Protein AF-0000000082465509 (afdb_homodimer)

Organism: NCBI:txid158383

pLDDT: mean 81.92, std 24.27, range [14.27, 98.31]

Nearest PDB structures (foldseek):
  4d1q-assembly1_H-2  TM=6.113E-01  e=2.100E-15  Musca domestica
  4d1q-assembly1_B  TM=6.012E-01  e=1.742E-14  Musca domestica
  2bw3-assembly1_A  TM=5.617E-01  e=2.479E-14  Musca domestica
  4ep5-assembly1_A-2  TM=5.198E-01  e=9.410E-02  Thermus thermophilus HB8
  3m3w-assembly1_A  TM=1.497E-01  e=7.809E-01  Mus musculus

Solvent-accessible surface area (backbone atoms only — not comparable to full-atom values): 67244 Å² total; per-residue (Å²): 140,94,81,84,84,82,82,80,94,82,77,90,88,83,81,84,88,91,80,90,71,89,74,85,79,84,84,73,78,76,77,72,74,78,77,80,70,78,73,67,79,73,68,75,68,67,78,66,78,58,66,51,54,52,56,48,49,37,50,49,52,28,32,32,74,64,48,47,50,53,64,64,70,61,37,64,45,54,48,48,46,50,36,57,61,29,73,81,66,62,76,73,51,45,67,54,50,47,52,52,45,49,42,26,34,54,34,38,49,50,51,52,44,53,54,52,68,69,57,82,56,36,32,14,35,24,32,39,75,53,60,30,76,80,71,44,44,33,39,38,38,32,38,26,29,34,49,99,84,46,43,83,43,71,47,77,74,49,52,42,74,41,55,78,91,53,41,24,66,43,46,32,52,55,49,51,51,53,35,57,73,49,67,38,72,77,34,43,40,33,36,12,29,69,69,44,71,40,50,50,48,13,48,53,52,48,42,54,58,44,52,72,67,71,46,67,77,61,48,72,42,64,16,49,53,59,50,50,50,54,26,49,51,46,48,41,60,84,49,42,68,60,45,46,39,44,39,54,53,50,52,53,33,56,69,31,70,66,54,39,51,50,45,48,52,41,17,54,74,69,66,34,57,86,77,71,82,74,65,66,73,42,89,37,55,50,14,52,52,43,33,34,48,45,53,59,52,28,42,65,38,52,53,49,50,40,62,72,38,43,89,82,35,65,65,83,58,61,74,49,73,68,54,49,50,49,35,48,53,48,46,63,68,42,44,65,56,51,54,50,51,50,49,58,49,68,44,88,77,63,38,44,31,59,50,51,41,52,52,46,53,52,47,49,52,33,51,51,47,44,68,39,84,86,52,57,69,69,58,26,55,22,25,49,54,22,42,54,50,46,48,53,53,52,60,72,54,56,47,55,66,51,43,52,34,15,43,60,33,52,51,31,28,75,59,50,45,52,75,90,58,63,43,69,69,42,53,52,49,42,50,49,48,44,55,73,72,44,48,77,69,86,72,80,83,47,84,66,84,78,78,81,76,79,76,80,73,82,65,86,70,52,70,66,38,54,56,45,68,74,48,58,77,88,80,74,60,92,47,89,50,63,63,41,39,58,63,26,46,80,60,46,60,69,87,58,57,61,48,60,51,47,60,70,42,27,63,56,29,55,48,55,39,55,52,38,39,37,41,59,26,38,56,31,40,28,60,61,46,45,44,68,36,30,61,63,22,55,53,51,50,45,40,59,27,62,34,50,80,90,41,40,41,48,36,52,44,48,34,51,41,48,75,67,67,46,73,53,24,54,65,90,42,72,62,57,65,70,60,54,53,50,53,41,55,49,55,52,47,54,56,51,51,56,58,54,55,56,68,75,97,137,90,72,94,74,87,94,86,91,93,81,89,90,84,92,80,88,89,79,92,76,92,82,90,85,81,82,75,80,78,81,75,76,79,79,80,73,79,73,69,78,74,70,76,69,69,75,68,85,56,65,53,55,49,56,49,50,38,49,50,53,28,30,30,73,64,48,47,49,55,64,64,71,60,36,65,44,54,47,48,47,51,35,58,62,29,73,82,65,63,77,74,52,45,67,54,50,48,53,52,46,50,43,26,35,53,34,40,49,51,50,52,44,53,55,53,67,66,55,83,58,36,31,16,36,24,33,41,74,52,60,30,76,81,72,45,44,34,39,37,37,33,39,26,28,33,49,97,83,46,42,82,45,70,46,76,73,48,51,42,75,42,56,79,91,53,42,24,67,42,46,32,53,55,50,49,52,54,35,57,73,50,67,39,74,75,34,41,41,32,36,12,30,67,70,44,71,41,51,52,48,14,49,52,54,48,43,54,57,45,54,72,67,71,44,66,75,61,48,72,42,63,15,49,54,58,51,51,51,54,25,49,52,47,48,39,60,86,49,42,70,62,45,46,38,44,38,54,52,50,52,53,32,58,69,31,69,68,54,40,51,50,44,48,52,40,17,54,73,69,66,34,58,88,77,71,82,74,65,67,74,43,88,35,56,50,15,53,51,42,32,32,48,45,54,58,51,29,42,64,38,52,54,50,50,40,62,72,38,43,89,82,33,66,64,82,55,62,74,49,73,68,53,51,49,48,35,46,52,48,45,62,68,43,44,63,54,51,55,51,50,51,49,57,49,68,44,88,78,63,38,46,29,59,50,51,40,52,53,46,51,52,48,50,53,31,50,51,50,43,69,40,83,85,52,56,69,70,58,27,53,23,24,49,54,22,42,53,51,47,48,53,52,52,60,71,56,56,47,56,66,52,43,53,35,15,42,61,34,52,51,31,29,77,59,49,46,53,73,90,59,62,44,68,68,42,53,52,50,40,49,50,48,44,55,73,72,45,47,80,69,86,73,82,83,50,84,69,85,80,78,82,76,82,75,79,73,82,66,87,70,52,70,65,38,55,56,44,68,75,46,59,75,89,80,74,59,91,47,91,50,61,64,42,40,56,63,28,47,80,61,46,62,66,87,57,55,62,49,62,51,47,61,70,43,26,66,57,28,56,50,55,39,56,52,37,40,37,40,59,26,38,56,32,40,28,58,60,45,44,46,68,36,29,60,62,21,55,55,50,50,44,39,57,26,61,33,50,80,90,40,41,42,49,36,52,44,48,34,53,40,44,75,66,67,46,72,52,24,55,66,91,42,72,63,57,64,69,58,55,54,51,52,42,55,50,56,50,48,54,57,50,50,58,57,54,56,58,68,75,98

Secondary structure (DSSP, 8-state):
------------------------------------------------SHHHHHHHHHHHHHHHHHT--GGGGG-HHHHHHHHHH-TT-----HHHHHHHHHHHHHHHHHHHHHHHHT--S-EEEEEEEEE-TT--EEEEEEEEEE-TT--EEEEEEEEEEPPTT-SHHHHHHHHHHHHHHTT-TTTEEEEEE-S-HHHHHHHHHHHHHHHHTT-S--EEEE-HHHHHHHHHHHHHGGGHHHHHHHHHHHHHHHH-HHHHHHHHHHHHHTT-----SSPP--SSHHHHHHHHHHHHHSHHHHHHHHHHTTTTS-GGG---HHHHHHHHHHHHHHHHHHHHHHHHHH-SS--HHHHHHHHHHHHHHHHHHHH-SSS-HHHHHHHHHHHHHHHHHHHHH-SHHHHHHHHTSTTTTTTTS-TTT--HHHHHHHHHHHHHHH--S-----------------S---HHHHHHHHH--------SSHHHHHHHSPPPPTTS-HHHHHHHHTTTSHHHHHHHHHHTT--S-SS-HHHHHSHHHHHHHHHHHTS-HHHHHHHHHHHHHHHTTPPPEETTEE--HHHHHHHHHHHHHHHHHHHHHHHH-/------------------------------------------------S-HHHHHHHHHHHHHHHHT--GGGGG-HHHHHHHHHH-TT-----HHHHHHHHHHHHHHHHHHHHHHHHT--S-EEEEEEEEE-TT--EEEEEEEEEE-TT--EEEEEEEEEE--TT-SHHHHHHHHHHHHHHTT-TTTEEEEEE-S-HHHHHHHHHHHHHHHHTT-S--EEEE-HHHHHHHHHHHHHGGGHHHHHHHHHHHHHHHH-HHHHHHHHHHHHHTT-----SSPP--SSHHHHHHHHHHHHHSHHHHHHHHHHTTTTS-GGG---HHHHHHHHHHHHHHHHHHHHHHHHHH-SS--HHHHHHHHHHHHHHHHHHHH-SSS-HHHHHHHHHHHHHHHHHHHHH-SHHHHHHHHTSTTTTTTTS-TTT--HHHHHHHHHHHHHHT--S-----------------S---HHHHHHHHH--------SSHHHHHHHSPPPPTTS-HHHHHHHHTTTSHHHHHHHHHHTT--S-SS-HHHHHSHHHHHHHHHHHTS-HHHHHHHHHHHHHHHTTPPPEETTEE--HHHHHHHHHHHHHHHHHHHHHHHH-

Radius of gyration: 39.15 Å; Cα contacts (8 Å, |Δi|>4): 1543; chains: 2; bounding box: 108×121×134 Å

Sequence (1202 aa):
MPLFVKGNLGRHLSNRHPGYDKNGDFATTPVVQPVTVAKKPQALVKMPHVELDHFNWLLIRWLTLASLPTSTLEEQWLRNSFKFLNQSVQIWSGEKFRAVLCEVYKSMKEDVRLIMEQVSSKVSITLDFWTSYEQILYMSVTCQWIDANWSFQKVLLDICHIPSPSEGTEIHYVLSKVIRLYNIDTRIISCTHDNSSNALHACHKLKGNLDSQKVAPFCYIPCAARALNTIIDDGLKTTKSVILKIREFVMAMNLSSEISEDFIEFTSAYEEGNWKFPLDASTRWSGNYQMLNVAHKASKSMETIIRKYEEQIDSGLLLNSAEKNVVHIMHKYLEPFYKTINNMCTNGVLTVGLVIFFMDHISEMILTCKNSRQNSDWLKSAAEDMATKAQNYCDQVCNVFTYMTAILDPRIKVELMPENLNLESYLEEARNHFMNNYSTSYFASITSTYTAQEMDDGGSASFAEEIARKKRRASMNSATDELTQYLSEPPAPIHTDVLEWWKVNSTRYPRLSLMARDFLSVQSTAASPEDIFCSKGEEIDRQRFSIPFENTQTLLCIKSWMLGGIKVKHKLTEIDYERLMELAASSATDSSSRSSEKKQKMPLFVKGNLGRHLSNRHPGYDKNGDFATTPVVQPVTVAKKPQALVKMPHVELDHFNWLLIRWLTLASLPTSTLEEQWLRNSFKFLNQSVQIWSGEKFRAVLCEVYKSMKEDVRLIMEQVSSKVSITLDFWTSYEQILYMSVTCQWIDANWSFQKVLLDICHIPSPSEGTEIHYVLSKVIRLYNIDTRIISCTHDNSSNALHACHKLKGNLDSQKVAPFCYIPCAARALNTIIDDGLKTTKSVILKIREFVMAMNLSSEISEDFIEFTSAYEEGNWKFPLDASTRWSGNYQMLNVAHKASKSMETIIRKYEEQIDSGLLLNSAEKNVVHIMHKYLEPFYKTINNMCTNGVLTVGLVIFFMDHISEMILTCKNSRQNSDWLKSAAEDMATKAQNYCDQVCNVFTYMTAILDPRIKVELMPENLNLESYLEEARNHFMNNYSTSYFASITSTYTAQEMDDGGSASFAEEIARKKRRASMNSATDELTQYLSEPPAPIHTDVLEWWKVNSTRYPRLSLMARDFLSVQSTAASPEDIFCSKGEEIDRQRFSIPFENTQTLLCIKSWMLGGIKVKHKLTEIDYERLMELAASSATDSSSRSSEKKQK

Structure (mmCIF, N/CA/C/O backbone):
data_AF-0000000082465509-model_v1
#
loop_
_entity.id
_entity.type
_entity.pdbx_description
1 polymer 'Zinc finger BED domain-containing DAYSLEEPER isoform X1'
#
loop_
_atom_site.group_PDB
_atom_site.id
_atom_site.type_symbol
_atom_site.label_atom_id
_atom_site.label_alt_id
_atom_site.label_comp_id
_atom_site.label_asym_id
_atom_site.label_entity_id
_atom_site.label_seq_id
_atom_site.pdbx_PDB_ins_code
_atom_site.Cartn_x
_atom_site.Cartn_y
_atom_site.Cartn_z
_atom_site.occupancy
_atom_site.B_iso_or_equiv
_atom_site.auth_seq_id
_atom_site.auth_comp_id
_atom_site.auth_asym_id
_atom_site.auth_atom_id
_atom_site.pdbx_PDB_model_num
ATOM 1 N N . MET A 1 1 ? 25.25 63.531 12.164 1 15.94 1 MET A N 1
ATOM 2 C CA . MET A 1 1 ? 25.484 64.125 13.477 1 15.94 1 MET A CA 1
ATOM 3 C C . MET A 1 1 ? 25.719 63.031 14.523 1 15.94 1 MET A C 1
ATOM 5 O O . MET A 1 1 ? 25.328 61.875 14.32 1 15.94 1 MET A O 1
ATOM 9 N N . PRO A 1 2 ? 26.094 63.438 15.914 1 16.8 2 PRO A N 1
ATOM 10 C CA . PRO A 1 2 ? 26.719 63.125 17.203 1 16.8 2 PRO A CA 1
ATOM 11 C C . PRO A 1 2 ? 25.969 62 17.953 1 16.8 2 PRO A C 1
ATOM 13 O O . PRO A 1 2 ? 24.828 61.719 17.625 1 16.8 2 PRO A O 1
ATOM 16 N N . LEU A 1 3 ? 26.469 61.688 19.266 1 16.86 3 LEU A N 1
ATOM 17 C CA . LEU A 1 3 ? 27.094 60.969 20.375 1 16.86 3 LEU A CA 1
ATOM 18 C C . LEU A 1 3 ? 26.078 60.688 21.484 1 16.86 3 LEU A C 1
ATOM 20 O O . LEU A 1 3 ? 26.234 59.719 22.25 1 16.86 3 LEU A O 1
ATOM 24 N N . PHE A 1 4 ? 25.25 61.688 21.828 1 15.19 4 PHE A N 1
ATOM 25 C CA . PHE A 1 4 ? 25.172 62.031 23.25 1 15.19 4 PHE A CA 1
ATOM 26 C C . PHE A 1 4 ? 24.547 60.906 24.047 1 15.19 4 PHE A C 1
ATOM 28 O O . PHE A 1 4 ? 23.906 60.031 23.484 1 15.19 4 PHE A O 1
ATOM 35 N N . VAL A 1 5 ? 23.781 61.188 25.078 1 15.2 5 VAL A N 1
ATOM 36 C CA . VAL A 1 5 ? 23.781 61.281 26.531 1 15.2 5 VAL A CA 1
ATOM 37 C C . VAL A 1 5 ? 22.922 60.156 27.109 1 15.2 5 VAL A C 1
ATOM 39 O O . VAL A 1 5 ? 21.781 59.938 26.688 1 15.2 5 VAL A O 1
ATOM 42 N N . LYS A 1 6 ? 23.578 59.281 27.938 1 17.23 6 LYS A N 1
ATOM 43 C CA . LYS A 1 6 ? 23.688 58.188 28.906 1 17.23 6 LYS A CA 1
ATOM 44 C C . LYS A 1 6 ? 22.781 58.438 30.125 1 17.23 6 LYS A C 1
ATOM 46 O O . LYS A 1 6 ? 22.891 57.75 31.141 1 17.23 6 LYS A O 1
ATOM 51 N N . GLY A 1 7 ? 21.719 59.062 30.047 1 14.61 7 GLY A N 1
ATOM 52 C CA . GLY A 1 7 ? 21.312 59.812 31.203 1 14.61 7 GLY A CA 1
ATOM 53 C C . GLY A 1 7 ? 21.219 59 32.469 1 14.61 7 GLY A C 1
ATOM 54 O O . GLY A 1 7 ? 21.156 57.75 32.406 1 14.61 7 GLY A O 1
ATOM 55 N N . ASN A 1 8 ? 20.844 59.594 33.719 1 14.34 8 ASN A N 1
ATOM 56 C CA . ASN A 1 8 ? 21.156 60.031 35.062 1 14.34 8 ASN A CA 1
ATOM 57 C C . ASN A 1 8 ? 20.547 59.156 36.125 1 14.34 8 ASN A C 1
ATOM 59 O O . ASN A 1 8 ? 21.219 58.719 37.062 1 14.34 8 ASN A O 1
ATOM 63 N N . LEU A 1 9 ? 19.266 59.312 36.469 1 15.05 9 LEU A N 1
ATOM 64 C CA . LEU A 1 9 ? 19.031 59.875 37.812 1 15.05 9 LEU A CA 1
ATOM 65 C C . LEU A 1 9 ? 19.188 58.812 38.875 1 15.05 9 LEU A C 1
ATOM 67 O O . LEU A 1 9 ? 18.906 57.625 38.656 1 15.05 9 LEU A O 1
ATOM 71 N N . GLY A 1 10 ? 19.422 59.188 40.188 1 14.87 10 GLY A N 1
ATOM 72 C CA . GLY A 1 10 ? 20.047 59.219 41.5 1 14.87 10 GLY A CA 1
ATOM 73 C C . GLY A 1 10 ? 19.406 58.25 42.5 1 14.87 10 GLY A C 1
ATOM 74 O O . GLY A 1 10 ? 20.109 57.438 43.125 1 14.87 10 GLY A O 1
ATOM 75 N N . ARG A 1 11 ? 18.406 58.688 43.312 1 14.66 11 ARG A N 1
ATOM 76 C CA . ARG A 1 11 ? 18.625 59.031 44.719 1 14.66 11 ARG A CA 1
ATOM 77 C C . ARG A 1 11 ? 18.328 57.844 45.625 1 14.66 11 ARG A C 1
ATOM 79 O O . ARG A 1 11 ? 19.109 57.531 46.5 1 14.66 11 ARG A O 1
ATOM 86 N N . HIS A 1 12 ? 17.031 57.594 45.969 1 15.01 12 HIS A N 1
ATOM 87 C CA . HIS A 1 12 ? 16.625 57.812 47.344 1 15.01 12 HIS A CA 1
ATOM 88 C C . HIS A 1 12 ? 17.031 56.656 48.25 1 15.01 12 HIS A C 1
ATOM 90 O O . HIS A 1 12 ? 17.016 55.5 47.812 1 15.01 12 HIS A O 1
ATOM 96 N N . LEU A 1 13 ? 17.281 56.812 49.625 1 14.66 13 LEU A N 1
ATOM 97 C CA . LEU A 1 13 ? 18.141 56.688 50.812 1 14.66 13 LEU A CA 1
ATOM 98 C C . LEU A 1 13 ? 17.797 55.438 51.594 1 14.66 13 LEU A C 1
ATOM 100 O O . LEU A 1 13 ? 16.781 54.781 51.312 1 14.66 13 LEU A O 1
ATOM 104 N N . SER A 1 14 ? 17.703 55.562 52.938 1 14.7 14 SER A N 1
ATOM 105 C CA . SER A 1 14 ? 18.516 55.188 54.094 1 14.7 14 SER A CA 1
ATOM 106 C C . SER A 1 14 ? 17.938 53.969 54.844 1 14.7 14 SER A C 1
ATOM 108 O O . SER A 1 14 ? 18.641 53 55.094 1 14.7 14 SER A O 1
ATOM 110 N N . ASN A 1 15 ? 17.031 54.219 55.875 1 14.85 15 ASN A N 1
ATOM 111 C CA . ASN A 1 15 ? 17.375 54.125 57.312 1 14.85 15 ASN A CA 1
ATOM 112 C C . ASN A 1 15 ? 17.047 52.75 57.875 1 14.85 15 ASN A C 1
ATOM 114 O O . ASN A 1 15 ? 17.875 52.094 58.531 1 14.85 15 ASN A O 1
ATOM 118 N N . ARG A 1 16 ? 15.75 52.5 58.531 1 15.24 16 ARG A N 1
ATOM 119 C CA . ARG A 1 16 ? 15.656 52.469 60 1 15.24 16 ARG A CA 1
ATOM 120 C C . ARG A 1 16 ? 15.93 51.062 60.531 1 15.24 16 ARG A C 1
ATOM 122 O O . ARG A 1 16 ? 16.094 50.125 59.75 1 15.24 16 ARG A O 1
ATOM 129 N N . HIS A 1 17 ? 14.891 50.406 61.219 1 15.38 17 HIS A N 1
ATOM 130 C CA . HIS A 1 17 ? 14.844 50.219 62.688 1 15.38 17 HIS A CA 1
ATOM 131 C C . HIS A 1 17 ? 15.367 48.812 63.062 1 15.38 17 HIS A C 1
ATOM 133 O O . HIS A 1 17 ? 15.367 47.906 62.219 1 15.38 17 HIS A O 1
ATOM 139 N N . PRO A 1 18 ? 15.273 48.469 64.438 1 15.6 18 PRO A N 1
ATOM 140 C CA . PRO A 1 18 ? 16.094 48 65.562 1 15.6 18 PRO A CA 1
ATOM 141 C C . PRO A 1 18 ? 16.141 46.469 65.688 1 15.6 18 PRO A C 1
ATOM 143 O O . PRO A 1 18 ? 15.43 45.781 64.938 1 15.6 18 PRO A O 1
ATOM 146 N N . GLY A 1 19 ? 15.891 45.969 67.062 1 14.98 19 GLY A N 1
ATOM 147 C CA . GLY A 1 19 ? 16.719 45.344 68.062 1 14.98 19 GLY A CA 1
ATOM 148 C C . GLY A 1 19 ? 16.547 43.844 68.125 1 14.98 19 GLY A C 1
ATOM 149 O O . GLY A 1 19 ? 17.547 43.125 68.25 1 14.98 19 GLY A O 1
ATOM 150 N N . TYR A 1 20 ? 15.258 43.219 68.375 1 15.88 20 TYR A N 1
ATOM 151 C CA . TYR A 1 20 ? 15.18 42.5 69.688 1 15.88 20 TYR A CA 1
ATOM 152 C C . TYR A 1 20 ? 15.875 41.156 69.562 1 15.88 20 TYR A C 1
ATOM 154 O O . TYR A 1 20 ? 15.891 40.531 68.5 1 15.88 20 TYR A O 1
ATOM 162 N N . ASP A 1 21 ? 16.547 40.625 70.688 1 15.66 21 ASP A N 1
ATOM 163 C CA . ASP A 1 21 ? 17.609 39.844 71.25 1 15.66 21 ASP A CA 1
ATOM 164 C C . ASP A 1 21 ? 17.203 38.344 71.312 1 15.66 21 ASP A C 1
ATOM 166 O O . ASP A 1 21 ? 17.953 37.531 71.812 1 15.66 21 ASP A O 1
ATOM 170 N N . LYS A 1 22 ? 16.016 37.875 71.062 1 16.73 22 LYS A N 1
ATOM 171 C CA . LYS A 1 22 ? 15.727 36.875 72.125 1 16.73 22 LYS A CA 1
ATOM 172 C C . LYS A 1 22 ? 16.75 35.75 72.062 1 16.73 22 LYS A C 1
ATOM 174 O O . LYS A 1 22 ? 17.203 35.312 71 1 16.73 22 LYS A O 1
ATOM 179 N N . ASN A 1 23 ? 17.156 35.219 73.312 1 15.63 23 ASN A N 1
ATOM 180 C CA . ASN A 1 23 ? 18.156 34.531 74.062 1 15.63 23 ASN A CA 1
ATOM 181 C C . ASN A 1 23 ? 18.219 33.031 73.688 1 15.63 23 ASN A C 1
ATOM 183 O O . ASN A 1 23 ? 19.297 32.438 73.75 1 15.63 23 ASN A O 1
ATOM 187 N N . GLY A 1 24 ? 17.109 32.281 73.75 1 16.67 24 GLY A N 1
ATOM 188 C CA . GLY A 1 24 ? 17.219 31.203 74.688 1 16.67 24 GLY A CA 1
ATOM 189 C C . GLY A 1 24 ? 18.281 30.172 74.312 1 16.67 24 GLY A C 1
ATOM 190 O O . GLY A 1 24 ? 18.734 30.141 73.188 1 16.67 24 GLY A O 1
ATOM 191 N N . ASP A 1 25 ? 18.359 29.109 75.125 1 16.62 25 ASP A N 1
ATOM 192 C CA . ASP A 1 25 ? 19.312 28.312 75.875 1 16.62 25 ASP A CA 1
ATOM 193 C C . ASP A 1 25 ? 19.891 27.188 75.062 1 16.62 25 ASP A C 1
ATOM 195 O O . ASP A 1 25 ? 21.109 27.047 74.938 1 16.62 25 ASP A O 1
ATOM 199 N N . PHE A 1 26 ? 19.25 25.969 75.25 1 16.61 26 PHE A N 1
ATOM 200 C CA . PHE A 1 26 ? 19.938 24.922 76 1 16.61 26 PHE A CA 1
ATOM 201 C C . PHE A 1 26 ? 20.891 24.141 75.062 1 16.61 26 PHE A C 1
ATOM 203 O O . PHE A 1 26 ? 22.094 24.047 75.375 1 16.61 26 PHE A O 1
ATOM 210 N N . ALA A 1 27 ? 20.578 22.719 75 1 18.81 27 ALA A N 1
ATOM 211 C CA . ALA A 1 27 ? 21.344 21.594 75.5 1 18.81 27 ALA A CA 1
ATOM 212 C C . ALA A 1 27 ? 22.328 21.047 74.5 1 18.81 27 ALA A C 1
ATOM 214 O O . ALA A 1 27 ? 22.125 21.203 73.25 1 18.81 27 ALA A O 1
ATOM 215 N N . THR A 1 28 ? 23.375 20.547 75 1 18.61 28 THR A N 1
ATOM 216 C CA . THR A 1 28 ? 24.766 20.172 74.75 1 18.61 28 THR A CA 1
ATOM 217 C C . THR A 1 28 ? 24.844 18.969 73.812 1 18.61 28 THR A C 1
ATOM 219 O O . THR A 1 28 ? 25.938 18.578 73.375 1 18.61 28 THR A O 1
ATOM 222 N N . THR A 1 29 ? 23.719 18.281 73.438 1 21.95 29 THR A N 1
ATOM 223 C CA . THR A 1 29 ? 24.078 16.875 73.5 1 21.95 29 THR A CA 1
ATOM 224 C C . THR A 1 29 ? 25.234 16.531 72.562 1 21.95 29 THR A C 1
ATOM 226 O O . THR A 1 29 ? 25.312 17.078 71.5 1 21.95 29 THR A O 1
ATOM 229 N N . PRO A 1 30 ? 26.156 15.727 73.125 1 20.7 30 PRO A N 1
ATOM 230 C CA . PRO A 1 30 ? 27.531 15.398 72.688 1 20.7 30 PRO A CA 1
ATOM 231 C C . PRO A 1 30 ? 27.594 14.727 71.312 1 20.7 30 PRO A C 1
ATOM 233 O O . PRO A 1 30 ? 26.797 13.844 71.062 1 20.7 30 PRO A O 1
ATOM 236 N N . VAL A 1 31 ? 28 15.383 70.375 1 21.73 31 VAL A N 1
ATOM 237 C CA . VAL A 1 31 ? 28.094 14.922 69 1 21.73 31 VAL A CA 1
ATOM 238 C C . VAL A 1 31 ? 29.078 13.758 68.938 1 21.73 31 VAL A C 1
ATOM 240 O O . VAL A 1 31 ? 30.266 13.914 69.188 1 21.73 31 VAL A O 1
ATOM 243 N N . VAL A 1 32 ? 28.656 12.586 69.438 1 23.62 32 VAL A N 1
ATOM 244 C CA . VAL A 1 32 ? 29.531 11.422 69.375 1 23.62 32 VAL A CA 1
ATOM 245 C C . VAL A 1 32 ? 30.219 11.32 68 1 23.62 32 VAL A C 1
ATOM 247 O O . VAL A 1 32 ? 29.609 11.641 67 1 23.62 32 VAL A O 1
ATOM 250 N N . GLN A 1 33 ? 31.516 11.312 68.062 1 22.2 33 GLN A N 1
ATOM 251 C CA . GLN A 1 33 ? 32.5 11.344 67 1 22.2 33 GLN A CA 1
ATOM 252 C C . GLN A 1 33 ? 32.344 10.156 66.062 1 22.2 33 GLN A C 1
ATOM 254 O O . GLN A 1 33 ? 32.469 9 66.5 1 22.2 33 GLN A O 1
ATOM 259 N N . PRO A 1 34 ? 31.219 10.148 65.312 1 24.69 34 PRO A N 1
ATOM 260 C CA . PRO A 1 34 ? 31.062 8.852 64.625 1 24.69 34 PRO A CA 1
ATOM 261 C C . PRO A 1 34 ? 32.344 8.383 63.969 1 24.69 34 PRO A C 1
ATOM 263 O O . PRO A 1 34 ? 33.156 9.203 63.469 1 24.69 34 PRO A O 1
ATOM 266 N N . VAL A 1 35 ? 32.906 7.242 64.438 1 25.75 35 VAL A N 1
ATOM 267 C CA . VAL A 1 35 ? 34.062 6.422 64.062 1 25.75 35 VAL A CA 1
ATOM 268 C C . VAL A 1 35 ? 34.094 6.242 62.531 1 25.75 35 VAL A C 1
ATOM 270 O O . VAL A 1 35 ? 33.062 5.98 61.906 1 25.75 35 VAL A O 1
ATOM 273 N N . THR A 1 36 ? 35.188 6.691 61.906 1 24.56 36 THR A N 1
ATOM 274 C CA . THR A 1 36 ? 35.562 6.73 60.5 1 24.56 36 THR A CA 1
ATOM 275 C C . THR A 1 36 ? 35.688 5.316 59.938 1 24.56 36 THR A C 1
ATOM 277 O O . THR A 1 36 ? 36.656 4.598 60.25 1 24.56 36 THR A O 1
ATOM 280 N N . VAL A 1 37 ? 34.719 4.465 60.156 1 26.08 37 VAL A N 1
ATOM 281 C CA . VAL A 1 37 ? 34.969 3.117 59.656 1 26.08 37 VAL A CA 1
ATOM 282 C C . VAL A 1 37 ? 35.469 3.182 58.219 1 26.08 37 VAL A C 1
ATOM 284 O O . VAL A 1 37 ? 34.906 3.898 57.375 1 26.08 37 VAL A O 1
ATOM 287 N N . ALA A 1 38 ? 36.719 2.65 57.969 1 26.19 38 ALA A N 1
ATOM 288 C CA . ALA A 1 38 ? 37.469 2.561 56.75 1 26.19 38 ALA A CA 1
ATOM 289 C C . ALA A 1 38 ? 36.656 1.884 55.656 1 26.19 38 ALA A C 1
ATOM 291 O O . ALA A 1 38 ? 36.312 0.706 55.75 1 26.19 38 ALA A O 1
ATOM 292 N N . LYS A 1 39 ? 35.719 2.51 55.125 1 25.69 39 LYS A N 1
ATOM 293 C CA . LYS A 1 39 ? 34.906 1.814 54.125 1 25.69 39 LYS A CA 1
ATOM 294 C C . LYS A 1 39 ? 35.75 1.139 53.062 1 25.69 39 LYS A C 1
ATOM 296 O O . LYS A 1 39 ? 36.656 1.762 52.5 1 25.69 39 LYS A O 1
ATOM 301 N N . LYS A 1 40 ? 35.969 -0.198 53.188 1 28.84 40 LYS A N 1
ATOM 302 C CA . LYS A 1 40 ? 36.656 -1.093 52.25 1 28.84 40 LYS A CA 1
ATOM 303 C C . LYS A 1 40 ? 36.438 -0.644 50.812 1 28.84 40 LYS A C 1
ATOM 305 O O . LYS A 1 40 ? 35.344 -0.167 50.469 1 28.84 40 LYS A O 1
ATOM 310 N N . PRO A 1 41 ? 37.562 -0.481 50.125 1 26.52 41 PRO A N 1
ATOM 311 C CA . PRO A 1 41 ? 37.469 0.048 48.75 1 26.52 41 PRO A CA 1
ATOM 312 C C . PRO A 1 41 ? 36.375 -0.669 47.938 1 26.52 41 PRO A C 1
ATOM 314 O O . PRO A 1 41 ? 36.25 -1.893 48.031 1 26.52 41 PRO A O 1
ATOM 317 N N . GLN A 1 42 ? 35.188 -0.144 47.938 1 25.91 42 GLN A N 1
ATOM 318 C CA . GLN A 1 42 ? 34.156 -0.766 47.125 1 25.91 42 GLN A CA 1
ATOM 319 C C . GLN A 1 42 ? 34.75 -1.328 45.844 1 25.91 42 GLN A C 1
ATOM 321 O O . GLN A 1 42 ? 35.562 -0.669 45.188 1 25.91 42 GLN A O 1
ATOM 326 N N . ALA A 1 43 ? 34.844 -2.734 45.812 1 29.34 43 ALA A N 1
ATOM 327 C CA . ALA A 1 43 ? 35.125 -3.514 44.594 1 29.34 43 ALA A CA 1
ATOM 328 C C . ALA A 1 43 ? 34.75 -2.75 43.344 1 29.34 43 ALA A C 1
ATOM 330 O O . ALA A 1 43 ? 33.719 -2.037 43.312 1 29.34 43 ALA A O 1
ATOM 331 N N . LEU A 1 44 ? 35.75 -2.455 42.625 1 27.67 44 LEU A N 1
ATOM 332 C CA . LEU A 1 44 ? 35.562 -1.869 41.281 1 27.67 44 LEU A CA 1
ATOM 333 C C . LEU A 1 44 ? 34.281 -2.406 40.656 1 27.67 44 LEU A C 1
ATOM 335 O O . LEU A 1 44 ? 34.125 -3.615 40.469 1 27.67 44 LEU A O 1
ATOM 339 N N . VAL A 1 45 ? 33.125 -1.969 41.094 1 30.67 45 VAL A N 1
ATOM 340 C CA . VAL A 1 45 ? 31.906 -2.338 40.375 1 30.67 45 VAL A CA 1
ATOM 341 C C . VAL A 1 45 ? 32.219 -2.582 38.906 1 30.67 45 VAL A C 1
ATOM 343 O O . VAL A 1 45 ? 32.719 -1.687 38.219 1 30.67 45 VAL A O 1
ATOM 346 N N . LYS A 1 46 ? 32.781 -3.838 38.656 1 32.19 46 LYS A N 1
ATOM 347 C CA . LYS A 1 46 ? 32.75 -4.23 37.25 1 32.19 46 LYS A CA 1
ATOM 348 C C . LYS A 1 46 ? 31.656 -3.5 36.5 1 32.19 46 LYS A C 1
ATOM 350 O O . LYS A 1 46 ? 30.484 -3.553 36.875 1 32.19 46 LYS A O 1
ATOM 355 N N . MET A 1 47 ? 31.953 -2.35 36.219 1 32.59 47 MET A N 1
ATOM 356 C CA . MET A 1 47 ? 31.016 -1.631 35.344 1 32.59 47 MET A CA 1
ATOM 357 C C . MET A 1 47 ? 30.312 -2.586 34.406 1 32.59 47 MET A C 1
ATOM 359 O O . MET A 1 47 ? 30.938 -3.119 33.469 1 32.59 47 MET A O 1
ATOM 363 N N . PRO A 1 48 ? 29.578 -3.602 34.969 1 34 48 PRO A N 1
ATOM 364 C CA . PRO A 1 48 ? 29.047 -4.758 34.25 1 34 48 PRO A CA 1
ATOM 365 C C . PRO A 1 48 ? 28.75 -4.445 32.781 1 34 48 PRO A C 1
ATOM 367 O O . PRO A 1 48 ? 28.797 -3.285 32.375 1 34 48 PRO A O 1
ATOM 370 N N . HIS A 1 49 ? 27.688 -5.141 32.094 1 39.59 49 HIS A N 1
ATOM 371 C CA . HIS A 1 49 ? 26.859 -5.613 31 1 39.59 49 HIS A CA 1
ATOM 372 C C . HIS A 1 49 ? 26.141 -4.453 30.312 1 39.59 49 HIS A C 1
ATOM 374 O O . HIS A 1 49 ? 25.109 -4.645 29.672 1 39.59 49 HIS A O 1
ATOM 380 N N . VAL A 1 50 ? 26.359 -3.301 30.516 1 42.75 50 VAL A N 1
ATOM 381 C CA . VAL A 1 50 ? 25.766 -2.062 30.016 1 42.75 50 VAL A CA 1
ATOM 382 C C . VAL A 1 50 ? 26 -1.95 28.516 1 42.75 50 VAL A C 1
ATOM 384 O O . VAL A 1 50 ? 25.297 -1.204 27.828 1 42.75 50 VAL A O 1
ATOM 387 N N . GLU A 1 51 ? 27.062 -2.484 28.109 1 51.38 51 GLU A N 1
ATOM 388 C CA . GLU A 1 51 ? 27.516 -2.289 26.734 1 51.38 51 GLU A CA 1
ATOM 389 C C . GLU A 1 51 ? 26.516 -2.848 25.734 1 51.38 51 GLU A C 1
ATOM 391 O O . GLU A 1 51 ? 26.266 -2.24 24.688 1 51.38 51 GLU A O 1
ATOM 396 N N . LEU A 1 52 ? 25.984 -4.066 26.094 1 52.88 52 LEU A N 1
ATOM 397 C CA . LEU A 1 52 ? 25.109 -4.793 25.172 1 52.88 52 LEU A CA 1
ATOM 398 C C . LEU A 1 52 ? 23.781 -4.074 25.016 1 52.88 52 LEU A C 1
ATOM 400 O O . LEU A 1 52 ? 23.188 -4.082 23.922 1 52.88 52 LEU A O 1
ATOM 404 N N . ASP A 1 53 ? 23.531 -3.217 26.062 1 78.5 53 ASP A N 1
ATOM 405 C CA . ASP A 1 53 ? 22.234 -2.551 25.984 1 78.5 53 ASP A CA 1
ATOM 406 C C . ASP A 1 53 ? 22.312 -1.305 25.109 1 78.5 53 ASP A C 1
ATOM 408 O O . ASP A 1 53 ? 21.344 -0.971 24.422 1 78.5 53 ASP A O 1
ATOM 412 N N . HIS A 1 54 ? 23.688 -0.938 24.953 1 84.69 54 HIS A N 1
ATOM 413 C CA . HIS A 1 54 ? 23.859 0.249 24.125 1 84.69 54 HIS A CA 1
ATOM 414 C C . HIS A 1 54 ? 23.578 -0.064 22.656 1 84.69 54 HIS A C 1
ATOM 416 O O . HIS A 1 54 ? 22.938 0.728 21.969 1 84.69 54 HIS A O 1
ATOM 422 N N . PHE A 1 55 ? 24.016 -1.302 22.297 1 92.31 55 PHE A N 1
ATOM 423 C CA . PHE A 1 55 ? 23.828 -1.733 20.922 1 92.31 55 PHE A CA 1
ATOM 424 C C . PHE A 1 55 ? 22.359 -1.797 20.562 1 92.31 55 PHE A C 1
ATOM 426 O O . PHE A 1 55 ? 21.938 -1.324 19.5 1 92.31 55 PHE A O 1
ATOM 433 N N . ASN A 1 56 ? 21.594 -2.271 21.453 1 94.31 56 ASN A N 1
ATOM 434 C CA . ASN A 1 56 ? 20.156 -2.424 21.219 1 94.31 56 ASN A CA 1
ATOM 435 C C . ASN A 1 56 ? 19.453 -1.07 21.141 1 94.31 56 ASN A C 1
ATOM 437 O O . ASN A 1 56 ? 18.469 -0.921 20.422 1 94.31 56 ASN A O 1
ATOM 441 N N . TRP A 1 57 ? 19.984 -0.101 21.812 1 93.75 57 TRP A N 1
ATOM 442 C CA . TRP A 1 57 ? 19.422 1.244 21.734 1 93.75 57 TRP A CA 1
ATOM 443 C C . TRP A 1 57 ? 19.688 1.856 20.359 1 93.75 57 TRP A C 1
ATOM 445 O O . TRP A 1 57 ? 18.875 2.615 19.844 1 93.75 57 TRP A O 1
ATOM 455 N N . LEU A 1 58 ? 20.875 1.545 19.781 1 94.31 58 LEU A N 1
ATOM 456 C CA . LEU A 1 58 ? 21.156 2.008 18.438 1 94.31 58 LEU A CA 1
ATOM 457 C C . LEU A 1 58 ? 20.172 1.4 17.438 1 94.31 58 LEU A C 1
ATOM 459 O O . LEU A 1 58 ? 19.719 2.076 16.5 1 94.31 58 LEU A O 1
ATOM 463 N N . LEU A 1 59 ? 19.844 0.148 17.672 1 95.31 59 LEU A N 1
ATOM 464 C CA . LEU A 1 59 ? 18.875 -0.528 16.812 1 95.31 59 LEU A CA 1
ATOM 465 C C . LEU A 1 59 ? 17.5 0.109 16.938 1 95.31 59 LEU A C 1
ATOM 467 O O . LEU A 1 59 ? 16.781 0.234 15.945 1 95.31 59 LEU A O 1
ATOM 471 N N . ILE A 1 60 ? 17.094 0.545 18.141 1 95.31 60 ILE A N 1
ATOM 472 C CA . ILE A 1 60 ? 15.82 1.208 18.359 1 95.31 60 ILE A CA 1
ATOM 473 C C . ILE A 1 60 ? 15.766 2.508 17.562 1 95.31 60 ILE A C 1
ATOM 475 O O . ILE A 1 60 ? 14.742 2.82 16.938 1 95.31 60 ILE A O 1
ATOM 479 N N . ARG A 1 61 ? 16.844 3.229 17.609 1 95 61 ARG A N 1
ATOM 480 C CA . ARG A 1 61 ? 16.906 4.48 16.859 1 95 61 ARG A CA 1
ATOM 481 C C . ARG A 1 61 ? 16.75 4.23 15.367 1 95 61 ARG A C 1
ATOM 483 O O . ARG A 1 61 ? 16.047 4.965 14.672 1 95 61 ARG A O 1
ATOM 490 N N . TRP A 1 62 ? 17.422 3.197 14.891 1 95.56 62 TRP A N 1
ATOM 491 C CA . TRP A 1 62 ? 17.328 2.84 13.484 1 95.56 62 TRP A CA 1
ATOM 492 C C . TRP A 1 62 ? 15.898 2.471 13.109 1 95.56 62 TRP A C 1
ATOM 494 O O . TRP A 1 62 ? 15.336 3 12.148 1 95.56 62 TRP A O 1
ATOM 504 N N . LEU A 1 63 ? 15.266 1.582 13.844 1 95.5 63 LEU A N 1
ATOM 505 C CA . LEU A 1 63 ? 13.914 1.119 13.562 1 95.5 63 LEU A CA 1
ATOM 506 C C . LEU A 1 63 ? 12.93 2.285 13.555 1 95.5 63 LEU A C 1
ATOM 508 O O . LEU A 1 63 ? 12.055 2.359 12.688 1 95.5 63 LEU A O 1
ATOM 512 N N . THR A 1 64 ? 13.07 3.164 14.469 1 95.31 64 THR A N 1
ATOM 513 C CA . THR A 1 64 ? 12.148 4.285 14.625 1 95.31 64 THR A CA 1
ATOM 514 C C . THR A 1 64 ? 12.289 5.262 13.453 1 95.31 64 THR A C 1
ATOM 516 O O . THR A 1 64 ? 11.297 5.641 12.836 1 95.31 64 THR A O 1
ATOM 519 N N . LEU A 1 65 ? 13.5 5.633 13.117 1 94.62 65 LEU A N 1
ATOM 520 C CA . LEU A 1 65 ? 13.719 6.625 12.07 1 94.62 65 LEU A CA 1
ATOM 521 C C . LEU A 1 65 ? 13.375 6.051 10.703 1 94.62 65 LEU A C 1
ATOM 523 O O . LEU A 1 65 ? 12.922 6.781 9.82 1 94.62 65 LEU A O 1
ATOM 527 N N . ALA A 1 66 ? 13.586 4.758 10.562 1 93.94 66 ALA A N 1
ATOM 528 C CA . ALA A 1 66 ? 13.297 4.105 9.281 1 93.94 66 ALA A CA 1
ATOM 529 C C . ALA A 1 66 ? 11.852 3.613 9.234 1 93.94 66 ALA A C 1
ATOM 531 O O . ALA A 1 66 ? 11.391 3.148 8.188 1 93.94 66 ALA A O 1
ATOM 532 N N . SER A 1 67 ? 11.125 3.73 10.297 1 93.81 67 SER A N 1
ATOM 533 C CA . SER A 1 67 ? 9.742 3.273 10.398 1 93.81 67 SER A CA 1
ATOM 534 C C . SER A 1 67 ? 9.625 1.793 10.055 1 93.81 67 SER A C 1
ATOM 536 O O . SER A 1 67 ? 8.805 1.41 9.219 1 93.81 67 SER A O 1
ATOM 538 N N . LEU A 1 68 ? 10.453 0.994 10.688 1 94.12 68 LEU A N 1
ATOM 539 C CA . LEU A 1 68 ? 10.43 -0.452 10.508 1 94.12 68 LEU A CA 1
ATOM 540 C C . LEU A 1 68 ? 9.875 -1.151 11.742 1 94.12 68 LEU A C 1
ATOM 542 O O . LEU A 1 68 ? 10.148 -0.739 12.867 1 94.12 68 LEU A O 1
ATOM 546 N N . PRO A 1 69 ? 9.109 -2.176 11.477 1 92.75 69 PRO A N 1
ATOM 547 C CA . PRO A 1 69 ? 8.562 -2.906 12.625 1 92.75 69 PRO A CA 1
ATOM 548 C C . PRO A 1 69 ? 9.641 -3.646 13.414 1 92.75 69 PRO A C 1
ATOM 550 O O . PRO A 1 69 ? 10.734 -3.9 12.898 1 92.75 69 PRO A O 1
ATOM 553 N N . THR A 1 70 ? 9.367 -4.023 14.648 1 93.5 70 THR A N 1
ATOM 554 C CA . THR A 1 70 ? 10.32 -4.699 15.531 1 93.5 70 THR A CA 1
ATOM 555 C C . THR A 1 70 ? 10.648 -6.094 15 1 93.5 70 THR A C 1
ATOM 557 O O . THR A 1 70 ? 11.703 -6.645 15.297 1 93.5 70 THR A O 1
ATOM 560 N N . SER A 1 71 ? 9.781 -6.641 14.18 1 90.75 71 SER A N 1
ATOM 561 C CA . SER A 1 71 ? 10 -7.965 13.602 1 90.75 71 SER A CA 1
ATOM 562 C C . SER A 1 71 ? 11.18 -7.961 12.641 1 90.75 71 SER A C 1
ATOM 564 O O . SER A 1 71 ? 11.727 -9.016 12.312 1 90.75 71 SER A O 1
ATOM 566 N N . THR A 1 72 ? 11.555 -6.805 12.172 1 92.5 72 THR A N 1
ATOM 567 C CA . THR A 1 72 ? 12.719 -6.672 11.297 1 92.5 72 THR A CA 1
ATOM 568 C C . THR A 1 72 ? 13.969 -7.23 11.969 1 92.5 72 THR A C 1
ATOM 570 O O . THR A 1 72 ? 14.82 -7.824 11.312 1 92.5 72 THR A O 1
ATOM 573 N N . LEU A 1 73 ? 14.086 -7.074 13.305 1 93.62 73 LEU A N 1
ATOM 574 C CA . LEU A 1 73 ? 15.281 -7.469 14.039 1 93.62 73 LEU A CA 1
ATOM 575 C C . LEU A 1 73 ? 15.281 -8.969 14.32 1 93.62 73 LEU A C 1
ATOM 577 O O . LEU A 1 73 ? 16.266 -9.508 14.82 1 93.62 73 LEU A O 1
ATOM 581 N N . GLU A 1 74 ? 14.242 -9.609 13.914 1 92.81 74 GLU A N 1
ATOM 582 C CA . GLU A 1 74 ? 14.172 -11.062 14.078 1 92.81 74 GLU A CA 1
ATOM 583 C C . GLU A 1 74 ? 14.586 -11.781 12.805 1 92.81 74 GLU A C 1
ATOM 585 O O . GLU A 1 74 ? 14.68 -13.016 12.781 1 92.81 74 GLU A O 1
ATOM 590 N N . GLU A 1 75 ? 14.836 -11.07 11.781 1 92.81 75 GLU A N 1
ATOM 591 C CA . GLU A 1 75 ? 15.258 -11.68 10.523 1 92.81 75 GLU A CA 1
ATOM 592 C C . GLU A 1 75 ? 16.594 -12.391 10.672 1 92.81 75 GLU A C 1
ATOM 594 O O . GLU A 1 75 ? 17.578 -11.781 11.102 1 92.81 75 GLU A O 1
ATOM 599 N N . GLN A 1 76 ? 16.656 -13.586 10.242 1 92.62 76 GLN A N 1
ATOM 600 C CA . GLN A 1 76 ? 17.781 -14.477 10.492 1 92.62 76 GLN A CA 1
ATOM 601 C C . GLN A 1 76 ? 19.078 -13.93 9.898 1 92.62 76 GLN A C 1
ATOM 603 O O . GLN A 1 76 ? 20.109 -13.883 10.57 1 92.62 76 GLN A O 1
ATOM 608 N N . TRP A 1 77 ? 19.016 -13.469 8.719 1 93 77 TRP A N 1
ATOM 609 C CA . TRP A 1 77 ? 20.25 -13.109 8.023 1 93 77 TRP A CA 1
ATOM 610 C C . TRP A 1 77 ? 20.734 -11.727 8.453 1 93 77 TRP A C 1
ATOM 612 O O . TRP A 1 77 ? 21.906 -11.398 8.305 1 93 77 TRP A O 1
ATOM 622 N N . LEU A 1 78 ? 19.812 -10.875 8.945 1 94.44 78 LEU A N 1
ATOM 623 C CA . LEU A 1 78 ? 20.266 -9.656 9.609 1 94.44 78 LEU A CA 1
ATOM 624 C C . LEU A 1 78 ? 21.016 -9.984 10.891 1 94.44 78 LEU A C 1
ATOM 626 O O . LEU A 1 78 ? 22.109 -9.445 11.141 1 94.44 78 LEU A O 1
ATOM 630 N N . ARG A 1 79 ? 20.484 -10.844 11.664 1 93.69 79 ARG A N 1
ATOM 631 C CA . ARG A 1 79 ? 21.125 -11.281 12.898 1 93.69 79 ARG A CA 1
ATOM 632 C C . ARG A 1 79 ? 22.469 -11.945 12.609 1 93.69 79 ARG A C 1
ATOM 634 O O . ARG A 1 79 ? 23.453 -11.727 13.328 1 93.69 79 ARG A O 1
ATOM 641 N N . ASN A 1 80 ? 22.5 -12.766 11.539 1 92.25 80 ASN A N 1
ATOM 642 C CA . ASN A 1 80 ? 23.75 -13.398 11.125 1 92.25 80 ASN A CA 1
ATOM 643 C C . ASN A 1 80 ? 24.812 -12.359 10.773 1 92.25 80 ASN A C 1
ATOM 645 O O . ASN A 1 80 ? 26 -12.555 11.039 1 92.25 80 ASN A O 1
ATOM 649 N N . SER A 1 81 ? 24.406 -11.273 10.188 1 92.75 81 SER A N 1
ATOM 650 C CA . SER A 1 81 ? 25.344 -10.219 9.812 1 92.75 81 SER A CA 1
ATOM 651 C C . SER A 1 81 ? 25.938 -9.547 11.047 1 92.75 81 SER A C 1
ATOM 653 O O . SER A 1 81 ? 27.125 -9.242 11.07 1 92.75 81 SER A O 1
ATOM 655 N N . PHE A 1 82 ? 25.125 -9.383 12.078 1 92.38 82 PHE A N 1
ATOM 656 C CA . PHE A 1 82 ? 25.641 -8.82 13.32 1 92.38 82 PHE A CA 1
ATOM 657 C C . PHE A 1 82 ? 26.609 -9.789 13.992 1 92.38 82 PHE A C 1
ATOM 659 O O . PHE A 1 82 ? 27.656 -9.383 14.469 1 92.38 82 PHE A O 1
ATOM 666 N N . LYS A 1 83 ? 26.25 -11.023 14 1 89.44 83 LYS A N 1
ATOM 667 C CA . LYS A 1 83 ? 27.078 -12.047 14.633 1 89.44 83 LYS A CA 1
ATOM 668 C C . LYS A 1 83 ? 28.391 -12.234 13.883 1 89.44 83 LYS A C 1
ATOM 670 O O . LYS A 1 83 ? 29.422 -12.547 14.492 1 89.44 83 LYS A O 1
ATOM 675 N N . PHE A 1 84 ? 28.328 -12.047 12.617 1 89.5 84 PHE A N 1
ATOM 676 C CA . PHE A 1 84 ? 29.531 -12.133 11.797 1 89.5 84 PHE A CA 1
ATOM 677 C C . PHE A 1 84 ? 30.547 -11.07 12.219 1 89.5 84 PHE A C 1
ATOM 679 O O . PHE A 1 84 ? 31.75 -11.336 12.242 1 89.5 84 PHE A O 1
ATOM 686 N N . LEU A 1 85 ? 30.062 -9.906 12.562 1 87.75 85 LEU A N 1
ATOM 687 C CA . LEU A 1 85 ? 30.938 -8.812 12.969 1 87.75 85 LEU A CA 1
ATOM 688 C C . LEU A 1 85 ? 31.406 -9 14.406 1 87.75 85 LEU A C 1
ATOM 690 O O . LEU A 1 85 ? 32.562 -8.727 14.719 1 87.75 85 LEU A O 1
ATOM 694 N N . ASN A 1 86 ? 30.469 -9.375 15.266 1 87.69 86 ASN A N 1
ATOM 695 C CA . ASN A 1 86 ? 30.75 -9.617 16.672 1 87.69 86 ASN A CA 1
ATOM 696 C C . ASN A 1 86 ? 29.969 -10.805 17.219 1 87.69 86 ASN A C 1
ATOM 698 O O . ASN A 1 86 ? 28.781 -10.664 17.562 1 87.69 86 ASN A O 1
ATOM 702 N N . GLN A 1 87 ? 30.578 -11.859 17.438 1 85 87 GLN A N 1
ATOM 703 C CA . GLN A 1 87 ? 29.938 -13.125 17.797 1 85 87 GLN A CA 1
ATOM 704 C C . GLN A 1 87 ? 29.281 -13.031 19.172 1 85 87 GLN A C 1
ATOM 706 O O . GLN A 1 87 ? 28.344 -13.773 19.453 1 85 87 GLN A O 1
ATOM 711 N N . SER A 1 88 ? 29.719 -12.148 19.953 1 84.62 88 SER A N 1
ATOM 712 C CA . SER A 1 88 ? 29.203 -12.062 21.328 1 84.62 88 SER A CA 1
ATOM 713 C C . SER A 1 88 ? 28.047 -11.078 21.422 1 84.62 88 SER A C 1
ATOM 715 O O . SER A 1 88 ? 27.562 -10.789 22.516 1 84.62 88 SER A O 1
ATOM 717 N N . VAL A 1 89 ? 27.688 -10.664 20.281 1 88.94 89 VAL A N 1
ATOM 718 C CA . VAL A 1 89 ? 26.641 -9.641 20.297 1 88.94 89 VAL A CA 1
ATOM 719 C C . VAL A 1 89 ? 25.328 -10.25 20.781 1 88.94 89 VAL A C 1
ATOM 721 O O . VAL A 1 89 ? 25 -11.391 20.438 1 88.94 89 VAL A O 1
ATOM 724 N N . GLN A 1 90 ? 24.688 -9.531 21.703 1 90.19 90 GLN A N 1
ATOM 725 C CA . GLN A 1 90 ? 23.375 -9.945 22.188 1 90.19 90 GLN A CA 1
ATOM 726 C C . GLN A 1 90 ? 22.281 -9.039 21.656 1 90.19 90 GLN A C 1
ATOM 728 O O . GLN A 1 90 ? 22.25 -7.844 21.953 1 90.19 90 GLN A O 1
ATOM 733 N N . ILE A 1 91 ? 21.391 -9.602 20.938 1 93.69 91 ILE A N 1
ATOM 734 C CA . ILE A 1 91 ? 20.266 -8.875 20.375 1 93.69 91 ILE A CA 1
ATOM 735 C C . ILE A 1 91 ? 18.984 -9.266 21.094 1 93.69 91 ILE A C 1
ATOM 737 O O . ILE A 1 91 ? 18.703 -10.453 21.266 1 93.69 91 ILE A O 1
ATOM 741 N N . TRP A 1 92 ? 18.219 -8.242 21.531 1 93.44 92 TRP A N 1
ATOM 742 C CA . TRP A 1 92 ? 16.953 -8.477 22.219 1 93.44 92 TRP A CA 1
ATOM 743 C C . TRP A 1 92 ? 15.984 -9.242 21.312 1 93.44 92 TRP A C 1
ATOM 745 O O . TRP A 1 92 ? 16.141 -9.25 20.094 1 93.44 92 TRP A O 1
ATOM 755 N N . SER A 1 93 ? 15.039 -9.883 21.938 1 90.5 93 SER A N 1
ATOM 756 C CA . SER A 1 93 ? 13.953 -10.516 21.188 1 90.5 93 SER A CA 1
ATOM 757 C C . SER A 1 93 ? 12.984 -9.477 20.641 1 90.5 93 SER A C 1
ATOM 759 O O . SER A 1 93 ? 12.961 -8.328 21.109 1 90.5 93 SER A O 1
ATOM 761 N N . GLY A 1 94 ? 12.211 -9.859 19.688 1 88.31 94 GLY A N 1
ATOM 762 C CA . GLY A 1 94 ? 11.195 -8.969 19.141 1 88.31 94 GLY A CA 1
ATOM 763 C C . GLY A 1 94 ? 10.227 -8.461 20.188 1 88.31 94 GLY A C 1
ATOM 764 O O . GLY A 1 94 ? 9.836 -7.297 20.172 1 88.31 94 GLY A O 1
ATOM 765 N N . GLU A 1 95 ? 9.852 -9.258 21.094 1 87.12 95 GLU A N 1
ATOM 766 C CA . GLU A 1 95 ? 8.93 -8.914 22.172 1 87.12 95 GLU A CA 1
ATOM 767 C C . GLU A 1 95 ? 9.539 -7.875 23.094 1 87.12 95 GLU A C 1
ATOM 769 O O . GLU A 1 95 ? 8.859 -6.953 23.547 1 87.12 95 GLU A O 1
ATOM 774 N N . LYS A 1 96 ? 10.781 -8.109 23.406 1 91.94 96 LYS A N 1
ATOM 775 C CA . LYS A 1 96 ? 11.461 -7.152 24.281 1 91.94 96 LYS A CA 1
ATOM 776 C C . LYS A 1 96 ? 11.594 -5.789 23.594 1 91.94 96 LYS A C 1
ATOM 778 O O . LYS A 1 96 ? 11.398 -4.754 24.234 1 91.94 96 LYS A O 1
ATOM 783 N N . PHE A 1 97 ? 11.977 -5.812 22.359 1 94 97 PHE A N 1
ATOM 784 C CA . PHE A 1 97 ? 12.039 -4.555 21.609 1 94 97 PHE A CA 1
ATOM 785 C C . PHE A 1 97 ? 10.703 -3.832 21.656 1 94 97 PHE A C 1
ATOM 787 O O . PHE A 1 97 ? 10.656 -2.615 21.859 1 94 97 PHE A O 1
ATOM 794 N N . ARG A 1 98 ? 9.633 -4.547 21.484 1 92.5 98 ARG A N 1
ATOM 795 C CA . ARG A 1 98 ? 8.297 -3.969 21.516 1 92.5 98 ARG A CA 1
ATOM 796 C C . ARG A 1 98 ? 7.973 -3.391 22.891 1 92.5 98 ARG A C 1
ATOM 798 O O . ARG A 1 98 ? 7.414 -2.297 22.984 1 92.5 98 ARG A O 1
ATOM 805 N N . ALA A 1 99 ? 8.32 -4.117 23.859 1 92.62 99 ALA A N 1
ATOM 806 C CA . ALA A 1 99 ? 8.078 -3.664 25.234 1 92.62 99 ALA A CA 1
ATOM 807 C C . ALA A 1 99 ? 8.836 -2.375 25.531 1 92.62 99 ALA A C 1
ATOM 809 O O . ALA A 1 99 ? 8.297 -1.452 26.141 1 92.62 99 ALA A O 1
ATOM 810 N N . VAL A 1 100 ? 10.086 -2.35 25.156 1 94.5 100 VAL A N 1
ATOM 811 C CA . VAL A 1 100 ? 10.914 -1.172 25.391 1 94.5 100 VAL A CA 1
ATOM 812 C C . VAL A 1 100 ? 10.352 0.015 24.609 1 94.5 100 VAL A C 1
ATOM 814 O O . VAL A 1 100 ? 10.297 1.134 25.125 1 94.5 100 VAL A O 1
ATOM 817 N N . LEU A 1 101 ? 9.945 -0.203 23.391 1 95.06 101 LEU A N 1
ATOM 818 C CA . LEU A 1 101 ? 9.367 0.856 22.578 1 95.06 101 LEU A CA 1
ATOM 819 C C . LEU A 1 101 ? 8.094 1.406 23.219 1 95.06 101 LEU A C 1
ATOM 821 O O . LEU A 1 101 ? 7.848 2.613 23.172 1 95.06 101 LEU A O 1
ATOM 825 N N . CYS A 1 102 ? 7.324 0.536 23.734 1 94.88 102 CYS A N 1
ATOM 826 C CA . CYS A 1 102 ? 6.098 0.951 24.406 1 94.88 102 CYS A CA 1
ATOM 827 C C . CYS A 1 102 ? 6.406 1.825 25.625 1 94.88 102 CYS A C 1
ATOM 829 O O . CYS A 1 102 ? 5.711 2.812 25.875 1 94.88 102 CYS A O 1
ATOM 831 N N . GLU A 1 103 ? 7.43 1.447 26.328 1 95.69 103 GLU A N 1
ATOM 832 C CA . GLU A 1 103 ? 7.828 2.238 27.5 1 95.69 103 GLU A CA 1
ATOM 833 C C . GLU A 1 103 ? 8.352 3.609 27.078 1 95.69 103 GLU A C 1
ATOM 835 O O . GLU A 1 103 ? 8.078 4.613 27.734 1 95.69 103 GLU A O 1
ATOM 840 N N . VAL A 1 104 ? 9.156 3.611 26.047 1 96.62 104 VAL A N 1
ATOM 841 C CA . VAL A 1 104 ? 9.656 4.871 25.5 1 96.62 104 VAL A CA 1
ATOM 842 C C . VAL A 1 104 ? 8.492 5.75 25.078 1 96.62 104 VAL A C 1
ATOM 844 O O . VAL A 1 104 ? 8.477 6.953 25.344 1 96.62 104 VAL A O 1
ATOM 847 N N . TYR A 1 105 ? 7.531 5.172 24.422 1 97.25 105 TYR A N 1
ATOM 848 C CA . TYR A 1 105 ? 6.324 5.863 23.984 1 97.25 105 TYR A CA 1
ATOM 849 C C . TYR A 1 105 ? 5.598 6.5 25.156 1 97.25 105 TYR A C 1
ATOM 851 O O . TYR A 1 105 ? 5.223 7.676 25.109 1 97.25 105 TYR A O 1
ATOM 859 N N . LYS A 1 106 ? 5.391 5.762 26.203 1 96.81 106 LYS A N 1
ATOM 860 C CA . LYS A 1 106 ? 4.695 6.266 27.391 1 96.81 106 LYS A CA 1
ATOM 861 C C . LYS A 1 106 ? 5.457 7.426 28.016 1 96.81 106 LYS A C 1
ATOM 863 O O . LYS A 1 106 ? 4.855 8.43 28.406 1 96.81 106 LYS A O 1
ATOM 868 N N . SER A 1 107 ? 6.73 7.277 28.094 1 96.88 107 SER A N 1
ATOM 869 C CA . SER A 1 107 ? 7.566 8.305 28.703 1 96.88 107 SER A CA 1
ATOM 870 C C . SER A 1 107 ? 7.535 9.594 27.891 1 96.88 107 SER A C 1
ATOM 872 O O . SER A 1 107 ? 7.387 10.688 28.438 1 96.88 107 SER A O 1
ATOM 874 N N . MET A 1 108 ? 7.688 9.469 26.625 1 97.44 108 MET A N 1
ATOM 875 C CA . MET A 1 108 ? 7.695 10.641 25.766 1 97.44 108 MET A CA 1
ATOM 876 C C . MET A 1 108 ? 6.309 11.273 25.688 1 97.44 108 MET A C 1
ATOM 878 O O . MET A 1 108 ? 6.184 12.492 25.578 1 97.44 108 MET A O 1
ATOM 882 N N . LYS A 1 109 ? 5.301 10.445 25.703 1 97.44 109 LYS A N 1
ATOM 883 C CA . LYS A 1 109 ? 3.928 10.945 25.719 1 97.44 109 LYS A CA 1
ATOM 884 C C . LYS A 1 109 ? 3.682 11.844 26.922 1 97.44 109 LYS A C 1
ATOM 886 O O . LYS A 1 109 ? 3.004 12.867 26.812 1 97.44 109 LYS A O 1
ATOM 891 N N . GLU A 1 110 ? 4.215 11.477 28.031 1 96.31 110 GLU A N 1
ATOM 892 C CA . GLU A 1 110 ? 4.109 12.297 29.234 1 96.31 110 GLU A CA 1
ATOM 893 C C . GLU A 1 110 ? 4.816 13.633 29.047 1 96.31 110 GLU A C 1
ATOM 895 O O . GLU A 1 110 ? 4.34 14.664 29.531 1 96.31 110 GLU A O 1
ATOM 900 N N . ASP A 1 111 ? 5.922 13.609 28.391 1 96.06 111 ASP A N 1
ATOM 901 C CA . ASP A 1 111 ? 6.625 14.852 28.094 1 96.06 111 ASP A CA 1
ATOM 902 C C . ASP A 1 111 ? 5.785 15.758 27.203 1 96.06 111 ASP A C 1
ATOM 904 O O . ASP A 1 111 ? 5.746 16.969 27.406 1 96.06 111 ASP A O 1
ATOM 908 N N . VAL A 1 112 ? 5.148 15.172 26.219 1 97.44 112 VAL A N 1
ATOM 909 C CA . VAL A 1 112 ? 4.297 15.938 25.312 1 97.44 112 VAL A CA 1
ATOM 910 C C . VAL A 1 112 ? 3.125 16.531 26.094 1 97.44 112 VAL A C 1
ATOM 912 O O . VAL A 1 112 ? 2.746 17.688 25.875 1 97.44 112 VAL A O 1
ATOM 915 N N . ARG A 1 113 ? 2.586 15.789 26.984 1 96.88 113 ARG A N 1
ATOM 916 C CA . ARG A 1 113 ? 1.493 16.281 27.828 1 96.88 113 ARG 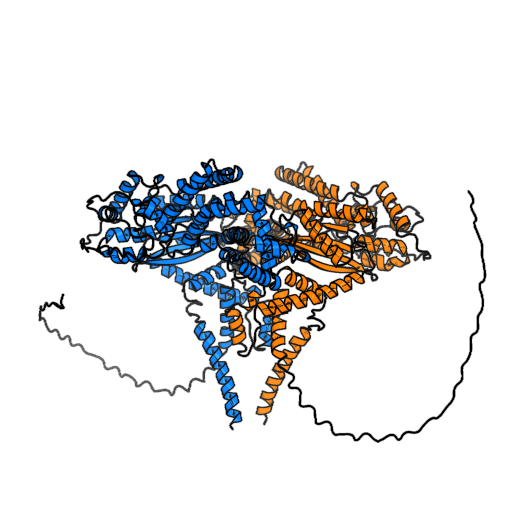A CA 1
ATOM 917 C C . ARG A 1 113 ? 1.933 17.484 28.656 1 96.88 113 ARG A C 1
ATOM 919 O O . ARG A 1 113 ? 1.201 18.469 28.75 1 96.88 113 ARG A O 1
ATOM 926 N N . LEU A 1 114 ? 3.107 17.391 29.172 1 94.94 114 LEU A N 1
ATOM 927 C CA . LEU A 1 114 ? 3.643 18.484 29.984 1 94.94 114 LEU A CA 1
ATOM 928 C C . LEU A 1 114 ? 3.885 19.719 29.141 1 94.94 114 LEU A C 1
ATOM 930 O O . LEU A 1 114 ? 3.631 20.844 29.594 1 94.94 114 LEU A O 1
ATOM 934 N N . ILE A 1 115 ? 4.344 19.531 28 1 95.75 115 ILE A N 1
ATOM 935 C CA . ILE A 1 115 ? 4.559 20.641 27.078 1 95.75 115 ILE A CA 1
ATOM 936 C C . ILE A 1 115 ? 3.234 21.344 26.797 1 95.75 115 ILE A C 1
ATOM 938 O O . ILE A 1 115 ? 3.154 22.562 26.828 1 95.75 115 ILE A O 1
ATOM 942 N N . MET A 1 116 ? 2.188 20.594 26.531 1 96.06 116 MET A N 1
ATOM 943 C CA . MET A 1 116 ? 0.882 21.156 26.188 1 96.06 116 MET A CA 1
ATOM 944 C C . MET A 1 116 ? 0.277 21.891 27.375 1 96.06 116 MET A C 1
ATOM 946 O O . MET A 1 116 ? -0.425 22.891 27.203 1 96.06 116 MET A O 1
ATOM 950 N N . GLU A 1 117 ? 0.573 21.5 28.547 1 93.88 117 GLU A N 1
ATOM 951 C CA . GLU A 1 117 ? 0.057 22.141 29.766 1 93.88 117 GLU A CA 1
ATOM 952 C C . GLU A 1 117 ? 0.678 23.531 29.953 1 93.88 117 GLU A C 1
ATOM 954 O O . GLU A 1 117 ? 0.073 24.406 30.578 1 93.88 117 GLU A O 1
ATOM 959 N N . GLN A 1 118 ? 1.789 23.703 29.391 1 92.44 118 GLN A N 1
ATOM 960 C CA . GLN A 1 118 ? 2.51 24.953 29.594 1 92.44 118 GLN A CA 1
ATOM 961 C C . GLN A 1 118 ? 2.141 25.969 28.516 1 92.44 118 GLN A C 1
ATOM 963 O O . GLN A 1 118 ? 2.492 27.141 28.625 1 92.44 118 GLN A O 1
ATOM 968 N N . VAL A 1 119 ? 1.372 25.562 27.562 1 94 119 VAL A N 1
ATOM 969 C CA . VAL A 1 119 ? 0.984 26.469 26.484 1 94 119 VAL A CA 1
ATOM 970 C C . VAL A 1 119 ? -0.071 27.453 27 1 94 119 VAL A C 1
ATOM 972 O O . VAL A 1 119 ? -1.095 27.047 27.547 1 94 119 VAL A O 1
ATOM 975 N N . SER A 1 120 ? 0.163 28.719 26.797 1 88.62 120 SER A N 1
ATOM 976 C CA . SER A 1 120 ? -0.737 29.734 27.328 1 88.62 120 SER A CA 1
ATOM 977 C C . SER A 1 120 ? -1.589 30.344 26.234 1 88.62 120 SER A C 1
ATOM 979 O O . SER A 1 120 ? -2.604 31 26.5 1 88.62 120 SER A O 1
ATOM 981 N N . SER A 1 121 ? -1.216 30.234 25.047 1 92.06 121 SER A N 1
ATOM 982 C CA . SER A 1 121 ? -1.97 30.781 23.938 1 92.06 121 SER A CA 1
ATOM 983 C C . SER A 1 121 ? -3.018 29.797 23.438 1 92.06 121 SER A C 1
ATOM 985 O O . SER A 1 121 ? -3.105 28.672 23.922 1 92.06 121 SER A O 1
ATOM 987 N N . LYS A 1 122 ? -3.857 30.234 22.531 1 94.69 122 LYS A N 1
ATOM 988 C CA . LYS A 1 122 ? -4.754 29.328 21.828 1 94.69 122 LYS A CA 1
ATOM 989 C C . LYS A 1 122 ? -3.982 28.406 20.875 1 94.69 122 LYS A C 1
ATOM 991 O O . LYS A 1 122 ? -2.861 28.734 20.484 1 94.69 122 LYS A O 1
ATOM 996 N N . VAL A 1 123 ? -4.594 27.234 20.625 1 96.31 123 VAL A N 1
ATOM 997 C CA . VAL A 1 123 ? -3.906 26.25 19.797 1 96.31 123 VAL A CA 1
ATOM 998 C C . VAL A 1 123 ? -4.801 25.844 18.625 1 96.31 123 VAL A C 1
ATOM 1000 O O . VAL A 1 123 ? -6.023 25.969 18.703 1 96.31 123 VAL A O 1
ATOM 1003 N N . SER A 1 124 ? -4.18 25.484 17.562 1 97.19 124 SER A N 1
ATOM 1004 C CA . SER A 1 124 ? -4.855 24.922 16.406 1 97.19 124 SER A CA 1
ATOM 1005 C C . SER A 1 124 ? -4.449 23.469 16.172 1 97.19 124 SER A C 1
ATOM 1007 O O . SER A 1 124 ? -3.311 23.094 16.453 1 97.19 124 SER A O 1
ATOM 1009 N N . ILE A 1 125 ? -5.383 22.641 15.672 1 97.81 125 ILE A N 1
ATOM 1010 C CA . ILE A 1 125 ? -5.055 21.25 15.414 1 97.81 125 ILE A CA 1
ATOM 1011 C C . ILE A 1 125 ? -5.27 20.922 13.938 1 97.81 125 ILE A C 1
ATOM 1013 O O . ILE A 1 125 ? -6.113 21.531 13.281 1 97.81 125 ILE A O 1
ATOM 1017 N N . THR A 1 126 ? -4.484 20.047 13.414 1 98.06 126 THR A N 1
ATOM 1018 C CA . THR A 1 126 ? -4.617 19.547 12.047 1 98.06 126 THR A CA 1
ATOM 1019 C C . THR A 1 126 ? -4.82 18.031 12.039 1 98.06 126 THR A C 1
ATOM 1021 O O . THR A 1 126 ? -4.227 17.312 12.852 1 98.06 126 THR A O 1
ATOM 1024 N N . LEU A 1 127 ? -5.656 17.594 11.133 1 98.25 127 LEU A N 1
ATOM 1025 C CA . LEU A 1 127 ? -5.977 16.172 11.008 1 98.25 127 LEU A CA 1
ATOM 1026 C C . LEU A 1 127 ? -5.496 15.625 9.672 1 98.25 127 LEU A C 1
ATOM 1028 O O . LEU A 1 127 ? -5.793 16.203 8.617 1 98.25 127 LEU A O 1
ATOM 1032 N N . ASP A 1 128 ? -4.746 14.578 9.711 1 96.56 128 ASP A N 1
ATOM 1033 C CA . ASP A 1 128 ? -4.297 13.852 8.523 1 96.56 128 ASP A CA 1
ATOM 1034 C C . ASP A 1 128 ? -4.672 12.375 8.609 1 96.56 128 ASP A C 1
ATOM 1036 O O . ASP A 1 128 ? -4.605 11.773 9.688 1 96.56 128 ASP A O 1
ATOM 1040 N N . PHE A 1 129 ? -5.078 11.805 7.457 1 96.69 129 PHE A N 1
ATOM 1041 C CA . PHE A 1 129 ? -5.59 10.438 7.461 1 96.69 129 PHE A CA 1
ATOM 1042 C C . PHE A 1 129 ? -4.844 9.578 6.453 1 96.69 129 PHE A C 1
ATOM 1044 O O . PHE A 1 129 ? -4.449 10.055 5.387 1 96.69 129 PHE A O 1
ATOM 1051 N N . TRP A 1 130 ? -4.633 8.352 6.766 1 94.75 130 TRP A N 1
ATOM 1052 C CA . TRP A 1 130 ? -4.098 7.367 5.824 1 94.75 130 TRP A CA 1
ATOM 1053 C C . TRP A 1 130 ? -4.551 5.961 6.191 1 94.75 130 TRP A C 1
ATOM 1055 O O . TRP A 1 130 ? -4.973 5.711 7.324 1 94.75 130 TRP A O 1
ATOM 1065 N N . THR A 1 131 ? -4.5 5.039 5.258 1 94.25 131 THR A N 1
ATOM 1066 C CA . THR A 1 131 ? -4.902 3.65 5.457 1 94.25 131 THR A CA 1
ATOM 1067 C C . THR A 1 131 ? -3.707 2.713 5.316 1 94.25 131 THR A C 1
ATOM 1069 O O . THR A 1 131 ? -2.932 2.826 4.363 1 94.25 131 THR A O 1
ATOM 1072 N N . SER A 1 132 ? -3.531 1.814 6.234 1 94 132 SER A N 1
ATOM 1073 C CA . SER A 1 132 ? -2.416 0.873 6.219 1 94 132 SER A CA 1
ATOM 1074 C C . SER A 1 132 ? -2.711 -0.318 5.312 1 94 132 SER A C 1
ATOM 1076 O O . SER A 1 132 ? -3.812 -0.438 4.777 1 94 132 SER A O 1
ATOM 1078 N N . TYR A 1 133 ? -1.666 -1.245 5.152 1 91.38 133 TYR A N 1
ATOM 1079 C CA . TYR A 1 133 ? -1.82 -2.43 4.316 1 91.38 133 TYR A CA 1
ATOM 1080 C C . TYR A 1 133 ? -2.838 -3.393 4.918 1 91.38 133 TYR A C 1
ATOM 1082 O O . TYR A 1 133 ? -3.412 -4.223 4.207 1 91.38 133 TYR A O 1
ATOM 1090 N N . GLU A 1 134 ? -3.086 -3.256 6.207 1 90.88 134 GLU A N 1
ATOM 1091 C CA . GLU A 1 134 ? -4.062 -4.09 6.906 1 90.88 134 GLU A CA 1
ATOM 1092 C C . GLU A 1 134 ? -5.465 -3.5 6.801 1 90.88 134 GLU A C 1
ATOM 1094 O O . GLU A 1 134 ? -6.383 -3.945 7.492 1 90.88 134 GLU A O 1
ATOM 1099 N N . GLN A 1 135 ? -5.625 -2.412 6.059 1 90.44 135 GLN A N 1
ATOM 1100 C CA . GLN A 1 135 ? -6.902 -1.741 5.824 1 90.44 135 GLN A CA 1
ATOM 1101 C C . GLN A 1 135 ? -7.422 -1.092 7.105 1 90.44 135 GLN A C 1
ATOM 1103 O O . GLN A 1 135 ? -8.609 -1.208 7.426 1 90.44 135 GLN A O 1
ATOM 1108 N N . ILE A 1 136 ? -6.516 -0.559 7.824 1 94 136 ILE A N 1
ATOM 1109 C CA . ILE A 1 136 ? -6.852 0.199 9.023 1 94 136 ILE A CA 1
ATOM 1110 C C . ILE A 1 136 ? -6.699 1.693 8.75 1 94 136 ILE A C 1
ATOM 1112 O O . ILE A 1 136 ? -5.668 2.137 8.242 1 94 136 ILE A O 1
ATOM 1116 N N . LEU A 1 137 ? -7.754 2.443 9.055 1 95.81 137 LEU A N 1
ATOM 1117 C CA . LEU A 1 137 ? -7.699 3.895 8.898 1 95.81 137 LEU A CA 1
ATOM 1118 C C . LEU A 1 137 ? -7.055 4.547 10.117 1 95.81 137 LEU A C 1
ATOM 1120 O O . LEU A 1 137 ? -7.465 4.289 11.258 1 95.81 137 LEU A O 1
ATOM 1124 N N . TYR A 1 138 ? -6.055 5.379 9.883 1 97.38 138 TYR A N 1
ATOM 1125 C CA . TYR A 1 138 ? -5.371 6.098 10.953 1 97.38 138 TYR A CA 1
ATOM 1126 C C . TYR A 1 138 ? -5.598 7.602 10.828 1 97.38 138 TYR A C 1
ATOM 1128 O O . TYR A 1 138 ? -5.785 8.117 9.727 1 97.38 138 TYR A O 1
ATOM 1136 N N . MET A 1 139 ? -5.566 8.25 11.953 1 97.88 139 MET A N 1
ATOM 1137 C CA . MET A 1 139 ? -5.652 9.703 12.062 1 97.88 139 MET A CA 1
ATOM 1138 C C . MET A 1 139 ? -4.457 10.266 12.82 1 97.88 139 MET A C 1
ATOM 1140 O O . MET A 1 139 ? -4.141 9.797 13.922 1 97.88 139 MET A O 1
ATOM 1144 N N . SER A 1 140 ? -3.771 11.188 12.234 1 97.75 140 SER A N 1
ATOM 1145 C CA . SER A 1 140 ? -2.727 11.945 12.906 1 97.75 140 SER A CA 1
ATOM 1146 C C . SER A 1 140 ? -3.258 13.289 13.406 1 97.75 140 SER A C 1
ATOM 1148 O O . SER A 1 140 ? -3.84 14.055 12.641 1 97.75 140 SER A O 1
ATOM 1150 N N . VAL A 1 141 ? -3.098 13.547 14.625 1 98.31 141 VAL A N 1
ATOM 1151 C CA . VAL A 1 141 ? -3.512 14.812 15.219 1 98.31 141 VAL A CA 1
ATOM 1152 C C . VAL A 1 141 ? -2.281 15.625 15.617 1 98.31 141 VAL A C 1
ATOM 1154 O O . VAL A 1 141 ? -1.523 15.219 16.5 1 98.31 141 VAL A O 1
ATOM 1157 N N . THR A 1 142 ? -2.119 16.75 14.992 1 98.19 142 THR A N 1
ATOM 1158 C CA . THR A 1 142 ? -0.98 17.609 15.273 1 98.19 142 THR A CA 1
ATOM 1159 C C . THR A 1 142 ? -1.447 18.953 15.82 1 98.19 142 THR A C 1
ATOM 1161 O O . THR A 1 142 ? -2.438 19.516 15.352 1 98.19 142 THR A O 1
ATOM 1164 N N . CYS A 1 143 ? -0.787 19.422 16.812 1 98 143 CYS A N 1
ATOM 1165 C CA . CYS A 1 143 ? -1.115 20.688 17.438 1 98 143 CYS A CA 1
ATOM 1166 C C . CYS A 1 143 ? -0.083 21.75 17.094 1 98 143 CYS A C 1
ATOM 1168 O O . CYS A 1 143 ? 1.116 21.469 17.047 1 98 143 CYS A O 1
ATOM 1170 N N . GLN A 1 144 ? -0.529 22.953 16.781 1 96.88 144 GLN A N 1
ATOM 1171 C CA . GLN A 1 144 ? 0.325 24.078 16.438 1 96.88 144 GLN A CA 1
ATOM 1172 C C . GLN A 1 144 ? -0.052 25.328 17.234 1 96.88 144 GLN A C 1
ATOM 1174 O O . GLN A 1 144 ? -1.233 25.578 17.484 1 96.88 144 GLN A O 1
ATOM 1179 N N . TRP A 1 145 ? 0.939 26.125 17.656 1 96.75 145 TRP A N 1
ATOM 1180 C CA . TRP A 1 145 ? 0.712 27.391 18.344 1 96.75 145 TRP A CA 1
ATOM 1181 C C . TRP A 1 145 ? 1.912 28.312 18.188 1 96.75 145 TRP A C 1
ATOM 1183 O O . TRP A 1 145 ? 2.938 27.922 17.625 1 96.75 145 TRP A O 1
ATOM 1193 N N . ILE A 1 146 ? 1.663 29.531 18.469 1 96.56 146 ILE A N 1
ATOM 1194 C CA . ILE A 1 146 ? 2.729 30.531 18.5 1 96.56 146 ILE A CA 1
ATOM 1195 C C . ILE A 1 146 ? 3.055 30.891 19.953 1 96.56 146 ILE A C 1
ATOM 1197 O O . ILE A 1 146 ? 2.18 31.328 20.703 1 96.56 146 ILE A O 1
ATOM 1201 N N . ASP A 1 147 ? 4.242 30.703 20.375 1 94.94 147 ASP A N 1
ATOM 1202 C CA . ASP A 1 147 ? 4.605 30.906 21.766 1 94.94 147 ASP A CA 1
ATOM 1203 C C . ASP A 1 147 ? 4.844 32.375 22.062 1 94.94 147 ASP A C 1
ATOM 1205 O O . ASP A 1 147 ? 4.648 33.25 21.188 1 94.94 147 ASP A O 1
ATOM 1209 N N . ALA A 1 148 ? 5.234 32.75 23.328 1 91.94 148 ALA A N 1
ATOM 1210 C CA . ALA A 1 148 ? 5.383 34.125 23.781 1 91.94 148 ALA A CA 1
ATOM 1211 C C . ALA A 1 148 ? 6.535 34.812 23.062 1 91.94 148 ALA A C 1
ATOM 1213 O O . ALA A 1 148 ? 6.555 36.062 22.953 1 91.94 148 ALA A O 1
ATOM 1214 N N . ASN A 1 149 ? 7.449 34.031 22.531 1 92.75 149 ASN A N 1
ATOM 1215 C CA . ASN A 1 149 ? 8.586 34.562 21.797 1 92.75 149 ASN A CA 1
ATOM 1216 C C . ASN A 1 149 ? 8.297 34.656 20.297 1 92.75 149 ASN A C 1
ATOM 1218 O O . ASN A 1 149 ? 9.211 34.906 19.5 1 92.75 149 ASN A O 1
ATOM 1222 N N . TRP A 1 150 ? 7.035 34.406 19.891 1 95 150 TRP A N 1
ATOM 1223 C CA . TRP A 1 150 ? 6.551 34.469 18.531 1 95 150 TRP A CA 1
ATOM 1224 C C . TRP A 1 150 ? 7.23 33.438 17.641 1 95 150 TRP A C 1
ATOM 1226 O O . TRP A 1 150 ? 7.559 33.719 16.484 1 95 150 TRP A O 1
ATOM 1236 N N . SER A 1 151 ? 7.52 32.312 18.297 1 94.06 151 SER A N 1
ATOM 1237 C CA . SER A 1 151 ? 8.016 31.172 17.547 1 94.06 151 SER A CA 1
ATOM 1238 C C . SER A 1 151 ? 6.898 30.172 17.266 1 94.06 151 SER A C 1
ATOM 1240 O O . SER A 1 151 ? 6.098 29.859 18.156 1 94.06 151 SER A O 1
ATOM 1242 N N . PHE A 1 152 ? 6.934 29.781 16.031 1 95.25 152 PHE A N 1
ATOM 1243 C CA . PHE A 1 152 ? 5.945 28.781 15.641 1 95.25 152 PHE A CA 1
ATOM 1244 C C . PHE A 1 152 ? 6.305 27.406 16.203 1 95.25 152 PHE A C 1
ATOM 1246 O O . PHE A 1 152 ? 7.43 26.938 16.031 1 95.25 152 PHE A O 1
ATOM 1253 N N . GLN A 1 153 ? 5.371 26.812 16.938 1 95.12 153 GLN A N 1
ATOM 1254 C CA . GLN A 1 153 ? 5.57 25.5 17.531 1 95.12 153 GLN A CA 1
ATOM 1255 C C . GLN A 1 153 ? 4.59 24.484 16.953 1 95.12 153 GLN A C 1
ATOM 1257 O O . GLN A 1 153 ? 3.469 24.828 16.578 1 95.12 153 GLN A O 1
ATOM 1262 N N . LYS A 1 154 ? 5.094 23.297 16.797 1 95.81 154 LYS A N 1
ATOM 1263 C CA . LYS A 1 154 ? 4.277 22.188 16.297 1 95.81 154 LYS A CA 1
ATOM 1264 C C . LYS A 1 154 ? 4.625 20.891 17 1 95.81 154 LYS A C 1
ATOM 1266 O O . LYS A 1 154 ? 5.797 20.609 17.266 1 95.81 154 LYS A O 1
ATOM 1271 N N . VAL A 1 155 ? 3.596 20.125 17.453 1 97.44 155 VAL A N 1
ATOM 1272 C CA . VAL A 1 155 ? 3.842 18.844 18.109 1 97.44 155 VAL A CA 1
ATOM 1273 C C . VAL A 1 155 ? 2.744 17.844 17.719 1 97.44 155 VAL A C 1
ATOM 1275 O O . VAL A 1 155 ? 1.564 18.203 17.672 1 97.44 155 VAL A O 1
ATOM 1278 N N . LEU A 1 156 ? 3.162 16.656 17.344 1 98.25 156 LEU A N 1
ATOM 1279 C CA . LEU A 1 156 ? 2.203 15.578 17.141 1 98.25 156 LEU A CA 1
ATOM 1280 C C . LEU A 1 156 ? 1.618 15.117 18.469 1 98.25 156 LEU A C 1
ATOM 1282 O O . LEU A 1 156 ? 2.359 14.766 19.391 1 98.25 156 LEU A O 1
ATOM 1286 N N . LEU A 1 157 ? 0.317 15.172 18.531 1 98.25 157 LEU A N 1
ATOM 1287 C CA . LEU A 1 157 ? -0.315 14.727 19.781 1 98.25 157 LEU A CA 1
ATOM 1288 C C . LEU A 1 157 ? -0.462 13.211 19.797 1 98.25 157 LEU A C 1
ATOM 1290 O O . LEU A 1 157 ? -0.105 12.562 20.781 1 98.25 157 LEU A O 1
ATOM 1294 N N . ASP A 1 158 ? -0.956 12.656 18.688 1 98 158 ASP A N 1
ATOM 1295 C CA . ASP A 1 158 ? -1.183 11.219 18.688 1 98 158 ASP A CA 1
ATOM 1296 C C . ASP A 1 158 ? -1.427 10.703 17.266 1 98 158 ASP A C 1
ATOM 1298 O O . ASP A 1 158 ? -1.748 11.484 16.375 1 98 158 ASP A O 1
ATOM 1302 N N . ILE A 1 159 ? -1.141 9.445 17.078 1 98 159 ILE A N 1
ATOM 1303 C CA . ILE A 1 159 ? -1.594 8.656 15.93 1 98 159 ILE A CA 1
ATOM 1304 C C . ILE A 1 159 ? -2.59 7.598 16.406 1 98 159 ILE A C 1
ATOM 1306 O O . ILE A 1 159 ? -2.24 6.711 17.188 1 98 159 ILE A O 1
ATOM 1310 N N . CYS A 1 160 ? -3.803 7.719 15.836 1 96.44 160 CYS A N 1
ATOM 1311 C CA . CYS A 1 160 ? -4.867 6.844 16.328 1 96.44 160 CYS A CA 1
ATOM 1312 C C . CYS A 1 160 ? -5.477 6.039 15.18 1 96.44 160 CYS A C 1
ATOM 1314 O O . CYS A 1 160 ? -5.645 6.551 14.07 1 96.44 160 CYS A O 1
ATOM 1316 N N . HIS A 1 161 ? -5.711 4.832 15.492 1 95.31 161 HIS A N 1
ATOM 1317 C CA . HIS A 1 161 ? -6.543 4.113 14.539 1 95.31 161 HIS A CA 1
ATOM 1318 C C . HIS A 1 161 ? -8.016 4.438 14.734 1 95.31 161 HIS A C 1
ATOM 1320 O O . HIS A 1 161 ? -8.469 4.629 15.867 1 95.31 161 HIS A O 1
ATOM 1326 N N . ILE A 1 162 ? -8.789 4.566 13.727 1 95.25 162 ILE A N 1
ATOM 1327 C CA . ILE A 1 162 ? -10.219 4.836 13.781 1 95.25 162 ILE A CA 1
ATOM 1328 C C . ILE A 1 162 ? -10.992 3.525 13.68 1 95.25 162 ILE A C 1
ATOM 1330 O O . ILE A 1 162 ? -10.914 2.822 12.672 1 95.25 162 ILE A O 1
ATOM 1334 N N . PRO A 1 163 ? -11.688 3.215 14.711 1 90.81 163 PRO A N 1
ATOM 1335 C CA . PRO A 1 163 ? -12.43 1.948 14.695 1 90.81 163 PRO A CA 1
ATOM 1336 C C . PRO A 1 163 ? -13.469 1.891 13.578 1 90.81 163 PRO A C 1
ATOM 1338 O O . PRO A 1 163 ? -13.938 2.932 13.109 1 90.81 163 PRO A O 1
ATOM 1341 N N . SER A 1 164 ? -13.844 0.74 13.195 1 86.06 164 SER A N 1
ATOM 1342 C CA . SER A 1 164 ? -14.891 0.543 12.195 1 86.06 164 SER A CA 1
ATOM 1343 C C . SER A 1 164 ? -16.25 0.937 12.734 1 86.06 164 SER A C 1
ATOM 1345 O O . SER A 1 164 ? -16.547 0.708 13.914 1 86.06 164 SER A O 1
ATOM 1347 N N . PRO A 1 165 ? -17.094 1.551 11.773 1 87.12 165 PRO A N 1
ATOM 1348 C CA . PRO A 1 165 ? -17 1.688 10.312 1 87.12 165 PRO A CA 1
ATOM 1349 C C . PRO A 1 165 ? -16.156 2.895 9.891 1 87.12 165 PRO A C 1
ATOM 1351 O O . PRO A 1 165 ? -16.109 3.225 8.703 1 87.12 165 PRO A O 1
ATOM 1354 N N . SER A 1 166 ? -15.453 3.525 10.781 1 91.06 166 SER A N 1
ATOM 1355 C CA . SER A 1 166 ? -14.508 4.602 10.531 1 91.06 166 SER A CA 1
ATOM 1356 C C . SER A 1 166 ? -15.18 5.777 9.828 1 91.06 166 SER A C 1
ATOM 1358 O O . SER A 1 166 ? -14.672 6.277 8.82 1 91.06 166 SER A O 1
ATOM 1360 N N . GLU A 1 167 ? -16.297 6.137 10.297 1 93.12 167 GLU A N 1
ATOM 1361 C CA . GLU A 1 167 ? -17.062 7.27 9.773 1 93.12 167 GLU A CA 1
ATOM 1362 C C . GLU A 1 167 ? -16.891 8.5 10.664 1 93.12 167 GLU A C 1
ATOM 1364 O O . GLU A 1 167 ? -16 8.547 11.508 1 93.12 167 GLU A O 1
ATOM 1369 N N . GLY A 1 168 ? -17.719 9.516 10.477 1 95.06 168 GLY A N 1
ATOM 1370 C CA . GLY A 1 168 ? -17.594 10.781 11.18 1 95.06 168 GLY A CA 1
ATOM 1371 C C . GLY A 1 168 ? -17.766 10.648 12.68 1 95.06 168 GLY A C 1
ATOM 1372 O O . GLY A 1 168 ? -17.094 11.32 13.453 1 95.06 168 GLY A O 1
ATOM 1373 N N . THR A 1 169 ? -18.594 9.75 13.07 1 93.94 169 THR A N 1
ATOM 1374 C CA . THR A 1 169 ? -18.875 9.57 14.484 1 93.94 169 THR A CA 1
ATOM 1375 C C . THR A 1 169 ? -17.672 8.992 15.211 1 93.94 169 THR A C 1
ATOM 1377 O O . THR A 1 169 ? -17.328 9.43 16.312 1 93.94 169 THR A O 1
ATOM 1380 N N . GLU A 1 170 ? -17.094 7.984 14.609 1 93.44 170 GLU A N 1
ATOM 1381 C CA . GLU A 1 170 ? -15.922 7.359 15.234 1 93.44 170 GLU A CA 1
ATOM 1382 C C . GLU A 1 170 ? -14.727 8.305 15.25 1 93.44 170 GLU A C 1
ATOM 1384 O O . GLU A 1 170 ? -13.961 8.336 16.219 1 93.44 170 GLU A O 1
ATOM 1389 N N . ILE A 1 171 ? -14.57 9.078 14.172 1 97.19 171 ILE A N 1
ATOM 1390 C CA . ILE A 1 171 ? -13.5 10.07 14.125 1 97.19 171 ILE A CA 1
ATOM 1391 C C . ILE A 1 171 ? -13.68 11.086 15.25 1 97.19 171 ILE A C 1
ATOM 1393 O O . ILE A 1 171 ? -12.727 11.414 15.953 1 97.19 171 ILE A O 1
ATOM 1397 N N . HIS A 1 172 ? -14.938 11.578 15.383 1 97.25 172 HIS A N 1
ATOM 1398 C CA . HIS A 1 172 ? -15.25 12.531 16.438 1 97.25 172 HIS A CA 1
ATOM 1399 C C . HIS A 1 172 ? -14.93 11.945 17.812 1 97.25 172 HIS A C 1
ATOM 1401 O O . HIS A 1 172 ? -14.367 12.633 18.672 1 97.25 172 HIS A O 1
ATOM 1407 N N . TYR A 1 173 ? -15.273 10.703 18.016 1 94.06 173 TYR A N 1
ATOM 1408 C CA . TYR A 1 173 ? -15.055 10.039 19.297 1 94.06 173 TYR A CA 1
ATOM 1409 C C . TYR A 1 173 ? -13.57 9.977 19.625 1 94.06 173 TYR A C 1
ATOM 1411 O O . TYR A 1 173 ? -13.156 10.352 20.734 1 94.06 173 TYR A O 1
ATOM 1419 N N . VAL A 1 174 ? -12.797 9.516 18.688 1 95.69 174 VAL A N 1
ATOM 1420 C CA . VAL A 1 174 ? -11.359 9.367 18.891 1 95.69 174 VAL A CA 1
ATOM 1421 C C . VAL A 1 174 ? -10.711 10.742 19.062 1 95.69 174 VAL A C 1
ATOM 1423 O O . VAL A 1 174 ? -9.844 10.922 19.922 1 95.69 174 VAL A O 1
ATOM 1426 N N . LEU A 1 175 ? -11.125 11.703 18.266 1 97.5 175 LEU A N 1
ATOM 1427 C CA . LEU A 1 175 ? -10.602 13.055 18.344 1 97.5 175 LEU A CA 1
ATOM 1428 C C . LEU A 1 175 ? -10.891 13.68 19.703 1 97.5 175 LEU A C 1
ATOM 1430 O O . LEU A 1 175 ? -10.023 14.32 20.297 1 97.5 175 LEU A O 1
ATOM 1434 N N . SER A 1 176 ? -12.086 13.523 20.219 1 95.62 176 SER A N 1
ATOM 1435 C CA . SER A 1 176 ? -12.477 14.062 21.531 1 95.62 176 SER A CA 1
ATOM 1436 C C . SER A 1 176 ? -11.633 13.461 22.641 1 95.62 176 SER A C 1
ATOM 1438 O O . SER A 1 176 ? -11.281 14.148 23.609 1 95.62 176 SER A O 1
ATOM 1440 N N . LYS A 1 177 ? -11.359 12.203 22.484 1 94.06 177 LYS A N 1
ATOM 1441 C CA . LYS A 1 177 ? -10.516 11.539 23.484 1 94.06 177 LYS A CA 1
ATOM 1442 C C . LYS A 1 177 ? -9.117 12.156 23.516 1 94.06 177 LYS A C 1
ATOM 1444 O O . LYS A 1 177 ? -8.547 12.344 24.594 1 94.06 177 LYS A O 1
ATOM 1449 N N . VAL A 1 178 ? -8.555 12.438 22.328 1 97.06 178 VAL A N 1
ATOM 1450 C CA . VAL A 1 178 ? -7.227 13.039 22.25 1 97.06 178 VAL A CA 1
ATOM 1451 C C . VAL A 1 178 ? -7.254 14.438 22.859 1 97.06 178 VAL A C 1
ATOM 1453 O O . VAL A 1 178 ? -6.355 14.805 23.625 1 97.06 178 VAL A O 1
ATOM 1456 N N . ILE A 1 179 ? -8.289 15.219 22.578 1 96.25 179 ILE A N 1
ATOM 1457 C CA . ILE A 1 179 ? -8.43 16.594 23.062 1 96.25 179 ILE A CA 1
ATOM 1458 C C . ILE A 1 179 ? -8.531 16.594 24.578 1 96.25 179 ILE A C 1
ATOM 1460 O O . ILE A 1 179 ? -7.895 17.422 25.25 1 96.25 179 ILE A O 1
ATOM 1464 N N . ARG A 1 180 ? -9.242 15.656 25.125 1 94 180 ARG A N 1
ATOM 1465 C CA . ARG A 1 180 ? -9.406 15.547 26.562 1 94 180 ARG A CA 1
ATOM 1466 C C . ARG A 1 180 ? -8.102 15.109 27.234 1 94 180 ARG A C 1
ATOM 1468 O O . ARG A 1 180 ? -7.742 15.609 28.297 1 94 180 ARG A O 1
ATOM 1475 N N . LEU A 1 181 ? -7.488 14.195 26.625 1 94.81 181 LEU A N 1
ATOM 1476 C CA . LEU A 1 181 ? -6.246 13.656 27.172 1 94.81 181 LEU A CA 1
ATOM 1477 C C . LEU A 1 181 ? -5.211 14.766 27.359 1 94.81 181 LEU A C 1
ATOM 1479 O O . LEU A 1 181 ? -4.469 14.766 28.344 1 94.81 181 LEU A O 1
ATOM 1483 N N . TYR A 1 182 ? -5.141 15.641 26.422 1 96.19 182 TYR A N 1
ATOM 1484 C CA . TYR A 1 182 ? -4.125 16.688 26.453 1 96.19 182 TYR A CA 1
ATOM 1485 C C . TYR A 1 182 ? -4.699 17.984 27.016 1 96.19 182 TYR A C 1
ATOM 1487 O O . TYR A 1 182 ? -4.023 19.016 27.031 1 96.19 182 TYR A O 1
ATOM 1495 N N . ASN A 1 183 ? -5.938 18.031 27.422 1 92.38 183 ASN A N 1
ATOM 1496 C CA . ASN A 1 183 ? -6.621 19.125 28.094 1 92.38 183 ASN A CA 1
ATOM 1497 C C . ASN A 1 183 ? -6.551 20.406 27.266 1 92.38 183 ASN A C 1
ATOM 1499 O O . ASN A 1 183 ? -6.129 21.453 27.781 1 92.38 183 ASN A O 1
ATOM 1503 N N . ILE A 1 184 ? -6.945 20.297 26.016 1 93 184 ILE A N 1
ATOM 1504 C CA . ILE A 1 184 ? -6.863 21.5 25.188 1 93 184 ILE A CA 1
ATOM 1505 C C . ILE A 1 184 ? -8.258 21.906 24.734 1 93 184 ILE A C 1
ATOM 1507 O O . ILE A 1 184 ? -8.414 22.719 23.812 1 93 184 ILE A O 1
ATOM 1511 N N . ASP A 1 185 ? -9.266 21.422 25.297 1 89.38 185 ASP A N 1
ATOM 1512 C CA . ASP A 1 185 ? -10.656 21.672 24.922 1 89.38 185 ASP A CA 1
ATOM 1513 C C . ASP A 1 185 ? -11 23.156 25.031 1 89.38 185 ASP A C 1
ATOM 1515 O O . ASP A 1 185 ? -11.758 23.672 24.203 1 89.38 185 ASP A O 1
ATOM 1519 N N . THR A 1 186 ? -10.398 23.797 25.953 1 88.69 186 THR A N 1
ATOM 1520 C CA . THR A 1 186 ? -10.742 25.188 26.172 1 88.69 186 THR A CA 1
ATOM 1521 C C . THR A 1 186 ? -9.82 26.109 25.391 1 88.69 186 THR A C 1
ATOM 1523 O O . THR A 1 186 ? -10.055 27.312 25.312 1 88.69 186 THR A O 1
ATOM 1526 N N . ARG A 1 187 ? -8.852 25.625 24.812 1 92.25 187 ARG A N 1
ATOM 1527 C CA . ARG A 1 187 ? -7.852 26.469 24.188 1 92.25 187 ARG A CA 1
ATOM 1528 C C 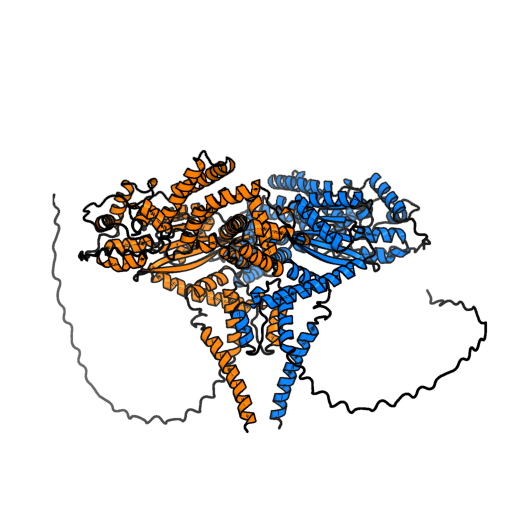. ARG A 1 187 ? -7.848 26.266 22.672 1 92.25 187 ARG A C 1
ATOM 1530 O O . ARG A 1 187 ? -7.234 27.047 21.938 1 92.25 187 ARG A O 1
ATOM 1537 N N . ILE A 1 188 ? -8.523 25.359 22.188 1 94.69 188 ILE A N 1
ATOM 1538 C CA . ILE A 1 188 ? -8.523 25.062 20.766 1 94.69 188 ILE A CA 1
ATOM 1539 C C . ILE A 1 188 ? -9.32 26.125 20.016 1 94.69 188 ILE A C 1
ATOM 1541 O O . ILE A 1 188 ? -10.469 26.406 20.359 1 94.69 188 ILE A O 1
ATOM 1545 N N . ILE A 1 189 ? -8.719 26.688 18.984 1 94.88 189 ILE A N 1
ATOM 1546 C CA . ILE A 1 189 ? -9.375 27.766 18.25 1 94.88 189 ILE A CA 1
ATOM 1547 C C . ILE A 1 189 ? -9.828 27.25 16.891 1 94.88 189 ILE A C 1
ATOM 1549 O O . ILE A 1 189 ? -10.773 27.766 16.297 1 94.88 189 ILE A O 1
ATOM 1553 N N . SER A 1 190 ? -9.062 26.234 16.406 1 96.38 190 SER A N 1
ATOM 1554 C CA . SER A 1 190 ? -9.414 25.797 15.062 1 96.38 190 SER A CA 1
ATOM 1555 C C . SER A 1 190 ? -8.945 24.375 14.812 1 96.38 190 SER A C 1
ATOM 1557 O O . SER A 1 190 ? -8.078 23.859 15.523 1 96.38 190 SER A O 1
ATOM 1559 N N . CYS A 1 191 ? -9.586 23.719 13.82 1 97.62 191 CYS A N 1
ATOM 1560 C CA . CYS A 1 191 ? -9.203 22.406 13.312 1 97.62 191 CYS A CA 1
ATOM 1561 C C . CYS A 1 191 ? -9.172 22.406 11.789 1 97.62 191 CYS A C 1
ATOM 1563 O O . CYS A 1 191 ? -10.156 22.766 11.141 1 97.62 191 CYS A O 1
ATOM 1565 N N . THR A 1 192 ? -8.031 22.078 11.266 1 97.88 192 THR A N 1
ATOM 1566 C CA . THR A 1 192 ? -7.93 21.922 9.82 1 97.88 192 THR A CA 1
ATOM 1567 C C . THR A 1 192 ? -8.016 20.453 9.43 1 97.88 192 THR A C 1
ATOM 1569 O O . THR A 1 192 ? -7.172 19.656 9.836 1 97.88 192 THR A O 1
ATOM 1572 N N . HIS A 1 193 ? -9 20.078 8.656 1 97.06 193 HIS A N 1
ATOM 1573 C CA . HIS A 1 193 ? -9.227 18.688 8.289 1 97.06 193 HIS A CA 1
ATOM 1574 C C . HIS A 1 193 ? -8.75 18.406 6.871 1 97.06 193 HIS A C 1
ATOM 1576 O O . HIS A 1 193 ? -8.336 19.312 6.16 1 97.06 193 HIS A O 1
ATOM 1582 N N . ASP A 1 194 ? -8.797 17.188 6.367 1 94.88 194 ASP A N 1
ATOM 1583 C CA . ASP A 1 194 ? -8.211 16.766 5.098 1 94.88 194 ASP A CA 1
ATOM 1584 C C . ASP A 1 194 ? -9.227 16.859 3.965 1 94.88 194 ASP A C 1
ATOM 1586 O O . ASP A 1 194 ? -9.047 16.234 2.912 1 94.88 194 ASP A O 1
ATOM 1590 N N . ASN A 1 195 ? -10.359 17.484 4.129 1 95 195 ASN A N 1
ATOM 1591 C CA . ASN A 1 195 ? -11.406 17.734 3.143 1 95 195 ASN A CA 1
ATOM 1592 C C . ASN A 1 195 ? -12.273 16.5 2.902 1 95 195 ASN A C 1
ATOM 1594 O O . ASN A 1 195 ? -13.102 16.484 1.989 1 95 195 ASN A O 1
ATOM 1598 N N . SER A 1 196 ? -12.117 15.383 3.648 1 94.94 196 SER A N 1
ATOM 1599 C CA . SER A 1 196 ? -13 14.234 3.521 1 94.94 196 SER A CA 1
ATOM 1600 C C . SER A 1 196 ? -14.359 14.5 4.168 1 94.94 196 SER A C 1
ATOM 1602 O O . SER A 1 196 ? -14.445 15.25 5.145 1 94.94 196 SER A O 1
ATOM 1604 N N . SER A 1 197 ? -15.375 13.875 3.652 1 95.06 197 SER A N 1
ATOM 1605 C CA . SER A 1 197 ? -16.719 14.062 4.18 1 95.06 197 SER A CA 1
ATOM 1606 C C . SER A 1 197 ? -16.812 13.602 5.629 1 95.06 197 SER A C 1
ATOM 1608 O O . SER A 1 197 ? -17.469 14.25 6.453 1 95.06 197 SER A O 1
ATOM 1610 N N . ASN A 1 198 ? -16.156 12.523 5.965 1 95.81 198 ASN A N 1
ATOM 1611 C CA . ASN A 1 198 ? -16.188 11.992 7.328 1 95.81 198 ASN A CA 1
ATOM 1612 C C . ASN A 1 198 ? -15.477 12.93 8.305 1 95.81 198 ASN A C 1
ATOM 1614 O O . ASN A 1 198 ? -15.938 13.125 9.43 1 95.81 198 ASN A O 1
ATOM 1618 N N . ALA A 1 199 ? -14.367 13.492 7.883 1 96.19 199 ALA A N 1
ATOM 1619 C CA . ALA A 1 199 ? -13.648 14.438 8.734 1 96.19 199 ALA A CA 1
ATOM 1620 C C . ALA A 1 199 ? -14.461 15.711 8.953 1 96.19 199 ALA A C 1
ATOM 1622 O O . ALA A 1 199 ? -14.469 16.266 10.047 1 96.19 199 ALA A O 1
ATOM 1623 N N . LEU A 1 200 ? -15.125 16.156 7.898 1 95.38 200 LEU A N 1
ATOM 1624 C CA . LEU A 1 200 ? -15.992 17.328 7.996 1 95.38 200 LEU A CA 1
ATOM 1625 C C . LEU A 1 200 ? -17.109 17.094 9 1 95.38 200 LEU A C 1
ATOM 1627 O O . LEU A 1 200 ? -17.406 17.969 9.836 1 95.38 200 LEU A O 1
ATOM 1631 N N . HIS A 1 201 ? -17.719 15.953 8.922 1 96.38 201 HIS A N 1
ATOM 1632 C CA . HIS A 1 201 ? -18.781 15.609 9.844 1 96.38 201 HIS A CA 1
ATOM 1633 C C . HIS A 1 201 ? -18.281 15.562 11.281 1 96.38 201 HIS A C 1
ATOM 1635 O O . HIS A 1 201 ? -18.969 16 12.203 1 96.38 201 HIS A O 1
ATOM 1641 N N . ALA A 1 202 ? -17.125 15.008 11.43 1 97.56 202 ALA A N 1
ATOM 1642 C CA . ALA A 1 202 ? -16.531 14.938 12.766 1 97.56 202 ALA A CA 1
ATOM 1643 C C . ALA A 1 202 ? -16.266 16.344 13.32 1 97.56 202 ALA A C 1
ATOM 1645 O O . ALA A 1 202 ? -16.516 16.594 14.5 1 97.56 202 ALA A O 1
ATOM 1646 N N . CYS A 1 203 ? -15.758 17.234 12.523 1 96.56 203 CYS A N 1
ATOM 1647 C CA . CYS A 1 203 ? -15.469 18.594 12.945 1 96.56 203 CYS A CA 1
ATOM 1648 C C . CYS A 1 203 ? -16.75 19.344 13.281 1 96.56 203 CYS A C 1
ATOM 1650 O O . CYS A 1 203 ? -16.781 20.156 14.203 1 96.56 203 CYS A O 1
ATOM 1652 N N . HIS A 1 204 ? -17.766 19.094 12.523 1 95.12 204 HIS A N 1
ATOM 1653 C CA . HIS A 1 204 ? -19.062 19.703 12.797 1 95.12 204 HIS A CA 1
ATOM 1654 C C . HIS A 1 204 ? -19.578 19.297 14.172 1 95.12 204 HIS A C 1
ATOM 1656 O O . HIS A 1 204 ? -20.062 20.141 14.93 1 95.12 204 HIS A O 1
ATOM 1662 N N . LYS A 1 205 ? -19.484 18.047 14.438 1 95.62 205 LYS A N 1
ATOM 1663 C CA . LYS A 1 205 ? -19.906 17.547 15.75 1 95.62 205 LYS A CA 1
ATOM 1664 C C . LYS A 1 205 ? -19.031 18.125 16.859 1 95.62 205 LYS A C 1
ATOM 1666 O O . LYS A 1 205 ? -19.547 18.453 17.938 1 95.62 205 LYS A O 1
ATOM 1671 N N . LEU A 1 206 ? -17.781 18.172 16.594 1 95.25 206 LEU A N 1
ATOM 1672 C CA . LEU A 1 206 ? -16.859 18.75 17.562 1 95.25 206 LEU A CA 1
ATOM 1673 C C . LEU A 1 206 ? -17.219 20.203 17.859 1 95.25 206 LEU A C 1
ATOM 1675 O O . LEU A 1 206 ? -17.203 20.625 19.016 1 95.25 206 LEU A O 1
ATOM 1679 N N . LYS A 1 207 ? -17.516 20.984 16.828 1 94.06 207 LYS A N 1
ATOM 1680 C CA . LYS A 1 207 ? -17.922 22.375 16.984 1 94.06 207 LYS A CA 1
ATOM 1681 C C . LYS A 1 207 ? -19.156 22.484 17.875 1 94.06 207 LYS A C 1
ATOM 1683 O O . LYS A 1 207 ? -19.234 23.328 18.75 1 94.06 207 LYS A O 1
ATOM 1688 N N . GLY A 1 208 ? -20.125 21.625 17.594 1 92 208 GLY A N 1
ATOM 1689 C CA . GLY A 1 208 ? -21.328 21.609 18.422 1 92 208 GLY A CA 1
ATOM 1690 C C . GLY A 1 208 ? -21.047 21.359 19.891 1 92 208 GLY A C 1
ATOM 1691 O O . GLY A 1 208 ? -21.609 22.016 20.766 1 92 208 GLY A O 1
ATOM 1692 N N . ASN A 1 209 ? -20.172 20.469 20.156 1 90.75 209 ASN A N 1
ATOM 1693 C CA . ASN A 1 209 ? -19.812 20.109 21.516 1 90.75 209 ASN A CA 1
ATOM 1694 C C . ASN A 1 209 ? -19.078 21.25 22.219 1 90.75 209 ASN A C 1
ATOM 1696 O O . ASN A 1 209 ? -19.312 21.516 23.406 1 90.75 209 ASN A O 1
ATOM 1700 N N . LEU A 1 210 ? -18.188 21.859 21.5 1 89.94 210 LEU A N 1
ATOM 1701 C CA . LEU A 1 210 ? -17.375 22.922 22.094 1 89.94 210 LEU A CA 1
ATOM 1702 C C . LEU A 1 210 ? -18.219 24.188 22.297 1 89.94 210 LEU A C 1
ATOM 1704 O O . LEU A 1 210 ? -18.047 24.891 23.281 1 89.94 210 LEU A O 1
ATOM 1708 N N . ASP A 1 211 ? -19.109 24.484 21.375 1 86.5 211 ASP A N 1
ATOM 1709 C CA . ASP A 1 211 ? -20 25.641 21.484 1 86.5 211 ASP A CA 1
ATOM 1710 C C . ASP A 1 211 ? -20.922 25.5 22.688 1 86.5 211 ASP A C 1
ATOM 1712 O O . ASP A 1 211 ? -21.266 26.484 23.344 1 86.5 211 ASP A O 1
ATOM 1716 N N . SER A 1 212 ? -21.359 24.344 22.906 1 85.25 212 SER A N 1
ATOM 1717 C CA . SER A 1 212 ? -22.281 24.094 24.016 1 85.25 212 SER A CA 1
ATOM 1718 C C . SER A 1 212 ? -21.609 24.344 25.359 1 85.25 212 SER A C 1
ATOM 1720 O O . SER A 1 212 ? -22.266 24.688 26.344 1 85.25 212 SER A O 1
ATOM 1722 N N . GLN A 1 213 ? -20.406 24.219 25.391 1 80.38 213 GLN A N 1
ATOM 1723 C CA . GLN A 1 213 ? -19.672 24.438 26.641 1 80.38 213 GLN A CA 1
ATOM 1724 C C . GLN A 1 213 ? -19.312 25.906 26.828 1 80.38 213 GLN A C 1
ATOM 1726 O O . GLN A 1 213 ? -18.781 26.297 27.875 1 80.38 213 GLN A O 1
ATOM 1731 N N . LYS A 1 214 ? -19.906 26.859 25.984 1 64.12 214 LYS A N 1
ATOM 1732 C CA . LYS A 1 214 ? -19.719 28.297 26.031 1 64.12 214 LYS A CA 1
ATOM 1733 C C . LYS A 1 214 ? -18.25 28.672 26.047 1 64.12 214 LYS A C 1
ATOM 1735 O O . LYS A 1 214 ? -17.844 29.594 26.766 1 64.12 214 LYS A O 1
ATOM 1740 N N . VAL A 1 215 ? -17.562 27.781 25.484 1 61.69 215 VAL A N 1
ATOM 1741 C CA . VAL A 1 215 ? -16.125 28.047 25.391 1 61.69 215 VAL A CA 1
ATOM 1742 C C . VAL A 1 215 ? -15.852 29.016 24.25 1 61.69 215 VAL A C 1
ATOM 1744 O O . VAL A 1 215 ? -16.766 29.406 23.516 1 61.69 215 VAL A O 1
ATOM 1747 N N . ALA A 1 216 ? -14.633 29.516 23.953 1 66.38 216 ALA A N 1
ATOM 1748 C CA . ALA A 1 216 ? -14.086 30.391 22.922 1 66.38 216 ALA A CA 1
ATOM 1749 C C . ALA A 1 216 ? -14.492 29.906 21.531 1 66.38 216 ALA A C 1
ATOM 1751 O O . ALA A 1 216 ? -14.844 28.75 21.344 1 66.38 216 ALA A O 1
ATOM 1752 N N . PRO A 1 217 ? -14.703 30.812 20.625 1 80.44 217 PRO A N 1
ATOM 1753 C CA . PRO A 1 217 ? -15.094 30.469 19.25 1 80.44 217 PRO A CA 1
ATOM 1754 C C . PRO A 1 217 ? -14.18 29.422 18.609 1 80.44 217 PRO A C 1
ATOM 1756 O O . PRO A 1 217 ? -12.969 29.469 18.812 1 80.44 217 PRO A O 1
ATOM 1759 N N . PHE A 1 218 ? -14.805 28.344 18.109 1 90.69 218 PHE A N 1
ATOM 1760 C CA . PHE A 1 218 ? -14.109 27.266 17.406 1 90.69 218 PHE A CA 1
ATOM 1761 C C . PHE A 1 218 ? -14.516 27.203 15.945 1 90.69 218 PHE A C 1
ATOM 1763 O O . PHE A 1 218 ? -15.688 27.406 15.617 1 90.69 218 PHE A O 1
ATOM 1770 N N . CYS A 1 219 ? -13.555 27.062 15.086 1 92.44 219 CYS A N 1
ATOM 1771 C CA . CYS A 1 219 ? -13.844 26.938 13.664 1 92.44 219 CYS A CA 1
ATOM 1772 C C . CYS A 1 219 ? -13.055 25.797 13.039 1 92.44 219 CYS A C 1
ATOM 1774 O O . CYS A 1 219 ? -12.062 25.344 13.602 1 92.44 219 CYS A O 1
ATOM 1776 N N . TYR A 1 220 ? -13.578 25.203 12.016 1 94.94 220 TYR A N 1
ATOM 1777 C CA . TYR A 1 220 ? -12.828 24.219 11.25 1 94.94 220 TYR A CA 1
ATOM 1778 C C . TYR A 1 220 ? -12.68 24.656 9.797 1 94.94 220 TYR A C 1
ATOM 1780 O O . TYR A 1 220 ? -13.578 25.281 9.234 1 94.94 220 TYR A O 1
ATOM 1788 N N . ILE A 1 221 ? -11.492 24.469 9.242 1 95.19 221 ILE A N 1
ATOM 1789 C CA . ILE A 1 221 ? -11.117 24.953 7.922 1 95.19 221 ILE A CA 1
ATOM 1790 C C . ILE A 1 221 ? -10.656 23.797 7.047 1 95.19 221 ILE A C 1
ATOM 1792 O O . ILE A 1 221 ? -10.039 22.844 7.535 1 95.19 221 ILE A O 1
ATOM 1796 N N . PRO A 1 222 ? -10.969 23.828 5.707 1 96.56 222 PRO A N 1
ATOM 1797 C CA . PRO A 1 222 ? -10.477 22.797 4.789 1 96.56 222 PRO A CA 1
ATOM 1798 C C . PRO A 1 222 ? -8.992 22.953 4.469 1 96.56 222 PRO A C 1
ATOM 1800 O O . PRO A 1 222 ? -8.438 24.047 4.617 1 96.56 222 PRO A O 1
ATOM 1803 N N . CYS A 1 223 ? -8.359 21.906 4.094 1 97.5 223 CYS A N 1
ATOM 1804 C CA . CYS A 1 223 ? -6.953 21.922 3.693 1 97.5 223 CYS A CA 1
ATOM 1805 C C . CYS A 1 223 ? -6.793 22.484 2.285 1 97.5 223 CYS A C 1
ATOM 1807 O O . CYS A 1 223 ? -7.219 21.859 1.312 1 97.5 223 CYS A O 1
ATOM 1809 N N . ALA A 1 224 ? -6.145 23.562 2.168 1 96.94 224 ALA A N 1
ATOM 1810 C CA . ALA A 1 224 ? -5.984 24.234 0.882 1 96.94 224 ALA A CA 1
ATOM 1811 C C . ALA A 1 224 ? -5.121 23.422 -0.067 1 96.94 224 ALA A C 1
ATOM 1813 O O . ALA A 1 224 ? -5.391 23.359 -1.27 1 96.94 224 ALA A O 1
ATOM 1814 N N . ALA A 1 225 ? -4.074 22.844 0.475 1 96.38 225 ALA A N 1
ATOM 1815 C CA . ALA A 1 225 ? -3.172 22.062 -0.364 1 96.38 225 ALA A CA 1
ATOM 1816 C C . ALA A 1 225 ? -3.893 20.859 -0.974 1 96.38 225 ALA A C 1
ATOM 1818 O O . ALA A 1 225 ? -3.709 20.562 -2.154 1 96.38 225 ALA A O 1
ATOM 1819 N N . ARG A 1 226 ? -4.652 20.188 -0.207 1 96.56 226 ARG A N 1
ATOM 1820 C CA . ARG A 1 226 ? -5.41 19.062 -0.72 1 96.56 226 ARG A CA 1
ATOM 1821 C C . ARG A 1 226 ? -6.453 19.516 -1.738 1 96.56 226 ARG A C 1
ATOM 1823 O O . ARG A 1 226 ? -6.719 18.812 -2.717 1 96.56 226 ARG A O 1
ATOM 1830 N N . ALA A 1 227 ? -7.098 20.594 -1.477 1 97 227 ALA A N 1
ATOM 1831 C CA . ALA A 1 227 ? -8.039 21.156 -2.439 1 97 227 ALA A CA 1
ATOM 1832 C C . ALA A 1 227 ? -7.352 21.453 -3.77 1 97 227 ALA A C 1
ATOM 1834 O O . ALA A 1 227 ? -7.859 21.078 -4.832 1 97 227 ALA A O 1
ATOM 1835 N N . LEU A 1 228 ? -6.219 22.141 -3.672 1 96.5 228 LEU A N 1
ATOM 1836 C CA . LEU A 1 228 ? -5.477 22.484 -4.879 1 96.5 228 LEU A CA 1
ATOM 1837 C C . LEU A 1 228 ? -5.051 21.219 -5.629 1 96.5 228 LEU A C 1
ATOM 1839 O O . LEU A 1 228 ? -5.102 21.188 -6.859 1 96.5 228 LEU A O 1
ATOM 1843 N N . ASN A 1 229 ? -4.629 20.25 -4.883 1 95.56 229 ASN A N 1
ATOM 1844 C CA . ASN A 1 229 ? -4.238 18.984 -5.492 1 95.56 229 ASN A CA 1
ATOM 1845 C C . ASN A 1 229 ? -5.391 18.359 -6.266 1 95.56 229 ASN A C 1
ATOM 1847 O O . ASN A 1 229 ? -5.199 17.859 -7.375 1 95.56 229 ASN A O 1
ATOM 1851 N N . THR A 1 230 ? -6.547 18.328 -5.742 1 95.62 230 THR A N 1
ATOM 1852 C CA . THR A 1 230 ? -7.727 17.766 -6.387 1 95.62 230 THR A CA 1
ATOM 1853 C C . THR A 1 230 ? -8.109 18.578 -7.617 1 95.62 230 THR A C 1
ATOM 1855 O O . THR A 1 230 ? -8.562 18.031 -8.617 1 95.62 230 THR A O 1
ATOM 1858 N N . ILE A 1 231 ? -7.988 19.906 -7.547 1 96.06 231 ILE A N 1
ATOM 1859 C CA . ILE A 1 231 ? -8.258 20.797 -8.664 1 96.06 231 ILE A CA 1
ATOM 1860 C C . ILE A 1 231 ? -7.34 20.453 -9.836 1 96.06 231 ILE A C 1
ATOM 1862 O O . ILE A 1 231 ? -7.801 20.281 -10.969 1 96.06 231 ILE A O 1
ATOM 1866 N N . ILE A 1 232 ? -6.121 20.281 -9.547 1 94.94 232 ILE A N 1
ATOM 1867 C CA . ILE A 1 232 ? -5.133 19.984 -10.578 1 94.94 232 ILE A CA 1
ATOM 1868 C C . ILE A 1 232 ? -5.391 18.609 -11.172 1 94.94 232 ILE A C 1
ATOM 1870 O O . ILE A 1 232 ? -5.242 18.406 -12.383 1 94.94 232 ILE A O 1
ATOM 1874 N N . ASP A 1 233 ? -5.746 17.656 -10.328 1 93.25 233 ASP A N 1
ATOM 1875 C CA . ASP A 1 233 ? -6.043 16.297 -10.797 1 93.25 233 ASP A CA 1
ATOM 1876 C C . ASP A 1 233 ? -7.145 16.328 -11.852 1 93.25 233 ASP A C 1
ATOM 1878 O O . ASP A 1 233 ? -7.082 15.586 -12.844 1 93.25 233 ASP A O 1
ATOM 1882 N N . ASP A 1 234 ? -8.086 17.094 -11.672 1 92.75 234 ASP A N 1
ATOM 1883 C CA . ASP A 1 234 ? -9.164 17.219 -12.648 1 92.75 234 ASP A CA 1
ATOM 1884 C C . ASP A 1 234 ? -8.648 17.828 -13.953 1 92.75 234 ASP A C 1
ATOM 1886 O O . ASP A 1 234 ? -9.102 17.453 -15.039 1 92.75 234 ASP A O 1
ATOM 1890 N N . GLY A 1 235 ? -7.773 18.75 -13.805 1 92.06 235 GLY A N 1
ATOM 1891 C CA . GLY A 1 235 ? -7.195 19.391 -14.977 1 92.06 235 GLY A CA 1
ATOM 1892 C C . GLY A 1 235 ? -6.344 18.453 -15.805 1 92.06 235 GLY A C 1
ATOM 1893 O O . GLY A 1 235 ? -6.25 18.609 -17.031 1 92.06 235 GLY A O 1
ATOM 1894 N N . LEU A 1 236 ? -5.793 17.469 -15.133 1 92.81 236 LEU A N 1
ATOM 1895 C CA . LEU A 1 236 ? -4.844 16.594 -15.797 1 92.81 236 LEU A CA 1
ATOM 1896 C C . LEU A 1 236 ? -5.551 15.359 -16.359 1 92.81 236 LEU A C 1
ATOM 1898 O O . LEU A 1 236 ? -4.938 14.562 -17.078 1 92.81 236 LEU A O 1
ATOM 1902 N N . LYS A 1 237 ? -6.801 15.18 -16.125 1 90.88 237 LYS A N 1
ATOM 1903 C CA . LYS A 1 237 ? -7.543 13.984 -16.5 1 90.88 237 LYS A CA 1
ATOM 1904 C C . LYS A 1 237 ? -7.457 13.734 -18.016 1 90.88 237 LYS A C 1
ATOM 1906 O O . LYS A 1 237 ? -7.246 12.594 -18.438 1 90.88 237 LYS A O 1
ATOM 1911 N N . THR A 1 238 ? -7.504 14.773 -18.797 1 86.56 238 THR A N 1
ATOM 1912 C CA . THR A 1 238 ? -7.551 14.641 -20.25 1 86.56 238 THR A CA 1
ATOM 1913 C C . THR A 1 238 ? -6.156 14.359 -20.812 1 86.56 238 THR A C 1
ATOM 1915 O O . THR A 1 238 ? -6.023 13.789 -21.906 1 86.56 238 THR A O 1
ATOM 1918 N N . THR A 1 239 ? -5.156 14.727 -20.109 1 91.38 239 THR A N 1
ATOM 1919 C CA . THR A 1 239 ? -3.793 14.578 -20.609 1 91.38 239 THR A CA 1
ATOM 1920 C C . THR A 1 239 ? -3.076 13.43 -19.891 1 91.38 239 THR A C 1
ATOM 1922 O O . THR A 1 239 ? -1.86 13.281 -20.016 1 91.38 239 THR A O 1
ATOM 1925 N N . LYS A 1 240 ? -3.822 12.703 -19.125 1 91.75 240 LYS A N 1
ATOM 1926 C CA . LYS A 1 240 ? -3.238 11.664 -18.281 1 91.75 240 LYS A CA 1
ATOM 1927 C C . LYS A 1 240 ? -2.498 10.625 -19.125 1 91.75 240 LYS A C 1
ATOM 1929 O O . LYS A 1 240 ? -1.42 10.164 -18.75 1 91.75 240 LYS A O 1
ATOM 1934 N N . SER A 1 241 ? -3.047 10.289 -20.281 1 91.31 241 SER A N 1
ATOM 1935 C CA . SER A 1 241 ? -2.443 9.273 -21.141 1 91.31 241 SER A CA 1
ATOM 1936 C C . SER A 1 241 ? -1.077 9.719 -21.656 1 91.31 241 SER A C 1
ATOM 1938 O O . SER A 1 241 ? -0.136 8.922 -21.703 1 91.31 241 SER A O 1
ATOM 1940 N N . VAL A 1 242 ? -0.96 10.953 -22.031 1 93.56 242 VAL A N 1
ATOM 1941 C CA . VAL A 1 242 ? 0.292 11.5 -22.531 1 93.56 242 VAL A CA 1
ATOM 1942 C C . VAL A 1 242 ? 1.328 11.555 -21.406 1 93.56 242 VAL A C 1
ATOM 1944 O O . VAL A 1 242 ? 2.496 11.227 -21.625 1 93.56 242 VAL A O 1
ATOM 1947 N N . ILE A 1 243 ? 0.878 11.945 -20.25 1 94.94 243 ILE A N 1
ATOM 1948 C CA . ILE A 1 243 ? 1.763 12.047 -19.094 1 94.94 243 ILE A CA 1
ATOM 1949 C C . ILE A 1 243 ? 2.314 10.664 -18.734 1 94.94 243 ILE A C 1
ATOM 1951 O O . ILE A 1 243 ? 3.502 10.523 -18.438 1 94.94 243 ILE A O 1
ATOM 1955 N N . LEU A 1 244 ? 1.469 9.695 -18.781 1 93 244 LEU A N 1
ATOM 1956 C CA . LEU A 1 244 ? 1.876 8.328 -18.469 1 93 244 LEU A CA 1
ATOM 1957 C C . LEU A 1 244 ? 2.893 7.812 -19.484 1 93 244 LEU A C 1
ATOM 1959 O O . LEU A 1 244 ? 3.822 7.09 -19.125 1 93 244 LEU A O 1
ATOM 1963 N N . LYS A 1 245 ? 2.719 8.172 -20.734 1 92.75 245 LYS A N 1
ATOM 1964 C CA . LYS A 1 245 ? 3.672 7.809 -21.781 1 92.75 245 LYS A CA 1
ATOM 1965 C C . LYS A 1 245 ? 5.051 8.391 -21.5 1 92.75 245 LYS A C 1
ATOM 1967 O O . LYS A 1 245 ? 6.062 7.703 -21.641 1 92.75 245 LYS A O 1
ATOM 1972 N N . ILE A 1 246 ? 5.066 9.617 -21.141 1 94.62 246 ILE A N 1
ATOM 1973 C CA . ILE A 1 246 ? 6.324 10.297 -20.844 1 94.62 246 ILE A CA 1
ATOM 1974 C C . ILE A 1 246 ? 6.949 9.688 -19.594 1 94.62 246 ILE A C 1
ATOM 1976 O O . ILE A 1 246 ? 8.172 9.57 -19.5 1 94.62 246 ILE A O 1
ATOM 1980 N N . ARG A 1 247 ? 6.09 9.352 -18.641 1 94.81 247 ARG A N 1
ATOM 1981 C CA . ARG A 1 247 ? 6.578 8.742 -17.406 1 94.81 247 ARG A CA 1
ATOM 1982 C C . ARG A 1 247 ? 7.32 7.441 -17.688 1 94.81 247 ARG A C 1
ATOM 1984 O O . ARG A 1 247 ? 8.352 7.168 -17.078 1 94.81 247 ARG A O 1
ATOM 1991 N N . GLU A 1 248 ? 6.797 6.648 -18.609 1 93.5 248 GLU A N 1
ATOM 1992 C CA . GLU A 1 248 ? 7.469 5.414 -19.016 1 93.5 248 GLU A CA 1
ATOM 1993 C C . GLU A 1 248 ? 8.867 5.699 -19.562 1 93.5 248 GLU A C 1
ATOM 1995 O O . GLU A 1 248 ? 9.812 4.957 -19.266 1 93.5 248 GLU A O 1
ATOM 2000 N N . PHE A 1 249 ? 8.984 6.68 -20.359 1 93.88 249 PHE A N 1
ATOM 2001 C CA . PHE A 1 249 ? 10.266 7.105 -20.906 1 93.88 249 PHE A CA 1
ATOM 2002 C C . PHE A 1 249 ? 11.227 7.512 -19.797 1 93.88 249 PHE A C 1
ATOM 2004 O O . PHE A 1 249 ? 12.391 7.105 -19.797 1 93.88 249 PHE A O 1
ATOM 2011 N N . VAL A 1 250 ? 10.695 8.289 -18.859 1 94.44 250 VAL A N 1
ATOM 2012 C CA . VAL A 1 250 ? 11.523 8.781 -17.75 1 94.44 250 VAL A CA 1
ATOM 2013 C C . VAL A 1 250 ? 11.977 7.609 -16.891 1 94.44 250 VAL A C 1
ATOM 2015 O O . VAL A 1 250 ? 13.125 7.574 -16.422 1 94.44 250 VAL A O 1
ATOM 2018 N N . MET A 1 251 ? 11.125 6.699 -16.609 1 92.56 251 MET A N 1
ATOM 2019 C CA . MET A 1 251 ? 11.484 5.52 -15.828 1 92.56 251 MET A CA 1
ATOM 2020 C C . MET A 1 251 ? 12.594 4.73 -16.516 1 92.56 251 MET A C 1
ATOM 2022 O O . MET A 1 251 ? 13.508 4.234 -15.844 1 92.56 251 MET A O 1
ATOM 2026 N N . ALA A 1 252 ? 12.531 4.617 -17.812 1 91.31 252 ALA A N 1
ATOM 2027 C CA . ALA A 1 252 ? 13.57 3.932 -18.578 1 91.31 252 ALA A CA 1
ATOM 2028 C C . ALA A 1 252 ? 14.914 4.648 -18.438 1 91.31 252 ALA A C 1
ATOM 2030 O O . ALA A 1 252 ? 15.953 4.008 -18.297 1 91.31 252 ALA A O 1
ATOM 2031 N N . MET A 1 253 ? 14.891 5.961 -18.5 1 92.94 253 MET A N 1
ATOM 2032 C CA . MET A 1 253 ? 16.109 6.762 -18.344 1 92.94 253 MET A CA 1
ATOM 2033 C C . MET A 1 253 ? 16.703 6.59 -16.953 1 92.94 253 MET A C 1
ATOM 2035 O O . MET A 1 253 ? 17.922 6.492 -16.797 1 92.94 253 MET A O 1
ATOM 2039 N N . ASN A 1 254 ? 15.797 6.586 -15.961 1 91.12 254 ASN A N 1
ATOM 2040 C CA . ASN A 1 254 ? 16.25 6.457 -14.578 1 91.12 254 ASN A CA 1
ATOM 2041 C C . ASN A 1 254 ? 16.891 5.102 -14.328 1 91.12 254 ASN A C 1
ATOM 2043 O O . ASN A 1 254 ? 17.766 4.977 -13.469 1 91.12 254 ASN A O 1
ATOM 2047 N N . LEU A 1 255 ? 16.484 4.121 -15 1 86.81 255 LEU A N 1
ATOM 2048 C CA . LEU A 1 255 ? 16.922 2.748 -14.773 1 86.81 255 LEU A CA 1
ATOM 2049 C C . LEU A 1 255 ? 18.312 2.518 -15.383 1 86.81 255 LEU A C 1
ATOM 2051 O O . LEU A 1 255 ? 19.109 1.759 -14.836 1 86.81 255 LEU A O 1
ATOM 2055 N N . SER A 1 256 ? 18.672 3.168 -16.531 1 87.62 256 SER A N 1
ATOM 2056 C CA . SER A 1 256 ? 19.922 2.943 -17.266 1 87.62 256 SER A CA 1
ATOM 2057 C C . SER A 1 256 ? 20.828 4.168 -17.188 1 87.62 256 SER A C 1
ATOM 2059 O O . SER A 1 256 ? 20.484 5.23 -17.703 1 87.62 256 SER A O 1
ATOM 2061 N N . SER A 1 257 ? 22.031 3.971 -16.656 1 88.06 257 SER A N 1
ATOM 2062 C CA . SER A 1 257 ? 22.984 5.066 -16.594 1 88.06 257 SER A CA 1
ATOM 2063 C C . SER A 1 257 ? 23.469 5.469 -17.984 1 88.06 257 SER A C 1
ATOM 2065 O O . SER A 1 257 ? 23.734 6.645 -18.25 1 88.06 257 SER A O 1
ATOM 2067 N N . GLU A 1 258 ? 23.469 4.492 -18.844 1 90.56 258 GLU A N 1
ATOM 2068 C CA . GLU A 1 258 ? 23.875 4.758 -20.219 1 90.56 258 GLU A CA 1
ATOM 2069 C C . GLU A 1 258 ? 22.891 5.676 -20.922 1 90.56 258 GLU A C 1
ATOM 2071 O O . GLU A 1 258 ? 23.297 6.648 -21.562 1 90.56 258 GLU A O 1
ATOM 2076 N N . ILE A 1 259 ? 21.656 5.375 -20.797 1 93.69 259 ILE A N 1
ATOM 2077 C CA . ILE A 1 259 ? 20.625 6.148 -21.453 1 93.69 259 ILE A CA 1
ATOM 2078 C C . ILE A 1 259 ? 20.562 7.559 -20.875 1 93.69 259 ILE A C 1
ATOM 2080 O O . ILE A 1 259 ? 20.438 8.539 -21.609 1 93.69 259 ILE A O 1
ATOM 2084 N N . SER A 1 260 ? 20.703 7.711 -19.516 1 94.19 260 SER A N 1
ATOM 2085 C CA . SER A 1 260 ? 20.625 9.016 -18.875 1 94.19 260 SER A CA 1
ATOM 2086 C C . SER A 1 260 ? 21.812 9.891 -19.266 1 94.19 260 SER A C 1
ATOM 2088 O O . SER A 1 260 ? 21.656 11.102 -19.469 1 94.19 260 SER A O 1
ATOM 2090 N N . GLU A 1 261 ? 22.984 9.281 -19.406 1 93.94 261 GLU A N 1
ATOM 2091 C CA . GLU A 1 261 ? 24.172 10.039 -19.812 1 93.94 261 GLU A CA 1
ATOM 2092 C C . GLU A 1 261 ? 24.031 10.539 -21.25 1 93.94 261 GLU A C 1
ATOM 2094 O O . GLU A 1 261 ? 24.406 11.68 -21.547 1 93.94 261 GLU A O 1
ATOM 2099 N N . ASP A 1 262 ? 23.531 9.656 -22.109 1 95.62 262 ASP A N 1
ATOM 2100 C CA . ASP A 1 262 ? 23.297 10.07 -23.484 1 95.62 262 ASP A CA 1
ATOM 2101 C C . ASP A 1 262 ? 22.281 11.211 -23.547 1 95.62 262 ASP A C 1
ATOM 2103 O O . ASP A 1 262 ? 22.438 12.141 -24.344 1 95.62 262 ASP A O 1
ATOM 2107 N N . PHE A 1 263 ? 21.25 11.141 -22.828 1 96.5 263 PHE A N 1
ATOM 2108 C CA . PHE A 1 263 ? 20.234 12.188 -22.797 1 96.5 263 PHE A CA 1
ATOM 2109 C C . PHE A 1 263 ? 20.844 13.523 -22.391 1 96.5 263 PHE A C 1
ATOM 2111 O O . PHE A 1 263 ? 20.547 14.555 -22.984 1 96.5 263 PHE A O 1
ATOM 2118 N N . ILE A 1 264 ? 21.688 13.508 -21.328 1 96.12 264 ILE A N 1
ATOM 2119 C CA . ILE A 1 264 ? 22.359 14.719 -20.859 1 96.12 264 ILE A CA 1
ATOM 2120 C C . ILE A 1 264 ? 23.234 15.289 -21.969 1 96.12 264 ILE A C 1
ATOM 2122 O O . ILE A 1 264 ? 23.281 16.5 -22.172 1 96.12 264 ILE A O 1
ATOM 2126 N N . GLU A 1 265 ? 23.906 14.438 -22.688 1 95.56 265 GLU A N 1
ATOM 2127 C CA . GLU A 1 265 ? 24.766 14.867 -23.781 1 95.56 265 GLU A CA 1
ATOM 2128 C C . GLU A 1 265 ? 23.953 15.508 -24.906 1 95.56 265 GLU A C 1
ATOM 2130 O O . GLU A 1 265 ? 24.328 16.562 -25.422 1 95.56 265 GLU A O 1
ATOM 2135 N N . PHE A 1 266 ? 22.859 14.867 -25.25 1 96.88 266 PHE A N 1
ATOM 2136 C CA . PHE A 1 266 ? 22.016 15.383 -26.328 1 96.88 266 PHE A CA 1
ATOM 2137 C C . PHE A 1 266 ? 21.375 16.703 -25.922 1 96.88 266 PHE A C 1
ATOM 2139 O O . PHE A 1 266 ? 21.281 17.625 -26.734 1 96.88 266 PHE A O 1
ATOM 2146 N N . THR A 1 267 ? 20.828 16.75 -24.703 1 96.81 267 THR A N 1
ATOM 2147 C CA . THR A 1 267 ? 20.188 17.984 -24.25 1 96.81 267 THR A CA 1
ATOM 2148 C C . THR A 1 267 ? 21.172 19.141 -24.234 1 96.81 267 THR A C 1
ATOM 2150 O O . THR A 1 267 ? 20.797 20.281 -24.5 1 96.81 267 THR A O 1
ATOM 2153 N N . SER A 1 268 ? 22.406 18.844 -23.828 1 95.44 268 SER A N 1
ATOM 2154 C CA . SER A 1 268 ? 23.438 19.859 -23.891 1 95.44 268 SER A CA 1
ATOM 2155 C C . SER A 1 268 ? 23.719 20.297 -25.328 1 95.44 268 SER A C 1
ATOM 2157 O O . SER A 1 268 ? 23.859 21.484 -25.609 1 95.44 268 SER A O 1
ATOM 2159 N N . ALA A 1 269 ? 23.797 19.359 -26.219 1 95.94 269 ALA A N 1
ATOM 2160 C CA . ALA A 1 269 ? 24.078 19.625 -27.625 1 95.94 269 ALA A CA 1
ATOM 2161 C C . ALA A 1 269 ? 22.953 20.438 -28.266 1 95.94 269 ALA A C 1
ATOM 2163 O O . ALA A 1 269 ? 23.203 21.328 -29.078 1 95.94 269 ALA A O 1
ATOM 2164 N N . TYR A 1 270 ? 21.75 20.094 -27.906 1 96.44 270 TYR A N 1
ATOM 2165 C CA . TYR A 1 270 ? 20.594 20.766 -28.5 1 96.44 270 TYR A CA 1
ATOM 2166 C C . TYR A 1 270 ? 20.203 22 -27.688 1 96.44 270 TYR A C 1
ATOM 2168 O O . TYR A 1 270 ? 19.234 22.688 -28.031 1 96.44 270 TYR A O 1
ATOM 2176 N N . GLU A 1 271 ? 20.844 22.25 -26.562 1 95.88 271 GLU A N 1
ATOM 2177 C CA . GLU A 1 271 ? 20.562 23.375 -25.672 1 95.88 271 GLU A CA 1
ATOM 2178 C C . GLU A 1 271 ? 19.156 23.266 -25.078 1 95.88 271 GLU A C 1
ATOM 2180 O O . GLU A 1 271 ? 18.391 24.234 -25.141 1 95.88 271 GLU A O 1
ATOM 2185 N N . GLU A 1 272 ? 18.859 22.094 -24.656 1 96.62 272 GLU A N 1
ATOM 2186 C CA . GLU A 1 272 ? 17.531 21.812 -24.094 1 96.62 272 GLU A CA 1
ATOM 2187 C C . GLU A 1 272 ? 17.578 21.75 -22.562 1 96.62 272 GLU A C 1
ATOM 2189 O O . GLU A 1 272 ? 16.812 21.031 -21.953 1 96.62 272 GLU A O 1
ATOM 2194 N N . GLY A 1 273 ? 18.484 22.484 -21.969 1 92.06 273 GLY A N 1
ATOM 2195 C CA . GLY A 1 273 ? 18.547 22.609 -20.531 1 92.06 273 GLY A CA 1
ATOM 2196 C C . GLY A 1 273 ? 19.438 21.578 -19.859 1 92.06 273 GLY A C 1
ATOM 2197 O O . GLY A 1 273 ? 20.016 20.734 -20.547 1 92.06 273 GLY A O 1
ATOM 2198 N N . ASN A 1 274 ? 19.594 21.703 -18.531 1 91.94 274 ASN A N 1
ATOM 2199 C CA . ASN A 1 274 ? 20.391 20.797 -17.703 1 91.94 274 ASN A CA 1
ATOM 2200 C C . ASN A 1 274 ? 19.5 19.906 -16.844 1 91.94 274 ASN A C 1
ATOM 2202 O O . ASN A 1 274 ? 18.531 20.375 -16.234 1 91.94 274 ASN A O 1
ATOM 2206 N N . TRP A 1 275 ? 19.797 18.656 -16.906 1 94.44 275 TRP A N 1
ATOM 2207 C CA . TRP A 1 275 ? 18.953 17.688 -16.219 1 94.44 275 TRP A CA 1
ATOM 2208 C C . TRP A 1 275 ? 19.766 16.844 -15.242 1 94.44 275 TRP A C 1
ATOM 2210 O O . TRP A 1 275 ? 20.875 16.406 -15.57 1 94.44 275 TRP A O 1
ATOM 2220 N N . LYS A 1 276 ? 19.328 16.719 -14.039 1 91.44 276 LYS A N 1
ATOM 2221 C CA . LYS A 1 276 ? 19.969 15.898 -13.016 1 91.44 276 LYS A CA 1
ATOM 2222 C C . LYS A 1 276 ? 19.188 14.617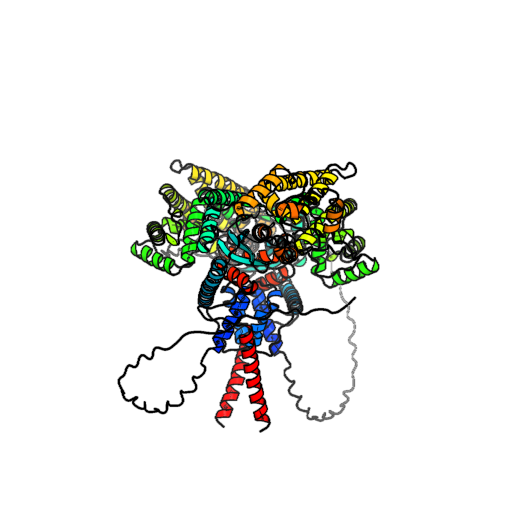 -12.758 1 91.44 276 LYS A C 1
ATOM 2224 O O . LYS A 1 276 ? 17.984 14.672 -12.484 1 91.44 276 LYS A O 1
ATOM 2229 N N . PHE A 1 277 ? 19.875 13.492 -12.812 1 91.5 277 PHE A N 1
ATOM 2230 C CA . PHE A 1 277 ? 19.234 12.203 -12.617 1 91.5 277 PHE A CA 1
ATOM 2231 C C . PHE A 1 277 ? 19.5 11.672 -11.219 1 91.5 277 PHE A C 1
ATOM 2233 O O . PHE A 1 277 ? 20.547 11.945 -10.625 1 91.5 277 PHE A O 1
ATOM 2240 N N . PRO A 1 278 ? 18.531 10.82 -10.562 1 90.69 278 PRO A N 1
ATOM 2241 C CA . PRO A 1 278 ? 17.281 10.383 -11.211 1 90.69 278 PRO A CA 1
ATOM 2242 C C . PRO A 1 278 ? 16.219 11.477 -11.219 1 90.69 278 PRO A C 1
ATOM 2244 O O . PRO A 1 278 ? 16.141 12.281 -10.289 1 90.69 278 PRO A O 1
ATOM 2247 N N . LEU A 1 279 ? 15.43 11.531 -12.297 1 94 279 LEU A N 1
ATOM 2248 C CA . LEU A 1 279 ? 14.32 12.477 -12.398 1 94 279 LEU A CA 1
ATOM 2249 C C . LEU A 1 279 ? 13.117 11.992 -11.602 1 94 279 LEU A C 1
ATOM 2251 O O . LEU A 1 279 ? 12.914 10.789 -11.445 1 94 279 LEU A O 1
ATOM 2255 N N . ASP A 1 280 ? 12.344 12.93 -11.125 1 92.56 280 ASP A N 1
ATOM 2256 C CA . ASP A 1 280 ? 11.125 12.609 -10.383 1 92.56 280 ASP A CA 1
ATOM 2257 C C . ASP A 1 280 ? 10.086 11.961 -11.289 1 92.56 280 ASP A C 1
ATOM 2259 O O . ASP A 1 280 ? 9.578 12.594 -12.219 1 92.56 280 ASP A O 1
ATOM 2263 N N . ALA A 1 281 ? 9.742 10.742 -11.023 1 92.44 281 ALA A N 1
ATOM 2264 C CA . ALA A 1 281 ? 8.75 10.016 -11.812 1 92.44 281 ALA A CA 1
ATOM 2265 C C . ALA A 1 281 ? 7.527 9.656 -10.969 1 92.44 281 ALA A C 1
ATOM 2267 O O . ALA A 1 281 ? 6.84 8.672 -11.25 1 92.44 281 ALA A O 1
ATOM 2268 N N . SER A 1 282 ? 7.266 10.406 -9.891 1 91.31 282 SER A N 1
ATOM 2269 C CA . SER A 1 282 ? 6.141 10.148 -9 1 91.31 282 SER A CA 1
ATOM 2270 C C . SER A 1 282 ? 4.812 10.492 -9.672 1 91.31 282 SER A C 1
ATOM 2272 O O . SER A 1 282 ? 4.785 11.188 -10.688 1 91.31 282 SER A O 1
ATOM 2274 N N . THR A 1 283 ? 3.717 9.961 -9.148 1 89.81 283 THR A N 1
ATOM 2275 C CA . THR A 1 283 ? 2.393 10.234 -9.703 1 89.81 283 THR A CA 1
ATOM 2276 C C . THR A 1 283 ? 1.761 11.438 -9.016 1 89.81 283 THR A C 1
ATOM 2278 O O . THR A 1 283 ? 0.59 11.75 -9.242 1 89.81 283 THR A O 1
ATOM 2281 N N . ARG A 1 284 ? 2.545 12.07 -8.242 1 92.56 284 ARG A N 1
ATOM 2282 C CA . ARG A 1 284 ? 2.086 13.297 -7.594 1 92.56 284 ARG A CA 1
ATOM 2283 C C . ARG A 1 284 ? 2.279 14.5 -8.508 1 92.56 284 ARG A C 1
ATOM 2285 O O . ARG A 1 284 ? 2.783 14.367 -9.625 1 92.56 284 ARG A O 1
ATOM 2292 N N . TRP A 1 285 ? 1.889 15.648 -8.039 1 92.81 285 TRP A N 1
ATOM 2293 C CA . TRP A 1 285 ? 1.956 16.875 -8.836 1 92.81 285 TRP A CA 1
ATOM 2294 C C . TRP A 1 285 ? 3.373 17.109 -9.352 1 92.81 285 TRP A C 1
ATOM 2296 O O . TRP A 1 285 ? 3.572 17.406 -10.531 1 92.81 285 TRP A O 1
ATOM 2306 N N . SER A 1 286 ? 4.355 17.031 -8.5 1 91.94 286 SER A N 1
ATOM 2307 C CA . SER A 1 286 ? 5.734 17.312 -8.883 1 91.94 286 SER A CA 1
ATOM 2308 C C . SER A 1 286 ? 6.188 16.406 -10.023 1 91.94 286 SER A C 1
ATOM 2310 O O . SER A 1 286 ? 6.844 16.859 -10.961 1 91.94 286 SER A O 1
ATOM 2312 N N . GLY A 1 287 ? 5.82 15.148 -9.93 1 93.62 287 GLY A N 1
ATOM 2313 C CA . GLY A 1 287 ? 6.16 14.211 -10.992 1 93.62 287 GLY A CA 1
ATOM 2314 C C . GLY A 1 287 ? 5.422 14.492 -12.289 1 93.62 287 GLY A C 1
ATOM 2315 O O . GLY A 1 287 ? 6.02 14.445 -13.367 1 93.62 287 GLY A O 1
ATOM 2316 N N . ASN A 1 288 ? 4.148 14.75 -12.211 1 93.44 288 ASN A N 1
ATOM 2317 C CA . ASN A 1 288 ? 3.35 15.055 -13.398 1 93.44 288 ASN A CA 1
ATOM 2318 C C . ASN A 1 288 ? 3.867 16.297 -14.117 1 93.44 288 ASN A C 1
ATOM 2320 O O . ASN A 1 288 ? 3.955 16.312 -15.352 1 93.44 288 ASN A O 1
ATOM 2324 N N . TYR A 1 289 ? 4.164 17.312 -13.336 1 94.5 289 TYR A N 1
ATOM 2325 C CA . TYR A 1 289 ? 4.695 18.516 -13.945 1 94.5 289 TYR A CA 1
ATOM 2326 C C . TYR A 1 289 ? 6.062 18.266 -14.562 1 94.5 289 TYR A C 1
ATOM 2328 O O . TYR A 1 289 ? 6.387 18.828 -15.617 1 94.5 289 TYR A O 1
ATOM 2336 N N . GLN A 1 290 ? 6.863 17.469 -13.891 1 94.38 290 GLN A N 1
ATOM 2337 C CA . GLN A 1 290 ? 8.18 17.109 -14.406 1 94.38 290 GLN A CA 1
ATOM 2338 C C . GLN A 1 290 ? 8.062 16.406 -15.758 1 94.38 290 GLN A C 1
ATOM 2340 O O . GLN A 1 290 ? 8.891 16.625 -16.641 1 94.38 290 GLN A O 1
ATOM 2345 N N . MET A 1 291 ? 7.094 15.508 -15.914 1 95.38 291 MET A N 1
ATOM 2346 C CA . MET A 1 291 ? 6.875 14.844 -17.203 1 95.38 291 MET A CA 1
ATOM 2347 C C . MET A 1 291 ? 6.617 15.867 -18.297 1 95.38 291 MET A C 1
ATOM 2349 O O . MET A 1 291 ? 7.242 15.805 -19.359 1 95.38 291 MET A O 1
ATOM 2353 N N . LEU A 1 292 ? 5.734 16.812 -18.016 1 95.06 292 LEU A N 1
ATOM 2354 C CA . LEU A 1 292 ? 5.418 17.859 -19 1 95.06 292 LEU A CA 1
ATOM 2355 C C . LEU A 1 292 ? 6.645 18.703 -19.297 1 95.06 292 LEU A C 1
ATOM 2357 O O . LEU A 1 292 ? 6.887 19.078 -20.438 1 95.06 292 LEU A O 1
ATOM 2361 N N . ASN A 1 293 ? 7.395 18.984 -18.297 1 95.25 293 ASN A N 1
ATOM 2362 C CA . ASN A 1 293 ? 8.594 19.797 -18.422 1 95.25 293 ASN A CA 1
ATOM 2363 C C . ASN A 1 293 ? 9.633 19.141 -19.328 1 95.25 293 ASN A C 1
ATOM 2365 O O . ASN A 1 293 ? 10.234 19.797 -20.188 1 95.25 293 ASN A O 1
ATOM 2369 N N . VAL A 1 294 ? 9.836 17.891 -19.172 1 95.75 294 VAL A N 1
ATOM 2370 C CA . VAL A 1 294 ? 10.797 17.125 -19.953 1 95.75 294 VAL A CA 1
ATOM 2371 C C . VAL A 1 294 ? 10.375 17.141 -21.422 1 95.75 294 VAL A C 1
ATOM 2373 O O . VAL A 1 294 ? 11.18 17.438 -22.312 1 95.75 294 VAL A O 1
ATOM 2376 N N . ALA A 1 295 ? 9.141 16.812 -21.688 1 95.94 295 ALA A N 1
ATOM 2377 C CA . ALA A 1 295 ? 8.641 16.719 -23.062 1 95.94 295 ALA A CA 1
ATOM 2378 C C . ALA A 1 295 ? 8.633 18.094 -23.734 1 95.94 295 ALA A C 1
ATOM 2380 O O . ALA A 1 295 ? 8.852 18.203 -24.938 1 95.94 295 ALA A O 1
ATOM 2381 N N . HIS A 1 296 ? 8.383 19.125 -22.953 1 96 296 HIS A N 1
ATOM 2382 C CA . HIS A 1 296 ? 8.312 20.469 -23.5 1 96 296 HIS A CA 1
ATOM 2383 C C . HIS A 1 296 ? 9.703 21.031 -23.781 1 96 296 HIS A C 1
ATOM 2385 O O . HIS A 1 296 ? 9.945 21.594 -24.859 1 96 296 HIS A O 1
ATOM 2391 N N . LYS A 1 297 ? 10.648 20.844 -22.922 1 96 297 LYS A N 1
ATOM 2392 C CA . LYS A 1 297 ? 11.953 21.484 -23.016 1 96 297 LYS A CA 1
ATOM 2393 C C . LYS A 1 297 ? 12.938 20.594 -23.781 1 96 297 LYS A C 1
ATOM 2395 O O . LYS A 1 297 ? 13.852 21.109 -24.438 1 96 297 LYS A O 1
ATOM 2400 N N . ALA A 1 298 ? 12.742 19.328 -23.641 1 96.75 298 ALA A N 1
ATOM 2401 C CA . ALA A 1 298 ? 13.703 18.406 -24.25 1 96.75 298 ALA A CA 1
ATOM 2402 C C . ALA A 1 298 ? 13.031 17.5 -25.266 1 96.75 298 ALA A C 1
ATOM 2404 O O . ALA A 1 298 ? 13.258 16.297 -25.281 1 96.75 298 ALA A O 1
ATOM 2405 N N . SER A 1 299 ? 12.242 18.062 -26.109 1 95.25 299 SER A N 1
ATOM 2406 C CA . SER A 1 299 ? 11.453 17.297 -27.062 1 95.25 299 SER A CA 1
ATOM 2407 C C . SER A 1 299 ? 12.344 16.594 -28.078 1 95.25 299 SER A C 1
ATOM 2409 O O . SER A 1 299 ? 12.133 15.414 -28.391 1 95.25 299 SER A O 1
ATOM 2411 N N . LYS A 1 300 ? 13.328 17.219 -28.609 1 95.81 300 LYS A N 1
ATOM 2412 C CA . LYS A 1 300 ? 14.211 16.641 -29.609 1 95.81 300 LYS A CA 1
ATOM 2413 C C . LYS A 1 300 ? 15.062 15.516 -29.016 1 95.81 300 LYS A C 1
ATOM 2415 O O . LYS A 1 300 ? 15.242 14.461 -29.641 1 95.81 300 LYS A O 1
ATOM 2420 N N . SER A 1 301 ? 15.617 15.836 -27.891 1 97 301 SER A N 1
ATOM 2421 C CA . SER A 1 301 ? 16.438 14.836 -27.219 1 97 301 SER A CA 1
ATOM 2422 C C . SER A 1 301 ? 15.625 13.578 -26.906 1 97 301 SER A C 1
ATOM 2424 O O . SER A 1 301 ? 16.125 12.461 -27.031 1 97 301 SER A O 1
ATOM 2426 N N . MET A 1 302 ? 14.406 13.781 -26.453 1 96.38 302 MET A N 1
ATOM 2427 C CA . MET A 1 302 ? 13.523 12.656 -26.156 1 96.38 302 MET A CA 1
ATOM 2428 C C . MET A 1 302 ? 13.32 11.781 -27.391 1 96.38 302 MET A C 1
ATOM 2430 O O . MET A 1 302 ? 13.438 10.555 -27.312 1 96.38 302 MET A O 1
ATOM 2434 N N . GLU A 1 303 ? 13.078 12.391 -28.484 1 95.25 303 GLU A N 1
ATOM 2435 C CA . GLU A 1 303 ? 12.867 11.664 -29.734 1 95.25 303 GLU A CA 1
ATOM 2436 C C . GLU A 1 303 ? 14.133 10.93 -30.156 1 95.25 303 GLU A C 1
ATOM 2438 O O . GLU A 1 303 ? 14.07 9.773 -30.578 1 95.25 303 GLU A O 1
ATOM 2443 N N . THR A 1 304 ? 15.234 11.555 -30.047 1 95.88 304 THR A N 1
ATOM 2444 C CA . THR A 1 304 ? 16.516 10.977 -30.438 1 95.88 304 THR A CA 1
ATOM 2445 C C . THR A 1 304 ? 16.844 9.75 -29.594 1 95.88 304 THR A C 1
ATOM 2447 O O . THR A 1 304 ? 17.297 8.734 -30.125 1 95.88 304 THR A O 1
ATOM 2450 N N . ILE A 1 305 ? 16.641 9.867 -28.297 1 96.19 305 ILE A N 1
ATOM 2451 C CA . ILE A 1 305 ? 16.938 8.773 -27.375 1 96.19 305 ILE A CA 1
ATOM 2452 C C . ILE A 1 305 ? 16.047 7.582 -27.672 1 96.19 305 ILE A C 1
ATOM 2454 O O . ILE A 1 305 ? 16.5 6.438 -27.672 1 96.19 305 ILE A O 1
ATOM 2458 N N . ILE A 1 306 ? 14.75 7.809 -27.891 1 94.75 306 ILE A N 1
ATOM 2459 C CA . ILE A 1 306 ? 13.805 6.73 -28.156 1 94.75 306 ILE A CA 1
ATOM 2460 C C . ILE A 1 306 ? 14.203 6 -29.438 1 94.75 306 ILE A C 1
ATOM 2462 O O . ILE A 1 306 ? 14.133 4.773 -29.5 1 94.75 306 ILE A O 1
ATOM 2466 N N . ARG A 1 307 ? 14.664 6.723 -30.422 1 94 307 ARG A N 1
ATOM 2467 C CA . ARG A 1 307 ? 15.078 6.129 -31.688 1 94 307 ARG A CA 1
ATOM 2468 C C . ARG A 1 307 ? 16.391 5.379 -31.531 1 94 307 ARG A C 1
ATOM 2470 O O . ARG A 1 307 ? 16.578 4.309 -32.094 1 94 307 ARG A O 1
ATOM 2477 N N . LYS A 1 308 ? 17.266 5.961 -30.812 1 94.25 308 LYS A N 1
ATOM 2478 C CA . LYS A 1 308 ? 18.594 5.355 -30.609 1 94.25 308 LYS A CA 1
ATOM 2479 C C . LYS A 1 308 ? 18.469 4.031 -29.859 1 94.25 308 LYS A C 1
ATOM 2481 O O . LYS A 1 308 ? 19.203 3.084 -30.156 1 94.25 308 LYS A O 1
ATOM 2486 N N . TYR A 1 309 ? 17.656 4.035 -28.859 1 93.25 309 TYR A N 1
ATOM 2487 C CA . TYR A 1 309 ? 17.531 2.857 -28.016 1 93.25 309 TYR A CA 1
ATOM 2488 C C . TYR A 1 309 ? 16.219 2.131 -28.281 1 93.25 309 TYR A C 1
ATOM 2490 O O . TYR A 1 309 ? 15.523 1.721 -27.359 1 93.25 309 TYR A O 1
ATOM 2498 N N . GLU A 1 310 ? 15.82 1.921 -29.422 1 87.62 310 GLU A N 1
ATOM 2499 C CA . GLU A 1 310 ? 14.547 1.35 -29.844 1 87.62 310 GLU A CA 1
ATOM 2500 C C . GLU A 1 310 ? 14.383 -0.075 -29.328 1 87.62 310 GLU A C 1
ATOM 2502 O O . GLU A 1 310 ? 13.258 -0.537 -29.125 1 87.62 310 GLU A O 1
ATOM 2507 N N . GLU A 1 311 ? 15.438 -0.712 -29.062 1 80.94 311 GLU A N 1
ATOM 2508 C CA . GLU A 1 311 ? 15.375 -2.084 -28.578 1 80.94 311 GLU A CA 1
ATOM 2509 C C . GLU A 1 311 ? 14.984 -2.123 -27.094 1 80.94 311 GLU A C 1
ATOM 2511 O O . GLU A 1 311 ? 14.336 -3.07 -26.656 1 80.94 311 GLU A O 1
ATOM 2516 N N . GLN A 1 312 ? 15.344 -1.129 -26.375 1 81.94 312 GLN A N 1
ATOM 2517 C CA . GLN A 1 312 ? 15.102 -1.086 -24.938 1 81.94 312 GLN A CA 1
ATOM 2518 C C . GLN A 1 312 ? 13.852 -0.265 -24.609 1 81.94 312 GLN A C 1
ATOM 2520 O O . GLN A 1 312 ? 13.211 -0.48 -23.578 1 81.94 312 GLN A O 1
ATOM 2525 N N . ILE A 1 313 ? 13.672 0.698 -25.422 1 86.25 313 ILE A N 1
ATOM 2526 C CA . ILE A 1 313 ? 12.547 1.601 -25.203 1 86.25 313 ILE A CA 1
ATOM 2527 C C . ILE A 1 313 ? 11.523 1.415 -26.328 1 86.25 313 ILE A C 1
ATOM 2529 O O . ILE A 1 313 ? 11.875 1.465 -27.516 1 86.25 313 ILE A O 1
ATOM 2533 N N . ASP A 1 314 ? 10.273 1.207 -26 1 82.56 314 ASP A N 1
ATOM 2534 C CA . ASP A 1 314 ? 9.211 0.997 -26.984 1 82.56 314 ASP A CA 1
ATOM 2535 C C . ASP A 1 314 ? 9.031 2.227 -27.859 1 82.56 314 ASP A C 1
ATOM 2537 O O . ASP A 1 314 ? 8.891 3.346 -27.359 1 82.56 314 ASP A O 1
ATOM 2541 N N . SER A 1 315 ? 9.008 2.018 -29.109 1 81.62 315 SER A N 1
ATOM 2542 C CA . SER A 1 315 ? 8.828 3.104 -30.062 1 81.62 315 SER A CA 1
ATOM 2543 C C . SER A 1 315 ? 7.457 3.746 -29.922 1 81.62 315 SER A C 1
ATOM 2545 O O . SER A 1 315 ? 7.246 4.879 -30.359 1 81.62 315 SER A O 1
ATOM 2547 N N . GLY A 1 316 ? 6.578 3.051 -29.328 1 83.31 316 GLY A N 1
ATOM 2548 C CA . GLY A 1 316 ? 5.246 3.574 -29.078 1 83.31 316 GLY A CA 1
ATOM 2549 C C . GLY A 1 316 ? 5.23 4.742 -28.109 1 83.31 316 GLY A C 1
ATOM 2550 O O . GLY A 1 316 ? 4.234 5.461 -28.016 1 83.31 316 GLY A O 1
ATOM 2551 N N . LEU A 1 317 ? 6.426 4.977 -27.562 1 89.81 317 LEU A N 1
ATOM 2552 C CA . LEU A 1 317 ? 6.527 6.062 -26.594 1 89.81 317 LEU A CA 1
ATOM 2553 C C . LEU A 1 317 ? 6.773 7.395 -27.297 1 89.81 317 LEU A C 1
ATOM 2555 O O . LEU A 1 317 ? 6.684 8.453 -26.672 1 89.81 317 LEU A O 1
ATOM 2559 N N . LEU A 1 318 ? 6.988 7.348 -28.609 1 92.81 318 LEU A N 1
ATOM 2560 C CA . LEU A 1 318 ? 7.164 8.586 -29.375 1 92.81 318 LEU A CA 1
ATOM 2561 C C . LEU A 1 318 ? 5.871 9.391 -29.406 1 92.81 318 LEU A C 1
ATOM 2563 O O . LEU A 1 318 ? 4.809 8.859 -29.719 1 92.81 318 LEU A O 1
ATOM 2567 N N . LEU A 1 319 ? 6.047 10.664 -29.078 1 94.44 319 LEU A N 1
ATOM 2568 C CA . LEU A 1 319 ? 4.883 11.547 -29.094 1 94.44 319 LEU A CA 1
ATOM 2569 C C . LEU A 1 319 ? 4.566 12.008 -30.516 1 94.44 319 LEU A C 1
ATOM 2571 O O . LEU A 1 319 ? 5.469 12.422 -31.25 1 94.44 319 LEU A O 1
ATOM 2575 N N . ASN A 1 320 ? 3.311 11.906 -30.875 1 93.94 320 ASN A N 1
ATOM 2576 C CA . ASN A 1 320 ? 2.898 12.461 -32.156 1 93.94 320 ASN A CA 1
ATOM 2577 C C . ASN A 1 320 ? 2.705 13.977 -32.094 1 93.94 320 ASN A C 1
ATOM 2579 O O . ASN A 1 320 ? 2.85 14.57 -31.016 1 93.94 320 ASN A O 1
ATOM 2583 N N . SER A 1 321 ? 2.418 14.586 -33.188 1 94.12 321 SER A N 1
ATOM 2584 C CA . SER A 1 321 ? 2.326 16.047 -33.25 1 94.12 321 SER A CA 1
ATOM 2585 C C . SER A 1 321 ? 1.201 16.578 -32.375 1 94.12 321 SER A C 1
ATOM 2587 O O . SER A 1 321 ? 1.342 17.625 -31.75 1 94.12 321 SER A O 1
ATOM 2589 N N . ALA A 1 322 ? 0.108 15.875 -32.344 1 93.75 322 ALA A N 1
ATOM 2590 C CA . ALA A 1 322 ? -1.019 16.281 -31.5 1 93.75 322 ALA A CA 1
ATOM 2591 C C . ALA A 1 322 ? -0.653 16.219 -30.031 1 93.75 322 ALA A C 1
ATOM 2593 O O . ALA A 1 322 ? -1.007 17.109 -29.25 1 93.75 322 ALA A O 1
ATOM 2594 N N . GLU A 1 323 ? 0.051 15.172 -29.688 1 94.88 323 GLU A N 1
ATOM 2595 C CA . GLU A 1 323 ? 0.468 14.992 -28.297 1 94.88 323 GLU A CA 1
ATOM 2596 C C . GLU A 1 323 ? 1.482 16.062 -27.891 1 94.88 323 GLU A C 1
ATOM 2598 O O . GLU A 1 323 ? 1.434 16.578 -26.766 1 94.88 323 GLU A O 1
ATOM 2603 N N . LYS A 1 324 ? 2.389 16.375 -28.719 1 95.44 324 LYS A N 1
ATOM 2604 C CA . LYS A 1 324 ? 3.371 17.422 -28.453 1 95.44 324 LYS A CA 1
ATOM 2605 C C . LYS A 1 324 ? 2.693 18.766 -28.234 1 95.44 324 LYS A C 1
ATOM 2607 O O . LYS A 1 324 ? 3.09 19.531 -27.359 1 95.44 324 LYS A O 1
ATOM 2612 N N . ASN A 1 325 ? 1.712 19.016 -29.016 1 94.62 325 ASN A N 1
ATOM 2613 C CA . ASN A 1 325 ? 0.968 20.266 -28.891 1 94.62 325 ASN A CA 1
ATOM 2614 C C . ASN A 1 325 ? 0.238 20.328 -27.547 1 94.62 325 ASN A C 1
ATOM 2616 O O . ASN A 1 325 ? 0.21 21.391 -26.906 1 94.62 325 ASN A O 1
ATOM 2620 N N . VAL A 1 326 ? -0.338 19.234 -27.203 1 94.5 326 VAL A N 1
ATOM 2621 C CA . VAL A 1 326 ? -1.047 19.156 -25.922 1 94.5 326 VAL A CA 1
ATOM 2622 C C . VAL A 1 326 ? -0.076 19.422 -24.781 1 94.5 326 VAL A C 1
ATOM 2624 O O . VAL A 1 326 ? -0.415 20.125 -23.828 1 94.5 326 VAL A O 1
ATOM 2627 N N . VAL A 1 327 ? 1.098 18.875 -24.859 1 95.31 327 VAL A N 1
ATOM 2628 C CA . VAL A 1 327 ? 2.117 19.062 -23.828 1 95.31 327 VAL A CA 1
ATOM 2629 C C . VAL A 1 327 ? 2.48 20.531 -23.719 1 95.31 327 VAL A C 1
ATOM 2631 O O . VAL A 1 327 ? 2.582 21.078 -22.625 1 95.31 327 VAL A O 1
ATOM 2634 N N . HIS A 1 328 ? 2.627 21.156 -24.812 1 94.69 328 HIS A N 1
ATOM 2635 C CA . HIS A 1 328 ? 3.006 22.578 -24.844 1 94.69 328 HIS A CA 1
ATOM 2636 C C . HIS A 1 328 ? 1.915 23.453 -24.234 1 94.69 328 HIS A C 1
ATOM 2638 O O . HIS A 1 328 ? 2.201 24.328 -23.406 1 94.69 328 HIS A O 1
ATOM 2644 N N . ILE A 1 329 ? 0.722 23.188 -24.609 1 94.38 329 ILE A N 1
ATOM 2645 C CA . ILE A 1 329 ? -0.413 23.969 -24.125 1 94.38 329 ILE A CA 1
ATOM 2646 C C . ILE A 1 329 ? -0.567 23.766 -22.625 1 94.38 329 ILE A C 1
ATOM 2648 O O . ILE A 1 329 ? -0.724 24.75 -21.875 1 94.38 329 ILE A O 1
ATOM 2652 N N . MET A 1 330 ? -0.485 22.562 -22.203 1 94.12 330 MET A N 1
ATOM 2653 C CA . MET A 1 330 ? -0.697 22.25 -20.797 1 94.12 330 MET A CA 1
ATOM 2654 C C . MET A 1 330 ? 0.442 22.812 -19.938 1 94.12 330 MET A C 1
ATOM 2656 O O . MET A 1 330 ? 0.216 23.266 -18.828 1 94.12 330 MET A O 1
ATOM 2660 N N . HIS A 1 331 ? 1.643 22.625 -20.406 1 94.25 331 HIS A N 1
ATOM 2661 C CA . HIS A 1 331 ? 2.791 23.156 -19.672 1 94.25 331 HIS A CA 1
ATOM 2662 C C . HIS A 1 331 ? 2.654 24.656 -19.453 1 94.25 331 HIS A C 1
ATOM 2664 O O . HIS A 1 331 ? 2.906 25.141 -18.344 1 94.25 331 HIS A O 1
ATOM 2670 N N . LYS A 1 332 ? 2.25 25.391 -20.422 1 92.56 332 LYS A N 1
ATOM 2671 C CA . LYS A 1 332 ? 2.049 26.844 -20.328 1 92.56 332 LYS A CA 1
ATOM 2672 C C . LYS A 1 332 ? 0.898 27.172 -19.375 1 92.56 332 LYS A C 1
ATOM 2674 O O . LYS A 1 332 ? 1.01 28.078 -18.547 1 92.56 332 LYS A O 1
ATOM 2679 N N . TYR A 1 333 ? -0.123 26.438 -19.547 1 93.62 333 TYR A N 1
ATOM 2680 C CA . TYR A 1 333 ? -1.309 26.688 -18.734 1 93.62 333 TYR A CA 1
ATOM 2681 C C . TYR A 1 333 ? -1.024 26.422 -17.266 1 93.62 333 TYR A C 1
ATOM 2683 O O . TYR A 1 333 ? -1.547 27.109 -16.391 1 93.62 333 TYR A O 1
ATOM 2691 N N . LEU A 1 334 ? -0.16 25.422 -16.938 1 94 334 LEU A N 1
ATOM 2692 C CA . LEU A 1 334 ? 0.041 24.984 -15.555 1 94 334 LEU A CA 1
ATOM 2693 C C . LEU A 1 334 ? 1.224 25.719 -14.922 1 94 334 LEU A C 1
ATOM 2695 O O . LEU A 1 334 ? 1.494 25.547 -13.734 1 94 334 LEU A O 1
ATOM 2699 N N . GLU A 1 335 ? 1.906 26.5 -15.57 1 91.31 335 GLU A N 1
ATOM 2700 C CA . GLU A 1 335 ? 3.086 27.188 -15.062 1 91.31 335 GLU A CA 1
ATOM 2701 C C . GLU A 1 335 ? 2.748 28.031 -13.836 1 91.31 335 GLU A C 1
ATOM 2703 O O . GLU A 1 335 ? 3.445 27.969 -12.82 1 91.31 335 GLU A O 1
ATOM 2708 N N . PRO A 1 336 ? 1.652 28.812 -13.883 1 89.81 336 PRO A N 1
ATOM 2709 C CA . PRO A 1 336 ? 1.296 29.562 -12.68 1 89.81 336 PRO A CA 1
ATOM 2710 C C . PRO A 1 336 ? 0.991 28.656 -11.492 1 89.81 336 PRO A C 1
ATOM 2712 O O . PRO A 1 336 ? 1.274 29.031 -10.344 1 89.81 336 PRO A O 1
ATOM 2715 N N . PHE A 1 337 ? 0.396 27.547 -11.75 1 93.88 337 PHE A N 1
ATOM 2716 C CA . PHE A 1 337 ? 0.135 26.578 -10.688 1 93.88 337 PHE A CA 1
ATOM 2717 C C . PHE A 1 337 ? 1.439 26.094 -10.078 1 93.88 337 PHE A C 1
ATOM 2719 O O . PHE A 1 337 ? 1.553 25.969 -8.852 1 93.88 337 PHE A O 1
ATOM 2726 N N . TYR A 1 338 ? 2.367 25.828 -10.945 1 93 338 TYR A N 1
ATOM 2727 C CA . TYR A 1 338 ? 3.674 25.375 -10.5 1 93 338 TYR A CA 1
ATOM 2728 C C . TYR A 1 338 ? 4.336 26.406 -9.594 1 93 338 TYR A C 1
ATOM 2730 O O . TYR A 1 338 ? 4.863 26.062 -8.531 1 93 338 TYR A O 1
ATOM 2738 N N . LYS A 1 339 ? 4.324 27.625 -9.945 1 90.88 339 LYS A N 1
ATOM 2739 C CA . LYS A 1 339 ? 4.941 28.688 -9.172 1 90.88 339 LYS A CA 1
ATOM 2740 C C . LYS A 1 339 ? 4.246 28.859 -7.824 1 90.88 339 LYS A C 1
ATOM 2742 O O . LYS A 1 339 ? 4.902 29.047 -6.797 1 90.88 339 LYS A O 1
ATOM 2747 N N . THR A 1 340 ? 2.961 28.781 -7.855 1 90.81 340 THR A N 1
ATOM 2748 C CA . THR A 1 340 ? 2.182 28.906 -6.629 1 90.81 340 THR A CA 1
ATOM 2749 C C . THR A 1 340 ? 2.498 27.766 -5.672 1 90.81 340 THR A C 1
ATOM 2751 O O . THR A 1 340 ? 2.727 28 -4.48 1 90.81 340 THR A O 1
ATOM 2754 N N . ILE A 1 341 ? 2.48 26.562 -6.172 1 92.5 341 ILE A N 1
ATOM 2755 C CA . ILE A 1 341 ? 2.738 25.391 -5.352 1 92.5 341 ILE A CA 1
ATOM 2756 C C . ILE A 1 341 ? 4.16 25.438 -4.801 1 92.5 341 ILE A C 1
ATOM 2758 O O . ILE A 1 341 ? 4.398 25.094 -3.639 1 92.5 341 ILE A O 1
ATOM 2762 N N . ASN A 1 342 ? 5.059 25.906 -5.633 1 89.94 342 ASN A N 1
ATOM 2763 C CA . ASN A 1 342 ? 6.43 26.062 -5.164 1 89.94 342 ASN A CA 1
ATOM 2764 C C . ASN A 1 342 ? 6.512 27.062 -4.008 1 89.94 342 ASN A C 1
ATOM 2766 O O . ASN A 1 342 ? 7.254 26.844 -3.049 1 89.94 342 ASN A O 1
ATOM 2770 N N . ASN A 1 343 ? 5.777 28.109 -4.129 1 89.38 343 ASN A N 1
ATOM 2771 C CA . ASN A 1 343 ? 5.711 29.094 -3.047 1 89.38 343 ASN A CA 1
ATOM 2772 C C . ASN A 1 343 ? 5.121 28.484 -1.777 1 89.38 343 ASN A C 1
ATOM 2774 O O . ASN A 1 343 ? 5.609 28.734 -0.676 1 89.38 343 ASN A O 1
ATOM 2778 N N . MET A 1 344 ? 4.113 27.688 -1.896 1 90.62 344 MET A N 1
ATOM 2779 C CA . MET A 1 344 ? 3.48 27.047 -0.747 1 90.62 344 MET A CA 1
ATOM 2780 C C . MET A 1 344 ? 4.441 26.078 -0.065 1 90.62 344 MET A C 1
ATOM 2782 O O . MET A 1 344 ? 4.426 25.938 1.16 1 90.62 344 MET A O 1
ATOM 2786 N N . CYS A 1 345 ? 5.258 25.438 -0.861 1 90.31 345 CYS A N 1
ATOM 2787 C CA . CYS A 1 345 ? 6.164 24.422 -0.339 1 90.31 345 CYS A CA 1
ATOM 2788 C C . CYS A 1 345 ? 7.383 25.062 0.317 1 90.31 345 CYS A C 1
ATOM 2790 O O . CYS A 1 345 ? 7.957 24.5 1.248 1 90.31 345 CYS A O 1
ATOM 2792 N N . THR A 1 346 ? 7.801 26.188 -0.082 1 84.75 346 THR A N 1
ATOM 2793 C CA . THR A 1 346 ? 9.055 26.781 0.377 1 84.75 346 THR A CA 1
ATOM 2794 C C . THR A 1 346 ? 8.797 27.797 1.482 1 84.75 346 THR A C 1
ATOM 2796 O O . THR A 1 346 ? 9.719 28.172 2.213 1 84.75 346 THR A O 1
ATOM 2799 N N . ASN A 1 347 ? 7.578 28.172 1.628 1 80.81 347 ASN A N 1
ATOM 2800 C CA . ASN A 1 347 ? 7.258 29.141 2.68 1 80.81 347 ASN A CA 1
ATOM 2801 C C . ASN A 1 347 ? 7.301 28.484 4.059 1 80.81 347 ASN A C 1
ATOM 2803 O O . ASN A 1 347 ? 6.77 27.391 4.254 1 80.81 347 ASN A O 1
ATOM 2807 N N . GLY A 1 348 ? 7.992 29.125 4.977 1 74.94 348 GLY A N 1
ATOM 2808 C CA . GLY A 1 348 ? 8.117 28.594 6.324 1 74.94 348 GLY A CA 1
ATOM 2809 C C . GLY A 1 348 ? 6.805 28.578 7.086 1 74.94 348 GLY A C 1
ATOM 2810 O O . GLY A 1 348 ? 6.457 27.578 7.723 1 74.94 348 GLY A O 1
ATOM 2811 N N . VAL A 1 349 ? 6.129 29.812 7.094 1 84.31 349 VAL A N 1
ATOM 2812 C CA . VAL A 1 349 ? 4.836 29.922 7.77 1 84.31 349 VAL A CA 1
ATOM 2813 C C . VAL A 1 349 ? 3.746 30.234 6.75 1 84.31 349 VAL A C 1
ATOM 2815 O O . VAL A 1 349 ? 3.623 31.391 6.312 1 84.31 349 VAL A O 1
ATOM 2818 N N . LEU A 1 350 ? 2.996 29.297 6.414 1 92.19 350 LEU A N 1
ATOM 2819 C CA . LEU A 1 350 ? 1.909 29.469 5.457 1 92.19 350 LEU A CA 1
ATOM 2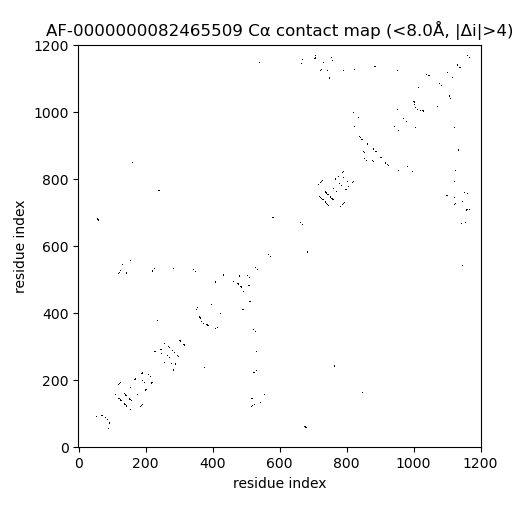820 C C . LEU A 1 350 ? 0.626 29.906 6.156 1 92.19 350 LEU A C 1
ATOM 2822 O O . LEU A 1 350 ? -0.225 29.062 6.473 1 92.19 350 LEU A O 1
ATOM 2826 N N . THR A 1 351 ? 0.431 31.188 6.227 1 94.94 351 THR A N 1
ATOM 2827 C CA . THR A 1 351 ? -0.736 31.719 6.918 1 94.94 351 THR A CA 1
ATOM 2828 C C . THR A 1 351 ? -1.999 31.516 6.086 1 94.94 351 THR A C 1
ATOM 2830 O O . THR A 1 351 ? -1.924 31.328 4.871 1 94.94 351 THR A O 1
ATOM 2833 N N . VAL A 1 352 ? -3.107 31.578 6.699 1 96.25 352 VAL A N 1
ATOM 2834 C CA . VAL A 1 352 ? -4.398 31.469 6.031 1 96.25 352 VAL A CA 1
ATOM 2835 C C . VAL A 1 352 ? -4.559 32.594 5.016 1 96.25 352 VAL A C 1
ATOM 2837 O O . VAL A 1 352 ? -5.027 32.375 3.895 1 96.25 352 VAL A O 1
ATOM 2840 N N . GLY A 1 353 ? -4.168 33.812 5.363 1 94.94 353 GLY A N 1
ATOM 2841 C CA . GLY A 1 353 ? -4.258 34.938 4.461 1 94.94 353 GLY A CA 1
ATOM 2842 C C . GLY A 1 353 ? -3.479 34.75 3.176 1 94.94 353 GLY A C 1
ATOM 2843 O O . GLY A 1 353 ? -3.992 35 2.086 1 94.94 353 GLY A O 1
ATOM 2844 N N . LEU A 1 354 ? -2.281 34.312 3.297 1 93.19 354 LEU A N 1
ATOM 2845 C CA . LEU A 1 354 ? -1.418 34.094 2.139 1 93.19 354 LEU A CA 1
ATOM 2846 C C . LEU A 1 354 ? -1.991 33.031 1.219 1 93.19 354 LEU A C 1
ATOM 2848 O O . LEU A 1 354 ? -1.966 33.188 -0.006 1 93.19 354 LEU A O 1
ATOM 2852 N N . VAL A 1 355 ? -2.473 31.938 1.776 1 95.31 355 VAL A N 1
ATOM 2853 C CA . VAL A 1 355 ? -2.98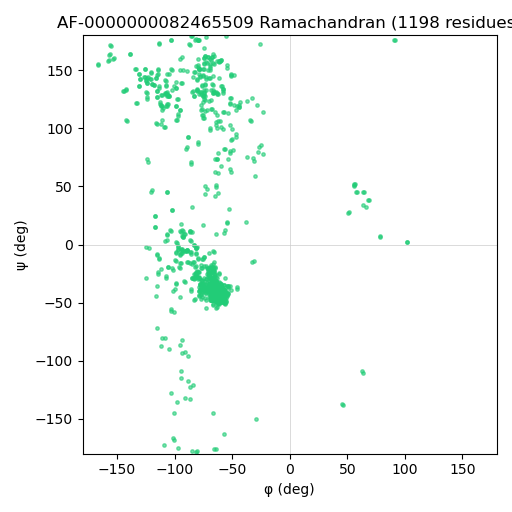8 30.812 0.999 1 95.31 355 VAL A CA 1
ATOM 2854 C C . VAL A 1 355 ? -4.258 31.234 0.259 1 95.31 355 VAL A C 1
ATOM 2856 O O . VAL A 1 355 ? -4.465 30.859 -0.895 1 95.31 355 VAL A O 1
ATOM 2859 N N . ILE A 1 356 ? -5.078 31.953 0.939 1 95.06 356 ILE A N 1
ATOM 2860 C CA . ILE A 1 356 ? -6.297 32.438 0.301 1 95.06 356 ILE A CA 1
ATOM 2861 C C . ILE A 1 356 ? -5.945 33.344 -0.871 1 95.06 356 ILE A C 1
ATOM 2863 O O . ILE A 1 356 ? -6.617 33.312 -1.904 1 95.06 356 ILE A O 1
ATOM 2867 N N . PHE A 1 357 ? -4.934 34.125 -0.69 1 93.44 357 PHE A N 1
ATOM 2868 C CA . PHE A 1 357 ? -4.418 35 -1.75 1 93.44 357 PHE A CA 1
ATOM 2869 C C . PHE A 1 357 ? -3.975 34.156 -2.949 1 93.44 357 PHE A C 1
ATOM 2871 O O . PHE A 1 357 ? -4.328 34.469 -4.09 1 93.44 357 PHE A O 1
ATOM 2878 N N . PHE A 1 358 ? -3.246 33.094 -2.713 1 92.38 358 PHE A N 1
ATOM 2879 C CA . PHE A 1 358 ? -2.793 32.188 -3.766 1 92.38 358 PHE A CA 1
ATOM 2880 C C . PHE A 1 358 ? -3.977 31.516 -4.449 1 92.38 358 PHE A C 1
ATOM 2882 O O . PHE A 1 358 ? -4.043 31.469 -5.676 1 92.38 358 PHE A O 1
ATOM 2889 N N . MET A 1 359 ? -4.891 30.984 -3.645 1 94.94 359 MET A N 1
ATOM 2890 C CA . MET A 1 359 ? -6.02 30.234 -4.164 1 94.94 359 MET A CA 1
ATOM 2891 C C . MET A 1 359 ? -6.941 31.109 -4.992 1 94.94 359 MET A C 1
ATOM 2893 O O . MET A 1 359 ? -7.543 30.656 -5.965 1 94.94 359 MET A O 1
ATOM 2897 N N . ASP A 1 360 ? -7.012 32.344 -4.629 1 93.31 360 ASP A N 1
ATOM 2898 C CA . ASP A 1 360 ? -7.789 33.312 -5.402 1 93.31 360 ASP A CA 1
ATOM 2899 C C . ASP A 1 360 ? -7.188 33.5 -6.789 1 93.31 360 ASP A C 1
ATOM 2901 O O . ASP A 1 360 ? -7.914 33.562 -7.785 1 93.31 360 ASP A O 1
ATOM 2905 N N . HIS A 1 361 ? -5.941 33.688 -6.844 1 91.31 361 HIS A N 1
ATOM 2906 C CA . HIS A 1 361 ? -5.254 33.812 -8.125 1 91.31 361 HIS A CA 1
ATOM 2907 C C . HIS A 1 361 ? -5.461 32.594 -9 1 91.31 361 HIS A C 1
ATOM 2909 O O . HIS A 1 361 ? -5.672 32.719 -10.211 1 91.31 361 HIS A O 1
ATOM 2915 N N . ILE A 1 362 ? -5.379 31.438 -8.398 1 93.56 362 ILE A N 1
ATOM 2916 C CA . ILE A 1 362 ? -5.598 30.188 -9.117 1 93.56 362 ILE A CA 1
ATOM 2917 C C . ILE A 1 362 ? -7.008 30.172 -9.695 1 93.56 362 ILE A C 1
ATOM 2919 O O . ILE A 1 362 ? -7.203 29.797 -10.852 1 93.56 362 ILE A O 1
ATOM 2923 N N . SER A 1 363 ? -7.945 30.562 -8.898 1 94.31 363 SER A N 1
ATOM 2924 C CA . SER A 1 363 ? -9.336 30.609 -9.352 1 94.31 363 SER A CA 1
ATOM 2925 C C . SER A 1 363 ? -9.5 31.547 -10.539 1 94.31 363 SER A C 1
ATOM 2927 O O . SER A 1 363 ? -10.219 31.25 -11.484 1 94.31 363 SER A O 1
ATOM 2929 N N . GLU A 1 364 ? -8.812 32.656 -10.5 1 92.5 364 GLU A N 1
ATOM 2930 C CA . GLU A 1 364 ? -8.867 33.625 -11.586 1 92.5 364 GLU A CA 1
ATOM 2931 C C . GLU A 1 364 ? -8.273 33.031 -12.875 1 92.5 364 GLU A C 1
ATOM 2933 O O . GLU A 1 364 ? -8.812 33.25 -13.961 1 92.5 364 GLU A O 1
ATOM 2938 N N . MET A 1 365 ? -7.234 32.406 -12.695 1 91.69 365 MET A N 1
ATOM 2939 C CA . MET A 1 365 ? -6.574 31.797 -13.852 1 91.69 365 MET A CA 1
ATOM 2940 C C . MET A 1 365 ? -7.461 30.734 -14.492 1 91.69 365 MET A C 1
ATOM 2942 O O . MET A 1 365 ? -7.527 30.625 -15.719 1 91.69 365 MET A O 1
ATOM 2946 N N . ILE A 1 366 ? -8.078 29.938 -13.664 1 95.94 366 ILE A N 1
ATOM 2947 C CA . ILE A 1 366 ? -8.961 28.891 -14.148 1 95.94 366 ILE A CA 1
ATOM 2948 C C . ILE A 1 366 ? -10.133 29.516 -14.906 1 95.94 366 ILE A C 1
ATOM 2950 O O . ILE A 1 366 ? -10.492 29.047 -15.992 1 95.94 366 ILE A O 1
ATOM 2954 N N . LEU A 1 367 ? -10.68 30.578 -14.383 1 94.38 367 LEU A N 1
ATOM 2955 C CA . LEU A 1 367 ? -11.828 31.234 -15 1 94.38 367 LEU A CA 1
ATOM 2956 C C . LEU A 1 367 ? -11.43 31.891 -16.312 1 94.38 367 LEU A C 1
ATOM 2958 O O . LEU A 1 367 ? -12.195 31.875 -17.281 1 94.38 367 LEU A O 1
ATOM 2962 N N . THR A 1 368 ? -10.242 32.469 -16.344 1 93.62 368 THR A N 1
ATOM 2963 C CA . THR A 1 368 ? -9.742 33.094 -17.578 1 93.62 368 THR A CA 1
ATOM 2964 C C . THR A 1 368 ? -9.586 32.031 -18.672 1 93.62 368 THR A C 1
ATOM 2966 O O . THR A 1 368 ? -9.906 32.312 -19.828 1 93.62 368 THR A O 1
ATOM 2969 N N . CYS A 1 369 ? -9.117 30.906 -18.328 1 93.5 369 CYS A N 1
ATOM 2970 C CA . CYS A 1 369 ? -8.953 29.812 -19.281 1 93.5 369 CYS A CA 1
ATOM 2971 C C . CYS A 1 369 ? -10.305 29.312 -19.766 1 93.5 369 CYS A C 1
ATOM 2973 O O . CYS A 1 369 ? -10.492 29.094 -20.969 1 93.5 369 CYS A O 1
ATOM 2975 N N . LYS A 1 370 ? -11.219 29.125 -18.891 1 93.44 370 LYS A N 1
ATOM 2976 C CA . LYS A 1 370 ? -12.555 28.641 -19.203 1 93.44 370 LYS A CA 1
ATOM 2977 C C . LYS A 1 370 ? -13.273 29.578 -20.156 1 93.44 370 LYS A C 1
ATOM 2979 O O . LYS A 1 370 ? -13.969 29.125 -21.078 1 93.44 370 LYS A O 1
ATOM 2984 N N . ASN A 1 371 ? -13.008 30.859 -20.031 1 92.12 371 ASN A N 1
ATOM 2985 C CA . ASN A 1 371 ? -13.766 31.859 -20.781 1 92.12 371 ASN A CA 1
ATOM 2986 C C . ASN A 1 371 ? -13.016 32.312 -22.031 1 92.12 371 ASN A C 1
ATOM 2988 O O . ASN A 1 371 ? -13.562 33.062 -22.844 1 92.12 371 ASN A O 1
ATOM 2992 N N . SER A 1 372 ? -11.805 31.844 -22.156 1 90.75 372 SER A N 1
ATOM 2993 C CA . SER A 1 372 ? -11.023 32.219 -23.328 1 90.75 372 SER A CA 1
ATOM 2994 C C . SER A 1 372 ? -11.523 31.531 -24.578 1 90.75 372 SER A C 1
ATOM 2996 O O . SER A 1 372 ? -11.656 30.297 -24.594 1 90.75 372 SER A O 1
ATOM 2998 N N . ARG A 1 373 ? -11.711 32.281 -25.703 1 87.75 373 ARG A N 1
ATOM 2999 C CA . ARG A 1 373 ? -12.195 31.719 -26.969 1 87.75 373 ARG A CA 1
ATOM 3000 C C . ARG A 1 373 ? -11.062 31.078 -27.75 1 87.75 373 ARG A C 1
ATOM 3002 O O . ARG A 1 373 ? -11.305 30.234 -28.625 1 87.75 373 ARG A O 1
ATOM 3009 N N . GLN A 1 374 ? -9.867 31.422 -27.438 1 88.25 374 GLN A N 1
ATOM 3010 C CA . GLN A 1 374 ? -8.711 30.938 -28.188 1 88.25 374 GLN A CA 1
ATOM 3011 C C . GLN A 1 374 ? -8.273 29.562 -27.719 1 88.25 374 GLN A C 1
ATOM 3013 O O . GLN A 1 374 ? -7.598 28.828 -28.453 1 88.25 374 GLN A O 1
ATOM 3018 N N . ASN A 1 375 ? -8.758 29.156 -26.562 1 89.94 375 ASN A N 1
ATOM 3019 C CA . ASN A 1 375 ? -8.305 27.891 -26.016 1 89.94 375 ASN A CA 1
ATOM 3020 C C . ASN A 1 375 ? -9.062 26.703 -26.609 1 89.94 375 ASN A C 1
ATOM 3022 O O . ASN A 1 375 ? -10.195 26.859 -27.078 1 89.94 375 ASN A O 1
ATOM 3026 N N . SER A 1 376 ? -8.422 25.609 -26.719 1 90.94 376 SER A N 1
ATOM 3027 C CA . SER A 1 376 ? -9.023 24.391 -27.25 1 90.94 376 SER A CA 1
ATOM 3028 C C . SER A 1 376 ? -10.195 23.922 -26.391 1 90.94 376 SER A C 1
ATOM 3030 O O . SER A 1 376 ? -10.234 24.203 -25.188 1 90.94 376 SER A O 1
ATOM 3032 N N . ASP A 1 377 ? -11.102 23.141 -26.953 1 90.75 377 ASP A N 1
ATOM 3033 C CA . ASP A 1 377 ? -12.312 22.688 -26.266 1 90.75 377 ASP A CA 1
ATOM 3034 C C . ASP A 1 377 ? -11.977 21.734 -25.125 1 90.75 377 ASP A C 1
ATOM 3036 O O . ASP A 1 377 ? -12.617 21.781 -24.078 1 90.75 377 ASP A O 1
ATOM 3040 N N . TRP A 1 378 ? -11.062 20.938 -25.328 1 90.88 378 TRP A N 1
ATOM 3041 C CA . TRP A 1 378 ? -10.711 19.984 -24.281 1 90.88 378 TRP A CA 1
ATOM 3042 C C . TRP A 1 378 ? -10.133 20.703 -23.062 1 90.88 378 TRP A C 1
ATOM 3044 O O . TRP A 1 378 ? -10.375 20.312 -21.922 1 90.88 378 TRP A O 1
ATOM 3054 N N . LEU A 1 379 ? -9.398 21.719 -23.25 1 93.12 379 LEU A N 1
ATOM 3055 C CA . LEU A 1 379 ? -8.82 22.5 -22.156 1 93.12 379 LEU A CA 1
ATOM 3056 C C . LEU A 1 379 ? -9.906 23.266 -21.422 1 93.12 379 LEU A C 1
ATOM 3058 O O . LEU A 1 379 ? -9.859 23.375 -20.188 1 93.12 379 LEU A O 1
ATOM 3062 N N . LYS A 1 380 ? -10.875 23.781 -22.141 1 93.75 380 LYS A N 1
ATOM 3063 C CA . LYS A 1 380 ? -11.992 24.484 -21.531 1 93.75 380 LYS A CA 1
ATOM 3064 C C . LYS A 1 380 ? -12.82 23.547 -20.641 1 93.75 380 LYS A C 1
ATOM 3066 O O . LYS A 1 380 ? -13.281 23.938 -19.578 1 93.75 380 LYS A O 1
ATOM 3071 N N . SER A 1 381 ? -13 22.391 -21.203 1 92.94 381 SER A N 1
ATOM 3072 C CA . SER A 1 381 ? -13.734 21.391 -20.422 1 92.94 381 SER A CA 1
ATOM 3073 C C . SER A 1 381 ? -13.008 21.047 -19.125 1 92.94 381 SER A C 1
ATOM 3075 O O . SER A 1 381 ? -13.625 20.938 -18.078 1 92.94 381 SER A O 1
ATOM 3077 N N . ALA A 1 382 ? -11.711 20.891 -19.188 1 93.62 382 ALA A N 1
ATOM 3078 C CA . ALA A 1 382 ? -10.898 20.656 -18 1 93.62 382 ALA A CA 1
ATOM 3079 C C . ALA A 1 382 ? -10.992 21.828 -17.031 1 93.62 382 ALA A C 1
ATOM 3081 O O . ALA A 1 382 ? -11.102 21.625 -15.82 1 93.62 382 ALA A O 1
ATOM 3082 N N . ALA A 1 383 ? -10.922 22.984 -17.547 1 95.56 383 ALA A N 1
ATOM 3083 C CA . ALA A 1 383 ? -11.008 24.188 -16.719 1 95.56 383 ALA A CA 1
ATOM 3084 C C . ALA A 1 383 ? -12.359 24.281 -16.016 1 95.56 383 ALA A C 1
ATOM 3086 O O . ALA A 1 383 ? -12.445 24.781 -14.898 1 95.56 383 ALA A O 1
ATOM 3087 N N . GLU A 1 384 ? -13.398 23.828 -16.672 1 95.69 384 GLU A N 1
ATOM 3088 C CA . GLU A 1 384 ? -14.727 23.828 -16.062 1 95.69 384 GLU A CA 1
ATOM 3089 C C . GLU A 1 384 ? -14.773 22.922 -14.844 1 95.69 384 GLU A C 1
ATOM 3091 O O . GLU A 1 384 ? -15.32 23.297 -13.805 1 95.69 384 GLU A O 1
ATOM 3096 N N . ASP A 1 385 ? -14.219 21.797 -14.984 1 94.81 385 ASP A N 1
ATOM 3097 C CA . ASP A 1 385 ? -14.141 20.875 -13.852 1 94.81 385 ASP A CA 1
ATOM 3098 C C . ASP A 1 385 ? -13.297 21.469 -12.727 1 94.81 385 ASP A C 1
ATOM 3100 O O . ASP A 1 385 ? -13.641 21.328 -11.555 1 94.81 385 ASP A O 1
ATOM 3104 N N . MET A 1 386 ? -12.188 22.062 -13.055 1 96.88 386 MET A N 1
ATOM 3105 C CA . MET A 1 386 ? -11.312 22.719 -12.078 1 96.88 386 MET A CA 1
ATOM 3106 C C . MET A 1 386 ? -12.047 23.828 -11.344 1 96.88 386 MET A C 1
ATOM 3108 O O . MET A 1 386 ? -11.922 23.969 -10.125 1 96.88 386 MET A O 1
ATOM 3112 N N . ALA A 1 387 ? -12.82 24.562 -12.102 1 97.06 387 ALA A N 1
ATOM 3113 C CA . ALA A 1 387 ? -13.539 25.703 -11.562 1 97.06 387 ALA A CA 1
ATOM 3114 C C . ALA A 1 387 ? -14.562 25.266 -10.516 1 97.06 387 ALA A C 1
ATOM 3116 O O . ALA A 1 387 ? -14.773 25.969 -9.523 1 97.06 387 ALA A O 1
ATOM 3117 N N . THR A 1 388 ? -15.203 24.156 -10.766 1 96.31 388 THR A N 1
ATOM 3118 C CA . THR A 1 388 ? -16.203 23.656 -9.828 1 96.31 388 THR A CA 1
ATOM 3119 C C . THR A 1 388 ? -15.57 23.344 -8.477 1 96.31 388 THR A C 1
ATOM 3121 O O . THR A 1 388 ? -16.109 23.734 -7.434 1 96.31 388 THR A O 1
ATOM 3124 N N . LYS A 1 389 ? -14.469 22.734 -8.438 1 95.88 389 LYS A N 1
ATOM 3125 C CA . LYS A 1 389 ? -13.781 22.391 -7.203 1 95.88 389 LYS A CA 1
ATOM 3126 C C . LYS A 1 389 ? -13.203 23.625 -6.527 1 95.88 389 LYS A C 1
ATOM 3128 O O . LYS A 1 389 ? -13.172 23.719 -5.297 1 95.88 389 LYS A O 1
ATOM 3133 N N . ALA A 1 390 ? -12.664 24.516 -7.352 1 96.25 390 ALA A N 1
ATOM 3134 C CA . ALA A 1 390 ? -12.141 25.781 -6.812 1 96.25 390 ALA A CA 1
ATOM 3135 C C . ALA A 1 390 ? -13.234 26.578 -6.121 1 96.25 390 ALA A C 1
ATOM 3137 O O . ALA A 1 390 ? -13.016 27.156 -5.051 1 96.25 390 ALA A O 1
ATOM 3138 N N . GLN A 1 391 ? -14.367 26.562 -6.711 1 95.44 391 GLN A N 1
ATOM 3139 C CA . GLN A 1 391 ? -15.5 27.281 -6.137 1 95.44 391 GLN A CA 1
ATOM 3140 C C . GLN A 1 391 ? -15.953 26.656 -4.828 1 95.44 391 GLN A C 1
ATOM 3142 O O . GLN A 1 391 ? -16.297 27.344 -3.875 1 95.44 391 GLN A O 1
ATOM 3147 N N . ASN A 1 392 ? -15.984 25.375 -4.84 1 94.81 392 ASN A N 1
ATOM 3148 C CA . ASN A 1 392 ? -16.359 24.672 -3.615 1 94.81 392 ASN A CA 1
ATOM 3149 C C . ASN A 1 392 ? -15.43 25.047 -2.457 1 94.81 392 ASN A C 1
ATOM 3151 O O . ASN A 1 392 ? -15.898 25.25 -1.335 1 94.81 392 ASN A O 1
ATOM 3155 N N . TYR A 1 393 ? -14.172 25.047 -2.684 1 95.81 393 TYR A N 1
ATOM 3156 C CA . TYR A 1 393 ? -13.219 25.453 -1.66 1 95.81 393 TYR A CA 1
ATOM 3157 C C . TYR A 1 393 ? -13.484 26.891 -1.214 1 95.81 393 TYR A C 1
ATOM 3159 O O . TYR A 1 393 ? -13.492 27.188 -0.016 1 95.81 393 TYR A O 1
ATOM 3167 N N . CYS A 1 394 ? -13.672 27.781 -2.17 1 93.69 394 CYS A N 1
ATOM 3168 C CA . CYS A 1 394 ? -13.906 29.203 -1.881 1 93.69 394 CYS A CA 1
ATOM 3169 C C . CYS A 1 394 ? -15.148 29.375 -1.011 1 93.69 394 CYS A C 1
ATOM 3171 O O . CYS A 1 394 ? -15.148 30.203 -0.089 1 93.69 394 CYS A O 1
ATOM 3173 N N . ASP A 1 395 ? -16.125 28.609 -1.297 1 93.69 395 ASP A N 1
ATOM 3174 C CA . ASP A 1 395 ? -17.359 28.688 -0.53 1 93.69 395 ASP A CA 1
ATOM 3175 C C . ASP A 1 395 ? -17.141 28.25 0.916 1 93.69 395 ASP A C 1
ATOM 3177 O O . ASP A 1 395 ? -17.734 28.828 1.84 1 93.69 395 ASP A O 1
ATOM 3181 N N . GLN A 1 396 ? -16.344 27.297 1.104 1 93 396 GLN A N 1
ATOM 3182 C CA . GLN A 1 396 ? -16.109 26.75 2.436 1 93 396 GLN A CA 1
ATOM 3183 C C . GLN A 1 396 ? -15.281 27.703 3.289 1 93 396 GLN A C 1
ATOM 3185 O O . GLN A 1 396 ? -15.453 27.766 4.508 1 93 396 GLN A O 1
ATOM 3190 N N . VAL A 1 397 ? -14.43 28.484 2.686 1 94.62 397 VAL A N 1
ATOM 3191 C CA . VAL A 1 397 ? -13.516 29.328 3.455 1 94.62 397 VAL A CA 1
ATOM 3192 C C . VAL A 1 397 ? -14.102 30.719 3.609 1 94.62 397 VAL A C 1
ATOM 3194 O O . VAL A 1 397 ? -13.594 31.547 4.379 1 94.62 397 VAL A O 1
ATOM 3197 N N . CYS A 1 398 ? -15.164 31 2.959 1 92.81 398 CYS A N 1
ATOM 3198 C CA . CYS A 1 398 ? -15.773 32.312 3.016 1 92.81 398 CYS A CA 1
ATOM 3199 C C . CYS A 1 398 ? -16.609 32.5 4.281 1 92.81 398 CYS A C 1
ATOM 3201 O O . CYS A 1 398 ? -17.828 32.344 4.246 1 92.81 398 CYS A O 1
ATOM 3203 N N . ASN A 1 399 ? -16.031 32.906 5.324 1 92.56 399 ASN A N 1
ATOM 3204 C CA . ASN A 1 399 ? -16.688 33.125 6.602 1 92.56 399 ASN A CA 1
ATOM 3205 C C . ASN A 1 399 ? -15.922 34.156 7.453 1 92.56 399 ASN A C 1
ATOM 3207 O O . ASN A 1 399 ? -14.789 34.5 7.125 1 92.56 399 ASN A O 1
ATOM 3211 N N . VAL A 1 400 ? -16.484 34.562 8.5 1 93.19 400 VAL A N 1
ATOM 3212 C CA . VAL A 1 400 ? -15.953 35.656 9.32 1 93.19 400 VAL A CA 1
ATOM 3213 C C . VAL A 1 400 ? -14.664 35.188 10 1 93.19 400 VAL A C 1
ATOM 3215 O O . VAL A 1 400 ? -13.742 36 10.188 1 93.19 400 VAL A O 1
ATOM 3218 N N . PHE A 1 401 ? -14.594 34 10.359 1 93 401 PHE A N 1
ATOM 3219 C CA . PHE A 1 401 ? -13.414 33.5 11.055 1 93 401 PHE A CA 1
ATOM 3220 C C . PHE A 1 401 ? -12.188 33.531 10.148 1 93 401 PHE A C 1
ATOM 3222 O O . PHE A 1 401 ? -11.117 33.969 10.578 1 93 401 PHE A O 1
ATOM 3229 N N . THR A 1 402 ? -12.359 33.031 8.938 1 95.12 402 THR A N 1
ATOM 3230 C CA . THR A 1 402 ? -11.281 33.094 7.953 1 95.12 402 THR A CA 1
ATOM 3231 C C . THR A 1 402 ? -10.852 34.562 7.715 1 95.12 402 THR A C 1
ATOM 3233 O O . THR A 1 402 ? -9.656 34.844 7.605 1 95.12 402 THR A O 1
ATOM 3236 N N . TYR A 1 403 ? -11.852 35.406 7.672 1 95.94 403 TYR A N 1
ATOM 3237 C CA . TYR A 1 403 ? -11.578 36.844 7.48 1 95.94 403 TYR A CA 1
ATOM 3238 C C . TYR A 1 403 ? -10.727 37.375 8.609 1 95.94 403 TYR A C 1
ATOM 3240 O O . TYR A 1 403 ? -9.719 38.062 8.367 1 95.94 403 TYR A O 1
ATOM 3248 N N . MET A 1 404 ? -11.086 37.094 9.836 1 94.44 404 MET A N 1
ATOM 3249 C CA . MET A 1 404 ? -10.375 37.594 11.023 1 94.44 404 MET A CA 1
ATOM 3250 C C . MET A 1 404 ? -8.938 37.094 11.039 1 94.44 404 MET A C 1
ATOM 3252 O O . MET A 1 404 ? -8.023 37.812 11.43 1 94.44 404 MET A O 1
ATOM 3256 N N . THR A 1 405 ? -8.766 35.844 10.617 1 95.38 405 THR A N 1
ATOM 3257 C CA . THR A 1 405 ? -7.434 35.25 10.594 1 95.38 405 THR A CA 1
ATOM 3258 C C . THR A 1 405 ? -6.59 35.875 9.484 1 95.38 405 THR A C 1
ATOM 3260 O O . THR A 1 405 ? -5.41 36.188 9.695 1 95.38 405 THR A O 1
ATOM 3263 N N . ALA A 1 406 ? -7.156 36.156 8.375 1 96.25 406 ALA A N 1
ATOM 3264 C CA . ALA A 1 406 ? -6.445 36.625 7.191 1 96.25 406 ALA A CA 1
ATOM 3265 C C . ALA A 1 406 ? -5.996 38.062 7.359 1 96.25 406 ALA A C 1
ATOM 3267 O O . ALA A 1 406 ? -4.91 38.438 6.914 1 96.25 406 ALA A O 1
ATOM 3268 N N . ILE A 1 407 ? -6.801 38.906 7.988 1 96.19 407 ILE A N 1
ATOM 3269 C CA . ILE A 1 407 ? -6.5 40.344 8.062 1 96.19 407 ILE A CA 1
ATOM 3270 C C . ILE A 1 407 ? -5.316 40.562 9.008 1 96.19 407 ILE A C 1
ATOM 3272 O O . ILE A 1 407 ? -4.676 41.625 8.961 1 96.19 407 ILE A O 1
ATOM 3276 N N . LEU A 1 408 ? -5.07 39.625 9.852 1 96.81 408 LEU A N 1
ATOM 3277 C CA . LEU A 1 408 ? -4 39.781 10.828 1 96.81 408 LEU A CA 1
ATOM 3278 C C . LEU A 1 408 ? -2.641 39.5 10.203 1 96.81 408 LEU A C 1
ATOM 3280 O O . LEU A 1 408 ? -1.602 39.719 10.828 1 96.81 408 LEU A O 1
ATOM 3284 N N . ASP A 1 409 ? -2.621 38.938 8.992 1 96.19 409 ASP A N 1
ATOM 3285 C CA . ASP A 1 409 ? -1.393 38.875 8.203 1 96.19 409 ASP A CA 1
ATOM 3286 C C . ASP A 1 409 ? -1.001 40.25 7.664 1 96.19 409 ASP A C 1
ATOM 3288 O O . ASP A 1 409 ? -1.683 40.812 6.797 1 96.19 409 ASP A O 1
ATOM 3292 N N . PRO A 1 410 ? 0.127 40.75 8.109 1 95.56 410 PRO A N 1
ATOM 3293 C CA . PRO A 1 410 ? 0.485 42.125 7.734 1 95.56 410 PRO A CA 1
ATOM 3294 C C . PRO A 1 410 ? 0.766 42.281 6.238 1 95.56 410 PRO A C 1
ATOM 3296 O O . PRO A 1 410 ? 0.788 43.375 5.715 1 95.56 410 PRO A O 1
ATOM 3299 N N . ARG A 1 411 ? 0.988 41.188 5.578 1 90.5 411 ARG A N 1
ATOM 3300 C CA . ARG A 1 411 ? 1.241 41.219 4.141 1 90.5 411 ARG A CA 1
ATOM 3301 C C . ARG A 1 411 ? -0.061 41.375 3.359 1 90.5 411 ARG A C 1
ATOM 3303 O O . ARG A 1 411 ? -0.077 41.938 2.266 1 90.5 411 ARG A O 1
ATOM 3310 N N . ILE A 1 412 ? -1.184 40.875 3.916 1 94.12 412 ILE A N 1
ATOM 3311 C CA . ILE A 1 412 ? -2.451 40.75 3.207 1 94.12 412 ILE A CA 1
ATOM 3312 C C . ILE A 1 412 ? -3.402 41.844 3.627 1 94.12 412 ILE A C 1
ATOM 3314 O O . ILE A 1 412 ? -3.812 42.688 2.801 1 94.12 412 ILE A O 1
ATOM 3318 N N . LYS A 1 413 ? -3.654 41.938 5 1 94.19 413 LYS A N 1
ATOM 3319 C CA . LYS A 1 413 ? -4.602 42.906 5.547 1 94.19 413 LYS A CA 1
ATOM 3320 C C . LYS A 1 413 ? -5.902 42.906 4.75 1 94.19 413 LYS A C 1
ATOM 3322 O O . LYS A 1 413 ? -6.449 41.875 4.438 1 94.19 413 LYS A O 1
ATOM 3327 N N . VAL A 1 414 ? -6.465 44.031 4.469 1 92.69 414 VAL A N 1
ATOM 3328 C CA . VAL A 1 414 ? -7.727 44.094 3.742 1 92.69 414 VAL A CA 1
ATOM 3329 C C . VAL A 1 414 ? -7.457 44.281 2.248 1 92.69 414 VAL A C 1
ATOM 3331 O O . VAL A 1 414 ? -8.266 43.844 1.415 1 92.69 414 VAL A O 1
ATOM 3334 N N . GLU A 1 415 ? -6.332 44.656 1.844 1 90.38 415 GLU A N 1
ATOM 3335 C CA . GLU A 1 415 ? -6 45.062 0.485 1 90.38 415 GLU A CA 1
ATOM 3336 C C . GLU A 1 415 ? -5.875 43.875 -0.446 1 90.38 415 GLU A C 1
ATOM 3338 O O . GLU A 1 415 ? -6.285 43.938 -1.606 1 90.38 415 GLU A O 1
ATOM 3343 N N . LEU A 1 416 ? -5.305 42.781 0.03 1 90.75 416 LEU A N 1
ATOM 3344 C CA . LEU A 1 416 ? -5.039 41.656 -0.84 1 90.75 416 LEU A CA 1
ATOM 3345 C C . LEU A 1 416 ? -6.051 40.531 -0.603 1 90.75 416 LEU A C 1
ATOM 3347 O O . LEU A 1 416 ? -5.875 39.438 -1.09 1 90.75 416 LEU A O 1
ATOM 3351 N N . MET A 1 417 ? -7.109 40.875 0.126 1 92.31 417 MET A N 1
ATOM 3352 C CA . MET A 1 417 ? -8.188 39.906 0.383 1 92.31 417 MET A CA 1
ATOM 3353 C C . MET A 1 417 ? -9.031 39.688 -0.867 1 92.31 417 MET A C 1
ATOM 3355 O O . MET A 1 417 ? -9.32 40.656 -1.598 1 92.31 417 MET A O 1
ATOM 3359 N N . PRO A 1 418 ? -9.383 38.438 -1.12 1 91.88 418 PRO A N 1
ATOM 3360 C CA . PRO A 1 418 ? -10.328 38.188 -2.217 1 91.88 418 PRO A CA 1
ATOM 3361 C C . PRO A 1 418 ? -11.617 39 -2.055 1 91.88 418 PRO A C 1
ATOM 3363 O O . PRO A 1 418 ? -12.109 39.156 -0.936 1 91.88 418 PRO A O 1
ATOM 3366 N N . GLU A 1 419 ? -12.25 39.312 -3.131 1 90 419 GLU A N 1
ATOM 3367 C CA . GLU A 1 419 ? -13.422 40.188 -3.139 1 90 419 GLU A CA 1
ATOM 3368 C C . GLU A 1 419 ? -14.586 39.531 -2.389 1 90 419 GLU A C 1
ATOM 3370 O O . GLU A 1 419 ? -15.328 40.219 -1.688 1 90 419 GLU A O 1
ATOM 3375 N N . ASN A 1 420 ? -14.75 38.312 -2.52 1 89.06 420 ASN A N 1
ATOM 3376 C CA . ASN A 1 420 ? -15.875 37.594 -1.912 1 89.06 420 ASN A CA 1
ATOM 3377 C C . ASN A 1 420 ? -15.75 37.531 -0.393 1 89.06 420 ASN A C 1
ATOM 3379 O O . ASN A 1 420 ? -16.734 37.344 0.312 1 89.06 420 ASN A O 1
ATOM 3383 N N . LEU A 1 421 ? -14.57 37.625 0.107 1 93.31 421 LEU A N 1
ATOM 3384 C CA . LEU A 1 421 ? -14.305 37.562 1.54 1 93.31 421 LEU A CA 1
ATOM 3385 C C . LEU A 1 421 ? -14.203 38.938 2.15 1 93.31 421 LEU A C 1
ATOM 3387 O O . LEU A 1 421 ? -14.375 39.125 3.361 1 93.31 421 LEU A O 1
ATOM 3391 N N . ASN A 1 422 ? -13.969 39.938 1.359 1 92.62 422 ASN A N 1
ATOM 3392 C CA . ASN A 1 422 ? -13.734 41.312 1.822 1 92.62 422 ASN A CA 1
ATOM 3393 C C . ASN A 1 422 ? -15.047 42.062 2.021 1 92.62 422 ASN A C 1
ATOM 3395 O O . ASN A 1 422 ? -15.297 43.062 1.351 1 92.62 422 ASN A O 1
ATOM 3399 N N . LEU A 1 423 ? -15.789 41.719 3.014 1 93.31 423 LEU A N 1
ATOM 3400 C CA . LEU A 1 423 ? -17.078 42.312 3.301 1 93.31 423 LEU A CA 1
ATOM 3401 C C . LEU A 1 423 ? -17 43.25 4.516 1 93.31 423 LEU A C 1
ATOM 3403 O O . LEU A 1 423 ? -16.312 42.938 5.488 1 93.31 423 LEU A O 1
ATOM 3407 N N . GLU A 1 424 ? -17.75 44.281 4.52 1 92.69 424 GLU A N 1
ATOM 3408 C CA . GLU A 1 424 ? -17.781 45.219 5.629 1 92.69 424 GLU A CA 1
ATOM 3409 C C . GLU A 1 424 ? -18.375 44.594 6.883 1 92.69 424 GLU A C 1
ATOM 3411 O O . GLU A 1 424 ? -17.984 44.906 8 1 92.69 424 GLU A O 1
ATOM 3416 N N . SER A 1 425 ? -19.266 43.781 6.664 1 94.81 425 SER A N 1
ATOM 3417 C CA . SER A 1 425 ? -19.875 43.094 7.793 1 94.81 425 SER A CA 1
ATOM 3418 C C . SER A 1 425 ? -18.859 42.25 8.547 1 94.81 425 SER A C 1
ATOM 3420 O O . SER A 1 425 ? -18.906 42.156 9.773 1 94.81 425 SER A O 1
ATOM 3422 N N . TYR A 1 426 ? -17.953 41.656 7.824 1 95.44 426 TYR A N 1
ATOM 3423 C CA . TYR A 1 426 ? -16.922 40.844 8.453 1 95.44 426 TYR A CA 1
ATOM 3424 C C . TYR A 1 426 ? -15.945 41.719 9.242 1 95.44 426 TYR A C 1
ATOM 3426 O O . TYR A 1 426 ? -15.469 41.344 10.305 1 95.44 426 TYR A O 1
ATOM 3434 N N . LEU A 1 427 ? -15.617 42.906 8.727 1 94.69 427 LEU A N 1
ATOM 3435 C CA . LEU A 1 427 ? -14.742 43.812 9.43 1 94.69 427 LEU A CA 1
ATOM 3436 C C . LEU A 1 427 ? -15.359 44.25 10.75 1 94.69 427 LEU A C 1
ATOM 3438 O O . LEU A 1 427 ? -14.672 44.312 11.773 1 94.69 427 LEU A O 1
ATOM 3442 N N . GLU A 1 428 ? -16.625 44.531 10.703 1 94 428 GLU A N 1
ATOM 3443 C CA . GLU A 1 428 ? -17.328 44.938 11.914 1 94 428 GLU A CA 1
ATOM 3444 C C . GLU A 1 428 ? -17.344 43.812 12.945 1 94 428 GLU A C 1
ATOM 3446 O O . GLU A 1 428 ? -17.156 44.062 14.141 1 94 428 GLU A O 1
ATOM 3451 N N . GLU A 1 429 ? -17.562 42.688 12.461 1 93.19 429 GLU A N 1
ATOM 3452 C CA . GLU A 1 429 ? -17.562 41.531 13.367 1 93.19 429 GLU A CA 1
ATOM 3453 C C . GLU A 1 429 ? -16.188 41.312 13.945 1 93.19 429 GLU A C 1
ATOM 3455 O O . GLU A 1 429 ? -16.047 40.906 15.102 1 93.19 429 GLU A O 1
ATOM 3460 N N . ALA A 1 430 ? -15.188 41.469 13.117 1 93.62 430 ALA A N 1
ATOM 3461 C CA . ALA A 1 430 ? -13.812 41.312 13.586 1 93.62 430 ALA A CA 1
ATOM 3462 C C . ALA A 1 430 ? -13.492 42.375 14.664 1 93.62 430 ALA A C 1
ATOM 3464 O O . ALA A 1 430 ? -12.828 42.062 15.656 1 93.62 430 ALA A O 1
ATOM 3465 N N . ARG A 1 431 ? -13.945 43.531 14.461 1 92.19 431 ARG A N 1
ATOM 3466 C CA . ARG A 1 431 ? -13.758 44.594 15.438 1 92.19 431 ARG A CA 1
ATOM 3467 C C . ARG A 1 431 ? -14.469 44.281 16.75 1 92.19 431 ARG A C 1
ATOM 3469 O O . ARG A 1 431 ? -13.914 44.469 17.828 1 92.19 431 ARG A O 1
ATOM 3476 N N . ASN A 1 432 ? -15.648 43.812 16.594 1 90.38 432 ASN A N 1
ATOM 3477 C CA . ASN A 1 432 ? -16.422 43.438 17.781 1 90.38 432 ASN A CA 1
ATOM 3478 C C . ASN A 1 432 ? -15.734 42.312 18.562 1 90.38 432 ASN A C 1
ATOM 3480 O O . ASN A 1 432 ? -15.688 42.344 19.781 1 90.38 432 ASN A O 1
ATOM 3484 N N . HIS A 1 433 ? -15.289 41.438 17.844 1 91.81 433 HIS A N 1
ATOM 3485 C CA . HIS A 1 433 ? -14.586 40.312 18.484 1 91.81 433 HIS A CA 1
ATOM 3486 C C . HIS A 1 433 ? -13.344 40.812 19.219 1 91.81 433 HIS A C 1
ATOM 3488 O O . HIS A 1 433 ? -13.07 40.375 20.344 1 91.81 433 HIS A O 1
ATOM 3494 N N . PHE A 1 434 ? -12.578 41.656 18.562 1 92.25 434 PHE A N 1
ATOM 3495 C CA . PHE A 1 434 ? -11.375 42.219 19.156 1 92.25 434 PHE A CA 1
ATOM 3496 C C . PHE A 1 434 ? -11.703 42.969 20.438 1 92.25 434 PHE A C 1
ATOM 3498 O O . PHE A 1 434 ? -11.062 42.781 21.469 1 92.25 434 PHE A O 1
ATOM 3505 N N . MET A 1 435 ? -12.742 43.75 20.422 1 88.56 435 MET A N 1
ATOM 3506 C CA . MET A 1 435 ? -13.133 44.594 21.547 1 88.56 435 MET A CA 1
ATOM 3507 C C . MET A 1 435 ? -13.664 43.75 22.703 1 88.56 435 MET A C 1
ATOM 3509 O O . MET A 1 435 ? -13.414 44.031 23.875 1 88.56 435 MET A O 1
ATOM 3513 N N . ASN A 1 436 ? -14.289 42.719 22.344 1 87 436 ASN A N 1
ATOM 3514 C CA . ASN A 1 436 ? -14.945 41.906 23.359 1 87 436 ASN A CA 1
ATOM 3515 C C . ASN A 1 436 ? -13.969 40.938 24.031 1 87 436 ASN A C 1
ATOM 3517 O O . ASN A 1 436 ? -14.125 40.594 25.203 1 87 436 ASN A O 1
ATOM 3521 N N . ASN A 1 437 ? -12.969 40.562 23.266 1 87.38 437 ASN A N 1
ATOM 3522 C CA . ASN A 1 437 ? -12.18 39.438 23.75 1 87.38 437 ASN A CA 1
ATOM 3523 C C . ASN A 1 437 ? -10.75 39.875 24.078 1 87.38 437 ASN A C 1
ATOM 3525 O O . ASN A 1 437 ? -10.055 39.219 24.844 1 87.38 437 ASN A O 1
ATOM 3529 N N . TYR A 1 438 ? -10.289 40.875 23.5 1 86.75 438 TYR A N 1
ATOM 3530 C CA . TYR A 1 438 ? -8.883 41.25 23.672 1 86.75 438 TYR A CA 1
ATOM 3531 C C . TYR A 1 438 ? -8.734 42.656 24.219 1 86.75 438 TYR A C 1
ATOM 3533 O O . TYR A 1 438 ? -7.613 43.125 24.406 1 86.75 438 TYR A O 1
ATOM 3541 N N . SER A 1 439 ? -9.773 43.5 24.469 1 69.19 439 SER A N 1
ATOM 3542 C CA . SER A 1 439 ? -9.688 44.906 24.844 1 69.19 439 SER A CA 1
ATOM 3543 C C . SER A 1 439 ? -9.484 45.062 26.344 1 69.19 439 SER A C 1
ATOM 3545 O O . SER A 1 439 ? -9.023 46.125 26.797 1 69.19 439 SER A O 1
ATOM 3547 N N . THR A 1 440 ? -9.93 44.188 27.141 1 57.81 440 THR A N 1
ATOM 3548 C CA . THR A 1 440 ? -10 44.625 28.531 1 57.81 440 THR A CA 1
ATOM 3549 C C . THR A 1 440 ? -8.609 44.906 29.078 1 57.81 440 THR A C 1
ATOM 3551 O O . THR A 1 440 ? -8.461 45.344 30.219 1 57.81 440 THR A O 1
ATOM 3554 N N . SER A 1 441 ? -7.504 44.344 28.672 1 46.09 441 SER A N 1
ATOM 3555 C CA . SER A 1 441 ? -6.469 44.688 29.641 1 46.09 441 SER A CA 1
ATOM 3556 C C . SER A 1 441 ? -5.996 46.125 29.484 1 46.09 441 SER A C 1
ATOM 3558 O O . SER A 1 441 ? -6.105 46.688 28.406 1 46.09 441 SER A O 1
ATOM 3560 N N . TYR A 1 442 ? -5.629 46.844 30.625 1 38.47 442 TYR A N 1
ATOM 3561 C CA . TYR A 1 442 ? -5.242 48.188 31.016 1 38.47 442 TYR A CA 1
ATOM 3562 C C . TYR A 1 442 ? -4.016 48.656 30.234 1 38.47 442 TYR A C 1
ATOM 3564 O O . TYR A 1 442 ? -3.012 49.062 30.828 1 38.47 442 TYR A O 1
ATOM 3572 N N . PHE A 1 443 ? -3.533 47.969 29.172 1 38.03 443 PHE A N 1
ATOM 3573 C CA . PHE A 1 443 ? -2.152 48.375 28.938 1 38.03 443 PHE A CA 1
ATOM 3574 C C . PHE A 1 443 ? -2.092 49.75 28.266 1 38.03 443 PHE A C 1
ATOM 3576 O O . PHE A 1 443 ? -3.025 50.125 27.562 1 38.03 443 PHE A O 1
ATOM 3583 N N . ALA A 1 444 ? -1.175 50.625 28.719 1 33.94 444 ALA A N 1
ATOM 3584 C CA . ALA A 1 444 ? -0.725 51.938 28.312 1 33.94 444 ALA A CA 1
ATOM 3585 C C . ALA A 1 444 ? -0.227 51.938 26.859 1 33.94 444 ALA A C 1
ATOM 3587 O O . ALA A 1 444 ? 0.466 51 26.453 1 33.94 444 ALA A O 1
ATOM 3588 N N . SER A 1 445 ? -0.779 52.562 25.906 1 34.53 445 SER A N 1
ATOM 3589 C CA . SER A 1 445 ? -0.566 52.75 24.484 1 34.53 445 SER A CA 1
ATOM 3590 C C . SER A 1 445 ? 0.832 53.312 24.203 1 34.53 445 SER A C 1
ATOM 3592 O O . SER A 1 445 ? 1.184 54.406 24.656 1 34.53 445 SER A O 1
ATOM 3594 N N . ILE A 1 446 ? 1.953 52.562 24.141 1 31.14 446 ILE A N 1
ATOM 3595 C CA . ILE A 1 446 ? 3.207 53.188 23.719 1 31.14 446 ILE A CA 1
ATOM 3596 C C . ILE A 1 446 ? 3.191 53.406 22.219 1 31.14 446 ILE A C 1
ATOM 3598 O O . ILE A 1 446 ? 2.924 52.469 21.453 1 31.14 446 ILE A O 1
ATOM 3602 N N . THR A 1 447 ? 3.086 54.562 21.641 1 31.03 447 THR A N 1
ATOM 3603 C CA . THR A 1 447 ? 3.1 55.062 20.266 1 31.03 447 THR A CA 1
ATOM 3604 C C . THR A 1 447 ? 4.449 54.781 19.609 1 31.03 447 THR A C 1
ATOM 3606 O O . THR A 1 447 ? 5.449 55.406 19.953 1 31.03 447 THR A O 1
ATOM 3609 N N . SER A 1 448 ? 5.051 53.594 19.359 1 29.78 448 SER A N 1
ATOM 3610 C CA . SER A 1 448 ? 6.336 53.594 18.672 1 29.78 448 SER A CA 1
ATOM 3611 C C . SER A 1 448 ? 6.164 53.844 17.188 1 29.78 448 SER A C 1
ATOM 3613 O O . SER A 1 448 ? 5.211 53.375 16.562 1 29.78 448 SER A O 1
ATOM 3615 N N . THR A 1 449 ? 6.695 54.875 16.5 1 28.5 449 THR A N 1
ATOM 3616 C CA . THR A 1 449 ? 6.824 55.406 15.148 1 28.5 449 THR A CA 1
ATOM 3617 C C . THR A 1 449 ? 7.625 54.438 14.273 1 28.5 449 THR A C 1
ATOM 3619 O O . THR A 1 449 ? 8.828 54.281 14.477 1 28.5 449 THR A O 1
ATOM 3622 N N . TYR A 1 450 ? 7.16 53.344 13.844 1 29.42 450 TYR A N 1
ATOM 3623 C CA . TYR A 1 450 ? 7.902 52.531 12.891 1 29.42 450 TYR A CA 1
ATOM 3624 C C . TYR A 1 450 ? 7.988 53.188 11.531 1 29.42 450 TYR A C 1
ATOM 3626 O O . TYR A 1 450 ? 6.977 53.625 10.992 1 29.42 450 TYR A O 1
ATOM 3634 N N . THR A 1 451 ? 9.07 53.875 11.133 1 27.42 451 THR A N 1
ATOM 3635 C CA . THR A 1 451 ? 9.422 54.375 9.812 1 27.42 451 THR A CA 1
ATOM 3636 C C . THR A 1 451 ? 9.617 53.25 8.82 1 27.42 451 THR A C 1
ATOM 3638 O O . THR A 1 451 ? 10.391 52.312 9.07 1 27.42 451 THR A O 1
ATOM 3641 N N . ALA A 1 452 ? 8.656 52.938 7.969 1 33.59 452 ALA A N 1
ATOM 3642 C CA . ALA A 1 452 ? 8.711 52.031 6.832 1 33.59 452 ALA A CA 1
ATOM 3643 C C . ALA A 1 452 ? 9.922 52.312 5.953 1 33.59 452 ALA A C 1
ATOM 3645 O O . ALA A 1 452 ? 10.023 53.406 5.371 1 33.59 452 ALA A O 1
ATOM 3646 N N . GLN A 1 453 ? 11.117 51.875 6.223 1 28.39 453 GLN A N 1
ATOM 3647 C CA . GLN A 1 453 ? 12.203 51.969 5.254 1 28.39 453 GLN A CA 1
ATOM 3648 C C . GLN A 1 453 ? 11.867 51.25 3.963 1 28.39 453 GLN A C 1
ATOM 3650 O O . GLN A 1 453 ? 11.516 50.062 3.99 1 28.39 453 GLN A O 1
ATOM 3655 N N . GLU A 1 454 ? 11.438 51.938 2.93 1 30.94 454 GLU A N 1
ATOM 3656 C CA . GLU A 1 454 ? 11.273 51.531 1.534 1 30.94 454 GLU A CA 1
ATOM 3657 C C . GLU A 1 454 ? 12.539 50.875 1.002 1 30.94 454 GLU A C 1
ATOM 3659 O O . GLU A 1 454 ? 13.57 51.531 0.826 1 30.94 454 GLU A O 1
ATOM 3664 N N . MET A 1 455 ? 13.039 49.75 1.504 1 28.59 455 MET A N 1
ATOM 3665 C CA . MET A 1 455 ? 14.219 49.219 0.835 1 28.59 455 MET A CA 1
ATOM 3666 C C . MET A 1 455 ? 13.906 48.844 -0.609 1 28.59 455 MET A C 1
ATOM 3668 O O . MET A 1 455 ? 12.953 48.094 -0.87 1 28.59 455 MET A O 1
ATOM 3672 N N . ASP A 1 456 ? 14.312 49.562 -1.624 1 30.47 456 ASP A N 1
ATOM 3673 C CA . ASP A 1 456 ? 14.375 49.469 -3.08 1 30.47 456 ASP A CA 1
ATOM 3674 C C . ASP A 1 456 ? 15.078 48.219 -3.531 1 30.47 456 ASP A C 1
ATOM 3676 O O . ASP A 1 456 ? 16.109 48.25 -4.215 1 30.47 456 ASP A O 1
ATOM 3680 N N . ASP A 1 457 ? 15.242 47.156 -2.721 1 32.84 457 ASP A N 1
ATOM 3681 C CA . ASP A 1 457 ? 16.172 46.188 -3.322 1 32.84 457 ASP A CA 1
ATOM 3682 C C . ASP A 1 457 ? 15.609 45.625 -4.621 1 32.84 457 ASP A C 1
ATOM 3684 O O . ASP A 1 457 ? 14.414 45.344 -4.719 1 32.84 457 ASP A O 1
ATOM 3688 N N . GLY A 1 458 ? 16.094 45.875 -5.797 1 33.69 458 GLY A N 1
ATOM 3689 C CA . GLY A 1 458 ? 16.078 45.438 -7.18 1 33.69 458 GLY A CA 1
ATOM 3690 C C . GLY A 1 458 ? 15.852 43.938 -7.324 1 33.69 458 GLY A C 1
ATOM 3691 O O . GLY A 1 458 ? 16.062 43.375 -8.398 1 33.69 458 GLY A O 1
ATOM 3692 N N . GLY A 1 459 ? 15.977 43.188 -6.27 1 35.19 459 GLY A N 1
ATOM 3693 C CA . GLY A 1 459 ? 16 41.781 -6.602 1 35.19 459 GLY A CA 1
ATOM 3694 C C . GLY A 1 459 ? 14.695 41.25 -7.172 1 35.19 459 GLY A C 1
ATOM 3695 O O . GLY A 1 459 ? 13.688 41.969 -7.141 1 35.19 459 GLY A O 1
ATOM 3696 N N . SER A 1 460 ? 14.664 40.094 -7.848 1 41.25 460 SER A N 1
ATOM 3697 C CA . SER A 1 460 ? 13.633 39.312 -8.5 1 41.25 460 SER A CA 1
ATOM 3698 C C . SER A 1 460 ? 12.438 39.094 -7.574 1 41.25 460 SER A C 1
ATOM 3700 O O . SER A 1 460 ? 12.57 38.469 -6.52 1 41.25 460 SER A O 1
ATOM 3702 N N . ALA A 1 461 ? 11.5 39.875 -7.555 1 45.91 461 ALA A N 1
ATOM 3703 C CA . ALA A 1 461 ? 10.234 39.812 -6.824 1 45.91 461 ALA A CA 1
ATOM 3704 C C . ALA A 1 461 ? 9.609 38.406 -6.906 1 45.91 461 ALA A C 1
ATOM 3706 O O . ALA A 1 461 ? 9.531 37.844 -7.988 1 45.91 461 ALA A O 1
ATOM 3707 N N . SER A 1 462 ? 9.406 37.688 -5.84 1 57.31 462 SER A N 1
ATOM 3708 C CA . SER A 1 462 ? 8.75 36.406 -5.785 1 57.31 462 SER A CA 1
ATOM 3709 C C . SER A 1 462 ? 7.398 36.438 -6.492 1 57.31 462 SER A C 1
ATOM 3711 O O . SER A 1 462 ? 6.828 37.5 -6.703 1 57.31 462 SER A O 1
ATOM 3713 N N . PHE A 1 463 ? 6.945 35.469 -7.125 1 52.19 463 PHE A N 1
ATOM 3714 C CA . PHE A 1 463 ? 5.656 35.375 -7.793 1 52.19 463 PHE A CA 1
ATOM 3715 C C . PHE A 1 463 ? 4.543 35.906 -6.902 1 52.19 463 PHE A C 1
ATOM 3717 O O . PHE A 1 463 ? 3.625 36.562 -7.383 1 52.19 463 PHE A O 1
ATOM 3724 N N . ALA A 1 464 ? 4.605 35.688 -5.629 1 55.16 464 ALA A N 1
ATOM 3725 C CA . ALA A 1 464 ? 3.633 36.219 -4.672 1 55.16 464 ALA A CA 1
ATOM 3726 C C . ALA A 1 464 ? 3.598 37.75 -4.715 1 55.16 464 ALA A C 1
ATOM 3728 O O . ALA A 1 464 ? 2.521 38.344 -4.688 1 55.16 464 ALA A O 1
ATOM 3729 N N . GLU A 1 465 ? 4.797 38.312 -4.73 1 57.28 465 GLU A N 1
ATOM 3730 C CA . GLU A 1 465 ? 4.887 39.781 -4.785 1 57.28 465 GLU A CA 1
ATOM 3731 C C . GLU A 1 465 ? 4.289 40.312 -6.082 1 57.28 465 GLU A C 1
ATOM 3733 O O . GLU A 1 465 ? 3.662 41.375 -6.086 1 57.28 465 GLU A O 1
ATOM 3738 N N . GLU A 1 466 ? 4.512 39.5 -7.137 1 56.59 466 GLU A N 1
ATOM 3739 C CA . GLU A 1 466 ? 3.934 39.875 -8.422 1 56.59 466 GLU A CA 1
ATOM 3740 C C . GLU A 1 466 ? 2.41 39.938 -8.352 1 56.59 466 GLU A C 1
ATOM 3742 O O . GLU A 1 466 ? 1.791 40.875 -8.836 1 56.59 466 GLU A O 1
ATOM 3747 N N . ILE A 1 467 ? 1.854 38.969 -7.727 1 55.84 467 ILE A N 1
ATOM 3748 C CA . ILE A 1 467 ? 0.406 38.906 -7.562 1 55.84 467 ILE A CA 1
ATOM 3749 C C . ILE A 1 467 ? -0.05 40.094 -6.727 1 55.84 467 ILE A C 1
ATOM 3751 O O . ILE A 1 467 ? -1.018 40.781 -7.078 1 55.84 467 ILE A O 1
ATOM 3755 N N . ALA A 1 468 ? 0.649 40.375 -5.574 1 56.09 468 ALA A N 1
ATOM 3756 C CA . ALA A 1 468 ? 0.287 41.438 -4.629 1 56.09 468 ALA A CA 1
ATOM 3757 C C . ALA A 1 468 ? 0.309 42.812 -5.301 1 56.09 468 ALA A C 1
ATOM 3759 O O . ALA A 1 468 ? -0.58 43.625 -5.074 1 56.09 468 ALA A O 1
ATOM 3760 N N . ARG A 1 469 ? 1.396 43.125 -6.008 1 49.28 469 ARG A N 1
ATOM 3761 C CA . ARG A 1 469 ? 1.532 44.406 -6.691 1 49.28 469 ARG A CA 1
ATOM 3762 C C . ARG A 1 469 ? 0.343 44.688 -7.609 1 49.28 469 ARG A C 1
ATOM 3764 O O . ARG A 1 469 ? -0.136 45.812 -7.707 1 49.28 469 ARG A O 1
ATOM 3771 N N . LYS A 1 470 ? -0.11 43.656 -8.172 1 47.16 470 LYS A N 1
ATOM 3772 C CA . LYS A 1 470 ? -1.264 43.781 -9.055 1 47.16 470 LYS A CA 1
ATOM 3773 C C . LYS A 1 470 ? -2.516 44.156 -8.273 1 47.16 470 LYS A C 1
ATOM 3775 O O . LYS A 1 470 ? -3.391 44.875 -8.781 1 47.16 470 LYS A O 1
ATOM 3780 N N . LYS A 1 471 ? -2.521 43.844 -6.949 1 48.41 471 LYS A N 1
ATOM 3781 C CA . LYS A 1 471 ? -3.734 44 -6.156 1 48.41 471 LYS A CA 1
ATOM 3782 C C . LYS A 1 471 ? -3.674 45.281 -5.316 1 48.41 471 LYS A C 1
ATOM 3784 O O . LYS A 1 471 ? -4.707 45.875 -5.012 1 48.41 471 LYS A O 1
ATOM 3789 N N . ARG A 1 472 ? -2.646 45.969 -4.555 1 49.53 472 ARG A N 1
ATOM 3790 C CA . ARG A 1 472 ? -2.475 46.969 -3.525 1 49.53 472 ARG A CA 1
ATOM 3791 C C . ARG A 1 472 ? -2.957 48.344 -4.02 1 49.53 472 ARG A C 1
ATOM 3793 O O . ARG A 1 472 ? -2.814 49.344 -3.322 1 49.53 472 ARG A O 1
ATOM 3800 N N . ARG A 1 473 ? -3.842 48.781 -4.629 1 35.94 473 ARG A N 1
ATOM 3801 C CA . ARG A 1 473 ? -4.008 50.219 -4.855 1 35.94 473 ARG A CA 1
ATOM 3802 C C . ARG A 1 473 ? -4.535 50.906 -3.604 1 35.94 473 ARG A C 1
ATOM 3804 O O . ARG A 1 473 ? -4.348 52.094 -3.43 1 35.94 473 ARG A O 1
ATOM 3811 N N . ALA A 1 474 ? -5.535 50.594 -2.705 1 34.5 474 ALA A N 1
ATOM 3812 C CA . ALA A 1 474 ? -6.457 51.656 -2.293 1 34.5 474 ALA A CA 1
ATOM 3813 C C . ALA A 1 474 ? -5.988 52.312 -1.006 1 34.5 474 ALA A C 1
ATOM 3815 O O . ALA A 1 474 ? -5.746 53.531 -0.982 1 34.5 474 ALA A O 1
ATOM 3816 N N . SER A 1 475 ? -6.812 52.094 0.551 1 35.44 475 SER A N 1
ATOM 3817 C CA . SER A 1 475 ? -7.668 52.969 1.354 1 35.44 475 SER A CA 1
ATOM 3818 C C . SER A 1 475 ? -6.98 53.375 2.65 1 35.44 475 SER A C 1
ATOM 3820 O O . SER A 1 475 ? -6.535 52.531 3.422 1 35.44 475 SER A O 1
ATOM 3822 N N . MET A 1 476 ? -6.453 54.5 2.898 1 32.88 476 MET A N 1
ATOM 3823 C CA . MET A 1 476 ? -5.785 54.969 4.109 1 32.88 476 MET A CA 1
ATOM 3824 C C . MET A 1 476 ? -6.785 55.625 5.074 1 32.88 476 MET A C 1
ATOM 3826 O O . MET A 1 476 ? -7.371 56.656 4.77 1 32.88 476 MET A O 1
ATOM 3830 N N . ASN A 1 477 ? -7.688 55 6.047 1 32.47 477 ASN A N 1
ATOM 3831 C CA . ASN A 1 477 ? -8.547 55.719 6.973 1 32.47 477 ASN A CA 1
ATOM 3832 C C . ASN A 1 477 ? -7.895 55.875 8.336 1 32.47 477 ASN A C 1
ATOM 3834 O O . ASN A 1 477 ? -6.992 55.125 8.695 1 32.47 477 ASN A O 1
ATOM 3838 N N . SER A 1 478 ? -8.102 56.969 9.305 1 36.62 478 SER A N 1
ATOM 3839 C CA . SER A 1 478 ? -7.703 57.531 10.586 1 36.62 478 SER A CA 1
ATOM 3840 C C . SER A 1 478 ? -8.258 56.719 11.75 1 36.62 478 SER A C 1
ATOM 3842 O O . SER A 1 478 ? -8.125 57.125 12.906 1 36.62 478 SER A O 1
ATOM 3844 N N . ALA A 1 479 ? -8.406 55.469 12.102 1 47.91 479 ALA A N 1
ATOM 3845 C CA . ALA A 1 479 ? -9.289 54.812 13.062 1 47.91 479 ALA A CA 1
ATOM 3846 C C . ALA A 1 479 ? -8.57 54.531 14.383 1 47.91 479 ALA A C 1
ATOM 3848 O O . ALA A 1 479 ? -7.344 54.438 14.414 1 47.91 479 ALA A O 1
ATOM 3849 N N . THR A 1 480 ? -9.328 54.75 15.781 1 61 480 THR A N 1
ATOM 3850 C CA . THR A 1 480 ? -9.055 54.781 17.219 1 61 480 THR A CA 1
ATOM 3851 C C . THR A 1 480 ? -8.641 53.406 17.719 1 61 480 THR A C 1
ATOM 3853 O O . THR A 1 480 ? -7.863 53.312 18.672 1 61 480 THR A O 1
ATOM 3856 N N . ASP A 1 481 ? -9.102 52.375 17.547 1 80.81 481 ASP A N 1
ATOM 3857 C CA . ASP A 1 481 ? -8.68 51.094 18.125 1 80.81 481 ASP A CA 1
ATOM 3858 C C . ASP A 1 481 ? -7.48 50.531 17.391 1 80.81 481 ASP A C 1
ATOM 3860 O O . ASP A 1 481 ? -7.164 50.969 16.281 1 80.81 481 ASP A O 1
ATOM 3864 N N . GLU A 1 482 ? -6.754 49.75 18.078 1 89.88 482 GLU A N 1
ATOM 3865 C CA . GLU A 1 482 ? -5.508 49.219 17.547 1 89.88 482 GLU A CA 1
ATOM 3866 C C . GLU A 1 482 ? -5.727 48.531 16.188 1 89.88 482 GLU A C 1
ATOM 3868 O O . GLU A 1 482 ? -4.887 48.656 15.297 1 89.88 482 GLU A O 1
ATOM 3873 N N . LEU A 1 483 ? -6.879 47.844 16.062 1 92.81 483 LEU A N 1
ATOM 3874 C CA . LEU A 1 483 ? -7.164 47.156 14.812 1 92.81 483 LEU A CA 1
ATOM 3875 C C . LEU A 1 483 ? -7.336 48.125 13.664 1 92.81 483 LEU A C 1
ATOM 3877 O O . LEU A 1 483 ? -6.793 47.938 12.578 1 92.81 483 LEU A O 1
ATOM 3881 N N . THR A 1 484 ? -8.078 49.125 13.93 1 89.75 484 THR A N 1
ATOM 3882 C CA . THR A 1 484 ? -8.297 50.156 12.914 1 89.75 484 THR A CA 1
ATOM 3883 C C . THR A 1 484 ? -6.98 50.844 12.531 1 89.75 484 THR A C 1
ATOM 3885 O O . THR A 1 484 ? -6.734 51.125 11.359 1 89.75 484 THR A O 1
ATOM 3888 N N . GLN A 1 485 ? -6.211 51.125 13.547 1 91.06 485 GLN A N 1
ATOM 3889 C CA . GLN A 1 485 ? -4.906 51.719 13.289 1 91.06 485 GLN A CA 1
ATOM 3890 C C . GLN A 1 485 ? -4.031 50.781 12.445 1 91.06 485 GLN A C 1
ATOM 3892 O O . GLN A 1 485 ? -3.418 51.219 11.469 1 91.06 485 GLN A O 1
ATOM 3897 N N . TYR A 1 486 ? -3.982 49.562 12.906 1 94.94 486 TYR A N 1
ATOM 3898 C CA . TYR A 1 486 ? -3.219 48.562 12.195 1 94.94 486 TYR A CA 1
ATOM 3899 C C . TYR A 1 486 ? -3.662 48.469 10.742 1 94.94 486 TYR A C 1
ATOM 3901 O O . TYR A 1 486 ? -2.828 48.406 9.836 1 94.94 486 TYR A O 1
ATOM 3909 N N . LEU A 1 487 ? -4.953 48.469 10.469 1 94.62 487 LEU A N 1
ATOM 3910 C CA . LEU A 1 487 ? -5.508 48.25 9.133 1 94.62 487 LEU A CA 1
ATOM 3911 C C . LEU A 1 487 ? -5.344 49.531 8.281 1 94.62 487 LEU A C 1
ATOM 3913 O O . LEU A 1 487 ? -5.422 49.469 7.055 1 94.62 487 LEU A O 1
ATOM 3917 N N . SER A 1 488 ? -5.105 50.625 8.922 1 90.56 488 SER A N 1
ATOM 3918 C CA . SER A 1 488 ? -4.953 51.906 8.211 1 90.56 488 SER A CA 1
ATOM 3919 C C . SER A 1 488 ? -3.557 52.031 7.613 1 90.56 488 SER A C 1
ATOM 3921 O O . SER A 1 488 ? -3.352 52.781 6.66 1 90.56 488 SER A O 1
ATOM 3923 N N . GLU A 1 489 ? -2.637 51.344 8.141 1 91.38 489 GLU A N 1
ATOM 3924 C CA . GLU A 1 489 ? -1.275 51.344 7.613 1 91.38 489 GLU A CA 1
ATOM 3925 C C . GLU A 1 489 ? -1.154 50.469 6.383 1 91.38 489 GLU A C 1
ATOM 3927 O O . GLU A 1 489 ? -1.842 49.438 6.277 1 91.38 489 GLU A O 1
ATOM 3932 N N . PRO A 1 490 ? -0.279 50.75 5.508 1 90.31 490 PRO A N 1
ATOM 3933 C CA . PRO A 1 490 ? -0.114 49.938 4.309 1 90.31 490 PRO A CA 1
ATOM 3934 C C . PRO A 1 490 ? 0.409 48.531 4.625 1 90.31 490 PRO A C 1
ATOM 3936 O O . PRO A 1 490 ? 1.141 48.344 5.598 1 90.31 490 PRO A O 1
ATOM 3939 N N . PRO A 1 491 ? 0.14 47.594 3.742 1 91.62 491 PRO A N 1
ATOM 3940 C CA . PRO A 1 491 ? 0.589 46.219 3.967 1 91.62 491 PRO A CA 1
ATOM 3941 C C . PRO A 1 491 ? 2.102 46.062 3.828 1 91.62 491 PRO A C 1
ATOM 3943 O O . PRO A 1 491 ? 2.732 46.812 3.061 1 91.62 491 PRO A O 1
ATOM 3946 N N . ALA A 1 492 ? 2.631 45.125 4.566 1 92 492 ALA A N 1
ATOM 3947 C CA . ALA A 1 492 ? 4.043 44.75 4.461 1 92 492 ALA A CA 1
ATOM 3948 C C . ALA A 1 492 ? 4.324 44 3.166 1 92 492 ALA A C 1
ATOM 3950 O O . ALA A 1 492 ? 3.414 43.438 2.566 1 92 492 ALA A O 1
ATOM 3951 N N . PRO A 1 493 ? 5.559 44 2.672 1 89.38 493 PRO A N 1
ATOM 3952 C CA . PRO A 1 493 ? 5.918 43.219 1.485 1 89.38 493 PRO A CA 1
ATOM 3953 C C . PRO A 1 493 ? 5.676 41.719 1.664 1 89.38 493 PRO A C 1
ATOM 3955 O O . PRO A 1 493 ? 5.762 41.219 2.781 1 89.38 493 PRO A O 1
ATOM 3958 N N . ILE A 1 494 ? 5.547 41.031 0.577 1 86.69 494 ILE A N 1
ATOM 3959 C CA . ILE A 1 494 ? 5.137 39.625 0.589 1 86.69 494 ILE A CA 1
ATOM 3960 C C . ILE A 1 494 ? 6.25 38.75 1.195 1 86.69 494 ILE A C 1
ATOM 3962 O O . ILE A 1 494 ? 5.977 37.719 1.815 1 86.69 494 ILE A O 1
ATOM 3966 N N . HIS A 1 495 ? 7.473 39.125 1.129 1 85.81 495 HIS A N 1
ATOM 3967 C CA . HIS A 1 495 ? 8.602 38.344 1.607 1 85.81 495 HIS A CA 1
ATOM 3968 C C . HIS A 1 495 ? 8.812 38.531 3.105 1 85.81 495 HIS A C 1
ATOM 3970 O O . HIS A 1 495 ? 9.656 37.844 3.709 1 85.81 495 HIS A O 1
ATOM 3976 N N . THR A 1 496 ? 7.945 39.375 3.736 1 90.44 496 THR A N 1
ATOM 3977 C CA . THR A 1 496 ? 8.086 39.688 5.156 1 90.44 496 THR A CA 1
ATOM 3978 C C . THR A 1 496 ? 7.789 38.438 6.008 1 90.44 496 THR A C 1
ATOM 3980 O O . THR A 1 496 ? 6.859 37.688 5.715 1 90.44 496 THR A O 1
ATOM 3983 N N . ASP A 1 497 ? 8.625 38.281 7.031 1 92.38 497 ASP A N 1
ATOM 3984 C CA . ASP A 1 497 ? 8.328 37.281 8.031 1 92.38 497 ASP A CA 1
ATOM 3985 C C . ASP A 1 497 ? 7.219 37.75 8.977 1 92.38 497 ASP A C 1
ATOM 3987 O O . ASP A 1 497 ? 7.441 38.594 9.828 1 92.38 497 ASP A O 1
ATOM 3991 N N . VAL A 1 498 ? 6.125 37.156 8.898 1 95.38 498 VAL A N 1
ATOM 3992 C CA . VAL A 1 498 ? 4.91 37.594 9.578 1 95.38 498 VAL A CA 1
ATOM 3993 C C . VAL A 1 498 ? 5.121 37.531 11.094 1 95.38 498 VAL A C 1
ATOM 3995 O O . VAL A 1 498 ? 4.723 38.469 11.812 1 95.38 498 VAL A O 1
ATOM 3998 N N . LEU A 1 499 ? 5.711 36.5 11.602 1 96.12 499 LEU A N 1
ATOM 3999 C CA . LEU A 1 499 ? 5.891 36.344 13.047 1 96.12 499 LEU A CA 1
ATOM 4000 C C . LEU A 1 499 ? 6.914 37.344 13.57 1 96.12 499 LEU A C 1
ATOM 4002 O O . LEU A 1 499 ? 6.727 37.938 14.641 1 96.12 499 LEU A O 1
ATOM 4006 N N . GLU A 1 500 ? 7.98 37.562 12.82 1 95.38 500 GLU A N 1
ATOM 4007 C CA . GLU A 1 500 ? 8.961 38.562 13.211 1 95.38 500 GLU A CA 1
ATOM 4008 C C . GLU A 1 500 ? 8.352 39.969 13.203 1 95.38 500 GLU A C 1
ATOM 4010 O O . GLU A 1 500 ? 8.68 40.812 14.055 1 95.38 500 GLU A O 1
ATOM 4015 N N . TRP A 1 501 ? 7.543 40.219 12.242 1 96.31 501 TRP A N 1
ATOM 4016 C CA . TRP A 1 501 ? 6.875 41.5 12.156 1 96.31 501 TRP A CA 1
ATOM 4017 C C . TRP A 1 501 ? 6.043 41.781 13.406 1 96.31 501 TRP A C 1
ATOM 4019 O O . TRP A 1 501 ? 6.121 42.844 13.992 1 96.31 501 TRP A O 1
ATOM 4029 N N . TRP A 1 502 ? 5.25 40.875 13.836 1 96.69 502 TRP A N 1
ATOM 4030 C CA . TRP A 1 502 ? 4.395 41.031 15.008 1 96.69 502 TRP A CA 1
ATOM 4031 C C . TRP A 1 502 ? 5.23 41.094 16.281 1 96.69 502 TRP A C 1
ATOM 4033 O O . TRP A 1 502 ? 4.879 41.844 17.203 1 96.69 502 TRP A O 1
ATOM 4043 N N . LYS A 1 503 ? 6.281 40.312 16.344 1 95.62 503 LYS A N 1
ATOM 4044 C CA . LYS A 1 503 ? 7.191 40.406 17.484 1 95.62 503 LYS A CA 1
ATOM 4045 C C . LYS A 1 503 ? 7.688 41.812 17.688 1 95.62 503 LYS A C 1
ATOM 4047 O O . LYS A 1 503 ? 7.656 42.344 18.797 1 95.62 503 LYS A O 1
ATOM 4052 N N . VAL A 1 504 ? 8.031 42.5 16.609 1 95.56 504 VAL A N 1
ATOM 4053 C CA . VAL A 1 504 ? 8.586 43.844 16.625 1 95.56 504 VAL A CA 1
ATOM 4054 C C . VAL A 1 504 ? 7.477 44.875 16.922 1 95.56 504 VAL A C 1
ATOM 4056 O O . VAL A 1 504 ? 7.695 45.844 17.656 1 95.56 504 VAL A O 1
ATOM 4059 N N . ASN A 1 505 ? 6.297 44.625 16.391 1 95.06 505 ASN A N 1
ATOM 4060 C CA . ASN A 1 505 ? 5.207 45.594 16.5 1 95.06 505 ASN A CA 1
ATOM 4061 C C . ASN A 1 505 ? 4.305 45.281 17.703 1 95.06 505 ASN A C 1
ATOM 4063 O O . ASN A 1 505 ? 3.234 45.906 17.844 1 95.06 505 ASN A O 1
ATOM 4067 N N . SER A 1 506 ? 4.746 44.406 18.516 1 92.56 506 SER A N 1
ATOM 4068 C CA . SER A 1 506 ? 3.945 44.031 19.672 1 92.56 506 SER A CA 1
ATOM 4069 C C . SER A 1 506 ? 3.799 45.188 20.656 1 92.56 506 SER A C 1
ATOM 4071 O O . SER A 1 506 ? 2.807 45.281 21.375 1 92.56 506 SER A O 1
ATOM 4073 N N . THR A 1 507 ? 4.734 46.031 20.734 1 90.62 507 THR A N 1
ATOM 4074 C CA . THR A 1 507 ? 4.688 47.188 21.641 1 90.62 507 THR A CA 1
ATOM 4075 C C . THR A 1 507 ? 3.719 48.25 21.109 1 90.62 507 THR A C 1
ATOM 4077 O O . THR A 1 507 ? 3.053 48.906 21.891 1 90.62 507 THR A O 1
ATOM 4080 N N . ARG A 1 508 ? 3.645 48.281 19.828 1 91.31 508 ARG A N 1
ATOM 4081 C CA . ARG A 1 508 ? 2.756 49.25 19.188 1 91.31 508 ARG A CA 1
ATOM 4082 C C . ARG A 1 508 ? 1.302 48.812 19.281 1 91.31 508 ARG A C 1
ATOM 4084 O O . ARG A 1 508 ? 0.403 49.625 19.438 1 91.31 508 ARG A O 1
ATOM 4091 N N . TYR A 1 509 ? 1.169 47.5 19.078 1 92.94 509 TYR A N 1
ATOM 4092 C CA . TYR A 1 509 ? -0.169 46.938 19.141 1 92.94 509 TYR A CA 1
ATOM 4093 C C . TYR A 1 509 ? -0.244 45.812 20.172 1 92.94 509 TYR A C 1
ATOM 4095 O O . TYR A 1 509 ? -0.478 44.656 19.844 1 92.94 509 TYR A O 1
ATOM 4103 N N . PRO A 1 510 ? -0.223 46.125 21.406 1 91.31 510 PRO A N 1
ATOM 4104 C CA . PRO A 1 510 ? -0.095 45.094 22.438 1 91.31 510 PRO A CA 1
ATOM 4105 C C . PRO A 1 510 ? -1.309 44.188 22.5 1 91.31 510 PRO A C 1
ATOM 4107 O O . PRO A 1 510 ? -1.157 42.969 22.656 1 91.31 510 PRO A O 1
ATOM 4110 N N . ARG A 1 511 ? -2.5 44.719 22.375 1 92.44 511 ARG A N 1
ATOM 4111 C CA . ARG A 1 511 ? -3.711 43.906 22.469 1 92.44 511 ARG A CA 1
ATOM 4112 C C . ARG A 1 511 ? -3.971 43.156 21.172 1 92.44 511 ARG A C 1
ATOM 4114 O O . ARG A 1 511 ? -4.367 42 21.203 1 92.44 511 ARG A O 1
ATOM 4121 N N . LEU A 1 512 ? -3.734 43.812 20.125 1 95 512 LEU A N 1
ATOM 4122 C CA . LEU A 1 512 ? -3.936 43.156 18.828 1 95 512 LEU A CA 1
ATOM 4123 C C . LEU A 1 512 ? -2.936 42.031 18.609 1 95 512 LEU A C 1
ATOM 4125 O O . LEU A 1 512 ? -3.24 41.062 17.938 1 95 512 LEU A O 1
ATOM 4129 N N . SER A 1 513 ? -1.788 42.219 19.219 1 95.19 513 SER A N 1
ATOM 4130 C CA . SER A 1 513 ? -0.762 41.188 19.109 1 95.19 513 SER A CA 1
ATOM 4131 C C . SER A 1 513 ? -1.199 39.906 19.781 1 95.19 513 SER A C 1
ATOM 4133 O O . SER A 1 513 ? -0.845 38.812 19.328 1 95.19 513 SER A O 1
ATOM 4135 N N . LEU A 1 514 ? -1.974 40 20.844 1 93.62 514 LEU A N 1
ATOM 4136 C CA . LEU A 1 514 ? -2.51 38.812 21.516 1 93.62 514 LEU A CA 1
ATOM 4137 C C . LEU A 1 514 ? -3.488 38.094 20.594 1 93.62 514 LEU A C 1
ATOM 4139 O O . LEU A 1 514 ? -3.469 36.844 20.516 1 93.62 514 LEU A O 1
ATOM 4143 N N . MET A 1 515 ? -4.289 38.844 19.938 1 94.69 515 MET A N 1
ATOM 4144 C CA . MET A 1 515 ? -5.223 38.25 18.984 1 94.69 515 MET A CA 1
ATOM 4145 C C . MET A 1 515 ? -4.48 37.625 17.812 1 94.69 515 MET A C 1
ATOM 4147 O O . MET A 1 515 ? -4.844 36.531 17.359 1 94.69 515 MET A O 1
ATOM 4151 N N . ALA A 1 516 ? -3.463 38.312 17.344 1 96.5 516 ALA A N 1
ATOM 4152 C CA . ALA A 1 516 ? -2.668 37.812 16.219 1 96.5 516 ALA A CA 1
ATOM 4153 C C . ALA A 1 516 ? -1.998 36.5 16.578 1 96.5 516 ALA A C 1
ATOM 4155 O O . ALA A 1 516 ? -1.941 35.594 15.758 1 96.5 516 ALA A O 1
ATOM 4156 N N . ARG A 1 517 ? -1.505 36.406 17.766 1 95.56 517 ARG A N 1
ATOM 4157 C CA . ARG A 1 517 ? -0.845 35.188 18.219 1 95.56 517 ARG A CA 1
ATOM 4158 C C . ARG A 1 517 ? -1.807 34 18.203 1 95.56 517 ARG A C 1
ATOM 4160 O O . ARG A 1 517 ? -1.424 32.906 17.828 1 95.56 517 ARG A O 1
ATOM 4167 N N . ASP A 1 518 ? -3.008 34.219 18.547 1 95.06 518 ASP A N 1
ATOM 4168 C CA . ASP A 1 518 ? -4.027 33.188 18.578 1 95.06 518 ASP A CA 1
ATOM 4169 C C . ASP A 1 518 ? -4.461 32.781 17.172 1 95.06 518 ASP A C 1
ATOM 4171 O O . ASP A 1 518 ? -4.465 31.609 16.828 1 95.06 518 ASP A O 1
ATOM 4175 N N . PHE A 1 519 ? -4.742 33.75 16.344 1 96 519 PHE A N 1
ATOM 4176 C CA . PHE A 1 519 ? -5.391 33.5 15.062 1 96 519 PHE A CA 1
ATOM 4177 C C . PHE A 1 519 ? -4.371 33.094 14.008 1 96 519 PHE A C 1
ATOM 4179 O O . PHE A 1 519 ? -4.684 32.344 13.094 1 96 519 PHE A O 1
ATOM 4186 N N . LEU A 1 520 ? -3.141 33.562 14.109 1 96.25 520 LEU A N 1
ATOM 4187 C CA . LEU A 1 520 ? -2.121 33.219 13.125 1 96.25 520 LEU A CA 1
ATOM 4188 C C . LEU A 1 520 ? -1.631 31.797 13.312 1 96.25 520 LEU A C 1
ATOM 4190 O O . LEU A 1 520 ? -0.957 31.25 12.438 1 96.25 520 LEU A O 1
ATOM 4194 N N . SER A 1 521 ? -2 31.156 14.438 1 95.75 521 SER A N 1
ATOM 4195 C CA . SER A 1 521 ? -1.655 29.766 14.664 1 95.75 521 SER A CA 1
ATOM 4196 C C . SER A 1 521 ? -2.537 28.828 13.828 1 95.75 521 SER A C 1
ATOM 4198 O O . SER A 1 521 ? -2.227 27.656 13.672 1 95.75 521 SER A O 1
ATOM 4200 N N . VAL A 1 522 ? -3.623 29.359 13.25 1 96.31 522 VAL A N 1
ATOM 4201 C CA . VAL A 1 522 ? -4.539 28.578 12.422 1 96.31 522 VAL A CA 1
ATOM 4202 C C . VAL A 1 522 ? -3.818 28.109 11.156 1 96.31 522 VAL A C 1
ATOM 4204 O O . VAL A 1 522 ? -3.154 28.891 10.484 1 96.31 522 VAL A O 1
ATOM 4207 N N . GLN A 1 523 ? -3.959 26.797 10.875 1 95.75 523 GLN A N 1
ATOM 4208 C CA . GLN A 1 523 ? -3.264 26.219 9.734 1 95.75 523 GLN A CA 1
ATOM 4209 C C . GLN A 1 523 ? -4.156 26.219 8.492 1 95.75 523 GLN A C 1
ATOM 4211 O O . GLN A 1 523 ? -5.352 25.922 8.586 1 95.75 523 GLN A O 1
ATOM 4216 N N . SER A 1 524 ? -3.523 26.547 7.391 1 95.38 524 SER A N 1
ATOM 4217 C CA . SER A 1 524 ? -4.27 26.547 6.137 1 95.38 524 SER A CA 1
ATOM 4218 C C . SER A 1 524 ? -4.227 25.172 5.469 1 95.38 524 SER A C 1
ATOM 4220 O O . SER A 1 524 ? -5 24.906 4.551 1 95.38 524 SER A O 1
ATOM 4222 N N . THR A 1 525 ? -3.344 24.344 5.91 1 95.31 525 THR A N 1
ATOM 4223 C CA . THR A 1 525 ? -3.176 23 5.355 1 95.31 525 THR A CA 1
ATOM 4224 C C . THR A 1 525 ? -3.125 21.953 6.469 1 95.31 525 THR A C 1
ATOM 4226 O O . THR A 1 525 ? -2.635 22.234 7.566 1 95.31 525 THR A O 1
ATOM 4229 N N . ALA A 1 526 ? -3.621 20.797 6.195 1 92.12 526 ALA A N 1
ATOM 4230 C CA . ALA A 1 526 ? -3.684 19.719 7.188 1 92.12 526 ALA A CA 1
ATOM 4231 C C . ALA A 1 526 ? -2.348 19 7.293 1 92.12 526 ALA A C 1
ATOM 4233 O O . ALA A 1 526 ? -2.049 18.375 8.32 1 92.12 526 ALA A O 1
ATOM 4234 N N . ALA A 1 527 ? -1.625 19.047 6.223 1 91.62 527 ALA A N 1
ATOM 4235 C CA . ALA A 1 527 ? -0.286 18.469 6.133 1 91.62 527 ALA A CA 1
ATOM 4236 C C . ALA A 1 527 ? 0.658 19.391 5.367 1 91.62 527 ALA A C 1
ATOM 4238 O O . ALA A 1 527 ? 0.215 20.328 4.707 1 91.62 527 ALA A O 1
ATOM 4239 N N . SER A 1 528 ? 1.973 19.109 5.516 1 92.56 528 SER A N 1
ATOM 4240 C CA . SER A 1 528 ? 2.93 19.922 4.785 1 92.56 528 SER A CA 1
ATOM 4241 C C . SER A 1 528 ? 2.672 19.875 3.283 1 92.56 528 SER A C 1
ATOM 4243 O O . SER A 1 528 ? 2.49 18.797 2.717 1 92.56 528 SER A O 1
ATOM 4245 N N . PRO A 1 529 ? 2.621 21.031 2.664 1 93.44 529 PRO A N 1
ATOM 4246 C CA . PRO A 1 529 ? 2.416 21.047 1.215 1 93.44 529 PRO A CA 1
ATOM 4247 C C . PRO A 1 529 ? 3.412 20.156 0.474 1 93.44 529 PRO A C 1
ATOM 4249 O O . PRO A 1 529 ? 3.049 19.484 -0.502 1 93.44 529 PRO A O 1
ATOM 4252 N N . GLU A 1 530 ? 4.617 20.094 0.94 1 91.69 530 GLU A N 1
ATOM 4253 C CA . GLU A 1 530 ? 5.637 19.25 0.315 1 91.69 530 GLU A CA 1
ATOM 4254 C C . GLU A 1 530 ? 5.234 17.781 0.343 1 91.69 530 GLU A C 1
ATOM 4256 O O . GLU A 1 530 ? 5.496 17.031 -0.608 1 91.69 530 GLU A O 1
ATOM 4261 N N . ASP A 1 531 ? 4.656 17.391 1.4 1 91.44 531 ASP A N 1
ATOM 4262 C CA . ASP A 1 531 ? 4.23 16.016 1.544 1 91.44 531 ASP A CA 1
ATOM 4263 C C . ASP A 1 531 ? 3.051 15.703 0.626 1 91.44 531 ASP A C 1
ATOM 4265 O O . ASP A 1 531 ? 2.861 14.555 0.214 1 91.44 531 ASP A O 1
ATOM 4269 N N . ILE A 1 532 ? 2.295 16.719 0.306 1 91.19 532 ILE A N 1
ATOM 4270 C CA . ILE A 1 532 ? 1.097 16.516 -0.504 1 91.19 532 ILE A CA 1
ATOM 4271 C C . ILE A 1 532 ? 1.466 16.547 -1.985 1 91.19 532 ILE A C 1
ATOM 4273 O O . ILE A 1 532 ? 1.012 15.695 -2.758 1 91.19 532 ILE A O 1
ATOM 4277 N N . PHE A 1 533 ? 2.406 17.438 -2.398 1 92.5 533 PHE A N 1
ATOM 4278 C CA . PHE A 1 533 ? 2.605 17.703 -3.816 1 92.5 533 PHE A CA 1
ATOM 4279 C C . PHE A 1 533 ? 3.838 16.984 -4.34 1 92.5 533 PHE A C 1
ATOM 4281 O O . PHE A 1 533 ? 3.969 16.766 -5.547 1 92.5 533 PHE A O 1
ATOM 4288 N N . CYS A 1 534 ? 4.754 16.609 -3.432 1 91.38 534 CYS A N 1
ATOM 4289 C CA . CYS A 1 534 ? 6.059 16.188 -3.916 1 91.38 534 CYS A CA 1
ATOM 4290 C C . CYS A 1 534 ? 6.281 14.703 -3.635 1 91.38 534 CYS A C 1
ATOM 4292 O O . CYS A 1 534 ? 5.48 14.07 -2.943 1 91.38 534 CYS A O 1
ATOM 4294 N N . SER A 1 535 ? 7.367 14.172 -4.164 1 89.94 535 SER A N 1
ATOM 4295 C CA . SER A 1 535 ? 7.715 12.758 -4.066 1 89.94 535 SER A CA 1
ATOM 4296 C C . SER A 1 535 ? 8.008 12.359 -2.623 1 89.94 535 SER A C 1
ATOM 4298 O O . SER A 1 535 ? 7.898 11.188 -2.26 1 89.94 535 SER A O 1
ATOM 4300 N N . LYS A 1 536 ? 8.352 13.344 -1.876 1 88.31 536 LYS A N 1
ATOM 4301 C CA . LYS A 1 536 ? 8.562 13.07 -0.458 1 88.31 536 LYS A CA 1
ATOM 4302 C C . LYS A 1 536 ? 7.324 12.453 0.179 1 88.31 536 LYS A C 1
ATOM 4304 O O . LYS A 1 536 ? 7.43 11.578 1.036 1 88.31 536 LYS A O 1
ATOM 4309 N N . GLY A 1 537 ? 6.215 12.953 -0.226 1 91.25 537 GLY A N 1
ATOM 4310 C CA . GLY A 1 537 ? 4.965 12.414 0.28 1 91.25 537 GLY A CA 1
ATOM 4311 C C . GLY A 1 537 ? 4.754 10.953 -0.08 1 91.25 537 GLY A C 1
ATOM 4312 O O . GLY A 1 537 ? 4.195 10.188 0.708 1 91.25 537 GLY A O 1
ATOM 4313 N N . GLU A 1 538 ? 5.191 10.578 -1.217 1 89.94 538 GLU A N 1
ATOM 4314 C CA . GLU A 1 538 ? 5.102 9.188 -1.657 1 89.94 538 GLU A CA 1
ATOM 4315 C C . GLU A 1 538 ? 5.945 8.273 -0.773 1 89.94 538 GLU A C 1
ATOM 4317 O O . GLU A 1 538 ? 5.527 7.16 -0.447 1 89.94 538 GLU A O 1
ATOM 4322 N N . GLU A 1 539 ? 7.051 8.727 -0.429 1 89.94 539 GLU A N 1
ATOM 4323 C CA . GLU A 1 539 ? 7.941 7.969 0.448 1 89.94 539 GLU A CA 1
ATOM 4324 C C . GLU A 1 539 ? 7.344 7.82 1.845 1 89.94 539 GLU A C 1
ATOM 4326 O O . GLU A 1 539 ? 7.457 6.762 2.465 1 89.94 539 GLU A O 1
ATOM 4331 N N . ILE A 1 540 ? 6.727 8.859 2.328 1 92.12 540 ILE A N 1
ATOM 4332 C CA . ILE A 1 540 ? 6.074 8.82 3.633 1 92.12 540 ILE A CA 1
ATOM 4333 C C . ILE A 1 540 ? 4.934 7.812 3.609 1 92.12 540 ILE A C 1
ATOM 4335 O O . ILE A 1 540 ? 4.789 7.008 4.535 1 92.12 540 ILE A O 1
ATOM 4339 N N . ASP A 1 541 ? 4.191 7.84 2.539 1 91.81 541 ASP A N 1
ATOM 4340 C CA . ASP A 1 541 ? 3.074 6.914 2.395 1 91.81 541 ASP A CA 1
ATOM 4341 C C . ASP A 1 541 ? 3.561 5.469 2.367 1 91.81 541 ASP A C 1
ATOM 4343 O O . ASP A 1 541 ? 2.934 4.586 2.961 1 91.81 541 ASP A O 1
ATOM 4347 N N . ARG A 1 542 ? 4.617 5.227 1.657 1 93.12 542 ARG A N 1
ATOM 4348 C CA . ARG A 1 542 ? 5.207 3.895 1.589 1 93.12 542 ARG A CA 1
ATOM 4349 C C . ARG A 1 542 ? 5.574 3.387 2.979 1 93.12 542 ARG A C 1
ATOM 4351 O O . ARG A 1 542 ? 5.258 2.25 3.334 1 93.12 542 ARG A O 1
ATOM 4358 N N . GLN A 1 543 ? 6.164 4.234 3.752 1 92.19 543 GLN A N 1
ATOM 4359 C CA . GLN A 1 543 ? 6.613 3.861 5.09 1 92.19 543 GLN A CA 1
ATOM 4360 C C . GLN A 1 543 ? 5.43 3.594 6.012 1 92.19 543 GLN A C 1
ATOM 4362 O O . GLN A 1 543 ? 5.395 2.574 6.707 1 92.19 543 GLN A O 1
ATOM 4367 N N . ARG A 1 544 ? 4.48 4.488 6.016 1 93.81 544 ARG A N 1
ATOM 4368 C CA . ARG A 1 544 ? 3.324 4.367 6.898 1 93.81 544 ARG A CA 1
ATOM 4369 C C . ARG A 1 544 ? 2.486 3.145 6.539 1 93.81 544 ARG A C 1
ATOM 4371 O O . ARG A 1 544 ? 1.966 2.461 7.422 1 93.81 544 ARG A O 1
ATOM 4378 N N . PHE A 1 545 ? 2.42 2.842 5.289 1 93.56 545 PHE A N 1
ATOM 4379 C CA . PHE A 1 545 ? 1.58 1.764 4.781 1 93.56 545 PHE A CA 1
ATOM 4380 C C . PHE A 1 545 ? 2.062 0.413 5.293 1 93.56 545 PHE A C 1
ATOM 4382 O O . PHE A 1 545 ? 1.257 -0.481 5.559 1 93.56 545 PHE A O 1
ATOM 4389 N N . SER A 1 546 ? 3.279 0.334 5.48 1 92.88 546 SER A N 1
ATOM 4390 C CA . SER A 1 546 ? 3.891 -0.981 5.637 1 92.88 546 SER A CA 1
ATOM 4391 C C . SER A 1 546 ? 4.07 -1.332 7.113 1 92.88 546 SER A C 1
ATOM 4393 O O . SER A 1 546 ? 4.531 -2.428 7.441 1 92.88 546 SER A O 1
ATOM 4395 N N . ILE A 1 547 ? 3.732 -0.484 8.055 1 94.56 547 ILE A N 1
ATOM 4396 C CA . ILE A 1 547 ? 3.914 -0.742 9.477 1 94.56 547 ILE A CA 1
ATOM 4397 C C . ILE A 1 547 ? 2.732 -1.549 10.008 1 94.56 547 ILE A C 1
ATOM 4399 O O . ILE A 1 547 ? 1.575 -1.179 9.805 1 94.56 547 ILE A O 1
ATOM 4403 N N . PRO A 1 548 ? 3.023 -2.619 10.758 1 92.62 548 PRO A N 1
ATOM 4404 C CA . PRO A 1 548 ? 1.929 -3.391 11.352 1 92.62 548 PRO A CA 1
ATOM 4405 C C . PRO A 1 548 ? 1.202 -2.629 12.453 1 92.62 548 PRO A C 1
ATOM 4407 O O . PRO A 1 548 ? 1.799 -1.777 13.117 1 92.62 548 PRO A O 1
ATOM 4410 N N . PHE A 1 549 ? 0.001 -3.039 12.742 1 93.31 549 PHE A N 1
ATOM 4411 C CA . PHE A 1 549 ? -0.902 -2.395 13.688 1 93.31 549 PHE A CA 1
ATOM 4412 C C . PHE A 1 549 ? -0.239 -2.242 15.047 1 93.31 549 PHE A C 1
ATOM 4414 O O . PHE A 1 549 ? -0.299 -1.173 15.656 1 93.31 549 PHE A O 1
ATOM 4421 N N . GLU A 1 550 ? 0.453 -3.217 15.5 1 90 550 GLU A N 1
ATOM 4422 C CA . GLU A 1 550 ? 1.001 -3.268 16.859 1 90 550 GLU A CA 1
ATOM 4423 C C . GLU A 1 550 ? 2.113 -2.238 17.031 1 90 550 GLU A C 1
ATOM 4425 O O . GLU A 1 550 ? 2.438 -1.861 18.172 1 90 550 GLU A O 1
ATOM 4430 N N . ASN A 1 551 ? 2.67 -1.771 15.875 1 93.56 551 ASN A N 1
ATOM 4431 C CA . ASN A 1 551 ? 3.822 -0.882 15.969 1 93.56 551 ASN A CA 1
ATOM 4432 C C . ASN A 1 551 ? 3.49 0.521 15.469 1 93.56 551 ASN A C 1
ATOM 4434 O O . ASN A 1 551 ? 4.242 1.466 15.711 1 93.56 551 ASN A O 1
ATOM 4438 N N . THR A 1 552 ? 2.418 0.783 14.828 1 95.94 552 THR A N 1
ATOM 4439 C CA . THR A 1 552 ? 2.15 1.99 14.055 1 95.94 552 THR A CA 1
ATOM 4440 C C . THR A 1 552 ? 2.141 3.221 14.961 1 95.94 552 THR A C 1
ATOM 4442 O O . THR A 1 552 ? 2.908 4.16 14.742 1 95.94 552 THR A O 1
ATOM 4445 N N . GLN A 1 553 ? 1.352 3.203 16 1 96.56 553 GLN A N 1
ATOM 4446 C CA . GLN A 1 553 ? 1.209 4.367 16.875 1 96.56 553 GLN A CA 1
ATOM 4447 C C . GLN A 1 553 ? 2.521 4.688 17.578 1 96.56 553 GLN A C 1
ATOM 4449 O O . GLN A 1 553 ? 3.006 5.82 17.516 1 96.56 553 GLN A O 1
ATOM 4454 N N . THR A 1 554 ? 3.129 3.672 18.156 1 96.25 554 THR A N 1
ATOM 4455 C CA . THR A 1 554 ? 4.332 3.857 18.969 1 96.25 554 THR A CA 1
ATOM 4456 C C . THR A 1 554 ? 5.492 4.34 18.094 1 96.25 554 THR A C 1
ATOM 4458 O O . THR A 1 554 ? 6.164 5.316 18.438 1 96.25 554 THR A O 1
ATOM 4461 N N . LEU A 1 555 ? 5.668 3.713 16.969 1 96.56 555 LEU A N 1
ATOM 4462 C CA . LEU A 1 555 ? 6.809 4.012 16.109 1 96.56 555 LEU A CA 1
ATOM 4463 C C . LEU A 1 555 ? 6.676 5.402 15.508 1 96.56 555 LEU A C 1
ATOM 4465 O O . LEU A 1 555 ? 7.637 6.176 15.492 1 96.56 555 LEU A O 1
ATOM 4469 N N . LEU A 1 556 ? 5.543 5.742 15.023 1 97.62 556 LEU A N 1
ATOM 4470 C CA . LEU A 1 556 ? 5.363 7 14.305 1 97.62 556 LEU A CA 1
ATOM 4471 C C . LEU A 1 556 ? 5.344 8.18 15.266 1 97.62 556 LEU A C 1
ATOM 4473 O O . LEU A 1 556 ? 5.836 9.266 14.938 1 97.62 556 LEU A O 1
ATOM 4477 N N . CYS A 1 557 ? 4.742 7.969 16.453 1 98.19 557 CYS A N 1
ATOM 4478 C CA . CYS A 1 557 ? 4.766 9.031 17.453 1 98.19 557 CYS A CA 1
ATOM 4479 C C . CYS A 1 557 ? 6.188 9.32 17.922 1 98.19 557 CYS A C 1
ATOM 4481 O O . CYS A 1 557 ? 6.625 10.469 17.922 1 98.19 557 CYS A O 1
ATOM 4483 N N . ILE A 1 558 ? 6.934 8.289 18.266 1 97.81 558 ILE A N 1
ATOM 4484 C CA . ILE A 1 558 ? 8.305 8.469 18.734 1 97.81 558 ILE A CA 1
ATOM 4485 C C . ILE A 1 558 ? 9.133 9.148 17.656 1 97.81 558 ILE A C 1
ATOM 4487 O O . ILE A 1 558 ? 9.914 10.062 17.938 1 97.81 558 ILE A O 1
ATOM 4491 N N . LYS A 1 559 ? 8.961 8.664 16.422 1 97.25 559 LYS A N 1
ATOM 4492 C CA . LYS A 1 559 ? 9.68 9.258 15.305 1 97.25 559 LYS A CA 1
ATOM 4493 C C . LYS A 1 559 ? 9.406 10.758 15.203 1 97.25 559 LYS A C 1
ATOM 4495 O O . LYS A 1 559 ? 10.336 11.562 15.102 1 97.25 559 LYS A O 1
ATOM 4500 N N . SER A 1 560 ? 8.148 11.125 15.211 1 97.38 560 SER A N 1
ATOM 4501 C CA . SER A 1 560 ? 7.758 12.523 15.07 1 97.38 560 SER A CA 1
ATOM 4502 C C . SER A 1 560 ? 8.289 13.367 16.234 1 97.38 560 SER A C 1
ATOM 4504 O O . SER A 1 560 ? 8.789 14.477 16.031 1 97.38 560 SER A O 1
ATOM 4506 N N . TRP A 1 561 ? 8.188 12.852 17.484 1 97.94 561 TRP A N 1
ATOM 4507 C CA . TRP A 1 561 ? 8.648 13.562 18.672 1 97.94 561 TRP A CA 1
ATOM 4508 C C . TRP A 1 561 ? 10.164 13.734 18.641 1 97.94 561 TRP A C 1
ATOM 4510 O O . TRP A 1 561 ? 10.68 14.812 18.938 1 97.94 561 TRP A O 1
ATOM 4520 N N . MET A 1 562 ? 10.836 12.68 18.234 1 95.5 562 MET A N 1
ATOM 4521 C CA . MET A 1 562 ? 12.289 12.742 18.125 1 95.5 562 MET A CA 1
ATOM 4522 C C . MET A 1 562 ? 12.719 13.797 17.109 1 95.5 562 MET A C 1
ATOM 4524 O O . MET A 1 562 ? 13.633 14.578 17.375 1 95.5 562 MET A O 1
ATOM 4528 N N . LEU A 1 563 ? 12.109 13.828 16 1 94.19 563 LEU A N 1
ATOM 4529 C CA . LEU A 1 563 ? 12.445 14.773 14.945 1 94.19 563 LEU A CA 1
ATOM 4530 C C . LEU A 1 563 ? 12.047 16.188 15.344 1 94.19 563 LEU A C 1
ATOM 4532 O O . LEU A 1 563 ? 12.617 17.172 14.844 1 94.19 563 LEU A O 1
ATOM 4536 N N . GLY A 1 564 ? 11.023 16.266 16.25 1 93.75 564 GLY A N 1
ATOM 4537 C CA . GLY A 1 564 ? 10.586 17.562 16.734 1 93.75 564 GLY A CA 1
ATOM 4538 C C . GLY A 1 564 ? 11.461 18.109 17.844 1 93.75 564 GLY A C 1
ATOM 4539 O O . GLY A 1 564 ? 11.227 19.219 18.359 1 93.75 564 GLY A O 1
ATOM 4540 N N . GLY A 1 565 ? 12.43 17.375 18.266 1 92.56 565 GLY A N 1
ATOM 4541 C CA . GLY A 1 565 ? 13.391 17.859 19.234 1 92.56 565 GLY A CA 1
ATOM 4542 C C . GLY A 1 565 ? 13.141 17.344 20.641 1 92.56 565 GLY A C 1
ATOM 4543 O O . GLY A 1 565 ? 13.852 17.719 21.578 1 92.56 565 GLY A O 1
ATOM 4544 N N . ILE A 1 566 ? 12.141 16.516 20.812 1 94.75 566 ILE A N 1
ATOM 4545 C CA . ILE A 1 566 ? 11.883 15.938 22.125 1 94.75 566 ILE A CA 1
ATOM 4546 C C . ILE A 1 566 ? 12.875 14.812 22.406 1 94.75 566 ILE A C 1
ATOM 4548 O O . ILE A 1 566 ? 13.078 13.93 21.562 1 94.75 566 ILE A O 1
ATOM 4552 N N . LYS A 1 567 ? 13.438 14.852 23.516 1 93.62 567 LYS A N 1
ATOM 4553 C CA . LYS A 1 567 ? 14.469 13.875 23.875 1 93.62 567 LYS A CA 1
ATOM 4554 C C . LYS A 1 567 ? 13.859 12.508 24.141 1 93.62 567 LYS A C 1
ATOM 4556 O O . LYS A 1 567 ? 12.781 12.398 24.719 1 93.62 567 LYS A O 1
ATOM 4561 N N . VAL A 1 568 ? 14.578 11.469 23.719 1 94.81 568 VAL A N 1
ATOM 4562 C CA . VAL A 1 568 ? 14.117 10.102 23.938 1 94.81 568 VAL A CA 1
ATOM 4563 C C . VAL A 1 568 ? 14.375 9.695 25.391 1 94.81 568 VAL A C 1
ATOM 4565 O O . VAL A 1 568 ? 15.492 9.828 25.891 1 94.81 568 VAL A O 1
ATOM 4568 N N . LYS A 1 569 ? 13.312 9.188 26 1 93.44 569 LYS A N 1
ATOM 4569 C CA . LYS A 1 569 ? 13.398 8.797 27.406 1 93.44 569 LYS A CA 1
ATOM 4570 C C . LYS A 1 569 ? 12.844 7.387 27.609 1 93.44 569 LYS A C 1
ATOM 4572 O O . LYS A 1 569 ? 11.867 6.996 26.969 1 93.44 569 LYS A O 1
ATOM 4577 N N . HIS A 1 570 ? 13.508 6.648 28.344 1 93.25 570 HIS A N 1
ATOM 4578 C CA . HIS A 1 570 ? 13.008 5.387 28.891 1 93.25 570 HIS A CA 1
ATOM 4579 C C . HIS A 1 570 ? 12.75 5.5 30.391 1 93.25 570 HIS A C 1
ATOM 4581 O O . HIS A 1 570 ? 13.68 5.418 31.188 1 93.25 570 HIS A O 1
ATOM 4587 N N . LYS A 1 571 ? 11.523 5.656 30.703 1 91.06 571 LYS A N 1
ATOM 4588 C CA . LYS A 1 571 ? 11.156 6.008 32.062 1 91.06 571 LYS A CA 1
ATOM 4589 C C . LYS A 1 571 ? 11.727 7.367 32.469 1 91.06 571 LYS A C 1
ATOM 4591 O O . LYS A 1 571 ? 11.492 8.367 31.781 1 91.06 571 LYS A O 1
ATOM 4596 N N . LEU A 1 572 ? 12.711 7.406 33.344 1 87.38 572 LEU A N 1
ATOM 4597 C CA . LEU A 1 572 ? 13.219 8.703 33.812 1 87.38 572 LEU A CA 1
ATOM 4598 C C . LEU A 1 572 ? 14.602 8.969 33.219 1 87.38 572 LEU A C 1
ATOM 4600 O O . LEU A 1 572 ? 15.141 10.07 33.344 1 87.38 572 LEU A O 1
ATOM 4604 N N . THR A 1 573 ? 15.031 8.039 32.375 1 89.94 573 THR A N 1
ATOM 4605 C CA . THR A 1 573 ? 16.391 8.172 31.875 1 89.94 573 THR A CA 1
ATOM 4606 C C . THR A 1 573 ? 16.391 8.641 30.422 1 89.94 573 THR A C 1
ATOM 4608 O O . THR A 1 573 ? 15.703 8.055 29.578 1 89.94 573 THR A O 1
ATOM 4611 N N . GLU A 1 574 ? 17.125 9.656 30.203 1 92.5 574 GLU A N 1
ATOM 4612 C CA . GLU A 1 574 ? 17.281 10.141 28.844 1 92.5 574 GLU A CA 1
ATOM 4613 C C . GLU A 1 574 ? 18.312 9.312 28.078 1 92.5 574 GLU A C 1
ATOM 4615 O O . GLU A 1 574 ? 19.359 8.953 28.625 1 92.5 574 GLU A O 1
ATOM 4620 N N . ILE A 1 575 ? 17.984 8.922 26.891 1 91.19 575 ILE A N 1
ATOM 4621 C CA . ILE A 1 575 ? 18.891 8.148 26.062 1 91.19 575 ILE A CA 1
ATOM 4622 C C . ILE A 1 575 ? 19.625 9.07 25.094 1 91.19 575 ILE A C 1
ATOM 4624 O O . ILE A 1 575 ? 19.031 9.594 24.141 1 91.19 575 ILE A O 1
ATOM 4628 N N . ASP A 1 576 ? 20.906 9.266 25.266 1 89.44 576 ASP A N 1
ATOM 4629 C CA . ASP A 1 576 ? 21.719 10.125 24.422 1 89.44 576 ASP A CA 1
ATOM 4630 C C . ASP A 1 576 ? 22.469 9.32 23.375 1 89.44 576 ASP A C 1
ATOM 4632 O O . ASP A 1 576 ? 23.547 8.758 23.656 1 89.44 576 ASP A O 1
ATOM 4636 N N . TYR A 1 577 ? 22.078 9.414 22.234 1 87.75 577 TYR A N 1
ATOM 4637 C CA . TYR A 1 577 ? 22.609 8.586 21.172 1 87.75 577 TYR A CA 1
ATOM 4638 C C . TYR A 1 577 ? 24 9.07 20.75 1 87.75 577 TYR A C 1
ATOM 4640 O O . TYR A 1 577 ? 24.844 8.273 20.328 1 87.75 577 TYR A O 1
ATOM 4648 N N . GLU A 1 578 ? 24.25 10.344 20.797 1 84.19 578 GLU A N 1
ATOM 4649 C CA . GLU A 1 578 ? 25.578 10.859 20.484 1 84.19 578 GLU A CA 1
ATOM 4650 C C . GLU A 1 578 ? 26.625 10.344 21.469 1 84.19 578 GLU A C 1
ATOM 4652 O O . GLU A 1 578 ? 27.734 9.984 21.078 1 84.19 578 GLU A O 1
ATOM 4657 N N . ARG A 1 579 ? 26.266 10.312 22.672 1 83.81 579 ARG A N 1
ATOM 4658 C CA . ARG A 1 579 ? 27.156 9.805 23.703 1 83.81 579 ARG A CA 1
ATOM 4659 C C . ARG A 1 579 ? 27.391 8.305 23.531 1 83.81 579 ARG A C 1
ATOM 4661 O O . ARG A 1 579 ? 28.484 7.809 23.781 1 83.81 579 ARG A O 1
ATOM 4668 N N . LEU A 1 580 ? 26.328 7.621 23.078 1 83.94 580 LEU A N 1
ATOM 4669 C CA . LEU A 1 580 ? 26.453 6.184 22.875 1 83.94 580 LEU A CA 1
ATOM 4670 C C . LEU A 1 580 ? 27.469 5.879 21.766 1 83.94 580 LEU A C 1
ATOM 4672 O O . LEU A 1 580 ? 28.25 4.938 21.891 1 83.94 580 LEU A O 1
ATOM 4676 N N . MET A 1 581 ? 27.531 6.652 20.75 1 83.56 581 MET A N 1
ATOM 4677 C CA . MET A 1 581 ? 28.453 6.449 19.641 1 83.56 581 MET A CA 1
ATOM 4678 C C . MET A 1 581 ? 29.875 6.809 20.047 1 83.56 581 MET A C 1
ATOM 4680 O O . MET A 1 581 ? 30.828 6.152 19.625 1 83.56 581 MET A O 1
ATOM 4684 N N . GLU A 1 582 ? 30.031 7.785 20.859 1 80.31 582 GLU A N 1
ATOM 4685 C CA . GLU A 1 582 ? 31.344 8.195 21.344 1 80.31 582 GLU A CA 1
ATOM 4686 C C . GLU A 1 582 ? 31.969 7.125 22.234 1 80.31 582 GLU A C 1
ATOM 4688 O O . GLU A 1 582 ? 33.188 6.891 22.172 1 80.31 582 GLU A O 1
ATOM 4693 N N . LEU A 1 583 ? 31.188 6.531 23.031 1 75.44 583 LEU A N 1
ATOM 4694 C CA . LEU A 1 583 ? 31.672 5.477 23.906 1 75.44 583 LEU A CA 1
ATOM 4695 C C . LEU A 1 583 ? 32.156 4.273 23.109 1 75.44 583 LEU A C 1
ATOM 4697 O O . LEU A 1 583 ? 33.156 3.652 23.484 1 75.44 583 LEU A O 1
ATOM 4701 N N . ALA A 1 584 ? 31.531 4.008 22.016 1 71.75 584 ALA A N 1
ATOM 4702 C CA . ALA A 1 584 ? 31.938 2.891 21.172 1 71.75 584 ALA A CA 1
ATOM 4703 C C . ALA A 1 584 ? 33.25 3.18 20.484 1 71.75 584 ALA A C 1
ATOM 4705 O O . ALA A 1 584 ? 34.094 2.291 20.344 1 71.75 584 ALA A O 1
ATOM 4706 N N . ALA A 1 585 ? 33.438 4.375 20.078 1 71 585 ALA A N 1
ATOM 4707 C CA . ALA A 1 585 ? 34.688 4.773 19.406 1 71 585 ALA A CA 1
ATOM 4708 C C . ALA A 1 585 ? 35.875 4.742 20.375 1 71 585 ALA A C 1
ATOM 4710 O O . ALA A 1 585 ? 37 4.391 19.984 1 71 585 ALA A O 1
ATOM 4711 N N . SER A 1 586 ? 35.625 5.078 21.609 1 68.5 586 SER A N 1
ATOM 4712 C CA . SER A 1 586 ? 36.688 5.117 22.609 1 68.5 586 SER A CA 1
ATOM 4713 C C . SER A 1 586 ? 37.125 3.711 23.016 1 68.5 586 SER A C 1
ATOM 4715 O O . SER A 1 586 ? 38.312 3.457 23.234 1 68.5 586 SER A O 1
ATOM 4717 N N . SER A 1 587 ? 36.094 2.908 23.125 1 59.69 587 SER A N 1
ATOM 4718 C CA . SER A 1 587 ? 36.438 1.537 23.5 1 59.69 587 SER A CA 1
ATOM 4719 C C . SER A 1 587 ? 37.219 0.835 22.422 1 59.69 587 SER A C 1
ATOM 4721 O O . SER A 1 587 ? 38.062 -0.014 22.703 1 59.69 587 SER A O 1
ATOM 4723 N N . ALA A 1 588 ? 37.094 1.289 21.219 1 57.56 588 ALA A N 1
ATOM 4724 C CA . ALA A 1 588 ? 37.844 0.706 20.109 1 57.56 588 ALA A CA 1
ATOM 4725 C C . ALA A 1 588 ? 39.281 1.192 20.094 1 57.56 588 ALA A C 1
ATOM 4727 O O . ALA A 1 588 ? 40.188 0.439 19.75 1 57.56 588 ALA A O 1
ATOM 4728 N N . THR A 1 589 ? 39.438 2.439 20.453 1 54.03 589 THR A N 1
ATOM 4729 C CA . THR A 1 589 ? 40.781 3.012 20.531 1 54.03 589 THR A CA 1
ATOM 4730 C C . THR A 1 589 ? 41.562 2.408 21.703 1 54.03 589 THR A C 1
ATOM 4732 O O . THR A 1 589 ? 42.75 2.195 21.594 1 54.03 589 THR A O 1
ATOM 4735 N N . ASP A 1 590 ? 40.906 2.227 22.734 1 52.56 590 ASP A N 1
ATOM 4736 C CA . ASP A 1 590 ? 41.625 1.651 23.875 1 52.56 590 ASP A CA 1
ATOM 4737 C C . ASP A 1 590 ? 42.031 0.212 23.594 1 52.56 590 ASP A C 1
ATOM 4739 O O . ASP A 1 590 ? 43.094 -0.237 24.062 1 52.56 590 ASP A O 1
ATOM 4743 N N . SER A 1 591 ? 41.219 -0.345 22.859 1 47.62 591 SER A N 1
ATOM 4744 C CA . SER A 1 591 ? 41.625 -1.708 22.531 1 47.62 591 SER A CA 1
ATOM 4745 C C . SER A 1 591 ? 42.75 -1.72 21.484 1 47.62 591 SER A C 1
ATOM 4747 O O . SER A 1 591 ? 43.562 -2.631 21.469 1 47.62 591 SER A O 1
ATOM 4749 N N . SER A 1 592 ? 42.781 -0.74 20.625 1 47.16 592 SER A N 1
ATOM 4750 C CA . SER A 1 592 ? 43.875 -0.648 19.672 1 47.16 592 SER A CA 1
ATOM 4751 C C . SER A 1 592 ? 45.156 -0.145 20.344 1 47.16 592 SER A C 1
ATOM 4753 O O . SER A 1 592 ? 46.25 -0.553 19.969 1 47.16 592 SER A O 1
ATOM 4755 N N . SER A 1 593 ? 45.062 0.72 21.266 1 45.41 593 SER A N 1
ATOM 4756 C CA . SER A 1 593 ? 46.281 1.184 21.938 1 45.41 593 SER A CA 1
ATOM 4757 C C . SER A 1 593 ? 46.875 0.098 22.844 1 45.41 593 SER A C 1
ATOM 4759 O O . SER A 1 593 ? 48.062 0.124 23.156 1 45.41 593 SER A O 1
ATOM 4761 N N . ARG A 1 594 ? 46.125 -0.738 23.312 1 44.75 594 ARG A N 1
ATOM 4762 C CA . ARG A 1 594 ? 46.719 -1.791 24.109 1 44.75 594 ARG A CA 1
ATOM 4763 C C . ARG A 1 594 ? 47.5 -2.764 23.234 1 44.75 594 ARG A C 1
ATOM 4765 O O . ARG A 1 594 ? 48.469 -3.377 23.688 1 44.75 594 ARG A O 1
ATOM 4772 N N . SER A 1 595 ? 47.094 -2.797 22.016 1 41.19 595 SER A N 1
ATOM 4773 C CA . SER A 1 595 ? 47.875 -3.689 21.156 1 41.19 595 SER A CA 1
ATOM 4774 C C . SER A 1 595 ? 49.188 -3.047 20.719 1 41.19 595 SER A C 1
ATOM 4776 O O . SER A 1 595 ? 50.125 -3.744 20.344 1 41.19 595 SER A O 1
ATOM 4778 N N . SER A 1 596 ? 49.219 -1.759 20.641 1 44.41 596 SER A N 1
ATOM 4779 C CA . SER A 1 596 ? 50.469 -1.13 20.219 1 44.41 596 SER A CA 1
ATOM 4780 C C . SER A 1 596 ? 51.5 -1.101 21.359 1 44.41 596 SER A C 1
ATOM 4782 O O . SER A 1 596 ? 52.688 -0.993 21.125 1 44.41 596 SER A O 1
ATOM 4784 N N . GLU A 1 597 ? 51.125 -0.958 22.5 1 38.28 597 GLU A N 1
ATOM 4785 C CA . GLU A 1 597 ? 52.125 -0.897 23.562 1 38.28 597 GLU A CA 1
ATOM 4786 C C . GLU A 1 597 ? 52.75 -2.27 23.797 1 38.28 597 GLU A C 1
ATOM 4788 O O . GLU A 1 597 ? 53.844 -2.369 24.359 1 38.28 597 GLU A O 1
ATOM 4793 N N . LYS A 1 598 ? 52.188 -3.305 23.438 1 37.31 598 LYS A N 1
ATOM 4794 C CA . LYS A 1 598 ? 52.875 -4.586 23.641 1 37.31 598 LYS A CA 1
ATOM 4795 C C . LYS A 1 598 ? 53.969 -4.801 22.609 1 37.31 598 LYS A C 1
ATOM 4797 O O . LYS A 1 598 ? 54.812 -5.676 22.781 1 37.31 598 LYS A O 1
ATOM 4802 N N . LYS A 1 599 ? 53.875 -4.062 21.484 1 35.84 599 LYS A N 1
ATOM 4803 C CA . LYS A 1 599 ? 54.969 -4.285 20.547 1 35.84 599 LYS A CA 1
ATOM 4804 C C . LYS A 1 599 ? 56.188 -3.467 20.938 1 35.84 599 LYS A C 1
ATOM 4806 O O . LYS A 1 599 ? 57.281 -3.635 20.359 1 35.84 599 LYS A O 1
ATOM 4811 N N . GLN A 1 600 ? 55.938 -2.418 21.609 1 29 600 GLN A N 1
ATOM 4812 C CA . GLN A 1 600 ? 57.125 -1.675 21.938 1 29 600 GLN A CA 1
ATOM 4813 C C . GLN A 1 600 ? 57.844 -2.266 23.156 1 29 600 GLN A C 1
ATOM 4815 O O . GLN A 1 600 ? 58.938 -1.852 23.5 1 29 600 GLN A O 1
ATOM 4820 N N . LYS A 1 601 ? 57.125 -3.236 23.75 1 25.88 601 LYS A N 1
ATOM 4821 C CA . LYS A 1 601 ? 58.031 -3.803 24.734 1 25.88 601 LYS A CA 1
ATOM 4822 C C . LYS A 1 601 ? 58.719 -5.047 24.188 1 25.88 601 LYS A C 1
ATOM 4824 O O . LYS A 1 601 ? 58.094 -5.914 23.594 1 25.88 601 LYS A O 1
ATOM 4829 N N . MET B 1 1 ? -9.695 -50.625 -50.688 1 16.75 1 MET B N 1
ATOM 4830 C CA . MET B 1 1 ? -9.055 -51.219 -51.844 1 16.75 1 MET B CA 1
ATOM 4831 C C . MET B 1 1 ? -7.59 -50.812 -51.938 1 16.75 1 MET B C 1
ATOM 4833 O O . MET B 1 1 ? -7.141 -49.938 -51.219 1 16.75 1 MET B O 1
ATOM 4837 N N . PRO B 1 2 ? -7.152 -50.281 -53.156 1 16.27 2 PRO B N 1
ATOM 4838 C CA . PRO B 1 2 ? -6.094 -50.625 -54.094 1 16.27 2 PRO B CA 1
ATOM 4839 C C . PRO B 1 2 ? -4.754 -50 -53.75 1 16.27 2 PRO B C 1
ATOM 4841 O O . PRO B 1 2 ? -4.695 -49.094 -52.906 1 16.27 2 PRO B O 1
ATOM 4844 N N . LEU B 1 3 ? -4.152 -49.219 -54.656 1 14.45 3 LEU B N 1
ATOM 4845 C CA . LEU B 1 3 ? -3.145 -49.562 -55.656 1 14.45 3 LEU B CA 1
ATOM 4846 C C . LEU B 1 3 ? -1.805 -48.906 -55.312 1 14.45 3 LEU B C 1
ATOM 4848 O O . LEU B 1 3 ? -0.768 -49.594 -55.344 1 14.45 3 LEU B O 1
ATOM 4852 N N . PHE B 1 4 ? -1.499 -47.656 -55.719 1 15.42 4 PHE B N 1
ATOM 4853 C CA . PHE B 1 4 ? -0.473 -47.625 -56.75 1 15.42 4 PHE B CA 1
ATOM 4854 C C . PHE B 1 4 ? 0.919 -47.688 -56.156 1 15.42 4 PHE B C 1
ATOM 4856 O O . PHE B 1 4 ? 1.149 -47.188 -55.031 1 15.42 4 PHE B O 1
ATOM 4863 N N . VAL B 1 5 ? 2.148 -48.344 -56.656 1 14.27 5 VAL B N 1
ATOM 4864 C CA . VAL B 1 5 ? 3.271 -49.281 -56.688 1 14.27 5 VAL B CA 1
ATOM 4865 C C . VAL B 1 5 ? 4.586 -48.5 -56.562 1 14.27 5 VAL B C 1
ATOM 4867 O O . VAL B 1 5 ? 5.594 -49.062 -56.125 1 14.27 5 VAL B O 1
ATOM 4870 N N . LYS B 1 6 ? 4.766 -47.25 -57.125 1 15.08 6 LYS B N 1
ATOM 4871 C CA . LYS B 1 6 ? 5.957 -47.281 -57.969 1 15.08 6 LYS B CA 1
ATOM 4872 C C . LYS B 1 6 ? 7.188 -47.719 -57.156 1 15.08 6 LYS B C 1
ATOM 4874 O O . LYS B 1 6 ? 7.227 -47.594 -55.938 1 15.08 6 LYS B O 1
ATOM 4879 N N . GLY B 1 7 ? 8.586 -47.469 -57.688 1 14.67 7 GLY B N 1
ATOM 4880 C CA . GLY B 1 7 ? 9.719 -48.125 -58.312 1 14.67 7 GLY B CA 1
ATOM 4881 C C . GLY B 1 7 ? 10.914 -48.25 -57.375 1 14.67 7 GLY B C 1
ATOM 4882 O O . GLY B 1 7 ? 10.953 -47.656 -56.312 1 14.67 7 GLY B O 1
ATOM 4883 N N . ASN B 1 8 ? 12.281 -48.75 -57.875 1 14.51 8 ASN B N 1
ATOM 4884 C CA . ASN B 1 8 ? 13.352 -49.75 -57.875 1 14.51 8 ASN B CA 1
ATOM 4885 C C . ASN B 1 8 ? 14.617 -49.188 -57.219 1 14.51 8 ASN B C 1
ATOM 4887 O O . ASN B 1 8 ? 15.195 -49.844 -56.344 1 14.51 8 ASN B O 1
ATOM 4891 N N . LEU B 1 9 ? 15.547 -48.312 -57.938 1 14.65 9 LEU B N 1
ATOM 4892 C CA . LEU B 1 9 ? 16.828 -48.781 -58.5 1 14.65 9 LEU B CA 1
ATOM 4893 C C . LEU B 1 9 ? 17.906 -48.75 -57.406 1 14.65 9 LEU B C 1
ATOM 4895 O O . LEU B 1 9 ? 17.797 -48.031 -56.438 1 14.65 9 LEU B O 1
ATOM 4899 N N . GLY B 1 10 ? 19.375 -49.156 -57.75 1 15.25 10 GLY B N 1
ATOM 4900 C CA . GLY B 1 10 ? 20.531 -50.031 -57.562 1 15.25 10 GLY B CA 1
ATOM 4901 C C . GLY B 1 10 ? 21.594 -49.406 -56.656 1 15.25 10 GLY B C 1
ATOM 4902 O O . GLY B 1 10 ? 21.484 -48.25 -56.25 1 15.25 10 GLY B O 1
ATOM 4903 N N . ARG B 1 11 ? 23.141 -49.656 -56.906 1 14.83 11 ARG B N 1
ATOM 4904 C CA . ARG B 1 11 ? 24.359 -50.406 -56.625 1 14.83 11 ARG B CA 1
ATOM 4905 C C . ARG B 1 11 ? 25.484 -49.469 -56.188 1 14.83 11 ARG B C 1
ATOM 4907 O O . ARG B 1 11 ? 26.484 -49.938 -55.625 1 14.83 11 ARG B O 1
ATOM 4914 N N . HIS B 1 12 ? 25.688 -48.219 -56.5 1 14.88 12 HIS B N 1
ATOM 4915 C CA . HIS B 1 12 ? 26.984 -47.906 -57.062 1 14.88 12 HIS B CA 1
ATOM 4916 C C . HIS B 1 12 ? 28.094 -48.031 -56.031 1 14.88 12 HIS B C 1
ATOM 4918 O O . HIS B 1 12 ? 27.906 -47.656 -54.875 1 14.88 12 HIS B O 1
ATOM 4924 N N . LEU B 1 13 ? 29.5 -48.375 -56.375 1 14.77 13 LEU B N 1
ATOM 4925 C CA . LEU B 1 13 ? 30.688 -49.25 -56.281 1 14.77 13 LEU B CA 1
ATOM 4926 C C . LEU B 1 13 ? 31.719 -48.625 -55.344 1 14.77 13 LEU B C 1
ATOM 4928 O O . LEU B 1 13 ? 31.578 -47.469 -54.906 1 14.77 13 LEU B O 1
ATOM 4932 N N . SER B 1 14 ? 33.156 -48.438 -55.781 1 15.08 14 SER B N 1
ATOM 4933 C CA . SER B 1 14 ? 34.406 -49.188 -55.656 1 15.08 14 SER B CA 1
ATOM 4934 C C . SER B 1 14 ? 35.406 -48.406 -54.812 1 15.08 14 SER B C 1
ATOM 4936 O O . SER B 1 14 ? 36 -49 -53.875 1 15.08 14 SER B O 1
ATOM 4938 N N . ASN B 1 15 ? 36.125 -47.219 -55.156 1 15.73 15 ASN B N 1
ATOM 4939 C CA . ASN B 1 15 ? 37.531 -47.25 -55.562 1 15.73 15 ASN B CA 1
ATOM 4940 C C . ASN B 1 15 ? 38.438 -47.031 -54.375 1 15.73 15 ASN B C 1
ATOM 4942 O O . ASN B 1 15 ? 38.062 -46.344 -53.406 1 15.73 15 ASN B O 1
ATOM 4946 N N . ARG B 1 16 ? 40 -47.406 -54.344 1 16.22 16 ARG B N 1
ATOM 4947 C CA . ARG B 1 16 ? 41.125 -48.125 -53.781 1 16.22 16 ARG B CA 1
ATOM 4948 C C . ARG B 1 16 ? 42.094 -47.156 -53.094 1 16.22 16 ARG B C 1
ATOM 4950 O O . ARG B 1 16 ? 42.938 -47.562 -52.281 1 16.22 16 ARG B O 1
ATOM 4957 N N . HIS B 1 17 ? 42.219 -45.781 -53.312 1 15.93 17 HIS B N 1
ATOM 4958 C CA . HIS B 1 17 ? 43.625 -45.531 -53.656 1 15.93 17 HIS B CA 1
ATOM 4959 C C . HIS B 1 17 ? 44.531 -45.656 -52.438 1 15.93 17 HIS B C 1
ATOM 4961 O O . HIS B 1 17 ? 44.062 -45.531 -51.281 1 15.93 17 HIS B O 1
ATOM 4967 N N . PRO B 1 18 ? 46 -45.469 -52.562 1 16.61 18 PRO B N 1
ATOM 4968 C CA . PRO B 1 18 ? 47.312 -46.062 -52.312 1 16.61 18 PRO B CA 1
ATOM 4969 C C . PRO B 1 18 ? 47.938 -45.594 -51 1 16.61 18 PRO B C 1
ATOM 4971 O O . PRO B 1 18 ? 47.562 -44.531 -50.5 1 16.61 18 PRO B O 1
ATOM 4974 N N . GLY B 1 19 ? 49 -46.375 -50.344 1 17.25 19 GLY B N 1
ATOM 4975 C CA . GLY B 1 19 ? 49.688 -46.875 -49.188 1 17.25 19 GLY B CA 1
ATOM 4976 C C . GLY B 1 19 ? 50.875 -46.031 -48.75 1 17.25 19 GLY B C 1
ATOM 4977 O O . GLY B 1 19 ? 51.625 -46.406 -47.844 1 17.25 19 GLY B O 1
ATOM 4978 N N . TYR B 1 20 ? 51.125 -44.688 -49.125 1 16.67 20 TYR B N 1
ATOM 4979 C CA . TYR B 1 20 ? 52.562 -44.438 -49.25 1 16.67 20 TYR B CA 1
ATOM 4980 C C . TYR B 1 20 ? 53.25 -44.531 -47.906 1 16.67 20 TYR B C 1
ATOM 4982 O O . TYR B 1 20 ? 52.656 -44.156 -46.875 1 16.67 20 TYR B O 1
ATOM 4990 N N . ASP B 1 21 ? 54.562 -45.031 -47.719 1 16.31 21 ASP B N 1
ATOM 4991 C CA . ASP B 1 21 ? 55.562 -45.844 -47 1 16.31 21 ASP B CA 1
ATOM 4992 C C . ASP B 1 21 ? 56.312 -44.969 -46 1 16.31 21 ASP B C 1
ATOM 4994 O O . ASP B 1 21 ? 56.75 -45.469 -44.938 1 16.31 21 ASP B O 1
ATOM 4998 N N . LYS B 1 22 ? 56.844 -43.688 -46.188 1 17.56 22 LYS B N 1
ATOM 4999 C CA . LYS B 1 22 ? 58.281 -43.625 -46.031 1 17.56 22 LYS B CA 1
ATOM 5000 C C . LYS B 1 22 ? 58.719 -43.719 -44.562 1 17.56 22 LYS B C 1
ATOM 5002 O O . LYS B 1 22 ? 57.938 -43.375 -43.688 1 17.56 22 LYS B O 1
ATOM 5007 N N . ASN B 1 23 ? 60.094 -43.906 -44.188 1 16.88 23 ASN B N 1
ATOM 5008 C CA . ASN B 1 23 ? 61.094 -44.594 -43.375 1 16.88 23 ASN B CA 1
ATOM 5009 C C . ASN B 1 23 ? 61.438 -43.812 -42.125 1 16.88 23 ASN B C 1
ATOM 5011 O O . ASN B 1 23 ? 61.375 -44.344 -41 1 16.88 23 ASN B O 1
ATOM 5015 N N . GLY B 1 24 ? 62.469 -42.781 -42.125 1 17.17 24 GLY B N 1
ATOM 5016 C CA . GLY B 1 24 ? 63.75 -43.031 -41.5 1 17.17 24 GLY B CA 1
ATOM 5017 C C . GLY B 1 24 ? 63.781 -42.719 -40.031 1 17.17 24 GLY B C 1
ATOM 5018 O O . GLY B 1 24 ? 62.75 -42.281 -39.438 1 17.17 24 GLY B O 1
ATOM 5019 N N . ASP B 1 25 ? 65 -41.875 -39.469 1 19.41 25 ASP B N 1
ATOM 5020 C CA . ASP B 1 25 ? 66.125 -42.031 -38.562 1 19.41 25 ASP B CA 1
ATOM 5021 C C . ASP B 1 25 ? 65.812 -41.344 -37.219 1 19.41 25 ASP B C 1
ATOM 5023 O O . ASP B 1 25 ? 65.25 -40.25 -37.188 1 19.41 25 ASP B O 1
ATOM 5027 N N . PHE B 1 26 ? 66.062 -42 -36 1 19.12 26 PHE B N 1
ATOM 5028 C CA . PHE B 1 26 ? 65.688 -41.938 -34.594 1 19.12 26 PHE B CA 1
ATOM 5029 C C . PHE B 1 26 ? 66.562 -40.938 -33.844 1 19.12 26 PHE B C 1
ATOM 5031 O O . PHE B 1 26 ? 66.562 -40.969 -32.594 1 19.12 26 PHE B O 1
ATOM 5038 N N . ALA B 1 27 ? 67.062 -39.812 -34.406 1 20.59 27 ALA B N 1
ATOM 5039 C CA . ALA B 1 27 ? 68.25 -39.281 -33.719 1 20.59 27 ALA B CA 1
ATOM 5040 C C . ALA B 1 27 ? 67.938 -38.969 -32.25 1 20.59 27 ALA B C 1
ATOM 5042 O O . ALA B 1 27 ? 66.812 -38.5 -31.938 1 20.59 27 ALA B O 1
ATOM 5043 N N . THR B 1 28 ? 68.812 -39.375 -31.281 1 20.92 28 THR B N 1
ATOM 5044 C CA . THR B 1 28 ? 69 -39.688 -29.859 1 20.92 28 THR B CA 1
ATOM 5045 C C . THR B 1 28 ? 69.062 -38.438 -29.031 1 20.92 28 THR B C 1
ATOM 5047 O O . THR B 1 28 ? 69.25 -38.469 -27.812 1 20.92 28 THR B O 1
ATOM 5050 N N . THR B 1 29 ? 68.625 -37.25 -29.516 1 21.28 29 THR B N 1
ATOM 5051 C CA . THR B 1 29 ? 69.312 -36.156 -28.875 1 21.28 29 THR B CA 1
ATOM 5052 C C . THR B 1 29 ? 69.125 -36.188 -27.359 1 21.28 29 THR B C 1
ATOM 5054 O O . THR B 1 29 ? 68.062 -36.5 -26.875 1 21.28 29 THR B O 1
ATOM 5057 N N . PRO B 1 30 ? 70.25 -36 -26.594 1 23.09 30 PRO B N 1
ATOM 5058 C CA . PRO B 1 30 ? 70.625 -36.188 -25.188 1 23.09 30 PRO B CA 1
ATOM 5059 C C . PRO B 1 30 ? 69.75 -35.375 -24.234 1 23.09 30 PRO B C 1
ATOM 5061 O O . PRO B 1 30 ? 69.188 -34.344 -24.641 1 23.09 30 PRO B O 1
ATOM 5064 N N . VAL B 1 31 ? 69.312 -36 -23.094 1 23.31 31 VAL B N 1
ATOM 5065 C CA . VAL B 1 31 ? 68.312 -35.75 -22.031 1 23.31 31 VAL B CA 1
ATOM 5066 C C . VAL B 1 31 ? 68.812 -34.625 -21.109 1 23.31 31 VAL B C 1
ATOM 5068 O O . VAL B 1 31 ? 69.812 -34.812 -20.391 1 23.31 31 VAL B O 1
ATOM 5071 N N . VAL B 1 32 ? 69.25 -33.438 -21.656 1 24.3 32 VAL B N 1
ATOM 5072 C CA . VAL B 1 32 ? 69.938 -32.562 -20.703 1 24.3 32 VAL B CA 1
ATOM 5073 C C . VAL B 1 32 ? 69.062 -32.375 -19.453 1 24.3 32 VAL B C 1
ATOM 5075 O O . VAL B 1 32 ? 67.875 -32.219 -19.531 1 24.3 32 VAL B O 1
ATOM 5078 N N . GLN B 1 33 ? 69.625 -32.75 -18.266 1 23.23 33 GLN B N 1
ATOM 5079 C CA . GLN B 1 33 ? 69.125 -32.906 -16.891 1 23.23 33 GLN B CA 1
ATOM 5080 C C . GLN B 1 33 ? 68.625 -31.562 -16.359 1 23.23 33 GLN B C 1
ATOM 5082 O O . GLN B 1 33 ? 69.375 -30.594 -16.297 1 23.23 33 GLN B O 1
ATOM 5087 N N . PRO B 1 34 ? 67.438 -31.109 -16.719 1 25.5 34 PRO B N 1
ATOM 5088 C CA . PRO B 1 34 ? 67.125 -29.719 -16.359 1 25.5 34 PRO B CA 1
ATOM 5089 C C . PRO B 1 34 ? 67.312 -29.453 -14.859 1 25.5 34 PRO B C 1
ATOM 5091 O O . PRO B 1 34 ? 67 -30.344 -14.039 1 25.5 34 PRO B O 1
ATOM 5094 N N . VAL B 1 35 ? 68.25 -28.656 -14.43 1 27.59 35 VAL B N 1
ATOM 5095 C CA . VAL B 1 35 ? 68.688 -28.141 -13.133 1 27.59 35 VAL B CA 1
ATOM 5096 C C . VAL B 1 35 ? 67.438 -27.672 -12.336 1 27.59 35 VAL B C 1
ATOM 5098 O O . VAL B 1 35 ? 66.562 -26.984 -12.875 1 27.59 35 VAL B O 1
ATOM 5101 N N . THR B 1 36 ? 67.188 -28.281 -11.148 1 24.81 36 THR B N 1
ATOM 5102 C CA . THR B 1 36 ? 66.125 -28.172 -10.156 1 24.81 36 THR B CA 1
ATOM 5103 C C . THR B 1 36 ? 66.125 -26.781 -9.531 1 24.81 36 THR B C 1
ATOM 5105 O O . THR B 1 36 ? 67 -26.438 -8.734 1 24.81 36 THR B O 1
ATOM 5108 N N . VAL B 1 37 ? 66.125 -25.719 -10.281 1 26.81 37 VAL B N 1
ATOM 5109 C CA . VAL B 1 37 ? 66.25 -24.438 -9.578 1 26.81 37 VAL B CA 1
ATOM 5110 C C . VAL B 1 37 ? 65.188 -24.375 -8.461 1 26.81 37 VAL B C 1
ATOM 5112 O O . VAL B 1 37 ? 64 -24.703 -8.672 1 26.81 37 VAL B O 1
ATOM 5115 N N . ALA B 1 38 ? 65.625 -24.219 -7.141 1 27.64 38 ALA B N 1
ATOM 5116 C CA . ALA B 1 38 ? 64.938 -24.094 -5.871 1 27.64 38 ALA B CA 1
ATOM 5117 C C . ALA B 1 38 ? 63.875 -22.984 -5.93 1 27.64 38 ALA B C 1
ATOM 5119 O O . ALA B 1 38 ? 64.188 -21.812 -6.113 1 27.64 38 ALA B O 1
ATOM 5120 N N . LYS B 1 39 ? 62.75 -23.203 -6.488 1 24.55 39 LYS B N 1
ATOM 5121 C CA . LYS B 1 39 ? 61.75 -22.172 -6.594 1 24.55 39 LYS B CA 1
ATOM 5122 C C . LYS B 1 39 ? 61.469 -21.531 -5.234 1 24.55 39 LYS B C 1
ATOM 5124 O O . LYS B 1 39 ? 61.25 -22.219 -4.242 1 24.55 39 LYS B O 1
ATOM 5129 N N . LYS B 1 40 ? 62 -20.328 -4.957 1 29.75 40 LYS B N 1
ATOM 5130 C CA . LYS B 1 40 ? 61.812 -19.5 -3.771 1 29.75 40 LYS B CA 1
ATOM 5131 C C . LYS B 1 40 ? 60.375 -19.594 -3.27 1 29.75 40 LYS B C 1
ATOM 5133 O O . LYS B 1 40 ? 59.438 -19.656 -4.066 1 29.75 40 LYS B O 1
ATOM 5138 N N . PRO B 1 41 ? 60.25 -20 -1.982 1 28 41 PRO B N 1
ATOM 5139 C CA . PRO B 1 41 ? 58.906 -20.219 -1.458 1 28 41 PRO B CA 1
ATOM 5140 C C . PRO B 1 41 ? 57.938 -19.078 -1.806 1 28 41 PRO B C 1
ATOM 5142 O O . PRO B 1 41 ? 58.344 -17.906 -1.758 1 28 41 PRO B O 1
ATOM 5145 N N . GLN B 1 42 ? 57.188 -19.203 -2.848 1 27.23 42 GLN B N 1
ATOM 5146 C CA . GLN B 1 42 ? 56.188 -18.188 -3.189 1 27.23 42 GLN B CA 1
ATOM 5147 C C . GLN B 1 42 ? 55.594 -17.562 -1.936 1 27.23 42 GLN B C 1
ATOM 5149 O O . GLN B 1 42 ? 55.281 -18.266 -0.977 1 27.23 42 GLN B O 1
ATOM 5154 N N . ALA B 1 43 ? 56 -16.297 -1.657 1 30.08 43 ALA B N 1
ATOM 5155 C CA . ALA B 1 43 ? 55.438 -15.43 -0.629 1 30.08 43 ALA B CA 1
ATOM 5156 C C . ALA B 1 43 ? 53.969 -15.773 -0.368 1 30.08 43 ALA B C 1
ATOM 5158 O O . ALA B 1 43 ? 53.25 -16.172 -1.284 1 30.08 43 ALA B O 1
ATOM 5159 N N . LEU B 1 44 ? 53.719 -16.141 0.868 1 29.34 44 LEU B N 1
ATOM 5160 C CA . LEU B 1 44 ? 52.375 -16.344 1.347 1 29.34 44 LEU B CA 1
ATOM 5161 C C . LEU B 1 44 ? 51.406 -15.32 0.744 1 29.34 44 LEU B C 1
ATOM 5163 O O . LEU B 1 44 ? 51.594 -14.117 0.928 1 29.34 44 LEU B O 1
ATOM 5167 N N . VAL B 1 45 ? 51.031 -15.461 -0.497 1 31.12 45 VAL B N 1
ATOM 5168 C CA . VAL B 1 45 ? 49.938 -14.625 -1.001 1 31.12 45 VAL B CA 1
ATOM 5169 C C . VAL B 1 45 ? 49.062 -14.195 0.154 1 31.12 45 VAL B C 1
ATOM 5171 O O . VAL B 1 45 ? 48.5 -15.039 0.855 1 31.12 45 VAL B O 1
ATOM 5174 N N . LYS B 1 46 ? 49.469 -13.078 0.829 1 32.22 46 LYS B N 1
ATOM 5175 C CA . LYS B 1 46 ? 48.469 -12.453 1.681 1 32.22 46 LYS B CA 1
ATOM 5176 C C . LYS B 1 46 ? 47.062 -12.75 1.179 1 32.22 46 LYS B C 1
ATOM 5178 O O . LYS B 1 46 ? 46.75 -12.516 0.008 1 32.22 46 LYS B O 1
ATOM 5183 N N . MET B 1 47 ? 46.594 -13.812 1.545 1 32.5 47 MET B N 1
ATOM 5184 C CA . MET B 1 47 ? 45.188 -14.094 1.255 1 32.5 47 MET B CA 1
ATOM 5185 C C . MET B 1 47 ? 44.375 -12.812 1.241 1 32.5 47 MET B C 1
ATOM 5187 O O . MET B 1 47 ? 44.25 -12.141 2.266 1 32.5 47 MET B O 1
ATOM 5191 N N . PRO B 1 48 ? 44.531 -11.945 0.197 1 33.94 48 PRO B N 1
ATOM 5192 C CA . PRO B 1 48 ? 43.938 -10.609 0.149 1 33.94 48 PRO B CA 1
ATOM 5193 C C . PRO B 1 48 ? 42.688 -10.5 0.997 1 33.94 48 PRO B C 1
ATOM 5195 O O . PRO B 1 48 ? 42.094 -11.516 1.391 1 33.94 48 PRO B O 1
ATOM 5198 N N . HIS B 1 49 ? 42.031 -9.273 1.227 1 39.28 49 HIS B N 1
ATOM 5199 C CA . HIS B 1 49 ? 40.906 -8.445 1.659 1 39.28 49 HIS B CA 1
ATOM 5200 C C . HIS B 1 49 ? 39.594 -9.078 1.284 1 39.28 49 HIS B C 1
ATOM 5202 O O . HIS B 1 49 ? 38.812 -8.508 0.506 1 39.28 49 HIS B O 1
ATOM 5208 N N . VAL B 1 50 ? 39.438 -10.219 1.013 1 42.41 50 VAL B N 1
ATOM 5209 C CA . VAL B 1 50 ? 38.281 -11.055 0.686 1 42.41 50 VAL B CA 1
ATOM 5210 C C . VAL B 1 50 ? 37.25 -10.969 1.802 1 42.41 50 VAL B C 1
ATOM 5212 O O . VAL B 1 50 ? 36.094 -11.352 1.613 1 42.41 50 VAL B O 1
ATOM 5215 N N . GLU B 1 51 ? 37.719 -10.742 2.982 1 51.44 51 GLU B N 1
ATOM 5216 C CA . GLU B 1 51 ? 36.875 -10.852 4.176 1 51.44 51 GLU B CA 1
ATOM 5217 C C . GLU B 1 51 ? 35.719 -9.844 4.137 1 51.44 51 GLU B C 1
ATOM 5219 O O . GLU B 1 51 ? 34.594 -10.172 4.523 1 51.44 51 GLU B O 1
ATOM 5224 N N . LEU B 1 52 ? 36.094 -8.586 3.721 1 53.25 52 LEU B N 1
ATOM 5225 C CA . LEU B 1 52 ? 35.125 -7.48 3.762 1 53.25 52 LEU B CA 1
ATOM 5226 C C . LEU B 1 52 ? 34.031 -7.68 2.74 1 53.25 52 LEU B C 1
ATOM 5228 O O . LEU B 1 52 ? 32.875 -7.297 2.982 1 53.25 52 LEU B O 1
ATOM 5232 N N . ASP B 1 53 ? 34.375 -8.594 1.782 1 78.19 53 ASP B N 1
ATOM 5233 C CA . ASP B 1 53 ? 33.375 -8.773 0.748 1 78.19 53 ASP B CA 1
ATOM 5234 C C . ASP B 1 53 ? 32.344 -9.812 1.165 1 78.19 53 ASP B C 1
ATOM 5236 O O . ASP B 1 53 ? 31.156 -9.703 0.817 1 78.19 53 ASP B O 1
ATOM 5240 N N . HIS B 1 54 ? 32.875 -10.57 2.279 1 84.69 54 HIS B N 1
ATOM 5241 C CA . HIS B 1 54 ? 31.953 -11.594 2.744 1 84.69 54 HIS B CA 1
ATOM 5242 C C . HIS B 1 54 ? 30.781 -10.984 3.498 1 84.69 54 HIS B C 1
ATOM 5244 O O . HIS B 1 54 ? 29.641 -11.406 3.32 1 84.69 54 HIS B O 1
ATOM 5250 N N . PHE B 1 55 ? 31.141 -9.93 4.262 1 92.25 55 PHE B N 1
ATOM 5251 C CA . PHE B 1 55 ? 30.109 -9.25 5.047 1 92.25 55 PHE B CA 1
ATOM 5252 C C . PHE B 1 55 ? 29.031 -8.672 4.145 1 92.25 55 PHE B C 1
ATOM 5254 O O . PHE B 1 55 ? 27.844 -8.82 4.426 1 92.25 55 PHE B O 1
ATOM 5261 N N . ASN B 1 56 ? 29.422 -8.117 3.057 1 94.38 56 ASN B N 1
ATOM 5262 C CA . ASN B 1 56 ? 28.484 -7.492 2.133 1 94.38 56 ASN B CA 1
ATOM 5263 C C . ASN B 1 56 ? 27.609 -8.523 1.441 1 94.38 56 ASN B C 1
ATOM 5265 O O . ASN B 1 56 ? 26.453 -8.242 1.112 1 94.38 56 ASN B O 1
ATOM 5269 N N . TRP B 1 57 ? 28.109 -9.695 1.277 1 93.81 57 TRP B N 1
ATOM 5270 C CA . TRP B 1 57 ? 27.312 -10.766 0.696 1 93.81 57 TRP B CA 1
ATOM 5271 C C . TRP B 1 57 ? 26.219 -11.211 1.662 1 93.81 57 TRP B C 1
ATOM 5273 O O . TRP B 1 57 ? 25.109 -11.578 1.239 1 93.81 57 TRP B O 1
ATOM 5283 N N . LEU B 1 58 ? 26.531 -11.195 2.955 1 94.31 58 LEU B N 1
ATOM 5284 C CA . LEU B 1 58 ? 25.5 -11.508 3.943 1 94.31 58 LEU B CA 1
ATOM 5285 C C . LEU B 1 58 ? 24.391 -10.477 3.906 1 94.31 58 LEU B C 1
ATOM 5287 O O . LEU B 1 58 ? 23.203 -10.82 4.047 1 94.31 58 LEU B O 1
ATOM 5291 N N . LEU B 1 59 ? 24.766 -9.234 3.707 1 95.19 59 LEU B N 1
ATOM 5292 C CA . LEU B 1 59 ? 23.781 -8.164 3.607 1 95.19 59 LEU B CA 1
ATOM 5293 C C . LEU B 1 59 ? 22.906 -8.344 2.375 1 95.19 59 LEU B C 1
ATOM 5295 O O . LEU B 1 59 ? 21.703 -8.078 2.42 1 95.19 59 LEU B O 1
ATOM 5299 N N . ILE B 1 60 ? 23.469 -8.812 1.259 1 95.31 60 ILE B N 1
ATOM 5300 C CA . ILE B 1 60 ? 22.719 -9.07 0.037 1 95.31 60 ILE B CA 1
ATOM 5301 C C . ILE B 1 60 ? 21.656 -10.141 0.295 1 95.31 60 ILE B C 1
ATOM 5303 O O . ILE B 1 60 ? 20.516 -10.016 -0.149 1 95.31 60 ILE B O 1
ATOM 5307 N N . ARG B 1 61 ? 22.078 -11.172 0.976 1 95.12 61 ARG B N 1
ATOM 5308 C CA . ARG B 1 61 ? 21.141 -12.242 1.292 1 95.12 61 ARG B CA 1
ATOM 5309 C C . ARG B 1 61 ? 20 -11.727 2.154 1 95.12 61 ARG B C 1
ATOM 5311 O O . ARG B 1 61 ? 18.828 -12.086 1.932 1 95.12 61 ARG B O 1
ATOM 5318 N N . TRP B 1 62 ? 20.344 -10.898 3.131 1 95.56 62 TRP B N 1
ATOM 5319 C CA . TRP B 1 62 ? 19.312 -10.312 3.992 1 95.56 62 TRP B CA 1
ATOM 5320 C C . TRP B 1 62 ? 18.344 -9.453 3.184 1 95.56 62 TRP B C 1
ATOM 5322 O O . TRP B 1 62 ? 17.141 -9.625 3.281 1 95.56 62 TRP B O 1
ATOM 5332 N N . LEU B 1 63 ? 18.844 -8.547 2.361 1 95.5 63 LEU B N 1
ATOM 5333 C CA . LEU B 1 63 ? 18 -7.645 1.572 1 95.5 63 LEU B CA 1
ATOM 5334 C C . LEU B 1 63 ? 17.078 -8.43 0.651 1 95.5 63 LEU B C 1
ATOM 5336 O O . LEU B 1 63 ? 15.898 -8.086 0.517 1 95.5 63 LEU B O 1
ATOM 5340 N N . THR B 1 64 ? 17.578 -9.43 0.062 1 95.31 64 THR B N 1
ATOM 5341 C CA . THR B 1 64 ? 16.812 -10.211 -0.906 1 95.31 64 THR B CA 1
ATOM 5342 C C . THR B 1 64 ? 15.695 -10.984 -0.218 1 95.31 64 THR B C 1
ATOM 5344 O O . THR B 1 64 ? 14.539 -10.93 -0.645 1 95.31 64 THR B O 1
ATOM 5347 N N . LEU B 1 65 ? 16 -11.664 0.849 1 94.56 65 LEU B N 1
ATOM 5348 C CA . LEU B 1 65 ? 15.016 -12.5 1.523 1 94.56 65 LEU B CA 1
ATOM 5349 C C . LEU B 1 65 ? 13.953 -11.641 2.203 1 94.56 65 LEU B C 1
ATOM 5351 O O . LEU B 1 65 ? 12.789 -12.047 2.295 1 94.56 65 LEU B O 1
ATOM 5355 N N . ALA B 1 66 ? 14.375 -10.477 2.652 1 93.88 66 ALA B N 1
ATOM 5356 C CA . ALA B 1 66 ? 13.438 -9.578 3.33 1 93.88 66 ALA B CA 1
ATOM 5357 C C . ALA B 1 66 ? 12.742 -8.656 2.336 1 93.88 66 ALA B C 1
ATOM 5359 O O . ALA B 1 66 ? 11.836 -7.91 2.703 1 93.88 66 ALA B O 1
ATOM 5360 N N . SER B 1 67 ? 13.117 -8.711 1.092 1 93.81 67 SER B N 1
ATOM 5361 C CA . SER B 1 67 ? 12.562 -7.859 0.04 1 93.81 67 SER B CA 1
ATOM 5362 C C . SER B 1 67 ? 12.703 -6.383 0.393 1 93.81 67 SER B C 1
ATOM 5364 O O . SER B 1 67 ? 11.727 -5.633 0.343 1 93.81 67 SER B O 1
ATOM 5366 N N . LEU B 1 68 ? 13.891 -5.984 0.757 1 94.19 68 LEU B N 1
ATOM 5367 C CA . LEU B 1 68 ? 14.203 -4.598 1.082 1 94.19 68 LEU B CA 1
ATOM 5368 C C . LEU B 1 68 ? 15.047 -3.957 -0.012 1 94.19 68 LEU B C 1
ATOM 5370 O O . LEU B 1 68 ? 15.938 -4.602 -0.573 1 94.19 68 LEU B O 1
ATOM 5374 N N . PRO B 1 69 ? 14.742 -2.721 -0.286 1 92.69 69 PRO B N 1
ATOM 5375 C CA . PRO B 1 69 ? 15.547 -2.043 -1.306 1 92.69 69 PRO B CA 1
ATOM 5376 C C . PRO B 1 69 ? 16.984 -1.812 -0.863 1 92.69 69 PRO B C 1
ATOM 5378 O O . PRO B 1 69 ? 17.281 -1.837 0.335 1 92.69 69 PRO B O 1
ATOM 5381 N N . THR B 1 70 ? 17.906 -1.559 -1.773 1 93.56 70 THR B N 1
ATOM 5382 C CA . THR B 1 70 ? 19.328 -1.359 -1.49 1 93.56 70 THR B CA 1
ATOM 5383 C C . THR B 1 70 ? 19.531 -0.074 -0.696 1 93.56 70 THR B C 1
ATOM 5385 O O . THR B 1 70 ? 20.531 0.06 0.016 1 93.56 70 THR B O 1
ATOM 5388 N N . SER B 1 71 ? 18.594 0.829 -0.755 1 90.62 71 SER B N 1
ATOM 5389 C CA . SER B 1 71 ? 18.688 2.09 -0.026 1 90.62 71 SER B CA 1
ATOM 5390 C C . SER B 1 71 ? 18.625 1.864 1.48 1 90.62 71 SER B C 1
ATOM 5392 O O . SER B 1 71 ? 19 2.732 2.264 1 90.62 71 SER B O 1
ATOM 5394 N N . THR B 1 72 ? 18.109 0.729 1.878 1 92.5 72 THR B N 1
ATOM 5395 C CA . THR B 1 72 ? 18.047 0.374 3.291 1 92.5 72 THR B CA 1
ATOM 5396 C C . THR B 1 72 ? 19.438 0.399 3.914 1 92.5 72 THR B C 1
ATOM 5398 O O . THR B 1 72 ? 19.609 0.788 5.074 1 92.5 72 THR B O 1
ATOM 5401 N N . LEU B 1 73 ? 20.484 0.02 3.156 1 93.69 73 LEU B N 1
ATOM 5402 C CA . LEU B 1 73 ? 21.844 -0.103 3.668 1 93.69 73 LEU B CA 1
ATOM 5403 C C . LEU B 1 73 ? 22.531 1.259 3.725 1 93.69 73 LEU B C 1
ATOM 5405 O O . LEU B 1 73 ? 23.625 1.381 4.258 1 93.69 73 LEU B O 1
ATOM 5409 N N . GLU B 1 74 ? 21.828 2.252 3.271 1 92.81 74 GLU B N 1
ATOM 5410 C CA . GLU B 1 74 ? 22.375 3.607 3.338 1 92.81 74 GLU B CA 1
ATOM 5411 C C . GLU B 1 74 ? 21.844 4.348 4.566 1 92.81 74 GLU B C 1
ATOM 5413 O O . GLU B 1 74 ? 22.266 5.473 4.844 1 92.81 74 GLU B O 1
ATOM 5418 N N . GLU B 1 75 ? 20.984 3.758 5.285 1 92.81 75 GLU B N 1
ATOM 5419 C CA . GLU B 1 75 ? 20.453 4.391 6.488 1 92.81 75 GLU B CA 1
ATOM 5420 C C . GLU B 1 75 ? 21.547 4.609 7.531 1 92.81 75 GLU B C 1
ATOM 5422 O O . GLU B 1 75 ? 22.234 3.664 7.922 1 92.81 75 GLU B O 1
ATOM 5427 N N . GLN B 1 76 ? 21.609 5.777 8.039 1 92.56 76 GLN B N 1
ATOM 5428 C CA . GLN B 1 76 ? 22.719 6.223 8.867 1 92.56 76 GLN B CA 1
ATOM 5429 C C . GLN B 1 76 ? 22.828 5.395 10.148 1 92.56 76 GLN B C 1
ATOM 5431 O O . GLN B 1 76 ? 23.906 4.93 10.508 1 92.56 76 GLN B O 1
ATOM 5436 N N . TRP B 1 77 ? 21.75 5.156 10.773 1 93 77 TRP B N 1
ATOM 5437 C CA . TRP B 1 77 ? 21.797 4.543 12.102 1 93 77 TRP B CA 1
ATOM 5438 C C . TRP B 1 77 ? 21.969 3.031 11.992 1 93 77 TRP B C 1
ATOM 5440 O O . TRP B 1 77 ? 22.406 2.377 12.938 1 93 77 TRP B O 1
ATOM 5450 N N . LEU B 1 78 ? 21.562 2.436 10.852 1 94.5 78 LEU B N 1
ATOM 5451 C CA . LEU B 1 78 ? 21.938 1.051 10.602 1 94.5 78 LEU B CA 1
ATOM 5452 C C . LEU B 1 78 ? 23.453 0.925 10.422 1 94.5 78 LEU B C 1
ATOM 5454 O O . LEU B 1 78 ? 24.078 0.044 11.016 1 94.5 78 LEU B O 1
ATOM 5458 N N . ARG B 1 79 ? 24 1.792 9.664 1 93.75 79 ARG B N 1
ATOM 5459 C CA . ARG B 1 79 ? 25.453 1.805 9.453 1 93.75 79 ARG B CA 1
ATOM 5460 C C . ARG B 1 79 ? 26.188 2.053 10.766 1 93.75 79 ARG B C 1
ATOM 5462 O O . ARG B 1 79 ? 27.219 1.434 11.023 1 93.75 79 ARG B O 1
ATOM 5469 N N . ASN B 1 80 ? 25.656 2.98 11.578 1 92.25 80 ASN B N 1
ATOM 5470 C CA . ASN B 1 80 ? 26.234 3.24 12.891 1 92.25 80 ASN B CA 1
ATOM 5471 C C . ASN B 1 80 ? 26.234 1.989 13.766 1 92.25 80 ASN B C 1
ATOM 5473 O O . ASN B 1 80 ? 27.172 1.762 14.531 1 92.25 80 ASN B O 1
ATOM 5477 N N . SER B 1 81 ? 25.219 1.188 13.648 1 92.75 81 SER B N 1
ATOM 5478 C CA . SER B 1 81 ? 25.125 -0.035 14.438 1 92.75 81 SER B CA 1
ATOM 5479 C C . SER B 1 81 ? 26.188 -1.043 14.023 1 92.75 81 SER B C 1
ATOM 5481 O O . SER B 1 81 ? 26.781 -1.71 14.875 1 92.75 81 SER B O 1
ATOM 5483 N N . PHE B 1 82 ? 26.469 -1.108 12.727 1 92.44 82 PHE B N 1
ATOM 5484 C CA . PHE B 1 82 ? 27.531 -1.986 12.258 1 92.44 82 PHE B CA 1
ATOM 5485 C C . PHE B 1 82 ? 28.906 -1.486 12.727 1 92.44 82 PHE B C 1
ATOM 5487 O O . PHE B 1 82 ? 29.734 -2.273 13.18 1 92.44 82 PHE B O 1
ATOM 5494 N N . LYS B 1 83 ? 29.109 -0.223 12.641 1 89.62 83 LYS B N 1
ATOM 5495 C CA . LYS B 1 83 ? 30.375 0.385 13.031 1 89.62 83 LYS B CA 1
ATOM 5496 C C . LYS B 1 83 ? 30.594 0.262 14.539 1 89.62 83 LYS B C 1
ATOM 5498 O O . LYS B 1 83 ? 31.734 0.139 14.992 1 89.62 83 LYS B O 1
ATOM 5503 N N . PHE B 1 84 ? 29.531 0.305 15.258 1 89.69 84 PHE B N 1
ATOM 5504 C CA . PHE B 1 84 ? 29.609 0.129 16.703 1 89.69 84 PHE B CA 1
ATOM 5505 C C . PHE B 1 84 ? 30.156 -1.245 17.062 1 89.69 84 PHE B C 1
ATOM 5507 O O . PHE B 1 84 ? 30.938 -1.383 18 1 89.69 84 PHE B O 1
ATOM 5514 N N . LEU B 1 85 ? 29.781 -2.236 16.297 1 87.88 85 LEU B N 1
ATOM 5515 C CA . LEU B 1 85 ? 30.25 -3.6 16.547 1 87.88 85 LEU B CA 1
ATOM 5516 C C . LEU B 1 85 ? 31.672 -3.795 16.031 1 87.88 85 LEU B C 1
ATOM 5518 O O . LEU B 1 85 ? 32.469 -4.461 16.688 1 87.88 85 LEU B O 1
ATOM 5522 N N . ASN B 1 86 ? 31.922 -3.285 14.836 1 87.69 86 ASN B N 1
ATOM 5523 C CA . ASN B 1 86 ? 33.25 -3.365 14.203 1 87.69 86 ASN B CA 1
ATOM 5524 C C . ASN B 1 86 ? 33.562 -2.088 13.445 1 87.69 86 ASN B C 1
ATOM 5526 O O . ASN B 1 86 ? 33.125 -1.904 12.305 1 87.69 86 ASN B O 1
ATOM 5530 N N . GLN B 1 87 ? 34.406 -1.312 13.938 1 85.06 87 GLN B N 1
ATOM 5531 C CA . GLN B 1 87 ? 34.719 0.013 13.414 1 85.06 87 GLN B CA 1
ATOM 5532 C C . GLN B 1 87 ? 35.375 -0.077 12.039 1 85.06 87 GLN B C 1
ATOM 5534 O O . GLN B 1 87 ? 35.312 0.863 11.242 1 85.06 87 GLN B O 1
ATOM 5539 N N . SER B 1 88 ? 35.969 -1.162 11.727 1 84.88 88 SER B N 1
ATOM 5540 C CA . SER B 1 88 ? 36.688 -1.297 10.477 1 84.88 88 SER B CA 1
ATOM 5541 C C . SER B 1 88 ? 35.812 -1.866 9.375 1 84.88 88 SER B C 1
ATOM 5543 O O . SER B 1 88 ? 36.281 -2.148 8.273 1 84.88 88 SER B O 1
ATOM 5545 N N . VAL B 1 89 ? 34.594 -1.977 9.75 1 88.75 89 VAL B N 1
ATOM 5546 C CA . VAL B 1 89 ? 33.688 -2.605 8.789 1 88.75 89 VAL B CA 1
ATOM 5547 C C . VAL B 1 89 ? 33.531 -1.699 7.574 1 88.75 89 VAL B C 1
ATOM 5549 O O . VAL B 1 89 ? 33.438 -0.477 7.711 1 88.75 89 VAL B O 1
ATOM 5552 N N . GLN B 1 90 ? 33.656 -2.328 6.383 1 90.19 90 GLN B N 1
ATOM 5553 C CA . GLN B 1 90 ? 33.406 -1.601 5.141 1 90.19 90 GLN B CA 1
ATOM 5554 C C . GLN B 1 90 ? 32.094 -2.021 4.5 1 90.19 90 GLN B C 1
ATOM 5556 O O . GLN B 1 90 ? 31.938 -3.178 4.105 1 90.19 90 GLN B O 1
ATOM 5561 N N . ILE B 1 91 ? 31.234 -1.097 4.367 1 93.69 91 ILE B N 1
ATOM 5562 C CA . ILE B 1 91 ? 29.938 -1.341 3.756 1 93.69 91 ILE B CA 1
ATOM 5563 C C . ILE B 1 91 ? 29.875 -0.682 2.379 1 93.69 91 ILE B C 1
ATOM 5565 O O . ILE B 1 91 ? 30.234 0.491 2.232 1 93.69 91 ILE B O 1
ATOM 5569 N N . TRP B 1 92 ? 29.453 -1.472 1.369 1 93.38 92 TRP B N 1
ATOM 5570 C CA . TRP B 1 92 ? 29.344 -0.96 0.007 1 93.38 92 TRP B CA 1
ATOM 5571 C C . TRP B 1 92 ? 28.359 0.198 -0.058 1 93.38 92 TRP B C 1
ATOM 5573 O O . TRP B 1 92 ? 27.5 0.347 0.823 1 93.38 92 TRP B O 1
ATOM 5583 N N . SER B 1 93 ? 28.5 0.997 -1.07 1 90.62 93 SER B N 1
ATOM 5584 C CA . SER B 1 93 ? 27.516 2.043 -1.332 1 90.62 93 SER B CA 1
ATOM 5585 C C . SER B 1 93 ? 26.219 1.462 -1.899 1 90.62 93 SER B C 1
ATOM 5587 O O . SER B 1 93 ? 26.203 0.326 -2.379 1 90.62 93 SER B O 1
ATOM 5589 N N . GLY B 1 94 ? 25.172 2.229 -1.831 1 88.38 94 GLY B N 1
ATOM 5590 C CA . GLY B 1 94 ? 23.906 1.801 -2.408 1 88.38 94 GLY B CA 1
ATOM 5591 C C . GLY B 1 94 ? 24.016 1.469 -3.885 1 88.38 94 GLY B C 1
ATOM 5592 O O . GLY B 1 94 ? 23.406 0.502 -4.352 1 88.38 94 GLY B O 1
ATOM 5593 N N . GLU B 1 95 ? 24.734 2.184 -4.609 1 87.25 95 GLU B N 1
ATOM 5594 C CA . GLU B 1 95 ? 24.938 1.982 -6.043 1 87.25 95 GLU B CA 1
ATOM 5595 C C . GLU B 1 95 ? 25.672 0.672 -6.32 1 87.25 95 GLU B C 1
ATOM 5597 O O . GLU B 1 95 ? 25.328 -0.046 -7.262 1 87.25 95 GLU B O 1
ATOM 5602 N N . LYS B 1 96 ? 26.672 0.45 -5.516 1 92 96 LYS B N 1
ATOM 5603 C CA . LYS B 1 96 ? 27.422 -0.792 -5.695 1 92 96 LYS B CA 1
ATOM 5604 C C . LYS B 1 96 ? 26.547 -2.006 -5.387 1 92 96 LYS B C 1
ATOM 5606 O O . LYS B 1 96 ? 26.609 -3.014 -6.094 1 92 96 LYS B O 1
ATOM 5611 N N . PHE B 1 97 ? 25.812 -1.919 -4.305 1 94 97 PHE B N 1
ATOM 5612 C CA . PHE B 1 97 ? 24.891 -3.002 -3.99 1 94 97 PHE B CA 1
ATOM 5613 C C . PHE B 1 97 ? 23.953 -3.264 -5.156 1 94 97 PHE B C 1
ATOM 5615 O O . PHE B 1 97 ? 23.688 -4.418 -5.504 1 94 97 PHE B O 1
ATOM 5622 N N . ARG B 1 98 ? 23.438 -2.229 -5.762 1 92.44 98 ARG B N 1
ATOM 5623 C CA . ARG B 1 98 ? 22.531 -2.35 -6.895 1 92.44 98 ARG B CA 1
ATOM 5624 C C . ARG B 1 98 ? 23.219 -3.002 -8.086 1 92.44 98 ARG B C 1
ATOM 5626 O O . ARG B 1 98 ? 22.641 -3.863 -8.75 1 92.44 98 ARG B O 1
ATOM 5633 N N . ALA B 1 99 ? 24.391 -2.578 -8.328 1 92.5 99 ALA B N 1
ATOM 5634 C CA . ALA B 1 99 ? 25.141 -3.137 -9.438 1 92.5 99 ALA B CA 1
ATOM 5635 C C . ALA B 1 99 ? 25.391 -4.629 -9.242 1 92.5 99 ALA B C 1
ATOM 5637 O O . ALA B 1 99 ? 25.266 -5.414 -10.18 1 92.5 99 ALA B O 1
ATOM 5638 N N . VAL B 1 100 ? 25.797 -4.992 -8.055 1 94.5 100 VAL B N 1
ATOM 5639 C CA . VAL B 1 100 ? 26.062 -6.391 -7.746 1 94.5 100 VAL B CA 1
ATOM 5640 C C . VAL B 1 100 ? 24.781 -7.207 -7.871 1 94.5 100 VAL B C 1
ATOM 5642 O O . VAL B 1 100 ? 24.797 -8.312 -8.414 1 94.5 100 VAL B O 1
ATOM 5645 N N . LEU B 1 101 ? 23.688 -6.684 -7.402 1 95.06 101 LEU B N 1
ATOM 5646 C CA . LEU B 1 101 ? 22.406 -7.367 -7.496 1 95.06 101 LEU B CA 1
ATOM 5647 C C . LEU B 1 101 ? 22.016 -7.582 -8.953 1 95.06 101 LEU B C 1
ATOM 5649 O O . LEU B 1 101 ? 21.469 -8.625 -9.305 1 95.06 101 LEU B O 1
ATOM 5653 N N . CYS B 1 102 ? 22.25 -6.605 -9.742 1 94.88 102 CYS B N 1
ATOM 5654 C CA . CYS B 1 102 ? 21.938 -6.715 -11.164 1 94.88 102 CYS B CA 1
ATOM 5655 C C . CYS B 1 102 ? 22.766 -7.816 -11.82 1 94.88 102 CYS B C 1
ATOM 5657 O O . CYS B 1 102 ? 22.25 -8.562 -12.656 1 94.88 102 CYS B O 1
ATOM 5659 N N . GLU B 1 103 ? 24.016 -7.895 -11.422 1 95.62 103 GLU B N 1
ATOM 5660 C CA . GLU B 1 103 ? 24.875 -8.938 -11.961 1 95.62 103 GLU B CA 1
ATOM 5661 C C . GLU B 1 103 ? 24.406 -10.328 -11.508 1 95.62 103 GLU B C 1
ATOM 5663 O O . GLU B 1 103 ? 24.453 -11.281 -12.289 1 95.62 103 GLU B O 1
ATOM 5668 N N . VAL B 1 104 ? 24.078 -10.43 -10.242 1 96.56 104 VAL B N 1
ATOM 5669 C CA . VAL B 1 104 ? 23.547 -11.68 -9.719 1 96.56 104 VAL B CA 1
ATOM 5670 C C . VAL B 1 104 ? 22.281 -12.07 -10.477 1 96.56 104 VAL B C 1
ATOM 5672 O O . VAL B 1 104 ? 22.109 -13.234 -10.836 1 96.56 104 VAL B O 1
ATOM 5675 N N . TYR B 1 105 ? 21.438 -11.156 -10.711 1 97.38 105 TYR B N 1
ATOM 5676 C CA . TYR B 1 105 ? 20.203 -11.359 -11.461 1 97.38 105 TYR B CA 1
ATOM 5677 C C . TYR B 1 105 ? 20.5 -11.914 -12.852 1 97.38 105 TYR B C 1
ATOM 5679 O O . TYR B 1 105 ? 19.891 -12.891 -13.281 1 97.38 105 TYR B O 1
ATOM 5687 N N . LYS B 1 106 ? 21.406 -11.281 -13.562 1 96.81 106 LYS B N 1
ATOM 5688 C CA . LYS B 1 106 ? 21.75 -11.719 -14.914 1 96.81 106 LYS B CA 1
ATOM 5689 C C . LYS B 1 106 ? 22.297 -13.148 -14.906 1 96.81 106 LYS B C 1
ATOM 5691 O O . LYS B 1 106 ? 21.938 -13.953 -15.758 1 96.81 106 LYS B O 1
ATOM 5696 N N . SER B 1 107 ? 23.125 -13.422 -13.953 1 96.81 107 SER B N 1
ATOM 5697 C CA . SER B 1 107 ? 23.734 -14.742 -13.852 1 96.81 107 SER B CA 1
ATOM 5698 C C . SER B 1 107 ? 22.672 -15.812 -13.562 1 96.81 107 SER B C 1
ATOM 5700 O O . SER B 1 107 ? 22.672 -16.875 -14.188 1 96.81 107 SER B O 1
ATOM 5702 N N . MET B 1 108 ? 21.844 -15.531 -12.648 1 97.38 108 MET B N 1
ATOM 5703 C CA . MET B 1 108 ? 20.812 -16.5 -12.281 1 97.38 108 MET B CA 1
ATOM 5704 C C . MET B 1 108 ? 19.781 -16.641 -13.398 1 97.38 108 MET B C 1
ATOM 5706 O O . MET B 1 108 ? 19.25 -17.734 -13.609 1 97.38 108 MET B O 1
ATOM 5710 N N . LYS B 1 109 ? 19.484 -15.547 -14.055 1 97.38 109 LYS B N 1
ATOM 5711 C CA . LYS B 1 109 ? 18.578 -15.586 -15.188 1 97.38 109 LYS B CA 1
ATOM 5712 C C . LYS B 1 109 ? 19.078 -16.531 -16.266 1 97.38 109 LYS B C 1
ATOM 5714 O O . LYS B 1 109 ? 18.281 -17.266 -16.875 1 97.38 109 LYS B O 1
ATOM 5719 N N . GLU B 1 110 ? 20.344 -16.531 -16.484 1 96.31 110 GLU B N 1
ATOM 5720 C CA . GLU B 1 110 ? 20.953 -17.453 -17.453 1 96.31 110 GLU B CA 1
ATOM 5721 C C . GLU B 1 110 ? 20.781 -18.906 -17 1 96.31 110 GLU B C 1
ATOM 5723 O O . GLU B 1 110 ? 20.562 -19.797 -17.828 1 96.31 110 GLU B O 1
ATOM 5728 N N . ASP B 1 111 ? 20.906 -19.125 -15.734 1 96.06 111 ASP B N 1
ATOM 5729 C CA . ASP B 1 111 ? 20.688 -20.469 -15.203 1 96.06 111 ASP B CA 1
ATOM 5730 C C . ASP B 1 111 ? 19.234 -20.906 -15.43 1 96.06 111 ASP B C 1
ATOM 5732 O O . ASP B 1 111 ? 19 -22.062 -15.773 1 96.06 111 ASP B O 1
ATOM 5736 N N . VAL B 1 112 ? 18.312 -20.016 -15.203 1 97.44 112 VAL B N 1
ATOM 5737 C CA . VAL B 1 112 ? 16.906 -20.328 -15.414 1 97.44 112 VAL B CA 1
ATOM 5738 C C . VAL B 1 112 ? 16.656 -20.641 -16.891 1 97.44 112 VAL B C 1
ATOM 5740 O O . VAL B 1 112 ? 15.914 -21.578 -17.219 1 97.44 112 VAL B O 1
ATOM 5743 N N . ARG B 1 113 ? 17.281 -19.906 -17.75 1 96.88 113 ARG B N 1
ATOM 5744 C CA . ARG B 1 113 ? 17.156 -20.156 -19.188 1 96.88 113 ARG B CA 1
ATOM 5745 C C . ARG B 1 113 ? 17.656 -21.547 -19.547 1 96.88 113 ARG B C 1
ATOM 5747 O O . ARG B 1 113 ? 17.016 -22.266 -20.328 1 96.88 113 ARG B O 1
ATOM 5754 N N . LEU B 1 114 ? 18.734 -21.922 -18.953 1 94.88 114 LEU B N 1
ATOM 5755 C CA . LEU B 1 114 ? 19.312 -23.234 -19.219 1 94.88 114 LEU B CA 1
ATOM 5756 C C . LEU B 1 114 ? 18.406 -24.344 -18.688 1 94.88 114 LEU B C 1
ATOM 5758 O O . LEU B 1 114 ? 18.266 -25.391 -19.344 1 94.88 114 LEU B O 1
ATOM 5762 N N . ILE B 1 115 ? 17.859 -24.125 -17.594 1 95.75 115 ILE B N 1
ATOM 5763 C CA . ILE B 1 115 ? 16.922 -25.078 -17.031 1 95.75 115 ILE B CA 1
ATOM 5764 C C . ILE B 1 115 ? 15.742 -25.281 -17.984 1 95.75 115 ILE B C 1
ATOM 5766 O O . ILE B 1 115 ? 15.336 -26.422 -18.25 1 95.75 115 ILE B O 1
ATOM 5770 N N . MET B 1 116 ? 15.188 -24.219 -18.5 1 96 116 MET B N 1
ATOM 5771 C CA . MET B 1 116 ? 14.016 -24.281 -19.359 1 96 116 MET B CA 1
ATOM 5772 C C . MET B 1 116 ? 14.352 -24.969 -20.688 1 96 116 MET B C 1
ATOM 5774 O O . MET B 1 116 ? 13.508 -25.656 -21.266 1 96 116 MET B O 1
ATOM 5778 N N . GLU B 1 117 ? 15.555 -24.891 -21.141 1 93.81 117 GLU B N 1
ATOM 5779 C CA . GLU B 1 117 ? 15.984 -25.516 -22.375 1 93.81 117 GLU B CA 1
ATOM 5780 C C . GLU B 1 117 ? 16.047 -27.031 -22.234 1 93.81 117 GLU B C 1
ATOM 5782 O O . GLU B 1 117 ? 15.914 -27.75 -23.219 1 93.81 117 GLU B O 1
ATOM 5787 N N . GLN B 1 118 ? 16.203 -27.438 -21.062 1 92.31 118 GLN B N 1
ATOM 5788 C CA . GLN B 1 118 ? 16.359 -28.859 -20.828 1 92.31 118 GLN B CA 1
ATOM 5789 C C . GLN B 1 118 ? 15.008 -29.531 -20.594 1 92.31 118 GLN B C 1
ATOM 5791 O O . GLN B 1 118 ? 14.914 -30.766 -20.578 1 92.31 118 GLN B O 1
ATOM 5796 N N . VAL B 1 119 ? 13.977 -28.781 -20.516 1 93.94 119 VAL B N 1
ATOM 5797 C CA . VAL B 1 119 ? 12.648 -29.344 -20.281 1 93.94 119 VAL B CA 1
ATOM 5798 C C . VAL B 1 119 ? 12.133 -30 -21.562 1 93.94 119 VAL B C 1
ATOM 5800 O O . VAL B 1 119 ? 12.117 -29.375 -22.625 1 93.94 119 VAL B O 1
ATOM 5803 N N . SER B 1 120 ? 11.719 -31.219 -21.453 1 88.38 120 SER B N 1
ATOM 5804 C CA . SER B 1 120 ? 11.297 -31.953 -22.641 1 88.38 120 SER B CA 1
ATOM 5805 C C . SER B 1 120 ? 9.773 -32.094 -22.688 1 88.38 120 SER B C 1
ATOM 5807 O O . SER B 1 120 ? 9.211 -32.406 -23.75 1 88.38 120 SER B O 1
ATOM 5809 N N . SER B 1 121 ? 9.133 -31.938 -21.641 1 91.94 121 SER B N 1
ATOM 5810 C CA . SER B 1 121 ? 7.676 -32.062 -21.594 1 91.94 121 SER B CA 1
ATOM 5811 C C . SER B 1 121 ? 7.012 -30.719 -21.938 1 91.94 121 SER B C 1
ATOM 5813 O O . SER B 1 121 ? 7.691 -29.703 -22.141 1 91.94 121 SER B O 1
ATOM 5815 N N . LYS B 1 122 ? 5.719 -30.734 -22.094 1 94.62 122 LYS B N 1
ATOM 5816 C CA . LYS B 1 122 ? 4.965 -29.484 -22.203 1 94.62 122 LYS B CA 1
ATOM 5817 C C . LYS B 1 122 ? 4.961 -28.734 -20.875 1 94.62 122 LYS B C 1
ATOM 5819 O O . LYS B 1 122 ? 5.188 -29.312 -19.812 1 94.62 122 LYS B O 1
ATOM 5824 N N . VAL B 1 123 ? 4.781 -27.406 -21 1 96.25 123 VAL B N 1
ATOM 5825 C CA . VAL B 1 123 ? 4.844 -26.562 -19.812 1 96.25 123 VAL B CA 1
ATOM 5826 C C . VAL B 1 123 ? 3.57 -25.719 -19.703 1 96.25 123 VAL B C 1
ATOM 5828 O O . VAL B 1 123 ? 2.898 -25.469 -20.703 1 96.25 123 VAL B O 1
ATOM 5831 N N . SER B 1 124 ? 3.225 -25.406 -18.516 1 97.19 124 SER B N 1
ATOM 5832 C CA . SER B 1 124 ? 2.127 -24.484 -18.219 1 97.19 124 SER B CA 1
ATOM 5833 C C . SER B 1 124 ? 2.635 -23.219 -17.531 1 97.19 124 SER B C 1
ATOM 5835 O O . SER B 1 124 ? 3.611 -23.266 -16.781 1 97.19 124 SER B O 1
ATOM 5837 N N . ILE B 1 125 ? 1.992 -22.078 -17.812 1 97.88 125 ILE B N 1
ATOM 5838 C CA . ILE B 1 125 ? 2.426 -20.828 -17.188 1 97.88 125 ILE B CA 1
ATOM 5839 C C . ILE B 1 125 ? 1.276 -20.234 -16.375 1 97.88 125 ILE B C 1
ATOM 5841 O O . ILE B 1 125 ? 0.105 -20.438 -16.703 1 97.88 125 ILE B O 1
ATOM 5845 N N . THR B 1 126 ? 1.596 -19.562 -15.312 1 98.12 126 THR B N 1
ATOM 5846 C CA . THR B 1 126 ? 0.633 -18.844 -14.484 1 98.12 126 THR B CA 1
ATOM 5847 C C . THR B 1 126 ? 0.987 -17.359 -14.406 1 98.12 126 THR B C 1
ATOM 5849 O O . THR B 1 126 ? 2.164 -17 -14.359 1 98.12 126 THR B O 1
ATOM 5852 N N . LEU B 1 127 ? -0.036 -16.547 -14.406 1 98.31 127 LEU B N 1
ATOM 5853 C CA . LEU B 1 127 ? 0.133 -15.094 -14.352 1 98.31 127 LEU B CA 1
ATOM 5854 C C . LEU B 1 127 ? -0.449 -14.531 -13.062 1 98.31 127 LEU B C 1
ATOM 5856 O O . LEU B 1 127 ? -1.6 -14.805 -12.719 1 98.31 127 LEU B O 1
ATOM 5860 N N . ASP B 1 128 ? 0.337 -13.797 -12.352 1 96.62 128 ASP B N 1
ATOM 5861 C CA . ASP B 1 128 ? -0.083 -13.07 -11.156 1 96.62 128 ASP B CA 1
ATOM 5862 C C . ASP B 1 128 ? 0.235 -11.586 -11.273 1 96.62 128 ASP B C 1
ATOM 5864 O O . ASP B 1 128 ? 1.284 -11.203 -11.797 1 96.62 128 ASP B O 1
ATOM 5868 N N . PHE B 1 129 ? -0.707 -10.742 -10.781 1 96.69 129 PHE B N 1
ATOM 5869 C CA . PHE B 1 129 ? -0.564 -9.297 -10.969 1 96.69 129 PHE B CA 1
ATOM 5870 C C . PHE B 1 129 ? -0.643 -8.57 -9.633 1 96.69 129 PHE B C 1
ATOM 5872 O O . PHE B 1 129 ? -1.385 -8.977 -8.734 1 96.69 129 PHE B O 1
ATOM 5879 N N . TRP B 1 130 ? 0.104 -7.523 -9.477 1 94.69 130 TRP B N 1
ATOM 5880 C CA . TRP B 1 130 ? 0.003 -6.629 -8.328 1 94.69 130 TRP B CA 1
ATOM 5881 C C . TRP B 1 130 ? 0.476 -5.227 -8.688 1 94.69 130 TRP B C 1
ATOM 5883 O O . TRP B 1 130 ? 1.185 -5.035 -9.68 1 94.69 130 TRP B O 1
ATOM 5893 N N . THR B 1 131 ? 0.083 -4.227 -7.922 1 94.19 131 THR B N 1
ATOM 5894 C CA . THR B 1 131 ? 0.448 -2.832 -8.148 1 94.19 131 THR B CA 1
ATOM 5895 C C . THR B 1 131 ? 1.302 -2.305 -6.996 1 94.19 131 THR B C 1
ATOM 5897 O O . THR B 1 131 ? 0.968 -2.504 -5.824 1 94.19 131 THR B O 1
ATOM 5900 N N . SER B 1 132 ? 2.387 -1.665 -7.285 1 93.94 132 SER B N 1
ATOM 5901 C CA . SER B 1 132 ? 3.293 -1.129 -6.273 1 93.94 132 SER B CA 1
ATOM 5902 C C . SER B 1 132 ? 2.801 0.215 -5.746 1 93.94 132 SER B C 1
ATOM 5904 O O . SER B 1 132 ? 1.805 0.751 -6.234 1 93.94 132 SER B O 1
ATOM 5906 N N . TYR B 1 133 ?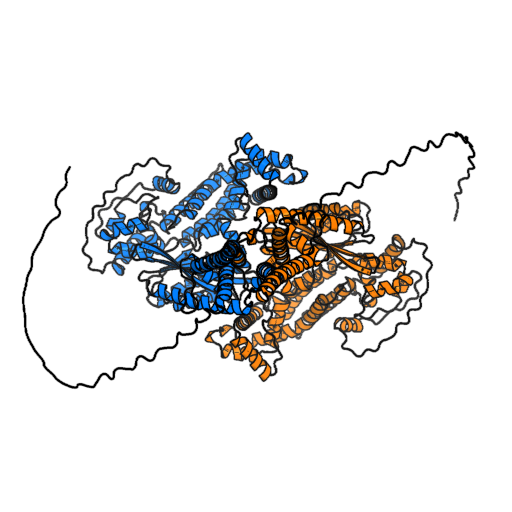 3.553 0.791 -4.719 1 91.31 133 TYR B N 1
ATOM 5907 C CA . TYR B 1 133 ? 3.191 2.076 -4.133 1 91.31 133 TYR B CA 1
ATOM 5908 C C . TYR B 1 133 ? 3.375 3.207 -5.137 1 91.31 133 TYR B C 1
ATOM 5910 O O . TYR B 1 133 ? 2.764 4.27 -5.004 1 91.31 133 TYR B O 1
ATOM 5918 N N . GLU B 1 134 ? 4.195 2.963 -6.16 1 90.75 134 GLU B N 1
ATOM 5919 C CA . GLU B 1 134 ? 4.438 3.943 -7.215 1 90.75 134 GLU B CA 1
ATOM 5920 C C . GLU B 1 134 ? 3.381 3.846 -8.312 1 90.75 134 GLU B C 1
ATOM 5922 O O . GLU B 1 134 ? 3.527 4.453 -9.375 1 90.75 134 GLU B O 1
ATOM 5927 N N . GLN B 1 135 ? 2.385 2.979 -8.148 1 90.19 135 GLN B N 1
ATOM 5928 C CA . GLN B 1 135 ? 1.278 2.783 -9.078 1 90.19 135 GLN B CA 1
ATOM 5929 C C . GLN B 1 135 ? 1.758 2.143 -10.375 1 90.19 135 GLN B C 1
ATOM 5931 O O . GLN B 1 135 ? 1.368 2.568 -11.461 1 90.19 135 GLN B O 1
ATOM 5936 N N . ILE B 1 136 ? 2.656 1.25 -10.211 1 93.75 136 ILE B N 1
ATOM 5937 C CA . ILE B 1 136 ? 3.146 0.462 -11.336 1 93.75 136 ILE B CA 1
ATOM 5938 C C . ILE B 1 136 ? 2.555 -0.944 -11.281 1 93.75 136 ILE B C 1
ATOM 5940 O O . ILE B 1 136 ? 2.602 -1.603 -10.234 1 93.75 136 ILE B O 1
ATOM 5944 N N . LEU B 1 137 ? 1.959 -1.373 -12.391 1 95.75 137 LEU B N 1
ATOM 5945 C CA . LEU B 1 137 ? 1.418 -2.727 -12.477 1 95.75 137 LEU B CA 1
ATOM 5946 C C . LEU B 1 137 ? 2.508 -3.727 -12.844 1 95.75 137 LEU B C 1
ATOM 5948 O O . LEU B 1 137 ? 3.23 -3.531 -13.828 1 95.75 137 LEU B O 1
ATOM 5952 N N . TYR B 1 138 ? 2.629 -4.781 -12.055 1 97.44 138 TYR B N 1
ATOM 5953 C CA . TYR B 1 138 ? 3.605 -5.832 -12.305 1 97.44 138 TYR B CA 1
ATOM 5954 C C . TYR B 1 138 ? 2.916 -7.148 -12.633 1 97.44 138 TYR B C 1
ATOM 5956 O O . TYR B 1 138 ? 1.803 -7.41 -12.172 1 97.44 138 TYR B O 1
ATOM 5964 N N . MET B 1 139 ? 3.582 -7.938 -13.422 1 97.88 139 MET B N 1
ATOM 5965 C CA . MET B 1 139 ? 3.156 -9.289 -13.766 1 97.88 139 MET B CA 1
ATOM 5966 C C . MET B 1 139 ? 4.234 -10.305 -13.414 1 97.88 139 MET B C 1
ATOM 5968 O O . MET B 1 139 ? 5.398 -10.141 -13.797 1 97.88 139 MET B O 1
ATOM 5972 N N . SER B 1 140 ? 3.885 -11.305 -12.672 1 97.75 140 SER B N 1
ATOM 5973 C CA . SER B 1 140 ? 4.746 -12.461 -12.414 1 97.75 140 SER B CA 1
ATOM 5974 C C . SER B 1 140 ? 4.402 -13.625 -13.336 1 97.75 140 SER B C 1
ATOM 5976 O O . SER B 1 140 ? 3.248 -14.039 -13.414 1 97.75 140 SER B O 1
ATOM 5978 N N . VAL B 1 141 ? 5.348 -14.102 -14.023 1 98.31 141 VAL B N 1
ATOM 5979 C CA . VAL B 1 141 ? 5.172 -15.25 -14.898 1 98.31 141 VAL B CA 1
ATOM 5980 C C . VAL B 1 141 ? 5.91 -16.453 -14.328 1 98.31 141 VAL B C 1
ATOM 5982 O O . VAL B 1 141 ? 7.141 -16.453 -14.242 1 98.31 141 VAL B O 1
ATOM 5985 N N . THR B 1 142 ? 5.164 -17.469 -14 1 98.25 142 THR B N 1
ATOM 5986 C CA . THR B 1 142 ? 5.746 -18.688 -13.43 1 98.25 142 THR B CA 1
ATOM 5987 C C . THR B 1 142 ? 5.48 -19.875 -14.336 1 98.25 142 THR B C 1
ATOM 5989 O O . THR B 1 142 ? 4.383 -20.016 -14.883 1 98.25 142 THR B O 1
ATOM 5992 N N . CYS B 1 143 ? 6.465 -20.672 -14.508 1 97.94 143 CYS B N 1
ATOM 5993 C CA . CYS B 1 143 ? 6.359 -21.859 -15.352 1 97.94 143 CYS B CA 1
ATOM 5994 C C . CYS B 1 143 ? 6.336 -23.125 -14.5 1 97.94 143 CYS B C 1
ATOM 5996 O O . CYS B 1 143 ? 7.07 -23.234 -13.516 1 97.94 143 CYS B O 1
ATOM 5998 N N . GLN B 1 144 ? 5.465 -24.062 -14.836 1 96.88 144 GLN B N 1
ATOM 5999 C CA . GLN B 1 144 ? 5.324 -25.328 -14.141 1 96.88 144 GLN B CA 1
ATOM 6000 C C . GLN B 1 144 ? 5.336 -26.5 -15.117 1 96.88 144 GLN B C 1
ATOM 6002 O O . GLN B 1 144 ? 4.781 -26.406 -16.219 1 96.88 144 GLN B O 1
ATOM 6007 N N . TRP B 1 145 ? 5.965 -27.625 -14.734 1 96.69 145 TRP B N 1
ATOM 6008 C CA . TRP B 1 145 ? 5.969 -28.844 -15.531 1 96.69 145 TRP B CA 1
ATOM 6009 C C . TRP B 1 145 ? 6.238 -30.078 -14.664 1 96.69 145 TRP B C 1
ATOM 6011 O O . TRP B 1 145 ? 6.496 -29.938 -13.461 1 96.69 145 TRP B O 1
ATOM 6021 N N . ILE B 1 146 ? 5.93 -31.188 -15.219 1 96.56 146 ILE B N 1
ATOM 6022 C CA . ILE B 1 146 ? 6.246 -32.438 -14.578 1 96.56 146 ILE B CA 1
ATOM 6023 C C . ILE B 1 146 ? 7.426 -33.125 -15.289 1 96.56 146 ILE B C 1
ATOM 6025 O O . ILE B 1 146 ? 7.371 -33.344 -16.5 1 96.56 146 ILE B O 1
ATOM 6029 N N . ASP B 1 147 ? 8.461 -33.375 -14.609 1 94.88 147 ASP B N 1
ATOM 6030 C CA . ASP B 1 147 ? 9.672 -33.906 -15.234 1 94.88 147 ASP B CA 1
ATOM 6031 C C . ASP B 1 147 ? 9.57 -35.406 -15.461 1 94.88 147 ASP B C 1
ATOM 6033 O O . ASP B 1 147 ? 8.523 -36 -15.195 1 94.88 147 ASP B O 1
ATOM 6037 N N . ALA B 1 148 ? 10.633 -36.062 -16 1 91.94 148 ALA B N 1
ATOM 6038 C CA . ALA B 1 148 ? 10.648 -37.469 -16.391 1 91.94 148 ALA B CA 1
ATOM 6039 C C . ALA B 1 148 ? 10.531 -38.375 -15.156 1 91.94 148 ALA B C 1
ATOM 6041 O O . ALA B 1 148 ? 10.07 -39.5 -15.258 1 91.94 148 ALA B O 1
ATOM 6042 N N . ASN B 1 149 ? 10.875 -37.812 -14.016 1 92.81 149 ASN B N 1
ATOM 6043 C CA . ASN B 1 149 ? 10.789 -38.562 -12.773 1 92.81 149 ASN B CA 1
ATOM 6044 C C . ASN B 1 149 ? 9.453 -38.344 -12.07 1 92.81 149 ASN B C 1
ATOM 6046 O O . ASN B 1 149 ? 9.297 -38.719 -10.906 1 92.81 149 ASN B O 1
ATOM 6050 N N . TRP B 1 150 ? 8.516 -37.625 -12.734 1 95 150 TRP B N 1
ATOM 6051 C CA . TRP B 1 150 ? 7.172 -37.344 -12.25 1 95 150 TRP B CA 1
ATOM 6052 C C . TRP B 1 150 ? 7.211 -36.438 -11.023 1 95 150 TRP B C 1
ATOM 6054 O O . TRP B 1 150 ? 6.426 -36.625 -10.086 1 95 150 TRP B O 1
ATOM 6064 N N . SER B 1 151 ? 8.219 -35.594 -11.039 1 94.06 151 SER B N 1
ATOM 6065 C CA . SER B 1 151 ? 8.289 -34.562 -10.023 1 94.06 151 SER B CA 1
ATOM 6066 C C . SER B 1 151 ? 7.758 -33.219 -10.555 1 94.06 151 SER B C 1
ATOM 6068 O O . SER B 1 151 ? 8.078 -32.812 -11.672 1 94.06 151 SER B O 1
ATOM 6070 N N . PHE B 1 152 ? 6.977 -32.688 -9.688 1 95.25 152 PHE B N 1
ATOM 6071 C CA . PHE B 1 152 ? 6.43 -31.375 -10.047 1 95.25 152 PHE B CA 1
ATOM 6072 C C . PHE B 1 152 ? 7.488 -30.297 -9.922 1 95.25 152 PHE B C 1
ATOM 6074 O O . PHE B 1 152 ? 8.148 -30.188 -8.883 1 95.25 152 PHE B O 1
ATOM 6081 N N . GLN B 1 153 ? 7.703 -29.562 -11 1 95.12 153 GLN B N 1
ATOM 6082 C CA . GLN B 1 153 ? 8.688 -28.484 -11.031 1 95.12 153 GLN B CA 1
ATOM 6083 C C . GLN B 1 153 ? 8.008 -27.125 -11.266 1 95.12 153 GLN B C 1
ATOM 6085 O O . GLN B 1 153 ? 6.988 -27.047 -11.945 1 95.12 153 GLN B O 1
ATOM 6090 N N . LYS B 1 154 ? 8.555 -26.141 -10.602 1 95.88 154 LYS B N 1
ATOM 6091 C CA . LYS B 1 154 ? 8.062 -24.781 -10.75 1 95.88 154 LYS B CA 1
ATOM 6092 C C . LYS B 1 154 ? 9.203 -23.781 -10.727 1 95.88 154 LYS B C 1
ATOM 6094 O O . LYS B 1 154 ? 10.156 -23.922 -9.953 1 95.88 154 LYS B O 1
ATOM 6099 N N . VAL B 1 155 ? 9.211 -22.797 -11.672 1 97.5 155 VAL B N 1
ATOM 6100 C CA . VAL B 1 155 ? 10.25 -21.781 -11.695 1 97.5 155 VAL B CA 1
ATOM 6101 C C . VAL B 1 155 ? 9.648 -20.453 -12.148 1 97.5 155 VAL B C 1
ATOM 6103 O O . VAL B 1 155 ? 8.836 -20.406 -13.078 1 97.5 155 VAL B O 1
ATOM 6106 N N . LEU B 1 156 ? 9.953 -19.422 -11.406 1 98.31 156 LEU B N 1
ATOM 6107 C CA . LEU B 1 156 ? 9.602 -18.062 -11.852 1 98.31 156 LEU B CA 1
ATOM 6108 C C . LEU B 1 156 ? 10.43 -17.656 -13.062 1 98.31 156 LEU B C 1
ATOM 6110 O O . LEU B 1 156 ? 11.664 -17.719 -13.023 1 98.31 156 LEU B O 1
ATOM 6114 N N . LEU B 1 157 ? 9.742 -17.297 -14.102 1 98.25 157 LEU B N 1
ATOM 6115 C CA . LEU B 1 157 ? 10.469 -16.875 -15.289 1 98.25 157 LEU B CA 1
ATOM 6116 C C . LEU B 1 157 ? 10.883 -15.414 -15.18 1 98.25 157 LEU B C 1
ATOM 6118 O O . LEU B 1 157 ? 12.039 -15.07 -15.43 1 98.25 157 LEU B O 1
ATOM 6122 N N . ASP B 1 158 ? 9.938 -14.562 -14.789 1 98 158 ASP B N 1
ATOM 6123 C CA . ASP B 1 158 ? 10.258 -13.141 -14.734 1 98 158 ASP B CA 1
ATOM 6124 C C . ASP B 1 158 ? 9.195 -12.367 -13.961 1 98 158 ASP B C 1
ATOM 6126 O O . ASP B 1 158 ? 8.078 -12.852 -13.773 1 98 158 ASP B O 1
ATOM 6130 N N . ILE B 1 159 ? 9.594 -11.25 -13.414 1 97.94 159 ILE B N 1
ATOM 6131 C CA . ILE B 1 159 ? 8.719 -10.195 -12.922 1 97.94 159 ILE B CA 1
ATOM 6132 C C . ILE B 1 159 ? 8.859 -8.961 -13.812 1 97.94 159 ILE B C 1
ATOM 6134 O O . ILE B 1 159 ? 9.93 -8.359 -13.898 1 97.94 159 ILE B O 1
ATOM 6138 N N . CYS B 1 160 ? 7.707 -8.594 -14.414 1 96.38 160 CYS B N 1
ATOM 6139 C CA . CYS B 1 160 ? 7.762 -7.516 -15.398 1 96.38 160 CYS B CA 1
ATOM 6140 C C . CYS B 1 160 ? 6.797 -6.391 -15.023 1 96.38 160 CYS B C 1
ATOM 6142 O O . CYS B 1 160 ? 5.695 -6.648 -14.547 1 96.38 160 CYS B O 1
ATOM 6144 N N . HIS B 1 161 ? 7.281 -5.234 -15.211 1 95.25 161 HIS B N 1
ATOM 6145 C CA . HIS B 1 161 ? 6.309 -4.152 -15.141 1 95.25 161 HIS B CA 1
ATOM 6146 C C . HIS B 1 161 ? 5.523 -4.027 -16.453 1 95.25 161 HIS B C 1
ATOM 6148 O O . HIS B 1 161 ? 6.078 -4.238 -17.531 1 95.25 161 HIS B O 1
ATOM 6154 N N . ILE B 1 162 ? 4.285 -3.744 -16.422 1 95.19 162 ILE B N 1
ATOM 6155 C CA . ILE B 1 162 ? 3.438 -3.555 -17.594 1 95.19 162 ILE B CA 1
ATOM 6156 C C . ILE B 1 162 ? 3.338 -2.068 -17.938 1 95.19 162 ILE B C 1
ATOM 6158 O O . ILE B 1 162 ? 2.834 -1.279 -17.125 1 95.19 162 ILE B O 1
ATOM 6162 N N . PRO B 1 163 ? 3.832 -1.725 -19.062 1 90.69 163 PRO B N 1
ATOM 6163 C CA . PRO B 1 163 ? 3.801 -0.305 -19.422 1 90.69 163 PRO B CA 1
ATOM 6164 C C . PRO B 1 163 ? 2.381 0.248 -19.516 1 90.69 163 PRO B C 1
ATOM 6166 O O . PRO B 1 163 ? 1.432 -0.512 -19.734 1 90.69 163 PRO B O 1
ATOM 6169 N N . SER B 1 164 ? 2.234 1.494 -19.391 1 85.81 164 SER B N 1
ATOM 6170 C CA . SER B 1 164 ? 0.943 2.158 -19.531 1 85.81 164 SER B CA 1
ATOM 6171 C C . SER B 1 164 ? 0.465 2.131 -20.984 1 85.81 164 SER B C 1
ATOM 6173 O O . SER B 1 164 ? 1.269 2.254 -21.906 1 85.81 164 SER B O 1
ATOM 6175 N N . PRO B 1 165 ? -0.931 1.964 -21.094 1 87.06 165 PRO B N 1
ATOM 6176 C CA . PRO B 1 165 ? -2.035 2.037 -20.141 1 87.06 165 PRO B CA 1
ATOM 6177 C C . PRO B 1 165 ? -2.275 0.715 -19.422 1 87.06 165 PRO B C 1
ATOM 6179 O O . PRO B 1 165 ? -3.26 0.578 -18.688 1 87.06 165 PRO B O 1
ATOM 6182 N N . SER B 1 166 ? -1.398 -0.237 -19.531 1 91.06 166 SER B N 1
ATOM 6183 C CA . SER B 1 166 ? -1.403 -1.503 -18.812 1 91.06 166 SER B CA 1
ATOM 6184 C C . SER B 1 166 ? -2.689 -2.281 -19.062 1 91.06 166 SER B C 1
ATOM 6186 O O . SER B 1 166 ? -3.336 -2.748 -18.125 1 91.06 166 SER B O 1
ATOM 6188 N N . GLU B 1 167 ? -3.076 -2.34 -20.281 1 93.06 167 GLU B N 1
ATOM 6189 C CA . GLU B 1 167 ? -4.258 -3.082 -20.719 1 93.06 167 GLU B CA 1
ATOM 6190 C C . GLU B 1 167 ? -3.871 -4.426 -21.328 1 93.06 167 GLU B C 1
ATOM 6192 O O . GLU B 1 167 ? -2.732 -4.875 -21.188 1 93.06 167 GLU B O 1
ATOM 6197 N N . GLY B 1 168 ? -4.812 -5.09 -21.984 1 95.06 168 GLY B N 1
ATOM 6198 C CA . GLY B 1 168 ? -4.594 -6.426 -22.516 1 95.06 168 GLY B CA 1
ATOM 6199 C C . GLY B 1 168 ? -3.508 -6.48 -23.578 1 95.06 168 GLY B C 1
ATOM 6200 O O . GLY B 1 168 ? -2.74 -7.441 -23.641 1 95.06 168 GLY B O 1
ATOM 6201 N N . THR B 1 169 ? -3.389 -5.441 -24.297 1 93.88 169 THR B N 1
ATOM 6202 C CA . THR B 1 169 ? -2.408 -5.402 -25.391 1 93.88 169 THR B CA 1
ATOM 6203 C C . THR B 1 169 ? -0.989 -5.352 -24.828 1 93.88 169 THR B C 1
ATOM 6205 O O . THR B 1 169 ? -0.098 -6.047 -25.312 1 93.88 169 THR B O 1
ATOM 6208 N N . GLU B 1 170 ? -0.805 -4.5 -23.844 1 93.31 170 GLU B N 1
ATOM 6209 C CA . GLU B 1 170 ? 0.523 -4.375 -23.25 1 93.31 170 GLU B CA 1
ATOM 6210 C C . GLU B 1 170 ? 0.908 -5.641 -22.5 1 93.31 170 GLU B C 1
ATOM 6212 O O . GLU B 1 170 ? 2.066 -6.059 -22.516 1 93.31 170 GLU B O 1
ATOM 6217 N N . ILE B 1 171 ? -0.067 -6.246 -21.828 1 97.19 171 ILE B N 1
ATOM 6218 C CA . ILE B 1 171 ? 0.189 -7.5 -21.125 1 97.19 171 ILE B CA 1
ATOM 6219 C C . ILE B 1 171 ? 0.623 -8.57 -22.125 1 97.19 171 ILE B C 1
ATOM 6221 O O . ILE B 1 171 ? 1.598 -9.289 -21.891 1 97.19 171 ILE B O 1
ATOM 6225 N N . HIS B 1 172 ? -0.14 -8.656 -23.234 1 97.19 172 HIS B N 1
ATOM 6226 C CA . HIS B 1 172 ? 0.196 -9.617 -24.281 1 97.19 172 HIS B CA 1
ATOM 6227 C C . HIS B 1 172 ? 1.607 -9.391 -24.812 1 97.19 172 HIS B C 1
ATOM 6229 O O . HIS B 1 172 ? 2.363 -10.344 -25.016 1 97.19 172 HIS B O 1
ATOM 6235 N N . TYR B 1 173 ? 1.954 -8.148 -25.016 1 94.06 173 TYR B N 1
ATOM 6236 C CA . TYR B 1 173 ? 3.266 -7.797 -25.547 1 94.06 173 TYR B CA 1
ATOM 6237 C C . TYR B 1 173 ? 4.375 -8.258 -24.609 1 94.06 173 TYR B C 1
ATOM 6239 O O . TYR B 1 173 ? 5.332 -8.906 -25.031 1 94.06 173 TYR B O 1
ATOM 6247 N N . VAL B 1 174 ? 4.242 -7.91 -23.359 1 95.75 174 VAL B N 1
ATOM 6248 C CA . VAL B 1 174 ? 5.254 -8.25 -22.359 1 95.75 174 VAL B CA 1
ATOM 6249 C C . VAL B 1 174 ? 5.316 -9.766 -22.188 1 95.75 174 VAL B C 1
ATOM 6251 O O . VAL B 1 174 ? 6.402 -10.344 -22.094 1 95.75 174 VAL B O 1
ATOM 6254 N N . LEU B 1 175 ? 4.176 -10.422 -22.141 1 97.5 175 LEU B N 1
ATOM 6255 C CA . LEU B 1 175 ? 4.105 -11.875 -22 1 97.5 175 LEU B CA 1
ATOM 6256 C C . LEU B 1 175 ? 4.785 -12.578 -23.172 1 97.5 175 LEU B C 1
ATOM 6258 O O . LEU B 1 175 ? 5.527 -13.539 -22.969 1 97.5 175 LEU B O 1
ATOM 6262 N N . SER B 1 176 ? 4.547 -12.133 -24.375 1 95.62 176 SER B N 1
ATOM 6263 C CA . SER B 1 176 ? 5.148 -12.711 -25.562 1 95.62 176 SER B CA 1
ATOM 6264 C C . SER B 1 176 ? 6.668 -12.586 -25.531 1 95.62 176 SER B C 1
ATOM 6266 O O . SER B 1 176 ? 7.383 -13.492 -25.969 1 95.62 176 SER B O 1
ATOM 6268 N N . LYS B 1 177 ? 7.102 -11.469 -25.047 1 93.94 177 LYS B N 1
ATOM 6269 C CA . LYS B 1 177 ? 8.539 -11.266 -24.922 1 93.94 177 LYS B CA 1
ATOM 6270 C C . LYS B 1 177 ? 9.164 -12.281 -23.969 1 93.94 177 LYS B C 1
ATOM 6272 O O . LYS B 1 177 ? 10.242 -12.812 -24.234 1 93.94 177 LYS B O 1
ATOM 6277 N N . VAL B 1 178 ? 8.492 -12.547 -22.844 1 97.06 178 VAL B N 1
ATOM 6278 C CA . VAL B 1 178 ? 8.984 -13.516 -21.859 1 97.06 178 VAL B CA 1
ATOM 6279 C C . VAL B 1 178 ? 9 -14.914 -22.484 1 97.06 178 VAL B C 1
ATOM 6281 O O . VAL B 1 178 ? 9.969 -15.656 -22.328 1 97.06 178 VAL B O 1
ATOM 6284 N N . ILE B 1 179 ? 7.949 -15.273 -23.203 1 96.12 179 ILE B N 1
ATOM 6285 C CA . ILE B 1 179 ? 7.805 -16.594 -23.828 1 96.12 179 ILE B CA 1
ATOM 6286 C C . ILE B 1 179 ? 8.914 -16.797 -24.859 1 96.12 179 ILE B C 1
ATOM 6288 O O . ILE B 1 179 ? 9.523 -17.875 -24.922 1 96.12 179 ILE B O 1
ATOM 6292 N N . ARG B 1 180 ? 9.219 -15.781 -25.609 1 93.94 180 ARG B N 1
ATOM 6293 C CA . ARG B 1 180 ? 10.266 -15.852 -26.625 1 93.94 180 ARG B CA 1
ATOM 6294 C C . ARG B 1 180 ? 11.648 -15.953 -25.969 1 93.94 180 ARG B C 1
ATOM 6296 O O . ARG B 1 180 ? 12.508 -16.703 -26.438 1 93.94 180 ARG B O 1
ATOM 6303 N N . LEU B 1 181 ? 11.812 -15.203 -24.969 1 94.75 181 LEU B N 1
ATOM 6304 C CA . LEU B 1 181 ? 13.102 -15.172 -24.281 1 94.75 181 LEU B CA 1
ATOM 6305 C C . LEU B 1 181 ? 13.484 -16.562 -23.781 1 94.75 181 LEU B C 1
ATOM 6307 O O . LEU B 1 181 ? 14.648 -16.938 -23.828 1 94.75 181 LEU B O 1
ATOM 6311 N N . TYR B 1 182 ? 12.531 -17.25 -23.297 1 96.12 182 TYR B N 1
ATOM 6312 C CA . TYR B 1 182 ? 12.805 -18.562 -22.703 1 96.12 182 TYR B CA 1
ATOM 6313 C C . TYR B 1 182 ? 12.5 -19.672 -23.688 1 96.12 182 TYR B C 1
ATOM 6315 O O . TYR B 1 182 ? 12.562 -20.859 -23.344 1 96.12 182 TYR B O 1
ATOM 6323 N N . ASN B 1 183 ? 12.102 -19.391 -24.891 1 92.31 183 ASN B N 1
ATOM 6324 C CA . ASN B 1 183 ? 11.875 -20.328 -26 1 92.31 183 ASN B CA 1
ATOM 6325 C C . ASN B 1 183 ? 10.883 -21.422 -25.625 1 92.31 183 ASN B C 1
ATOM 6327 O O . ASN B 1 183 ? 11.18 -22.609 -25.766 1 92.31 183 ASN B O 1
ATOM 6331 N N . ILE B 1 184 ? 9.734 -21 -25.125 1 93 184 ILE B N 1
ATOM 6332 C CA . ILE B 1 184 ? 8.766 -22 -24.719 1 93 184 ILE B CA 1
ATOM 6333 C C . ILE B 1 184 ? 7.504 -21.875 -25.562 1 93 184 ILE B C 1
ATOM 6335 O O . ILE B 1 184 ? 6.461 -22.438 -25.219 1 93 184 ILE B O 1
ATOM 6339 N N . ASP B 1 185 ? 7.539 -21.203 -26.625 1 89.25 185 ASP B N 1
ATOM 6340 C CA . ASP B 1 185 ? 6.387 -20.938 -27.484 1 89.25 185 ASP B CA 1
ATOM 6341 C C . ASP B 1 185 ? 5.801 -22.234 -28.031 1 89.25 185 ASP B C 1
ATOM 6343 O O . ASP B 1 185 ? 4.582 -22.375 -28.156 1 89.25 185 ASP B O 1
ATOM 6347 N N . THR B 1 186 ? 6.648 -23.172 -28.234 1 88.62 186 THR B N 1
ATOM 6348 C CA . THR B 1 186 ? 6.18 -24.406 -28.859 1 88.62 186 THR B CA 1
ATOM 6349 C C . THR B 1 186 ? 5.812 -25.438 -27.797 1 88.62 186 THR B C 1
ATOM 6351 O O . THR B 1 186 ? 5.23 -26.484 -28.109 1 88.62 186 THR B O 1
ATOM 6354 N N . ARG B 1 187 ? 6.066 -25.188 -26.641 1 92.12 187 ARG B N 1
ATOM 6355 C CA . ARG B 1 187 ? 5.879 -26.203 -25.609 1 92.12 187 ARG B CA 1
ATOM 6356 C C . ARG B 1 187 ? 4.789 -25.781 -24.625 1 92.12 187 ARG B C 1
ATOM 6358 O O . ARG B 1 187 ? 4.336 -26.594 -23.812 1 92.12 187 ARG B O 1
ATOM 6365 N N . ILE B 1 188 ? 4.324 -24.625 -24.688 1 94.56 188 ILE B N 1
ATOM 6366 C CA . ILE B 1 188 ? 3.33 -24.141 -23.75 1 94.56 188 ILE B CA 1
ATOM 6367 C C . ILE B 1 188 ? 1.973 -24.766 -24.047 1 94.56 188 ILE B C 1
ATOM 6369 O O . ILE B 1 188 ? 1.498 -24.719 -25.188 1 94.56 188 ILE B O 1
ATOM 6373 N N . ILE B 1 189 ? 1.372 -25.328 -23.047 1 94.88 189 ILE B N 1
ATOM 6374 C CA . ILE B 1 189 ? 0.102 -26.016 -23.25 1 94.88 189 ILE B CA 1
ATOM 6375 C C . ILE B 1 189 ? -1.035 -25.188 -22.656 1 94.88 189 ILE B C 1
ATOM 6377 O O . ILE B 1 189 ? -2.182 -25.281 -23.109 1 94.88 189 ILE B O 1
ATOM 6381 N N . SER B 1 190 ? -0.654 -24.391 -21.641 1 96.38 190 SER B N 1
ATOM 6382 C CA . SER B 1 190 ? -1.742 -23.672 -20.984 1 96.38 190 SER B CA 1
ATOM 6383 C C . SER B 1 190 ? -1.223 -22.438 -20.266 1 96.38 190 SER B C 1
ATOM 6385 O O . SER B 1 190 ? -0.03 -22.344 -19.969 1 96.38 190 SER B O 1
ATOM 6387 N N . CYS B 1 191 ? -2.125 -21.484 -20.031 1 97.62 191 CYS B N 1
ATOM 6388 C CA . CYS B 1 191 ? -1.885 -20.297 -19.219 1 97.62 191 CYS B CA 1
ATOM 6389 C C . CYS B 1 191 ? -3.029 -20.062 -18.234 1 97.62 191 CYS B C 1
ATOM 6391 O O . CYS B 1 191 ? -4.191 -20 -18.641 1 97.62 191 CYS B O 1
ATOM 6393 N N . THR B 1 192 ? -2.697 -20.031 -16.984 1 97.94 192 THR B N 1
ATOM 6394 C CA . THR B 1 192 ? -3.695 -19.703 -15.977 1 97.94 192 THR B CA 1
ATOM 6395 C C . THR B 1 192 ? -3.576 -18.234 -15.562 1 97.94 192 THR B C 1
ATOM 6397 O O . THR B 1 192 ? -2.533 -17.812 -15.062 1 97.94 192 THR B O 1
ATOM 6400 N N . HIS B 1 193 ? -4.609 -17.438 -15.766 1 97.19 193 HIS B N 1
ATOM 6401 C CA . HIS B 1 193 ? -4.578 -16.016 -15.5 1 97.19 193 HIS B CA 1
ATOM 6402 C C . HIS B 1 193 ? -5.312 -15.672 -14.211 1 97.19 193 HIS B C 1
ATOM 6404 O O . HIS B 1 193 ? -5.922 -16.547 -13.594 1 97.19 193 HIS B O 1
ATOM 6410 N N . ASP B 1 194 ? -5.332 -14.438 -13.742 1 94.88 194 ASP B N 1
ATOM 6411 C CA . ASP B 1 194 ? -5.848 -14.039 -12.438 1 94.88 194 ASP B CA 1
ATOM 6412 C C . ASP B 1 194 ? -7.312 -13.617 -12.531 1 94.88 194 ASP B C 1
ATOM 6414 O O . ASP B 1 194 ? -7.824 -12.93 -11.641 1 94.88 194 ASP B O 1
ATOM 6418 N N . ASN B 1 195 ? -8.008 -13.867 -13.586 1 95 195 ASN B N 1
ATOM 6419 C CA . ASN B 1 195 ? -9.43 -13.633 -13.812 1 95 195 ASN B CA 1
ATOM 6420 C C . ASN B 1 195 ? -9.711 -12.164 -14.133 1 95 195 ASN B C 1
ATOM 6422 O O . ASN B 1 195 ? -10.875 -11.75 -14.188 1 95 195 ASN B O 1
ATOM 6426 N N . SER B 1 196 ? -8.703 -11.281 -14.32 1 95 196 SER B N 1
ATOM 6427 C CA . SER B 1 196 ? -8.938 -9.906 -14.742 1 95 196 SER B CA 1
ATOM 6428 C C . SER B 1 196 ? -9.289 -9.836 -16.234 1 95 196 SER B C 1
ATOM 6430 O O . SER B 1 196 ? -8.828 -10.656 -17.016 1 95 196 SER B O 1
ATOM 6432 N N . SER B 1 197 ? -10.07 -8.836 -16.578 1 95.19 197 SER B N 1
ATOM 6433 C CA . SER B 1 197 ? -10.484 -8.672 -17.969 1 95.19 197 SER B CA 1
ATOM 6434 C C . SER B 1 197 ? -9.281 -8.438 -18.891 1 95.19 197 SER B C 1
ATOM 6436 O O . SER B 1 197 ? -9.227 -8.977 -19.984 1 95.19 197 SER B O 1
ATOM 6438 N N . ASN B 1 198 ? -8.32 -7.688 -18.438 1 95.81 198 ASN B N 1
ATOM 6439 C CA . ASN B 1 198 ? -7.129 -7.398 -19.219 1 95.81 198 ASN B CA 1
ATOM 6440 C C . ASN B 1 198 ? -6.277 -8.648 -19.438 1 95.81 198 ASN B C 1
ATOM 6442 O O . ASN B 1 198 ? -5.734 -8.859 -20.516 1 95.81 198 ASN B O 1
ATOM 6446 N N . ALA B 1 199 ? -6.137 -9.469 -18.391 1 96.25 199 ALA B N 1
ATOM 6447 C CA . ALA B 1 199 ? -5.383 -10.711 -18.516 1 96.25 199 ALA B CA 1
ATOM 6448 C C . ALA B 1 199 ? -6.074 -11.68 -19.484 1 96.25 199 ALA B C 1
ATOM 6450 O O . ALA B 1 199 ? -5.414 -12.367 -20.266 1 96.25 199 ALA B O 1
ATOM 6451 N N . LEU B 1 200 ? -7.395 -11.727 -19.406 1 95.31 200 LEU B N 1
ATOM 6452 C CA . LEU B 1 200 ? -8.172 -12.57 -20.297 1 95.31 200 LEU B CA 1
ATOM 6453 C C . LEU B 1 200 ? -7.965 -12.148 -21.75 1 95.31 200 LEU B C 1
ATOM 6455 O O . LEU B 1 200 ? -7.762 -13 -22.625 1 95.31 200 LEU B O 1
ATOM 6459 N N . HIS B 1 201 ? -8.016 -10.875 -21.984 1 96.44 201 HIS B N 1
ATOM 6460 C CA . HIS B 1 201 ? -7.797 -10.359 -23.328 1 96.44 201 HIS B CA 1
ATOM 6461 C C . HIS B 1 201 ? -6.398 -10.695 -23.828 1 96.44 201 HIS B C 1
ATOM 6463 O O . HIS B 1 201 ? -6.223 -11.031 -25 1 96.44 201 HIS B O 1
ATOM 6469 N N . ALA B 1 202 ? -5.469 -10.555 -22.969 1 97.56 202 ALA B N 1
ATOM 6470 C CA . ALA B 1 202 ? -4.094 -10.883 -23.328 1 97.56 202 ALA B CA 1
ATOM 6471 C C . ALA B 1 202 ? -3.961 -12.359 -23.688 1 97.56 202 ALA B C 1
ATOM 6473 O O . ALA B 1 202 ? -3.285 -12.703 -24.672 1 97.56 202 ALA B O 1
ATOM 6474 N N . CYS B 1 203 ? -4.562 -13.242 -22.938 1 96.56 203 CYS B N 1
ATOM 6475 C CA . CYS B 1 203 ? -4.508 -14.68 -23.188 1 96.56 203 CYS B CA 1
ATOM 6476 C C . CYS B 1 203 ? -5.215 -15.031 -24.5 1 96.56 203 CYS B C 1
ATOM 6478 O O . CYS B 1 203 ? -4.777 -15.93 -25.219 1 96.56 203 CYS B O 1
ATOM 6480 N N . HIS B 1 204 ? -6.281 -14.359 -24.766 1 95.12 204 HIS B N 1
ATOM 6481 C CA . HIS B 1 204 ? -6.992 -14.57 -26.016 1 95.12 204 HIS B CA 1
ATOM 6482 C C . HIS B 1 204 ? -6.109 -14.234 -27.219 1 95.12 204 HIS B C 1
ATOM 6484 O O . HIS B 1 204 ? -6.07 -14.984 -28.188 1 95.12 204 HIS B O 1
ATOM 6490 N N . LYS B 1 205 ? -5.453 -13.133 -27.125 1 95.56 205 LYS B N 1
ATOM 6491 C CA . LYS B 1 205 ? -4.531 -12.734 -28.188 1 95.56 205 LYS B CA 1
ATOM 6492 C C . LYS B 1 205 ? -3.381 -13.727 -28.312 1 95.56 205 LYS B C 1
ATOM 6494 O O . LYS B 1 205 ? -2.953 -14.047 -29.422 1 95.56 205 LYS B O 1
ATOM 6499 N N . LEU B 1 206 ? -2.902 -14.117 -27.172 1 95.19 206 LEU B N 1
ATOM 6500 C CA . LEU B 1 206 ? -1.825 -15.102 -27.172 1 95.19 206 LEU B CA 1
ATOM 6501 C C . LEU B 1 206 ? -2.264 -16.391 -27.844 1 95.19 206 LEU B C 1
ATOM 6503 O O . LEU B 1 206 ? -1.506 -16.984 -28.625 1 95.19 206 LEU B O 1
ATOM 6507 N N . LYS B 1 207 ? -3.441 -16.891 -27.547 1 94.12 207 LYS B N 1
ATOM 6508 C CA . LYS B 1 207 ? -3.986 -18.094 -28.156 1 94.12 207 LYS B CA 1
ATOM 6509 C C . LYS B 1 207 ? -4.051 -17.938 -29.688 1 94.12 207 LYS B C 1
ATOM 6511 O O . LYS B 1 207 ? -3.678 -18.859 -30.422 1 94.12 207 LYS B O 1
ATOM 6516 N N . GLY B 1 208 ? -4.527 -16.797 -30.125 1 91.94 208 GLY B N 1
ATOM 6517 C CA . GLY B 1 208 ? -4.574 -16.531 -31.547 1 91.94 208 GLY B CA 1
ATOM 6518 C C . GLY B 1 208 ? -3.213 -16.609 -32.219 1 91.94 208 GLY B C 1
ATOM 6519 O O . GLY B 1 208 ? -3.076 -17.188 -33.281 1 91.94 208 GLY B O 1
ATOM 6520 N N . ASN B 1 209 ? -2.254 -16.094 -31.578 1 90.62 209 ASN B N 1
ATOM 6521 C CA . ASN B 1 209 ? -0.894 -16.078 -32.094 1 90.62 209 ASN B CA 1
ATOM 6522 C C . ASN B 1 209 ? -0.301 -17.484 -32.156 1 90.62 209 ASN B C 1
ATOM 6524 O O . ASN B 1 209 ? 0.379 -17.844 -33.125 1 90.62 209 ASN B O 1
ATOM 6528 N N . LEU B 1 210 ? -0.525 -18.219 -31.109 1 89.88 210 LEU B N 1
ATOM 6529 C CA . LEU B 1 210 ? 0.036 -19.562 -31.031 1 89.88 210 LEU B CA 1
ATOM 6530 C C . LEU B 1 210 ? -0.681 -20.516 -31.984 1 89.88 210 LEU B C 1
ATOM 6532 O O . LEU B 1 210 ? -0.054 -21.391 -32.594 1 89.88 210 LEU B O 1
ATOM 6536 N N . ASP B 1 211 ? -1.981 -20.375 -32.125 1 86.31 211 ASP B N 1
ATOM 6537 C CA . ASP B 1 211 ? -2.76 -21.203 -33.062 1 86.31 211 ASP B CA 1
ATOM 6538 C C . ASP B 1 211 ? -2.322 -20.969 -34.5 1 86.31 211 ASP B C 1
ATOM 6540 O O . ASP B 1 211 ? -2.316 -21.891 -35.312 1 86.31 211 ASP B O 1
ATOM 6544 N N . SER B 1 212 ? -2.047 -19.766 -34.812 1 84.88 212 SER B N 1
ATOM 6545 C CA . SER B 1 212 ? -1.639 -19.422 -36.156 1 84.88 212 SER B CA 1
ATOM 6546 C C . SER B 1 212 ? -0.307 -20.062 -36.531 1 84.88 212 SER B C 1
ATOM 6548 O O . SER B 1 212 ? -0.037 -20.328 -37.688 1 84.88 212 SER B O 1
ATOM 6550 N N . GLN B 1 213 ? 0.438 -20.328 -35.594 1 80.12 213 GLN B N 1
ATOM 6551 C CA . GLN B 1 213 ? 1.736 -20.953 -35.844 1 80.12 213 GLN B CA 1
ATOM 6552 C C . GLN B 1 213 ? 1.617 -22.469 -35.906 1 80.12 213 GLN B C 1
ATOM 6554 O O . GLN B 1 213 ? 2.59 -23.156 -36.219 1 80.12 213 GLN B O 1
ATOM 6559 N N . LYS B 1 214 ? 0.344 -23.047 -35.969 1 63.25 214 LYS B N 1
ATOM 6560 C CA . LYS B 1 214 ? 0.01 -24.453 -36.094 1 63.25 214 LYS B CA 1
ATOM 6561 C C . LYS B 1 214 ? 0.754 -25.281 -35.031 1 63.25 214 LYS B C 1
ATOM 6563 O O . LYS B 1 214 ? 1.229 -26.375 -35.312 1 63.25 214 LYS B O 1
ATOM 6568 N N . VAL B 1 215 ? 0.985 -24.547 -34 1 61.53 215 VAL B N 1
ATOM 6569 C CA . VAL B 1 215 ? 1.645 -25.25 -32.906 1 61.53 215 VAL B CA 1
ATOM 6570 C C . VAL B 1 215 ? 0.617 -26.062 -32.125 1 61.53 215 VAL B C 1
ATOM 6572 O O . VAL B 1 215 ? -0.579 -26.016 -32.438 1 61.53 215 VAL B O 1
ATOM 6575 N N . ALA B 1 216 ? 0.929 -26.875 -31.109 1 66.25 216 ALA B N 1
ATOM 6576 C CA . ALA B 1 216 ? 0.166 -27.703 -30.172 1 66.25 216 ALA B CA 1
ATOM 6577 C C . ALA B 1 216 ? -0.975 -26.922 -29.547 1 66.25 216 ALA B C 1
ATOM 6579 O O . ALA B 1 216 ? -0.938 -25.688 -29.516 1 66.25 216 ALA B O 1
ATOM 6580 N N . PRO B 1 217 ? -2.08 -27.562 -29.266 1 80.56 217 PRO B N 1
ATOM 6581 C CA . PRO B 1 217 ? -3.242 -26.906 -28.656 1 80.56 217 PRO B CA 1
ATOM 6582 C C . PRO B 1 217 ? -2.883 -26.125 -27.406 1 80.56 217 PRO B C 1
ATOM 6584 O O . PRO B 1 217 ? -2.059 -26.562 -26.594 1 80.56 217 PRO B O 1
ATOM 6587 N N . PHE B 1 218 ? -3.268 -24.828 -27.391 1 90.81 218 PHE B N 1
ATOM 6588 C CA . PHE B 1 218 ? -3.061 -23.938 -26.266 1 90.81 218 PHE B CA 1
ATOM 6589 C C . PHE B 1 218 ? -4.395 -23.531 -25.641 1 90.81 218 PHE B C 1
ATOM 6591 O O . PHE B 1 218 ? -5.367 -23.297 -26.359 1 90.81 218 PHE B O 1
ATOM 6598 N N . CYS B 1 219 ? -4.461 -23.547 -24.344 1 92.5 219 CYS B N 1
ATOM 6599 C CA . CYS B 1 219 ? -5.672 -23.125 -23.656 1 92.5 219 CYS B CA 1
ATOM 6600 C C . CYS B 1 219 ? -5.344 -22.203 -22.484 1 92.5 219 CYS B C 1
ATOM 6602 O O . CYS B 1 219 ? -4.207 -22.188 -22.016 1 92.5 219 CYS B O 1
ATOM 6604 N N . TYR B 1 220 ? -6.227 -21.328 -22.156 1 94.94 220 TYR B N 1
ATOM 6605 C CA . TYR B 1 220 ? -6.078 -20.516 -20.953 1 94.94 220 TYR B CA 1
ATOM 6606 C C . TYR B 1 220 ? -7.238 -20.75 -20 1 94.94 220 TYR B C 1
ATOM 6608 O O . TYR B 1 220 ? -8.375 -20.953 -20.438 1 94.94 220 TYR B O 1
ATOM 6616 N N . ILE B 1 221 ? -6.93 -20.859 -18.719 1 95.25 221 ILE B N 1
ATOM 6617 C CA . ILE B 1 221 ? -7.883 -21.234 -17.688 1 95.25 221 ILE B CA 1
ATOM 6618 C C . ILE B 1 221 ? -7.926 -20.156 -16.594 1 95.25 221 ILE B C 1
ATOM 6620 O O . ILE B 1 221 ? -6.906 -19.547 -16.281 1 95.25 221 ILE B O 1
ATOM 6624 N N . PRO B 1 222 ? -9.148 -19.891 -16.016 1 96.56 222 PRO B N 1
ATOM 6625 C CA . PRO B 1 222 ? -9.25 -18.938 -14.906 1 96.56 222 PRO B CA 1
ATOM 6626 C C . PRO B 1 222 ? -8.711 -19.5 -13.594 1 96.56 222 PRO B C 1
ATOM 6628 O O . PRO B 1 222 ? -8.648 -20.719 -13.43 1 96.56 222 PRO B O 1
ATOM 6631 N N . CYS B 1 223 ? -8.297 -18.672 -12.719 1 97.5 223 CYS B N 1
ATOM 6632 C CA . CYS B 1 223 ? -7.82 -19.062 -11.398 1 97.5 223 CYS B CA 1
ATOM 6633 C C . CYS B 1 223 ? -8.984 -19.422 -10.484 1 97.5 223 CYS B C 1
ATOM 6635 O O . CYS B 1 223 ? -9.781 -18.547 -10.117 1 97.5 223 CYS B O 1
ATOM 6637 N N . ALA B 1 224 ? -9.047 -20.625 -10.07 1 96.94 224 ALA B N 1
ATOM 6638 C CA . ALA B 1 224 ? -10.148 -21.109 -9.242 1 96.94 224 ALA B CA 1
ATOM 6639 C C . ALA B 1 224 ? -10.125 -20.453 -7.863 1 96.94 224 ALA B C 1
ATOM 6641 O O . ALA B 1 224 ? -11.18 -20.125 -7.309 1 96.94 224 ALA B O 1
ATOM 6642 N N . ALA B 1 225 ? -8.953 -20.328 -7.32 1 96.38 225 ALA B N 1
ATOM 6643 C CA . ALA B 1 225 ? -8.844 -19.75 -5.984 1 96.38 225 ALA B CA 1
ATOM 6644 C C . ALA B 1 225 ? -9.336 -18.297 -5.977 1 96.38 225 ALA B C 1
ATOM 6646 O O . ALA B 1 225 ? -10.047 -17.891 -5.051 1 96.38 225 ALA B O 1
ATOM 6647 N N . ARG B 1 226 ? -8.969 -17.547 -6.938 1 96.62 226 ARG B N 1
ATOM 6648 C CA . ARG B 1 226 ? -9.43 -16.156 -7.027 1 96.62 226 ARG B CA 1
ATOM 6649 C C . ARG B 1 226 ? -10.938 -16.109 -7.254 1 96.62 226 ARG B C 1
ATOM 6651 O O . ARG B 1 226 ? -11.617 -15.219 -6.73 1 96.62 226 ARG B O 1
ATOM 6658 N N . ALA B 1 227 ? -11.438 -16.969 -8.062 1 97 227 ALA B N 1
ATOM 6659 C CA . ALA B 1 227 ? -12.883 -17.047 -8.266 1 97 227 ALA B CA 1
ATOM 6660 C C . ALA B 1 227 ? -13.602 -17.344 -6.957 1 97 227 ALA B C 1
ATOM 6662 O O . ALA B 1 227 ? -14.578 -16.672 -6.621 1 97 227 ALA B O 1
ATOM 6663 N N . LEU B 1 228 ? -13.102 -18.359 -6.266 1 96.5 228 LEU B N 1
ATOM 6664 C CA . LEU B 1 228 ? -13.711 -18.719 -4.992 1 96.5 228 LEU B CA 1
ATOM 6665 C C . LEU B 1 228 ? -13.648 -17.562 -4.004 1 96.5 228 LEU B C 1
ATOM 6667 O O . LEU B 1 228 ? -14.609 -17.328 -3.268 1 96.5 228 LEU B O 1
ATOM 6671 N N . ASN B 1 229 ? -12.555 -16.906 -3.988 1 95.62 229 ASN B N 1
ATOM 6672 C CA . ASN B 1 229 ? -12.398 -15.75 -3.111 1 95.62 229 ASN B CA 1
ATOM 6673 C C . ASN B 1 229 ? -13.445 -14.672 -3.41 1 95.62 229 ASN B C 1
ATOM 6675 O O . ASN B 1 229 ? -14.023 -14.094 -2.492 1 95.62 229 ASN B O 1
ATOM 6679 N N . THR B 1 230 ? -13.68 -14.359 -4.629 1 95.69 230 THR B N 1
ATOM 6680 C CA . THR B 1 230 ? -14.664 -13.367 -5.039 1 95.69 230 THR B CA 1
ATOM 6681 C C . THR B 1 230 ? -16.078 -13.82 -4.684 1 95.69 230 THR B C 1
ATOM 6683 O O . THR B 1 230 ? -16.922 -13.008 -4.316 1 95.69 230 THR B O 1
ATOM 6686 N N . ILE B 1 231 ? -16.359 -15.109 -4.844 1 96.19 231 ILE B N 1
ATOM 6687 C CA . ILE B 1 231 ? -17.641 -15.688 -4.48 1 96.19 231 ILE B CA 1
ATOM 6688 C C . ILE B 1 231 ? -17.906 -15.469 -2.994 1 96.19 231 ILE B C 1
ATOM 6690 O O . ILE B 1 231 ? -18.984 -14.992 -2.613 1 96.19 231 ILE B O 1
ATOM 6694 N N . ILE B 1 232 ? -16.953 -15.742 -2.219 1 95.06 232 ILE B N 1
ATOM 6695 C CA . ILE B 1 232 ? -17.094 -15.625 -0.77 1 95.06 232 ILE B CA 1
ATOM 6696 C C . ILE B 1 232 ? -17.266 -14.156 -0.383 1 95.06 232 ILE B C 1
ATOM 6698 O O . ILE B 1 232 ? -18.047 -13.836 0.517 1 95.06 232 ILE B O 1
ATOM 6702 N N . ASP B 1 233 ? -16.516 -13.273 -1.03 1 93.25 233 ASP B N 1
ATOM 6703 C CA . ASP B 1 233 ? -16.625 -11.844 -0.753 1 93.25 233 ASP B CA 1
ATOM 6704 C C . ASP B 1 233 ? -18.062 -11.352 -0.939 1 93.25 233 ASP B C 1
ATOM 6706 O O . ASP B 1 233 ? -18.547 -10.531 -0.162 1 93.25 233 ASP B O 1
ATOM 6710 N N . ASP B 1 234 ? -18.688 -11.805 -1.896 1 92.94 234 ASP B N 1
ATOM 6711 C CA . ASP B 1 234 ? -20.078 -11.445 -2.123 1 92.94 234 ASP B CA 1
ATOM 6712 C C . ASP B 1 234 ? -20.984 -11.969 -1.005 1 92.94 234 ASP B C 1
ATOM 6714 O O . ASP B 1 234 ? -21.938 -11.312 -0.616 1 92.94 234 ASP B O 1
ATOM 6718 N N . GLY B 1 235 ? -20.656 -13.141 -0.573 1 92.12 235 GLY B N 1
ATOM 6719 C CA . GLY B 1 235 ? -21.422 -13.734 0.508 1 92.12 235 GLY B CA 1
ATOM 6720 C C . GLY B 1 235 ? -21.281 -12.992 1.821 1 92.12 235 GLY B C 1
ATOM 6721 O O . GLY B 1 235 ? -22.219 -12.977 2.635 1 92.12 235 GLY B O 1
ATOM 6722 N N . LEU B 1 236 ? -20.156 -12.352 1.971 1 92.88 236 LEU B N 1
ATOM 6723 C CA . LEU B 1 236 ? -19.844 -11.711 3.246 1 92.88 236 LEU B CA 1
ATOM 6724 C C . LEU B 1 236 ? -20.297 -10.258 3.248 1 92.88 236 LEU B C 1
ATOM 6726 O O . LEU B 1 236 ? -20.234 -9.586 4.281 1 92.88 236 LEU B O 1
ATOM 6730 N N . LYS B 1 237 ? -20.766 -9.734 2.164 1 91.19 237 LYS B N 1
ATOM 6731 C CA . LYS B 1 237 ? -21.094 -8.32 2.01 1 91.19 237 LYS B CA 1
ATOM 6732 C C . LYS B 1 237 ? -22.109 -7.875 3.055 1 91.19 237 LYS B C 1
ATOM 6734 O O . LYS B 1 237 ? -21.969 -6.812 3.656 1 91.19 237 LYS B O 1
ATOM 6739 N N . THR B 1 238 ? -23.062 -8.711 3.35 1 86.94 238 THR B N 1
ATOM 6740 C CA . THR B 1 238 ? -24.156 -8.344 4.242 1 86.94 238 THR B CA 1
ATOM 6741 C C . THR B 1 238 ? -23.719 -8.422 5.703 1 86.94 238 THR B C 1
ATOM 6743 O O . THR B 1 238 ? -24.281 -7.762 6.57 1 86.94 238 THR B O 1
ATOM 6746 N N . THR B 1 239 ? -22.719 -9.195 5.969 1 91.5 239 THR B N 1
ATOM 6747 C CA . THR B 1 239 ? -22.297 -9.406 7.348 1 91.5 239 THR B CA 1
ATOM 6748 C C . THR B 1 239 ? -20.984 -8.664 7.625 1 91.5 239 THR B C 1
ATOM 6750 O O . THR B 1 239 ? -20.359 -8.883 8.656 1 91.5 239 THR B O 1
ATOM 6753 N N . LYS B 1 240 ? -20.594 -7.867 6.695 1 92 240 LYS B N 1
ATOM 6754 C CA . LYS B 1 240 ? -19.297 -7.203 6.773 1 92 240 LYS B CA 1
ATOM 6755 C C . LYS B 1 240 ? -19.188 -6.332 8.023 1 92 240 LYS B C 1
ATOM 6757 O O . LYS B 1 240 ? -18.156 -6.301 8.68 1 92 240 LYS B O 1
ATOM 6762 N N . SER B 1 241 ? -20.281 -5.668 8.383 1 91.5 241 SER B N 1
ATOM 6763 C CA . SER B 1 241 ? -20.297 -4.773 9.539 1 91.5 241 SER B CA 1
ATOM 6764 C C . SER B 1 241 ? -20.047 -5.543 10.836 1 91.5 241 SER B C 1
ATOM 6766 O O . SER B 1 241 ? -19.312 -5.09 11.703 1 91.5 241 SER B O 1
ATOM 6768 N N . VAL B 1 242 ? -20.656 -6.688 10.953 1 93.62 242 VAL B N 1
ATOM 6769 C CA . VAL B 1 242 ? -20.516 -7.516 12.148 1 93.62 242 VAL B CA 1
ATOM 6770 C C . VAL B 1 242 ? -19.094 -8.07 12.234 1 93.62 242 VAL B C 1
ATOM 6772 O O . VAL B 1 242 ? -18.484 -8.094 13.305 1 93.62 242 VAL B O 1
ATOM 6775 N N . ILE B 1 243 ? -18.562 -8.453 11.109 1 95.06 243 ILE B N 1
ATOM 6776 C CA . ILE B 1 243 ? -17.219 -9.008 11.047 1 95.06 243 ILE B CA 1
ATOM 6777 C C . ILE B 1 243 ? -16.203 -7.938 11.461 1 95.06 243 ILE B C 1
ATOM 6779 O O . ILE B 1 243 ? -15.266 -8.227 12.211 1 95.06 243 ILE B O 1
ATOM 6783 N N . LEU B 1 244 ? -16.422 -6.762 10.984 1 93.19 244 LEU B N 1
ATOM 6784 C CA . LEU B 1 244 ? -15.516 -5.664 11.305 1 93.19 244 LEU B CA 1
ATOM 6785 C C . LEU B 1 244 ? -15.562 -5.336 12.789 1 93.19 244 LEU B C 1
ATOM 6787 O O . LEU B 1 244 ? -14.531 -5.004 13.391 1 93.19 244 LEU B O 1
ATOM 6791 N N . LYS B 1 245 ? -16.734 -5.422 13.391 1 92.88 245 LYS B N 1
ATOM 6792 C CA . LYS B 1 245 ? -16.875 -5.215 14.828 1 92.88 245 LYS B CA 1
ATOM 6793 C C . LYS B 1 245 ? -16.078 -6.238 15.617 1 92.88 245 LYS B C 1
ATOM 6795 O O . LYS B 1 245 ? -15.391 -5.891 16.594 1 92.88 245 LYS B O 1
ATOM 6800 N N . ILE B 1 246 ? -16.172 -7.453 15.227 1 94.81 246 ILE B N 1
ATOM 6801 C CA . ILE B 1 246 ? -15.453 -8.531 15.898 1 94.81 246 ILE B CA 1
ATOM 6802 C C . ILE B 1 246 ? -13.953 -8.352 15.695 1 94.81 246 ILE B C 1
ATOM 6804 O O . ILE B 1 246 ? -13.156 -8.641 16.594 1 94.81 246 ILE B O 1
ATOM 6808 N N . ARG B 1 247 ? -13.609 -7.906 14.484 1 95 247 ARG B N 1
ATOM 6809 C CA . ARG B 1 247 ? -12.203 -7.684 14.18 1 95 247 ARG B CA 1
ATOM 6810 C C . ARG B 1 247 ? -11.594 -6.656 15.133 1 95 247 ARG B C 1
ATOM 6812 O O . ARG B 1 247 ? -10.453 -6.816 15.586 1 95 247 ARG B O 1
ATOM 6819 N N . GLU B 1 248 ? -12.359 -5.613 15.438 1 93.81 248 GLU B N 1
ATOM 6820 C CA . GLU B 1 248 ? -11.898 -4.609 16.391 1 93.81 248 GLU B CA 1
ATOM 6821 C C . GLU B 1 248 ? -11.617 -5.23 17.766 1 93.81 248 GLU B C 1
ATOM 6823 O O . GLU B 1 248 ? -10.633 -4.875 18.422 1 93.81 248 GLU B O 1
ATOM 6828 N N . PHE B 1 249 ? -12.484 -6.07 18.156 1 94.25 249 PHE B N 1
ATOM 6829 C CA . PHE B 1 249 ? -12.32 -6.785 19.422 1 94.25 249 PHE B CA 1
ATOM 6830 C C . PHE B 1 249 ? -11.055 -7.633 19.391 1 94.25 249 PHE B C 1
ATOM 6832 O O . PHE B 1 249 ? -10.273 -7.613 20.344 1 94.25 249 PHE B O 1
ATOM 6839 N N . VAL B 1 250 ? -10.836 -8.352 18.297 1 94.88 250 VAL B N 1
ATOM 6840 C CA . VAL B 1 250 ? -9.68 -9.234 18.172 1 94.88 250 VAL B CA 1
ATOM 6841 C C . VAL B 1 250 ? -8.398 -8.414 18.156 1 94.88 250 VAL B C 1
ATOM 6843 O O . VAL B 1 250 ? -7.395 -8.805 18.766 1 94.88 250 VAL B O 1
ATOM 6846 N N . MET B 1 251 ? -8.391 -7.332 17.469 1 92.81 251 MET B N 1
ATOM 6847 C CA . MET B 1 251 ? -7.227 -6.457 17.438 1 92.81 251 MET B CA 1
ATOM 6848 C C . MET B 1 251 ? -6.875 -5.961 18.844 1 92.81 251 MET B C 1
ATOM 6850 O O . MET B 1 251 ? -5.695 -5.883 19.188 1 92.81 251 MET B O 1
ATOM 6854 N N . ALA B 1 252 ? -7.879 -5.633 19.625 1 91.56 252 ALA B N 1
ATOM 6855 C CA . ALA B 1 252 ? -7.66 -5.203 21 1 91.56 252 ALA B CA 1
ATOM 6856 C C . ALA B 1 252 ? -7.023 -6.312 21.828 1 91.56 252 ALA B C 1
ATOM 6858 O O . ALA B 1 252 ? -6.129 -6.059 22.641 1 91.56 252 ALA B O 1
ATOM 6859 N N . MET B 1 253 ? -7.48 -7.535 21.656 1 93.06 253 MET B N 1
ATOM 6860 C CA . MET B 1 253 ? -6.934 -8.688 22.375 1 93.06 253 MET B CA 1
ATOM 6861 C C . MET B 1 253 ? -5.48 -8.93 21.969 1 93.06 253 MET B C 1
ATOM 6863 O O . MET B 1 253 ? -4.645 -9.242 22.828 1 93.06 253 MET B O 1
ATOM 6867 N N . ASN B 1 254 ? -5.242 -8.781 20.672 1 91.25 254 ASN B N 1
ATOM 6868 C CA . ASN B 1 254 ? -3.893 -9.016 20.172 1 91.25 254 ASN B CA 1
ATOM 6869 C C . ASN B 1 254 ? -2.904 -7.988 20.719 1 91.25 254 ASN B C 1
ATOM 6871 O O . ASN B 1 254 ? -1.717 -8.281 20.859 1 91.25 254 ASN B O 1
ATOM 6875 N N . LEU B 1 255 ? -3.352 -6.848 20.969 1 87 255 LEU B N 1
ATOM 6876 C CA . LEU B 1 255 ? -2.5 -5.734 21.375 1 87 255 LEU B CA 1
ATOM 6877 C C . LEU B 1 255 ? -2.119 -5.859 22.844 1 87 255 LEU B C 1
ATOM 6879 O O . LEU B 1 255 ? -1.013 -5.484 23.234 1 87 255 LEU B O 1
ATOM 6883 N N . SER B 1 256 ? -3.01 -6.402 23.75 1 87.81 256 SER B N 1
ATOM 6884 C CA . SER B 1 256 ? -2.795 -6.469 25.188 1 87.81 256 SER B CA 1
ATOM 6885 C C . SER B 1 256 ? -2.619 -7.91 25.656 1 87.81 256 SER B C 1
ATOM 6887 O O . SER B 1 256 ? -3.545 -8.719 25.562 1 87.81 256 SER B O 1
ATOM 6889 N N . SER B 1 257 ? -1.47 -8.188 26.297 1 88.06 257 SER B N 1
ATOM 6890 C CA . SER B 1 257 ? -1.229 -9.523 26.828 1 88.06 257 SER B CA 1
ATOM 6891 C C . SER B 1 257 ? -2.158 -9.836 27.984 1 88.06 257 SER B C 1
ATOM 6893 O O . SER B 1 257 ? -2.578 -10.977 28.172 1 88.06 257 SER B O 1
ATOM 6895 N N . GLU B 1 258 ? -2.502 -8.789 28.672 1 90.69 258 GLU B N 1
ATOM 6896 C CA . GLU B 1 258 ? -3.404 -8.953 29.812 1 90.69 258 GLU B CA 1
ATOM 6897 C C . GLU B 1 258 ? -4.793 -9.391 29.344 1 90.69 258 GLU B C 1
ATOM 6899 O O . GLU B 1 258 ? -5.371 -10.328 29.906 1 90.69 258 GLU B O 1
ATOM 6904 N N . ILE B 1 259 ? -5.281 -8.75 28.359 1 93.81 259 ILE B N 1
ATOM 6905 C CA . ILE B 1 259 ? -6.617 -9.039 27.844 1 93.81 259 ILE B CA 1
ATOM 6906 C C . ILE B 1 259 ? -6.641 -10.438 27.234 1 93.81 259 ILE B C 1
ATOM 6908 O O . ILE B 1 259 ? -7.582 -11.203 27.438 1 93.81 259 ILE B O 1
ATOM 6912 N N . SER B 1 260 ? -5.578 -10.836 26.469 1 94.19 260 SER B N 1
ATOM 6913 C CA . SER B 1 260 ? -5.535 -12.133 25.812 1 94.19 260 SER B CA 1
ATOM 6914 C C . SER B 1 260 ? -5.449 -13.266 26.844 1 94.19 260 SER B C 1
ATOM 6916 O O . SER B 1 260 ? -6.07 -14.312 26.656 1 94.19 260 SER B O 1
ATOM 6918 N N . GLU B 1 261 ? -4.707 -13.023 27.922 1 94 261 GLU B N 1
ATOM 6919 C CA . GLU B 1 261 ? -4.594 -14.039 28.969 1 94 261 GLU B CA 1
ATOM 6920 C C . GLU B 1 261 ? -5.93 -14.25 29.688 1 94 261 GLU B C 1
ATOM 6922 O O . GLU B 1 261 ? -6.312 -15.383 29.969 1 94 261 GLU B O 1
ATOM 6927 N N . ASP B 1 262 ? -6.594 -13.148 29.953 1 96.06 262 ASP B N 1
ATOM 6928 C CA . ASP B 1 262 ? -7.91 -13.25 30.578 1 96.06 262 ASP B CA 1
ATOM 6929 C C . ASP B 1 262 ? -8.891 -13.984 29.672 1 96.06 262 ASP B C 1
ATOM 6931 O O . ASP B 1 262 ? -9.711 -14.773 30.141 1 96.06 262 ASP B O 1
ATOM 6935 N N . PHE B 1 263 ? -8.852 -13.703 28.453 1 97 263 PHE B N 1
ATOM 6936 C CA . PHE B 1 263 ? -9.727 -14.375 27.484 1 97 263 PHE B CA 1
ATOM 6937 C C . PHE B 1 263 ? -9.492 -15.883 27.5 1 97 263 PHE B C 1
ATOM 6939 O O . PHE B 1 263 ? -10.445 -16.656 27.484 1 97 263 PHE B O 1
ATOM 6946 N N . ILE B 1 264 ? -8.219 -16.281 27.453 1 96.12 264 ILE B N 1
ATOM 6947 C CA . ILE B 1 264 ? -7.863 -17.703 27.484 1 96.12 264 ILE B CA 1
ATOM 6948 C C . ILE B 1 264 ? -8.398 -18.344 28.766 1 96.12 264 ILE B C 1
ATOM 6950 O O . ILE B 1 264 ? -8.922 -19.453 28.734 1 96.12 264 ILE B O 1
ATOM 6954 N N . GLU B 1 265 ? -8.312 -17.641 29.875 1 95.62 265 GLU B N 1
ATOM 6955 C CA . GLU B 1 265 ? -8.805 -18.141 31.141 1 95.62 265 GLU B CA 1
ATOM 6956 C C . GLU B 1 265 ? -10.32 -18.312 31.125 1 95.62 265 GLU B C 1
ATOM 6958 O O . GLU B 1 265 ? -10.844 -19.344 31.578 1 95.62 265 GLU B O 1
ATOM 6963 N N . PHE B 1 266 ? -11 -17.297 30.594 1 96.94 266 PHE B N 1
ATOM 6964 C CA . PHE B 1 266 ? -12.461 -17.359 30.562 1 96.94 266 PHE B CA 1
ATOM 6965 C C . PHE B 1 266 ? -12.938 -18.453 29.609 1 96.94 266 PHE B C 1
ATOM 6967 O O . PHE B 1 266 ? -13.898 -19.156 29.906 1 96.94 266 PHE B O 1
ATOM 6974 N N . THR B 1 267 ? -12.305 -18.516 28.422 1 96.88 267 THR B N 1
ATOM 6975 C CA . THR B 1 267 ? -12.719 -19.531 27.469 1 96.88 267 THR B CA 1
ATOM 6976 C C . THR B 1 267 ? -12.508 -20.938 28.031 1 96.88 267 THR B C 1
ATOM 6978 O O . THR B 1 267 ? -13.281 -21.859 27.734 1 96.88 267 THR B O 1
ATOM 6981 N N . SER B 1 268 ? -11.43 -21.109 28.781 1 95.62 268 SER B N 1
ATOM 6982 C CA . SER B 1 268 ? -11.211 -22.375 29.453 1 95.62 268 SER B CA 1
ATOM 6983 C C . SER B 1 268 ? -12.289 -22.641 30.5 1 95.62 268 SER B C 1
ATOM 6985 O O . SER B 1 268 ? -12.805 -23.766 30.594 1 95.62 268 SER B O 1
ATOM 6987 N N . ALA B 1 269 ? -12.625 -21.641 31.234 1 95.94 269 ALA B N 1
ATOM 6988 C CA . ALA B 1 269 ? -13.625 -21.766 32.281 1 95.94 269 ALA B CA 1
ATOM 6989 C C . ALA B 1 269 ? -15 -22.078 31.703 1 95.94 269 ALA B C 1
ATOM 6991 O O . ALA B 1 269 ? -15.758 -22.875 32.281 1 95.94 269 ALA B O 1
ATOM 6992 N N . TYR B 1 270 ? -15.273 -21.453 30.609 1 96.5 270 TYR B N 1
ATOM 6993 C CA . TYR B 1 270 ? -16.578 -21.609 29.984 1 96.5 270 TYR B CA 1
ATOM 6994 C C . TYR B 1 270 ? -16.578 -22.781 29 1 96.5 270 TYR B C 1
ATOM 6996 O O . TYR B 1 270 ? -17.594 -23.062 28.375 1 96.5 270 TYR B O 1
ATOM 7004 N N . GLU B 1 271 ? -15.453 -23.391 28.766 1 95.88 271 GLU B N 1
ATOM 7005 C CA . GLU B 1 271 ? -15.281 -24.5 27.828 1 95.88 271 GLU B CA 1
ATOM 7006 C C . GLU B 1 271 ? -15.578 -24.062 26.391 1 95.88 271 GLU B C 1
ATOM 7008 O O . GLU B 1 271 ? -16.344 -24.719 25.688 1 95.88 271 GLU B O 1
ATOM 7013 N N . GLU B 1 272 ? -15.039 -22.922 26.078 1 96.69 272 GLU B N 1
ATOM 7014 C CA . GLU B 1 272 ? -15.266 -22.344 24.766 1 96.69 272 GLU B CA 1
ATOM 7015 C C . GLU B 1 272 ? -14.055 -22.547 23.859 1 96.69 272 GLU B C 1
ATOM 7017 O O . GLU B 1 272 ? -13.781 -21.719 22.984 1 96.69 272 GLU B O 1
ATOM 7022 N N . GLY B 1 273 ? -13.336 -23.594 24.062 1 92.19 273 GLY B N 1
ATOM 7023 C CA . GLY B 1 273 ? -12.234 -23.953 23.188 1 92.19 273 GLY B CA 1
ATOM 7024 C C . GLY B 1 273 ? -10.906 -23.375 23.625 1 92.19 273 GLY B C 1
ATOM 7025 O O . GLY B 1 273 ? -10.828 -22.656 24.625 1 92.19 273 GLY B O 1
ATOM 7026 N N . ASN B 1 274 ? -9.836 -23.75 22.906 1 92 274 ASN B N 1
ATOM 7027 C CA . ASN B 1 274 ? -8.477 -23.281 23.141 1 92 274 ASN B CA 1
ATOM 7028 C C . ASN B 1 274 ? -8.031 -22.297 22.062 1 92 274 ASN B C 1
ATOM 7030 O O . ASN B 1 274 ? -8.266 -22.516 20.875 1 92 274 ASN B O 1
ATOM 7034 N N . TRP B 1 275 ? -7.512 -21.219 22.516 1 94.44 275 TRP B N 1
ATOM 7035 C CA . TRP B 1 275 ? -7.152 -20.156 21.578 1 94.44 275 TRP B CA 1
ATOM 7036 C C . TRP B 1 275 ? -5.684 -19.766 21.734 1 94.44 275 TRP B C 1
ATOM 7038 O O . TRP B 1 275 ? -5.18 -19.656 22.859 1 94.44 275 TRP B O 1
ATOM 7048 N N . LYS B 1 276 ? -4.977 -19.688 20.672 1 91.5 276 LYS B N 1
ATOM 7049 C CA . LYS B 1 276 ? -3.574 -19.281 20.656 1 91.5 276 LYS B CA 1
ATOM 7050 C C . LYS B 1 276 ? -3.418 -17.875 20.078 1 91.5 276 LYS B C 1
ATOM 7052 O O . LYS B 1 276 ? -3.916 -17.594 18.984 1 91.5 276 LYS B O 1
ATOM 7057 N N . PHE B 1 277 ? -2.705 -17.031 20.797 1 91.62 277 PHE B N 1
ATOM 7058 C CA . PHE B 1 277 ? -2.518 -15.656 20.375 1 91.62 277 PHE B CA 1
ATOM 7059 C C . PHE B 1 277 ? -1.128 -15.453 19.781 1 91.62 277 PHE B C 1
ATOM 7061 O O . PHE B 1 277 ? -0.177 -16.141 20.172 1 91.62 277 PHE B O 1
ATOM 7068 N N . PRO B 1 278 ? -0.911 -14.445 18.766 1 90.62 278 PRO B N 1
ATOM 7069 C CA . PRO B 1 278 ? -1.963 -13.547 18.281 1 90.62 278 PRO B CA 1
ATOM 7070 C C . PRO B 1 278 ? -2.914 -14.227 17.297 1 90.62 278 PRO B C 1
ATOM 7072 O O . PRO B 1 278 ? -2.498 -15.109 16.531 1 90.62 278 PRO B O 1
ATOM 7075 N N . LEU B 1 279 ? -4.203 -13.859 17.344 1 94.06 279 LEU B N 1
ATOM 7076 C CA . LEU B 1 279 ? -5.199 -14.383 16.422 1 94.06 279 LEU B CA 1
ATOM 7077 C C . LEU B 1 279 ? -5.113 -13.672 15.07 1 94.06 279 LEU B C 1
ATOM 7079 O O . LEU B 1 279 ? -4.73 -12.5 15 1 94.06 279 LEU B O 1
ATOM 7083 N N . ASP B 1 280 ? -5.488 -14.383 14.039 1 92.62 280 ASP B N 1
ATOM 7084 C CA . ASP B 1 280 ? -5.5 -13.812 12.695 1 92.62 280 ASP B CA 1
ATOM 7085 C C . ASP B 1 280 ? -6.578 -12.742 12.555 1 92.62 280 ASP B C 1
ATOM 7087 O O . ASP B 1 280 ? -7.773 -13.039 12.656 1 92.62 280 ASP B O 1
ATOM 7091 N N . ALA B 1 281 ? -6.18 -11.531 12.312 1 92.69 281 ALA B N 1
ATOM 7092 C CA . ALA B 1 281 ? -7.117 -10.422 12.156 1 92.69 281 ALA B CA 1
ATOM 7093 C C . ALA B 1 281 ? -7.043 -9.836 10.75 1 92.69 281 ALA B C 1
ATOM 7095 O O . ALA B 1 281 ? -7.332 -8.656 10.547 1 92.69 281 ALA B O 1
ATOM 7096 N N . SER B 1 282 ? -6.598 -10.625 9.75 1 91.5 282 SER B N 1
ATOM 7097 C CA . SER B 1 282 ? -6.465 -10.164 8.367 1 91.5 282 SER B CA 1
ATOM 7098 C C . SER B 1 282 ? -7.832 -9.961 7.723 1 91.5 282 SER B C 1
ATOM 7100 O O . SER B 1 282 ? -8.844 -10.453 8.227 1 91.5 282 SER B O 1
ATOM 7102 N N . THR B 1 283 ? -7.879 -9.203 6.648 1 89.81 283 THR B N 1
ATOM 7103 C CA . THR B 1 283 ? -9.125 -8.961 5.938 1 89.81 283 THR B CA 1
ATOM 7104 C C . THR B 1 283 ? -9.336 -9.992 4.836 1 89.81 283 THR B C 1
ATOM 7106 O O . THR B 1 283 ? -10.266 -9.883 4.035 1 89.81 283 THR B O 1
ATOM 7109 N N . ARG B 1 284 ? -8.508 -10.961 4.855 1 92.69 284 ARG B N 1
ATOM 7110 C CA . ARG B 1 284 ? -8.656 -12.07 3.91 1 92.69 284 ARG B CA 1
ATOM 7111 C C . ARG B 1 284 ? -9.625 -13.117 4.445 1 92.69 284 ARG B C 1
ATOM 7113 O O . ARG B 1 284 ? -10.156 -12.977 5.547 1 92.69 284 ARG B O 1
ATOM 7120 N N . TRP B 1 285 ? -9.844 -14.141 3.678 1 93 285 TRP B N 1
ATOM 7121 C CA . TRP B 1 285 ? -10.805 -15.18 4.039 1 93 285 TRP B CA 1
ATOM 7122 C C . TRP B 1 285 ? -10.469 -15.766 5.406 1 93 285 TRP B C 1
ATOM 7124 O O . TRP B 1 285 ? -11.359 -15.93 6.25 1 93 285 TRP B O 1
ATOM 7134 N N . SER B 1 286 ? -9.242 -16.125 5.637 1 92.19 286 SER B N 1
ATOM 7135 C CA . SER B 1 286 ? -8.852 -16.766 6.891 1 92.19 286 SER B CA 1
ATOM 7136 C C . SER B 1 286 ? -9.188 -15.883 8.086 1 92.19 286 SER B C 1
ATOM 7138 O O . SER B 1 286 ? -9.688 -16.359 9.109 1 92.19 286 SER B O 1
ATOM 7140 N N . GLY B 1 287 ? -8.922 -14.594 7.941 1 93.88 287 GLY B N 1
ATOM 7141 C CA . GLY B 1 287 ? -9.25 -13.664 9.008 1 93.88 287 GLY B CA 1
ATOM 7142 C C . GLY B 1 287 ? -10.742 -13.492 9.211 1 93.88 287 GLY B C 1
ATOM 7143 O O . GLY B 1 287 ? -11.227 -13.477 10.344 1 93.88 287 GLY B O 1
ATOM 7144 N N . ASN B 1 288 ? -11.484 -13.344 8.141 1 93.56 288 ASN B N 1
ATOM 7145 C CA . ASN B 1 288 ? -12.938 -13.203 8.219 1 93.56 288 ASN B CA 1
ATOM 7146 C C . ASN B 1 288 ? -13.586 -14.406 8.883 1 93.56 288 ASN B C 1
ATOM 7148 O O . ASN B 1 288 ? -14.477 -14.258 9.719 1 93.56 288 ASN B O 1
ATOM 7152 N N . TYR B 1 289 ? -13.133 -15.578 8.484 1 94.44 289 TYR B N 1
ATOM 7153 C CA . TYR B 1 289 ? -13.688 -16.781 9.086 1 94.44 289 TYR B CA 1
ATOM 7154 C C . TYR B 1 289 ? -13.305 -16.875 10.562 1 94.44 289 TYR B C 1
ATOM 7156 O O . TYR B 1 289 ? -14.102 -17.328 11.383 1 94.44 289 TYR B O 1
ATOM 7164 N N . GLN B 1 290 ? -12.094 -16.484 10.859 1 94.31 290 GLN B N 1
ATOM 7165 C CA . GLN B 1 290 ? -11.633 -16.484 12.242 1 94.31 290 GLN B CA 1
ATOM 7166 C C . GLN B 1 290 ? -12.516 -15.578 13.109 1 94.31 290 GLN B C 1
ATOM 7168 O O . GLN B 1 290 ? -12.805 -15.906 14.266 1 94.31 290 GLN B O 1
ATOM 7173 N N . MET B 1 291 ? -12.906 -14.406 12.602 1 95.38 291 MET B N 1
ATOM 7174 C CA . MET B 1 291 ? -13.805 -13.523 13.336 1 95.38 291 MET B CA 1
ATOM 7175 C C . MET B 1 291 ? -15.109 -14.227 13.68 1 95.38 291 MET B C 1
ATOM 7177 O O . MET B 1 291 ? -15.555 -14.203 14.828 1 95.38 291 MET B O 1
ATOM 7181 N N . LEU B 1 292 ? -15.68 -14.891 12.688 1 95.12 292 LEU B N 1
ATOM 7182 C CA . LEU B 1 292 ? -16.922 -15.617 12.891 1 95.12 292 LEU B CA 1
ATOM 7183 C C . LEU B 1 292 ? -16.734 -16.75 13.883 1 95.12 292 LEU B C 1
ATOM 7185 O O . LEU B 1 292 ? -17.594 -17 14.734 1 95.12 292 LEU B O 1
ATOM 7189 N N . ASN B 1 293 ? -15.641 -17.391 13.797 1 95.25 293 ASN B N 1
ATOM 7190 C CA . ASN B 1 293 ? -15.32 -18.516 14.672 1 95.25 293 ASN B CA 1
ATOM 7191 C C . ASN B 1 293 ? -15.219 -18.078 16.125 1 95.25 293 ASN B C 1
ATOM 7193 O O . ASN B 1 293 ? -15.742 -18.75 17.016 1 95.25 293 ASN B O 1
ATOM 7197 N N . VAL B 1 294 ? -14.586 -17 16.375 1 95.75 294 VAL B N 1
ATOM 7198 C CA . VAL B 1 294 ? -14.414 -16.469 17.719 1 95.75 294 VAL B CA 1
ATOM 7199 C C . VAL B 1 294 ? -15.781 -16.125 18.312 1 95.75 294 VAL B C 1
ATOM 7201 O O . VAL B 1 294 ? -16.094 -16.516 19.438 1 95.75 294 VAL B O 1
ATOM 7204 N N . ALA B 1 295 ? -16.578 -15.383 17.578 1 96 295 ALA B N 1
ATOM 7205 C CA . ALA B 1 295 ? -17.875 -14.93 18.062 1 96 295 ALA B CA 1
ATOM 7206 C C . ALA B 1 295 ? -18.828 -16.109 18.266 1 96 295 ALA B C 1
ATOM 7208 O O . ALA B 1 295 ? -19.656 -16.094 19.172 1 96 295 ALA B O 1
ATOM 7209 N N . HIS B 1 296 ? -18.688 -17.125 17.438 1 96 296 HIS B N 1
ATOM 7210 C CA . HIS B 1 296 ? -19.562 -18.281 17.516 1 96 296 HIS B CA 1
ATOM 7211 C C . HIS B 1 296 ? -19.172 -19.188 18.672 1 96 296 HIS B C 1
ATOM 7213 O O . HIS B 1 296 ? -20.031 -19.625 19.438 1 96 296 HIS B O 1
ATOM 7219 N N . LYS B 1 297 ? -17.938 -19.453 18.891 1 95.94 297 LYS B N 1
ATOM 7220 C CA . LYS B 1 297 ? -17.469 -20.438 19.844 1 95.94 297 LYS B CA 1
ATOM 7221 C C . LYS B 1 297 ? -17.234 -19.812 21.219 1 95.94 297 LYS B C 1
ATOM 7223 O O . LYS B 1 297 ? -17.359 -20.469 22.25 1 95.94 297 LYS B O 1
ATOM 7228 N N . ALA B 1 298 ? -16.844 -18.578 21.172 1 96.75 298 ALA B N 1
ATOM 7229 C CA . ALA B 1 298 ? -16.469 -17.922 22.438 1 96.75 298 ALA B CA 1
ATOM 7230 C C . ALA B 1 298 ? -17.344 -16.703 22.688 1 96.75 298 ALA B C 1
ATOM 7232 O O . ALA B 1 298 ? -16.828 -15.633 23.047 1 96.75 298 ALA B O 1
ATOM 7233 N N . SER B 1 299 ? -18.594 -16.828 22.5 1 95.31 299 SER B N 1
ATOM 7234 C CA . SER B 1 299 ? -19.531 -15.711 22.625 1 95.31 299 SER B CA 1
ATOM 7235 C C . SER B 1 299 ? -19.578 -15.18 24.047 1 95.31 299 SER B C 1
ATOM 7237 O O . SER B 1 299 ? -19.562 -13.969 24.266 1 95.31 299 SER B O 1
ATOM 7239 N N . LYS B 1 300 ? -19.625 -16 25.031 1 95.88 300 LYS B N 1
ATOM 7240 C CA . LYS B 1 300 ? -19.719 -15.586 26.438 1 95.88 300 LYS B CA 1
ATOM 7241 C C . LYS B 1 300 ? -18.422 -14.898 26.891 1 95.88 300 LYS B C 1
ATOM 7243 O O . LYS B 1 300 ? -18.469 -13.875 27.562 1 95.88 300 LYS B O 1
ATOM 7248 N N . SER B 1 301 ? -17.375 -15.555 26.562 1 97 301 SER B N 1
ATOM 7249 C CA . SER B 1 301 ? -16.078 -14.977 26.922 1 97 301 SER B CA 1
ATOM 7250 C C . SER B 1 301 ? -15.898 -13.594 26.297 1 97 301 SER B C 1
ATOM 7252 O O . SER B 1 301 ? -15.359 -12.688 26.938 1 97 301 SER B O 1
ATOM 7254 N N . MET B 1 302 ? -16.297 -13.469 25.031 1 96.38 302 MET B N 1
ATOM 7255 C CA . MET B 1 302 ? -16.203 -12.18 24.359 1 96.38 302 MET B CA 1
ATOM 7256 C C . MET B 1 302 ? -17 -11.109 25.094 1 96.38 302 MET B C 1
ATOM 7258 O O . MET B 1 302 ? -16.5 -10.008 25.328 1 96.38 302 MET B O 1
ATOM 7262 N N . GLU B 1 303 ? -18.156 -11.438 25.516 1 95.31 303 GLU B N 1
ATOM 7263 C CA . GLU B 1 303 ? -19 -10.508 26.25 1 95.31 303 GLU B CA 1
ATOM 7264 C C . GLU B 1 303 ? -18.375 -10.148 27.594 1 95.31 303 GLU B C 1
ATOM 7266 O O . GLU B 1 303 ? -18.391 -8.984 28 1 95.31 303 GLU B O 1
ATOM 7271 N N . THR B 1 304 ? -17.891 -11.102 28.266 1 95.94 304 THR B N 1
ATOM 7272 C CA . THR B 1 304 ? -17.297 -10.898 29.578 1 95.94 304 THR B CA 1
ATOM 7273 C C . THR B 1 304 ? -16.078 -9.984 29.5 1 95.94 304 THR B C 1
ATOM 7275 O O . THR B 1 304 ? -15.898 -9.094 30.328 1 95.94 304 THR B O 1
ATOM 7278 N N . ILE B 1 305 ? -15.227 -10.219 28.5 1 96.12 305 ILE B N 1
ATOM 7279 C CA . ILE B 1 305 ? -14.008 -9.43 28.328 1 96.12 305 ILE B CA 1
ATOM 7280 C C . ILE B 1 305 ? -14.367 -7.98 28.016 1 96.12 305 ILE B C 1
ATOM 7282 O O . ILE B 1 305 ? -13.758 -7.051 28.547 1 96.12 305 ILE B O 1
ATOM 7286 N N . ILE B 1 306 ? -15.328 -7.766 27.125 1 94.81 306 ILE B N 1
ATOM 7287 C CA . ILE B 1 306 ? -15.727 -6.418 26.734 1 94.81 306 ILE B CA 1
ATOM 7288 C C . ILE B 1 306 ? -16.25 -5.664 27.953 1 94.81 306 ILE B C 1
ATOM 7290 O O . ILE B 1 306 ? -15.961 -4.48 28.141 1 94.81 306 ILE B O 1
ATOM 7294 N N . ARG B 1 307 ? -16.969 -6.34 28.828 1 94.06 307 ARG B N 1
ATOM 7295 C CA . ARG B 1 307 ? -17.516 -5.723 30.031 1 94.06 307 ARG B CA 1
ATOM 7296 C C . ARG B 1 307 ? -16.422 -5.457 31.062 1 94.06 307 ARG B C 1
ATOM 7298 O O . ARG B 1 307 ? -16.422 -4.422 31.719 1 94.06 307 ARG B O 1
ATOM 7305 N N . LYS B 1 308 ? -15.57 -6.391 31.188 1 94.31 308 LYS B N 1
ATOM 7306 C CA . LYS B 1 308 ? -14.492 -6.266 32.156 1 94.31 308 LYS B CA 1
ATOM 7307 C C . LYS B 1 308 ? -13.562 -5.109 31.812 1 94.31 308 LYS B C 1
ATOM 7309 O O . LYS B 1 308 ? -13.07 -4.41 32.719 1 94.31 308 LYS B O 1
ATOM 7314 N N . TYR B 1 309 ? -13.266 -4.996 30.562 1 93.31 309 TYR B N 1
ATOM 7315 C CA . TYR B 1 309 ? -12.32 -3.98 30.109 1 93.31 309 TYR B CA 1
ATOM 7316 C C . TYR B 1 309 ? -13.039 -2.846 29.391 1 93.31 309 TYR B C 1
ATOM 7318 O O . TYR B 1 309 ? -12.586 -2.387 28.344 1 93.31 309 TYR B O 1
ATOM 7326 N N . GLU B 1 310 ? -14.055 -2.352 29.828 1 87.81 310 GLU B N 1
ATOM 7327 C CA . GLU B 1 310 ? -14.922 -1.349 29.219 1 87.81 310 GLU B CA 1
ATOM 7328 C C . GLU B 1 310 ? -14.172 -0.04 28.984 1 87.81 310 GLU B C 1
ATOM 7330 O O . GLU B 1 310 ? -14.5 0.719 28.078 1 87.81 310 GLU B O 1
ATOM 7335 N N . GLU B 1 311 ? -13.18 0.173 29.734 1 81.06 311 GLU B N 1
ATOM 7336 C CA . GLU B 1 311 ? -12.398 1.401 29.594 1 81.06 311 GLU B CA 1
ATOM 7337 C C . GLU B 1 311 ? -11.484 1.339 28.375 1 81.06 311 GLU B C 1
ATOM 7339 O O . GLU B 1 311 ? -11.203 2.363 27.75 1 81.06 311 GLU B O 1
ATOM 7344 N N . GLN B 1 312 ? -11.031 0.186 28.031 1 81.94 312 GLN B N 1
ATOM 7345 C CA . GLN B 1 312 ? -10.078 0.002 26.938 1 81.94 312 GLN B CA 1
ATOM 7346 C C . GLN B 1 312 ? -10.789 -0.423 25.656 1 81.94 312 GLN B C 1
ATOM 7348 O O . GLN B 1 312 ? -10.297 -0.169 24.562 1 81.94 312 GLN B O 1
ATOM 7353 N N . ILE B 1 313 ? -11.797 -1.151 25.859 1 86.25 313 ILE B N 1
ATOM 7354 C CA . ILE B 1 313 ? -12.562 -1.671 24.734 1 86.25 313 ILE B CA 1
ATOM 7355 C C . ILE B 1 313 ? -13.93 -1.004 24.672 1 86.25 313 ILE B C 1
ATOM 7357 O O . ILE B 1 313 ? -14.656 -0.986 25.672 1 86.25 313 ILE B O 1
ATOM 7361 N N . ASP B 1 314 ? -14.32 -0.468 23.547 1 83 314 ASP B N 1
ATOM 7362 C CA . ASP B 1 314 ? -15.602 0.217 23.359 1 83 314 ASP B CA 1
ATOM 7363 C C . ASP B 1 314 ? -16.766 -0.737 23.594 1 83 314 ASP B C 1
ATOM 7365 O O . ASP B 1 314 ? -16.812 -1.82 23.016 1 83 314 ASP B O 1
ATOM 7369 N N . SER B 1 315 ? -17.656 -0.342 24.375 1 81.69 315 SER B N 1
ATOM 7370 C CA . SER B 1 315 ? -18.844 -1.151 24.672 1 81.69 315 SER B CA 1
ATOM 7371 C C . SER B 1 315 ? -19.703 -1.346 23.438 1 81.69 315 SER B C 1
ATOM 7373 O O . SER B 1 315 ? -20.516 -2.273 23.375 1 81.69 315 SER B O 1
ATOM 7375 N N . GLY B 1 316 ? -19.516 -0.513 22.5 1 83.44 316 GLY B N 1
ATOM 7376 C CA . GLY B 1 316 ? -20.25 -0.62 21.25 1 83.44 316 GLY B CA 1
ATOM 7377 C C . GLY B 1 316 ? -19.891 -1.858 20.453 1 83.44 316 GLY B C 1
ATOM 7378 O O . GLY B 1 316 ? -20.594 -2.23 19.516 1 83.44 316 GLY B O 1
ATOM 7379 N N . LEU B 1 317 ? -18.875 -2.549 21 1 89.88 317 LEU B N 1
ATOM 7380 C CA . LEU B 1 317 ? -18.422 -3.746 20.297 1 89.88 317 LEU B CA 1
ATOM 7381 C C . LEU B 1 317 ? -19.234 -4.961 20.719 1 89.88 317 LEU B C 1
ATOM 7383 O O . LEU B 1 317 ? -19.156 -6.02 20.094 1 89.88 317 LEU B O 1
ATOM 7387 N N . LEU B 1 318 ? -20.094 -4.781 21.703 1 92.81 318 LEU B N 1
ATOM 7388 C CA . LEU B 1 318 ? -20.969 -5.879 22.125 1 92.81 318 LEU B CA 1
ATOM 7389 C C . LEU B 1 318 ? -21.969 -6.219 21.031 1 92.81 318 LEU B C 1
ATOM 7391 O O . LEU B 1 318 ? -22.641 -5.332 20.5 1 92.81 318 LEU B O 1
ATOM 7395 N N . LEU B 1 319 ? -22.031 -7.516 20.75 1 94.5 319 LEU B N 1
ATOM 7396 C CA . LEU B 1 319 ? -22.984 -7.961 19.734 1 94.5 319 LEU B CA 1
ATOM 7397 C C . LEU B 1 319 ? -24.391 -8.078 20.312 1 94.5 319 LEU B C 1
ATOM 7399 O O . LEU B 1 319 ? -24.578 -8.625 21.391 1 94.5 319 LEU B O 1
ATOM 7403 N N . ASN B 1 320 ? -25.328 -7.531 19.594 1 94 320 ASN B N 1
ATOM 7404 C CA . ASN B 1 320 ? -26.719 -7.723 20 1 94 320 ASN B CA 1
ATOM 7405 C C . ASN B 1 320 ? -27.25 -9.094 19.562 1 94 320 ASN B C 1
ATOM 7407 O O . ASN B 1 320 ? -26.531 -9.859 18.922 1 94 320 ASN B O 1
ATOM 7411 N N . SER B 1 321 ? -28.438 -9.414 19.938 1 94.06 321 SER B N 1
ATOM 7412 C CA . SER B 1 321 ? -29.016 -10.734 19.688 1 94.06 321 SER B CA 1
ATOM 7413 C C . SER B 1 321 ? -29.125 -11.016 18.188 1 94.06 321 SER B C 1
ATOM 7415 O O . SER B 1 321 ? -28.891 -12.141 17.75 1 94.06 321 SER B O 1
ATOM 7417 N N . ALA B 1 322 ? -29.484 -10.023 17.453 1 93.88 322 ALA B N 1
ATOM 7418 C CA . ALA B 1 322 ? -29.609 -10.18 16.016 1 93.88 322 ALA B CA 1
ATOM 7419 C C . ALA B 1 322 ? -28.25 -10.469 15.375 1 93.88 322 ALA B C 1
ATOM 7421 O O . ALA B 1 322 ? -28.141 -11.32 14.492 1 93.88 322 ALA B O 1
ATOM 7422 N N . GLU B 1 323 ? -27.266 -9.758 15.859 1 95 323 GLU B N 1
ATOM 7423 C CA . GLU B 1 323 ? -25.922 -9.945 15.336 1 95 323 GLU B CA 1
ATOM 7424 C C . GLU B 1 323 ? -25.375 -11.32 15.703 1 95 323 GLU B C 1
ATOM 7426 O O . GLU B 1 323 ? -24.703 -11.961 14.883 1 95 323 GLU B O 1
ATOM 7431 N N . LYS B 1 324 ? -25.609 -11.766 16.859 1 95.44 324 LYS B N 1
ATOM 7432 C CA . LYS B 1 324 ? -25.172 -13.102 17.281 1 95.44 324 LYS B CA 1
ATOM 7433 C C . LYS B 1 324 ? -25.812 -14.188 16.422 1 95.44 324 LYS B C 1
ATOM 7435 O O . LYS B 1 324 ? -25.156 -15.164 16.062 1 95.44 324 LYS B O 1
ATOM 7440 N N . ASN B 1 325 ? -27.047 -13.969 16.125 1 94.69 325 ASN B N 1
ATOM 7441 C CA . ASN B 1 325 ? -27.75 -14.93 15.281 1 94.69 325 ASN B CA 1
ATOM 7442 C C . ASN B 1 325 ? -27.156 -14.977 13.875 1 94.69 325 ASN B C 1
ATOM 7444 O O . ASN B 1 325 ? -27.016 -16.047 13.289 1 94.69 325 ASN B O 1
ATOM 7448 N N . VAL B 1 326 ? -26.875 -13.828 13.398 1 94.62 326 VAL B N 1
ATOM 7449 C CA . VAL B 1 326 ? -26.266 -13.734 12.07 1 94.62 326 VAL B CA 1
ATOM 7450 C C . VAL B 1 326 ? -24.938 -14.469 12.055 1 94.62 326 VAL B C 1
ATOM 7452 O O . VAL B 1 326 ? -24.609 -15.172 11.102 1 94.62 326 VAL B O 1
ATOM 7455 N N . VAL B 1 327 ? -24.172 -14.32 13.094 1 95.44 327 VAL B N 1
ATOM 7456 C CA . VAL B 1 327 ? -22.859 -14.969 13.203 1 95.44 327 VAL B CA 1
ATOM 7457 C C . VAL B 1 327 ? -23.047 -16.484 13.195 1 95.44 327 VAL B C 1
ATOM 7459 O O . VAL B 1 327 ? -22.312 -17.203 12.5 1 95.44 327 VAL B O 1
ATOM 7462 N N . HIS B 1 328 ? -23.984 -16.938 13.883 1 94.81 328 HIS B N 1
ATOM 7463 C CA . HIS B 1 328 ? -24.234 -18.359 13.984 1 94.81 328 HIS B CA 1
ATOM 7464 C C . HIS B 1 328 ? -24.656 -18.938 12.633 1 94.81 328 HIS B C 1
ATOM 7466 O O . HIS B 1 328 ? -24.141 -19.984 12.203 1 94.81 328 HIS B O 1
ATOM 7472 N N . ILE B 1 329 ? -25.531 -18.266 12 1 94.44 329 ILE B N 1
ATOM 7473 C CA . ILE B 1 329 ? -26.047 -18.719 10.711 1 94.44 329 ILE B CA 1
ATOM 7474 C C . ILE B 1 329 ? -24.906 -18.719 9.68 1 94.44 329 ILE B C 1
ATOM 7476 O O . ILE B 1 329 ? -24.734 -19.703 8.961 1 94.44 329 ILE B O 1
ATOM 7480 N N . MET B 1 330 ? -24.188 -17.688 9.672 1 94.31 330 MET B N 1
ATOM 7481 C CA . MET B 1 330 ? -23.125 -17.547 8.68 1 94.31 330 MET B CA 1
ATOM 7482 C C . MET B 1 330 ? -22 -18.547 8.938 1 94.31 330 MET B C 1
ATOM 7484 O O . MET B 1 330 ? -21.422 -19.094 8 1 94.31 330 MET B O 1
ATOM 7488 N N . HIS B 1 331 ? -21.625 -18.688 10.172 1 94.38 331 HIS B N 1
ATOM 7489 C CA . HIS B 1 331 ? -20.594 -19.656 10.523 1 94.38 331 HIS B CA 1
ATOM 7490 C C . HIS B 1 331 ? -20.969 -21.062 10.047 1 94.38 331 HIS B C 1
ATOM 7492 O O . HIS B 1 331 ? -20.141 -21.766 9.484 1 94.38 331 HIS B O 1
ATOM 7498 N N . LYS B 1 332 ? -22.188 -21.469 10.211 1 92.5 332 LYS B N 1
ATOM 7499 C CA . LYS B 1 332 ? -22.672 -22.766 9.773 1 92.5 332 LYS B CA 1
ATOM 7500 C C . LYS B 1 332 ? -22.703 -22.875 8.25 1 92.5 332 LYS B C 1
ATOM 7502 O O . LYS B 1 332 ? -22.281 -23.875 7.684 1 92.5 332 LYS B O 1
ATOM 7507 N N . TYR B 1 333 ? -23.172 -21.844 7.68 1 93.69 333 TYR B N 1
ATOM 7508 C CA . TYR B 1 333 ? -23.297 -21.828 6.227 1 93.69 333 TYR B CA 1
ATOM 7509 C C . TYR B 1 333 ? -21.922 -21.906 5.562 1 93.69 333 TYR B C 1
ATOM 7511 O O . TYR B 1 333 ? -21.766 -22.516 4.512 1 93.69 333 TYR B O 1
ATOM 7519 N N . LEU B 1 334 ? -20.875 -21.297 6.18 1 94.06 334 LEU B N 1
ATOM 7520 C CA . LEU B 1 334 ? -19.562 -21.156 5.543 1 94.06 334 LEU B CA 1
ATOM 7521 C C . LEU B 1 334 ? -18.641 -22.297 5.945 1 94.06 334 LEU B C 1
ATOM 7523 O O . LEU B 1 334 ? -17.531 -22.406 5.438 1 94.06 334 LEU B O 1
ATOM 7527 N N . GLU B 1 335 ? -18.984 -23.141 6.75 1 91.38 335 GLU B N 1
ATOM 7528 C CA . GLU B 1 335 ? -18.156 -24.25 7.23 1 91.38 335 GLU B CA 1
ATOM 7529 C C . GLU B 1 335 ? -17.672 -25.125 6.074 1 91.38 335 GLU B C 1
ATOM 7531 O O . GLU B 1 335 ? -16.484 -25.422 5.98 1 91.38 335 GLU B O 1
ATOM 7536 N N . PRO B 1 336 ? -18.578 -25.5 5.148 1 89.88 336 PRO B N 1
ATOM 7537 C CA . PRO B 1 336 ? -18.094 -26.281 4.004 1 89.88 336 PRO B CA 1
ATOM 7538 C C . PRO B 1 336 ? -17.062 -25.516 3.164 1 89.88 336 PRO B C 1
ATOM 7540 O O . PRO B 1 336 ? -16.141 -26.125 2.605 1 89.88 336 PRO B O 1
ATOM 7543 N N . PHE B 1 337 ? -17.25 -24.25 3.049 1 93.94 337 PHE B N 1
ATOM 7544 C CA . PHE B 1 337 ? -16.281 -23.422 2.334 1 93.94 337 PHE B CA 1
ATOM 7545 C C . PHE B 1 337 ? -14.922 -23.469 3.021 1 93.94 337 PHE B C 1
ATOM 7547 O O . PHE B 1 337 ? -13.891 -23.578 2.361 1 93.94 337 PHE B O 1
ATOM 7554 N N . TYR B 1 338 ? -14.992 -23.375 4.316 1 92.94 338 TYR B N 1
ATOM 7555 C CA . TYR B 1 338 ? -13.766 -23.422 5.105 1 92.94 338 TYR B CA 1
ATOM 7556 C C . TYR B 1 338 ? -13.023 -24.734 4.895 1 92.94 338 TYR B C 1
ATOM 7558 O O . TYR B 1 338 ? -11.812 -24.734 4.68 1 92.94 338 TYR B O 1
ATOM 7566 N N . LYS B 1 339 ? -13.672 -25.812 4.922 1 90.81 339 LYS B N 1
ATOM 7567 C CA . LYS B 1 339 ? -13.07 -27.125 4.746 1 90.81 339 LYS B CA 1
ATOM 7568 C C . LYS B 1 339 ? -12.492 -27.281 3.344 1 90.81 339 LYS B C 1
ATOM 7570 O O . LYS B 1 339 ? -11.391 -27.812 3.178 1 90.81 339 LYS B O 1
ATOM 7575 N N . THR B 1 340 ? -13.227 -26.812 2.402 1 90.75 340 THR B N 1
ATOM 7576 C CA . THR B 1 340 ? -12.773 -26.875 1.018 1 90.75 340 THR B CA 1
ATOM 7577 C C . THR B 1 340 ? -11.5 -26.047 0.827 1 90.75 340 THR B C 1
ATOM 7579 O O . THR B 1 340 ? -10.539 -26.516 0.221 1 90.75 340 THR B O 1
ATOM 7582 N N . ILE B 1 341 ? -11.508 -24.844 1.302 1 92.69 341 ILE B N 1
ATOM 7583 C CA . ILE B 1 341 ? -10.367 -23.953 1.155 1 92.69 341 ILE B CA 1
ATOM 7584 C C . ILE B 1 341 ? -9.164 -24.531 1.891 1 92.69 341 ILE B C 1
ATOM 7586 O O . ILE B 1 341 ? -8.039 -24.469 1.395 1 92.69 341 ILE B O 1
ATOM 7590 N N . ASN B 1 342 ? -9.422 -25.109 3.025 1 90 342 ASN B N 1
ATOM 7591 C CA . ASN B 1 342 ? -8.344 -25.75 3.754 1 90 342 ASN B CA 1
ATOM 7592 C C . ASN B 1 342 ? -7.723 -26.891 2.945 1 90 342 ASN B C 1
ATOM 7594 O O . ASN B 1 342 ? -6.504 -27.078 2.947 1 90 342 ASN B O 1
ATOM 7598 N N . ASN B 1 343 ? -8.57 -27.625 2.307 1 89.44 343 ASN B N 1
ATOM 7599 C CA . ASN B 1 343 ? -8.086 -28.688 1.434 1 89.44 343 ASN B CA 1
ATOM 7600 C C . ASN B 1 343 ? -7.258 -28.141 0.276 1 89.44 343 ASN B C 1
ATOM 7602 O O . ASN B 1 343 ? -6.219 -28.703 -0.079 1 89.44 343 ASN B O 1
ATOM 7606 N N . MET B 1 344 ? -7.66 -27.062 -0.295 1 90.62 344 MET B N 1
ATOM 7607 C CA . MET B 1 344 ? -6.941 -26.453 -1.405 1 90.62 344 MET B CA 1
ATOM 7608 C C . MET B 1 344 ? -5.574 -25.938 -0.955 1 90.62 344 MET B C 1
ATOM 7610 O O . MET B 1 344 ? -4.605 -26 -1.715 1 90.62 344 MET B O 1
ATOM 7614 N N . CYS B 1 345 ? -5.523 -25.484 0.273 1 90.5 345 CYS B N 1
ATOM 7615 C CA . CYS B 1 345 ? -4.293 -24.891 0.788 1 90.5 345 CYS B CA 1
ATOM 7616 C C . CYS B 1 345 ? -3.307 -25.969 1.216 1 90.5 345 CYS B C 1
ATOM 7618 O O . CYS B 1 345 ? -2.092 -25.766 1.158 1 90.5 345 CYS B O 1
ATOM 7620 N N . THR B 1 346 ? -3.727 -27.094 1.605 1 84.94 346 THR B N 1
ATOM 7621 C CA . THR B 1 346 ? -2.855 -28.109 2.188 1 84.94 346 THR B CA 1
ATOM 7622 C C . THR B 1 346 ? -2.477 -29.172 1.147 1 84.94 346 THR B C 1
ATOM 7624 O O . THR B 1 346 ? -1.523 -29.922 1.34 1 84.94 346 THR B O 1
ATOM 7627 N N . ASN B 1 347 ? -3.172 -29.156 0.069 1 80.56 347 ASN B N 1
ATOM 7628 C CA . ASN B 1 347 ? -2.854 -30.125 -0.975 1 80.56 347 ASN B CA 1
ATOM 7629 C C . ASN B 1 347 ? -1.569 -29.75 -1.71 1 80.56 347 ASN B C 1
ATOM 7631 O O . ASN B 1 347 ? -1.365 -28.578 -2.066 1 80.56 347 ASN B O 1
ATOM 7635 N N . GLY B 1 348 ? -0.676 -30.703 -1.852 1 74.94 348 GLY B N 1
ATOM 7636 C CA . GLY B 1 348 ? 0.591 -30.453 -2.523 1 74.94 348 GLY B CA 1
ATOM 7637 C C . GLY B 1 348 ? 0.434 -30.156 -4 1 74.94 348 GLY B C 1
ATOM 7638 O O . GLY B 1 348 ? 1.03 -29.203 -4.508 1 74.94 348 GLY B O 1
ATOM 7639 N N . VAL B 1 349 ? -0.332 -31.094 -4.711 1 84.19 349 VAL B N 1
ATOM 7640 C CA . VAL B 1 349 ? -0.578 -30.891 -6.133 1 84.19 349 VAL B CA 1
ATOM 7641 C C . VAL B 1 349 ? -2.072 -30.688 -6.375 1 84.19 349 VAL B C 1
ATOM 7643 O O . VAL B 1 349 ? -2.848 -31.641 -6.355 1 84.19 349 VAL B O 1
ATOM 7646 N N . LEU B 1 350 ? -2.447 -29.516 -6.617 1 92.25 350 LEU B N 1
ATOM 7647 C CA . LEU B 1 350 ? -3.842 -29.172 -6.875 1 92.25 350 LEU B CA 1
ATOM 7648 C C . LEU B 1 350 ? -4.164 -29.297 -8.359 1 92.25 350 LEU B C 1
ATOM 7650 O O . LEU B 1 350 ? -4.137 -28.297 -9.086 1 92.25 350 LEU B O 1
ATOM 7654 N N . THR B 1 351 ? -4.633 -30.453 -8.742 1 95 351 THR B N 1
ATOM 7655 C CA . THR B 1 351 ? -4.93 -30.703 -10.148 1 95 351 THR B CA 1
ATOM 7656 C C . THR B 1 351 ? -6.215 -29.984 -10.562 1 95 351 THR B C 1
ATOM 7658 O O . THR B 1 351 ? -7.039 -29.641 -9.719 1 95 351 THR B O 1
ATOM 7661 N N . VAL B 1 352 ? -6.383 -29.797 -11.812 1 96.19 352 VAL B N 1
ATOM 7662 C CA . VAL B 1 352 ? -7.582 -29.172 -12.359 1 96.19 352 VAL B CA 1
ATOM 7663 C C . VAL B 1 352 ? -8.805 -30.031 -12.016 1 96.19 352 VAL B C 1
ATOM 7665 O O . VAL B 1 352 ? -9.852 -29.484 -11.641 1 96.19 352 VAL B O 1
ATOM 7668 N N . GLY B 1 353 ? -8.703 -31.344 -12.102 1 94.88 353 GLY B N 1
ATOM 7669 C CA . GLY B 1 353 ? -9.805 -32.25 -11.781 1 94.88 353 GLY B CA 1
ATOM 7670 C C . GLY B 1 353 ? -10.289 -32.094 -10.344 1 94.88 353 GLY B C 1
ATOM 7671 O O . GLY B 1 353 ? -11.492 -32 -10.102 1 94.88 353 GLY B O 1
ATOM 7672 N N . LEU B 1 354 ? -9.398 -32.094 -9.453 1 93.19 354 LEU B N 1
ATOM 7673 C CA . LEU B 1 354 ? -9.727 -31.984 -8.039 1 93.19 354 LEU B CA 1
ATOM 7674 C C . LEU B 1 354 ? -10.414 -30.656 -7.738 1 93.19 354 LEU B C 1
ATOM 7676 O O . LEU B 1 354 ? -11.391 -30.609 -6.977 1 93.19 354 LEU B O 1
ATOM 7680 N N . VAL B 1 355 ? -9.922 -29.562 -8.289 1 95.19 355 VAL B N 1
ATOM 7681 C CA . VAL B 1 355 ? -10.445 -28.234 -8.023 1 95.19 355 VAL B CA 1
ATOM 7682 C C . VAL B 1 355 ? -11.859 -28.109 -8.594 1 95.19 355 VAL B C 1
ATOM 7684 O O . VAL B 1 355 ? -12.742 -27.5 -7.977 1 95.19 355 VAL B O 1
ATOM 7687 N N . ILE B 1 356 ? -12.016 -28.625 -9.758 1 94.94 356 ILE B N 1
ATOM 7688 C CA . ILE B 1 356 ? -13.336 -28.594 -10.367 1 94.94 356 ILE B CA 1
ATOM 7689 C C . ILE B 1 356 ? -14.32 -29.375 -9.5 1 94.94 356 ILE B C 1
ATOM 7691 O O . ILE B 1 356 ? -15.484 -28.984 -9.367 1 94.94 356 ILE B O 1
ATOM 7695 N N . PHE B 1 357 ? -13.891 -30.469 -8.969 1 93.31 357 PHE B N 1
ATOM 7696 C CA . PHE B 1 357 ? -14.68 -31.266 -8.039 1 93.31 357 PHE B CA 1
ATOM 7697 C C . PHE B 1 357 ? -15.086 -30.438 -6.828 1 93.31 357 PHE B C 1
ATOM 7699 O O . PHE B 1 357 ? -16.25 -30.438 -6.426 1 93.31 357 PHE B O 1
ATOM 7706 N N . PHE B 1 358 ? -14.148 -29.719 -6.242 1 92.06 358 PHE B N 1
ATOM 7707 C CA . PHE B 1 358 ? -14.414 -28.844 -5.102 1 92.06 358 PHE B CA 1
ATOM 7708 C C . PHE B 1 358 ? -15.391 -27.734 -5.477 1 92.06 358 PHE B C 1
ATOM 7710 O O . PHE B 1 358 ? -16.344 -27.484 -4.75 1 92.06 358 PHE B O 1
ATOM 7717 N N . MET B 1 359 ? -15.117 -27.078 -6.602 1 94.81 359 MET B N 1
ATOM 7718 C CA . MET B 1 359 ? -15.906 -25.922 -7.023 1 94.81 359 MET B CA 1
ATOM 7719 C C . MET B 1 359 ? -17.344 -26.344 -7.344 1 94.81 359 MET B C 1
ATOM 7721 O O . MET B 1 359 ? -18.281 -25.578 -7.121 1 94.81 359 MET B O 1
ATOM 7725 N N . ASP B 1 360 ? -17.484 -27.531 -7.797 1 93.31 360 ASP B N 1
ATOM 7726 C CA . ASP B 1 360 ? -18.812 -28.062 -8.055 1 93.31 360 ASP B CA 1
ATOM 7727 C C . ASP B 1 360 ? -19.594 -28.234 -6.758 1 93.31 360 ASP B C 1
ATOM 7729 O O . ASP B 1 360 ? -20.781 -27.906 -6.699 1 93.31 360 ASP B O 1
ATOM 7733 N N . HIS B 1 361 ? -19 -28.766 -5.801 1 91.31 361 HIS B N 1
ATOM 7734 C CA . HIS B 1 361 ? -19.625 -28.922 -4.496 1 91.31 361 HIS B CA 1
ATOM 7735 C C . HIS B 1 361 ? -20.031 -27.562 -3.92 1 91.31 361 HIS B C 1
ATOM 7737 O O . HIS B 1 361 ? -21.109 -27.438 -3.344 1 91.31 361 HIS B O 1
ATOM 7743 N N . ILE B 1 362 ? -19.172 -26.609 -4.059 1 93.5 362 ILE B N 1
ATOM 7744 C CA . ILE B 1 362 ? -19.438 -25.266 -3.588 1 93.5 362 ILE B CA 1
ATOM 7745 C C . ILE B 1 362 ? -20.672 -24.703 -4.301 1 93.5 362 ILE B C 1
ATOM 7747 O O . ILE B 1 362 ? -21.547 -24.109 -3.666 1 93.5 362 ILE B O 1
ATOM 7751 N N . SER B 1 363 ? -20.703 -24.906 -5.578 1 94.25 363 SER B N 1
ATOM 7752 C CA . SER B 1 363 ? -21.844 -24.438 -6.363 1 94.25 363 SER B CA 1
ATOM 7753 C C . SER B 1 363 ? -23.141 -25.094 -5.887 1 94.25 363 SER B C 1
ATOM 7755 O O . SER B 1 363 ? -24.172 -24.422 -5.793 1 94.25 363 SER B O 1
ATOM 7757 N N . GLU B 1 364 ? -23.078 -26.344 -5.551 1 92.44 364 GLU B N 1
ATOM 7758 C CA . GLU B 1 364 ? -24.25 -27.062 -5.059 1 92.44 364 GLU B CA 1
ATOM 7759 C C . GLU B 1 364 ? -24.719 -26.516 -3.715 1 92.44 364 GLU B C 1
ATOM 7761 O O . GLU B 1 364 ? -25.922 -26.375 -3.479 1 92.44 364 GLU B O 1
ATOM 7766 N N . MET B 1 365 ? -23.781 -26.25 -2.936 1 91.75 365 MET B N 1
ATOM 7767 C CA . MET B 1 365 ? -24.109 -25.719 -1.617 1 91.75 365 MET B CA 1
ATOM 7768 C C . MET B 1 365 ? -24.766 -24.344 -1.735 1 91.75 365 MET B C 1
ATOM 7770 O O . MET B 1 365 ? -25.703 -24.031 -1.002 1 91.75 365 MET B O 1
ATOM 7774 N N . ILE B 1 366 ? -24.234 -23.531 -2.611 1 95.88 366 ILE B N 1
ATOM 7775 C CA . ILE B 1 366 ? -24.781 -22.188 -2.826 1 95.88 366 ILE B CA 1
ATOM 7776 C C . ILE B 1 366 ? -26.203 -22.297 -3.344 1 95.88 366 ILE B C 1
ATOM 7778 O O . ILE B 1 366 ? -27.094 -21.594 -2.861 1 95.88 366 ILE B O 1
ATOM 7782 N N . LEU B 1 367 ? -26.453 -23.203 -4.238 1 94.44 367 LEU B N 1
ATOM 7783 C CA . LEU B 1 367 ? -27.766 -23.359 -4.828 1 94.44 367 LEU B CA 1
ATOM 7784 C C . LEU B 1 367 ? -28.766 -23.906 -3.801 1 94.44 367 LEU B C 1
ATOM 7786 O O . LEU B 1 367 ? -29.922 -23.5 -3.777 1 94.44 367 LEU B O 1
ATOM 7790 N N . THR B 1 368 ? -28.297 -24.828 -2.975 1 93.62 368 THR B N 1
ATOM 7791 C CA . THR B 1 368 ? -29.141 -25.375 -1.916 1 93.62 368 THR B CA 1
ATOM 7792 C C . THR B 1 368 ? -29.562 -24.266 -0.953 1 93.62 368 THR B C 1
ATOM 7794 O O . THR B 1 368 ? -30.719 -24.234 -0.512 1 93.62 368 THR B O 1
ATOM 7797 N N . CYS B 1 369 ? -28.703 -23.391 -0.63 1 93.56 369 CYS B N 1
ATOM 7798 C CA . CYS B 1 369 ? -28.984 -22.281 0.257 1 93.56 369 CYS B CA 1
ATOM 7799 C C . CYS B 1 369 ? -29.969 -21.312 -0.395 1 93.56 369 CYS B C 1
ATOM 7801 O O . CYS B 1 369 ? -30.922 -20.859 0.244 1 93.56 369 CYS B O 1
ATOM 7803 N N . LYS B 1 370 ? -29.75 -20.984 -1.611 1 93.44 370 LYS B N 1
ATOM 7804 C CA . LYS B 1 370 ? -30.578 -20.062 -2.369 1 93.44 370 LYS B CA 1
ATOM 7805 C C . LYS B 1 370 ? -32.031 -20.578 -2.459 1 93.44 370 LYS B C 1
ATOM 7807 O O . LYS B 1 370 ? -32.969 -19.797 -2.35 1 93.44 370 LYS B O 1
ATOM 7812 N N . ASN B 1 371 ? -32.188 -21.875 -2.527 1 92.38 371 ASN B N 1
ATOM 7813 C CA . ASN B 1 371 ? -33.469 -22.469 -2.803 1 92.38 371 ASN B CA 1
ATOM 7814 C C . ASN B 1 371 ? -34.156 -22.938 -1.521 1 92.38 371 ASN B C 1
ATOM 7816 O O . ASN B 1 371 ? -35.344 -23.328 -1.544 1 92.38 371 ASN B O 1
ATOM 7820 N N . SER B 1 372 ? -33.406 -22.859 -0.438 1 91 372 SER B N 1
ATOM 7821 C CA . SER B 1 372 ? -34 -23.297 0.825 1 91 372 SER B CA 1
ATOM 7822 C C . SER B 1 372 ? -35 -22.281 1.344 1 91 372 SER B C 1
ATOM 7824 O O . SER B 1 372 ? -34.688 -21.094 1.462 1 91 372 SER B O 1
ATOM 7826 N N . ARG B 1 373 ? -36.219 -22.734 1.782 1 88.12 373 ARG B N 1
ATOM 7827 C CA . ARG B 1 373 ? -37.281 -21.859 2.279 1 88.12 373 ARG B CA 1
ATOM 7828 C C . ARG B 1 373 ? -37.031 -21.5 3.742 1 88.12 373 ARG B C 1
ATOM 7830 O O . ARG B 1 373 ? -37.562 -20.5 4.23 1 88.12 373 ARG B O 1
ATOM 7837 N N . GLN B 1 374 ? -36.219 -22.234 4.41 1 88.5 374 GLN B N 1
ATOM 7838 C CA . GLN B 1 374 ? -36 -22.031 5.84 1 88.5 374 GLN B CA 1
ATOM 7839 C C . GLN B 1 374 ? -34.969 -20.938 6.09 1 88.5 374 GLN B C 1
ATOM 7841 O O . GLN B 1 374 ? -34.906 -20.375 7.18 1 88.5 374 GLN B O 1
ATOM 7846 N N . ASN B 1 375 ? -34.25 -20.594 5.055 1 90.25 375 ASN B N 1
ATOM 7847 C CA . ASN B 1 375 ? -33.188 -19.625 5.246 1 90.25 375 ASN B CA 1
ATOM 7848 C C . ASN B 1 375 ? -33.688 -18.203 5.219 1 90.25 375 ASN B C 1
ATOM 7850 O O . ASN B 1 375 ? -34.719 -17.922 4.609 1 90.25 375 ASN B O 1
ATOM 7854 N N . SER B 1 376 ? -33.062 -17.344 5.938 1 91.12 376 SER B N 1
ATOM 7855 C CA . SER B 1 376 ? -33.438 -15.938 5.996 1 91.12 376 SER B CA 1
ATOM 7856 C C . SER B 1 376 ? -33.281 -15.266 4.637 1 91.12 376 SER B C 1
ATOM 7858 O O . SER B 1 376 ? -32.469 -15.695 3.814 1 91.12 376 SER B O 1
ATOM 7860 N N . ASP B 1 377 ? -33.969 -14.164 4.414 1 90.88 377 ASP B N 1
ATOM 7861 C CA . ASP B 1 377 ? -34 -13.477 3.127 1 90.88 377 ASP B CA 1
ATOM 7862 C C . ASP B 1 377 ? -32.625 -12.867 2.816 1 90.88 377 ASP B C 1
ATOM 7864 O O . ASP B 1 377 ? -32.188 -12.867 1.665 1 90.88 377 ASP B O 1
ATOM 7868 N N . TRP B 1 378 ? -32 -12.367 3.771 1 91 378 TRP B N 1
ATOM 7869 C CA . TRP B 1 378 ? -30.719 -11.75 3.533 1 91 378 TRP B CA 1
ATOM 7870 C C . TRP B 1 378 ? -29.688 -12.797 3.107 1 91 378 TRP B C 1
ATOM 7872 O O . TRP B 1 378 ? -28.828 -12.523 2.27 1 91 378 TRP B O 1
ATOM 7882 N N . LEU B 1 379 ? -29.734 -13.945 3.629 1 93.38 379 LEU B N 1
ATOM 7883 C CA . LEU B 1 379 ? -28.828 -15.023 3.27 1 93.38 379 LEU B CA 1
ATOM 7884 C C . LEU B 1 379 ? -29.109 -15.523 1.854 1 93.38 379 LEU B C 1
ATOM 7886 O O . LEU B 1 379 ? -28.172 -15.828 1.104 1 93.38 379 LEU B O 1
ATOM 7890 N N . LYS B 1 380 ? -30.344 -15.586 1.477 1 94 380 LYS B N 1
ATOM 7891 C CA . LYS B 1 380 ? -30.734 -15.992 0.128 1 94 380 LYS B CA 1
ATOM 7892 C C . LYS B 1 380 ? -30.234 -14.992 -0.911 1 94 380 LYS B C 1
ATOM 7894 O O . LYS B 1 380 ? -29.797 -15.383 -1.995 1 94 380 LYS B O 1
ATOM 7899 N N . SER B 1 381 ? -30.391 -13.773 -0.525 1 93.19 381 SER B N 1
ATOM 7900 C CA . SER B 1 381 ? -29.906 -12.727 -1.422 1 93.19 381 SER B CA 1
ATOM 7901 C C . SER B 1 381 ? -28.391 -12.828 -1.616 1 93.19 381 SER B C 1
ATOM 7903 O O . SER B 1 381 ? -27.891 -12.68 -2.734 1 93.19 381 SER B O 1
ATOM 7905 N N . ALA B 1 382 ? -27.672 -13.078 -0.559 1 93.81 382 ALA B N 1
ATOM 7906 C CA . ALA B 1 382 ? -26.219 -13.289 -0.642 1 93.81 382 ALA B CA 1
ATOM 7907 C C . ALA B 1 382 ? -25.906 -14.508 -1.504 1 93.81 382 ALA B C 1
ATOM 7909 O O . ALA B 1 382 ? -24.984 -14.477 -2.318 1 93.81 382 ALA B O 1
ATOM 7910 N N . ALA B 1 383 ? -26.625 -15.539 -1.314 1 95.62 383 ALA B N 1
ATOM 7911 C CA . ALA B 1 383 ? -26.422 -16.766 -2.074 1 95.62 383 ALA B CA 1
ATOM 7912 C C . ALA B 1 383 ? -26.672 -16.547 -3.562 1 95.62 383 ALA B C 1
ATOM 7914 O O . ALA B 1 383 ? -26.016 -17.156 -4.41 1 95.62 383 ALA B O 1
ATOM 7915 N N . GLU B 1 384 ? -27.625 -15.688 -3.871 1 95.75 384 GLU B N 1
ATOM 7916 C CA . GLU B 1 384 ? -27.906 -15.367 -5.266 1 95.75 384 GLU B CA 1
ATOM 7917 C C . GLU B 1 384 ? -26.719 -14.68 -5.93 1 95.75 384 GLU B C 1
ATOM 7919 O O . GLU B 1 384 ? -26.344 -15.023 -7.055 1 95.75 384 GLU B O 1
ATOM 7924 N N . ASP B 1 385 ? -26.156 -13.781 -5.242 1 95 385 ASP B N 1
ATOM 7925 C CA . ASP B 1 385 ? -24.953 -13.117 -5.75 1 95 385 ASP B CA 1
ATOM 7926 C C . ASP B 1 385 ? -23.797 -14.102 -5.895 1 95 385 ASP B C 1
ATOM 7928 O O . ASP B 1 385 ? -23.047 -14.055 -6.879 1 95 385 ASP B O 1
ATOM 7932 N N . MET B 1 386 ? -23.609 -14.969 -4.941 1 96.88 386 MET B N 1
ATOM 7933 C CA . MET B 1 386 ? -22.578 -15.992 -4.984 1 96.88 386 MET B CA 1
ATOM 7934 C C . MET B 1 386 ? -22.781 -16.922 -6.176 1 96.88 386 MET B C 1
ATOM 7936 O O . MET B 1 386 ? -21.828 -17.281 -6.859 1 96.88 386 MET B O 1
ATOM 7940 N N . ALA B 1 387 ? -24.016 -17.25 -6.391 1 97.06 387 ALA B N 1
ATOM 7941 C CA . ALA B 1 387 ? -24.375 -18.188 -7.457 1 97.06 387 ALA B CA 1
ATOM 7942 C C . ALA B 1 387 ? -24.016 -17.625 -8.828 1 97.06 387 ALA B C 1
ATOM 7944 O O . ALA B 1 387 ? -23.594 -18.359 -9.719 1 97.06 387 ALA B O 1
ATOM 7945 N N . THR B 1 388 ? -24.219 -16.359 -8.992 1 96.38 388 THR B N 1
ATOM 7946 C CA . THR B 1 388 ? -23.906 -15.711 -10.258 1 96.38 388 THR B CA 1
ATOM 7947 C C . THR B 1 388 ? -22.422 -15.82 -10.578 1 96.38 388 THR B C 1
ATOM 7949 O O . THR B 1 388 ? -22.047 -16.172 -11.695 1 96.38 388 THR B O 1
ATOM 7952 N N . LYS B 1 389 ? -21.594 -15.602 -9.656 1 95.94 389 LYS B N 1
ATOM 7953 C CA . LYS B 1 389 ? -20.156 -15.68 -9.852 1 95.94 389 LYS B CA 1
ATOM 7954 C C . LYS B 1 389 ? -19.703 -17.125 -10.023 1 95.94 389 LYS B C 1
ATOM 7956 O O . LYS B 1 389 ? -18.781 -17.406 -10.789 1 95.94 389 LYS B O 1
ATOM 7961 N N . ALA B 1 390 ? -20.297 -18 -9.227 1 96.19 390 ALA B N 1
ATOM 7962 C CA . ALA B 1 390 ? -19.969 -19.422 -9.359 1 96.19 390 ALA B CA 1
ATOM 7963 C C . ALA B 1 390 ? -20.312 -19.938 -10.75 1 96.19 390 ALA B C 1
ATOM 7965 O O . ALA B 1 390 ? -19.547 -20.703 -11.344 1 96.19 390 ALA B O 1
ATOM 7966 N N . GLN B 1 391 ? -21.406 -19.469 -11.25 1 95.38 391 GLN B N 1
ATOM 7967 C CA . GLN B 1 391 ? -21.828 -19.891 -12.586 1 95.38 391 GLN B CA 1
ATOM 7968 C C . GLN B 1 391 ? -20.875 -19.344 -13.656 1 95.38 391 GLN B C 1
ATOM 7970 O O . GLN B 1 391 ? -20.578 -20.031 -14.633 1 95.38 391 GLN B O 1
ATOM 7975 N N . ASN B 1 392 ? -20.516 -18.141 -13.477 1 94.81 392 ASN B N 1
ATOM 7976 C CA . ASN B 1 392 ? -19.562 -17.547 -14.414 1 94.81 392 ASN B CA 1
ATOM 7977 C C . ASN B 1 392 ? -18.266 -18.375 -14.492 1 94.81 392 ASN B C 1
ATOM 7979 O O . ASN B 1 392 ? -17.734 -18.609 -15.578 1 94.81 392 ASN B O 1
ATOM 7983 N N . TYR B 1 393 ? -17.734 -18.734 -13.398 1 95.81 393 TYR B N 1
ATOM 7984 C CA . TYR B 1 393 ? -16.547 -19.578 -13.367 1 95.81 393 TYR B CA 1
ATOM 7985 C C . TYR B 1 393 ? -16.812 -20.906 -14.062 1 95.81 393 TYR B C 1
ATOM 7987 O O . TYR B 1 393 ? -15.992 -21.375 -14.867 1 95.81 393 TYR B O 1
ATOM 7995 N N . CYS B 1 394 ? -17.922 -21.547 -13.75 1 93.62 394 CYS B N 1
ATOM 7996 C CA . CYS B 1 394 ? -18.281 -22.844 -14.32 1 93.62 394 CYS B CA 1
ATOM 7997 C C . CYS B 1 394 ? -18.375 -22.766 -15.836 1 93.62 394 CYS B C 1
ATOM 7999 O O . CYS B 1 394 ? -17.922 -23.672 -16.547 1 93.62 394 CYS B O 1
ATOM 8001 N N . ASP B 1 395 ? -18.906 -21.688 -16.281 1 93.5 395 ASP B N 1
ATOM 8002 C CA . ASP B 1 395 ? -19.047 -21.5 -17.719 1 93.5 395 ASP B CA 1
ATOM 8003 C C . ASP B 1 395 ? -17.672 -21.375 -18.406 1 93.5 395 ASP B C 1
ATOM 8005 O O . ASP B 1 395 ? -17.469 -21.891 -19.5 1 93.5 395 ASP B O 1
ATOM 8009 N N . GLN B 1 396 ? -16.781 -20.766 -17.766 1 92.94 396 GLN B N 1
ATOM 8010 C CA . GLN B 1 396 ? -15.453 -20.516 -18.328 1 92.94 396 GLN B CA 1
ATOM 8011 C C . GLN B 1 396 ? -14.633 -21.812 -18.375 1 92.94 396 GLN B C 1
ATOM 8013 O O . GLN B 1 396 ? -13.82 -22 -19.281 1 92.94 396 GLN B O 1
ATOM 8018 N N . VAL B 1 397 ? -14.867 -22.719 -17.469 1 94.62 397 VAL B N 1
ATOM 8019 C CA . VAL B 1 397 ? -14.031 -23.906 -17.375 1 94.62 397 VAL B CA 1
ATOM 8020 C C . VAL B 1 397 ? -14.68 -25.047 -18.141 1 94.62 397 VAL B C 1
ATOM 8022 O O . VAL B 1 397 ? -14.07 -26.109 -18.328 1 94.62 397 VAL B O 1
ATOM 8025 N N . CYS B 1 398 ? -15.852 -24.891 -18.578 1 92.69 398 CYS B N 1
ATOM 8026 C CA . CYS B 1 398 ? -16.562 -25.938 -19.297 1 92.69 398 CYS B CA 1
ATOM 8027 C C . CYS B 1 398 ? -16.125 -26.031 -20.75 1 92.69 398 CYS B C 1
ATOM 8029 O O . CYS B 1 398 ? -16.781 -25.484 -21.641 1 92.69 398 CYS B O 1
ATOM 8031 N N . ASN B 1 399 ? -15.141 -26.766 -21.031 1 92.56 399 ASN B N 1
ATOM 8032 C CA . ASN B 1 399 ? -14.609 -26.984 -22.375 1 92.56 399 ASN B CA 1
ATOM 8033 C C . ASN B 1 399 ? -13.844 -28.297 -22.469 1 92.56 399 ASN B C 1
ATOM 8035 O O . ASN B 1 399 ? -13.57 -28.938 -21.453 1 92.56 399 ASN B O 1
ATOM 8039 N N . VAL B 1 400 ? -13.484 -28.672 -23.594 1 93.12 400 VAL B N 1
ATOM 8040 C CA . VAL B 1 400 ? -12.898 -29.984 -23.875 1 93.12 400 VAL B CA 1
ATOM 8041 C C . VAL B 1 400 ? -11.516 -30.078 -23.25 1 93.12 400 VAL B C 1
ATOM 8043 O O . VAL B 1 400 ? -11.102 -31.141 -22.781 1 93.12 400 VAL B O 1
ATOM 8046 N N . PHE B 1 401 ? -10.828 -29 -23.234 1 92.94 401 PHE B N 1
ATOM 8047 C CA . PHE B 1 401 ? -9.469 -29.016 -22.703 1 92.94 401 PHE B CA 1
ATOM 8048 C C . PHE B 1 401 ? -9.484 -29.297 -21.203 1 92.94 401 PHE B C 1
ATOM 8050 O O . PHE B 1 401 ? -8.695 -30.094 -20.703 1 92.94 401 PHE B O 1
ATOM 8057 N N . THR B 1 402 ? -10.352 -28.594 -20.484 1 95.06 402 THR B N 1
ATOM 8058 C CA . THR B 1 402 ? -10.508 -28.828 -19.047 1 95.06 402 THR B CA 1
ATOM 8059 C C . THR B 1 402 ? -10.906 -30.281 -18.781 1 95.06 402 THR B C 1
ATOM 8061 O O . THR B 1 402 ? -10.414 -30.906 -17.844 1 95.06 402 THR B O 1
ATOM 8064 N N . TYR B 1 403 ? -11.773 -30.781 -19.672 1 95.94 403 TYR B N 1
ATOM 8065 C CA . TYR B 1 403 ? -12.211 -32.156 -19.562 1 95.94 403 TYR B CA 1
ATOM 8066 C C . TYR B 1 403 ? -11.039 -33.125 -19.703 1 95.94 403 TYR B C 1
ATOM 8068 O O . TYR B 1 403 ? -10.875 -34.031 -18.875 1 95.94 403 TYR B O 1
ATOM 8076 N N . MET B 1 404 ? -10.219 -32.938 -20.703 1 94.31 404 MET B N 1
ATOM 8077 C CA . MET B 1 404 ? -9.07 -33.812 -20.969 1 94.31 404 MET B CA 1
ATOM 8078 C C . MET B 1 404 ? -8.094 -33.781 -19.812 1 94.31 404 MET B C 1
ATOM 8080 O O . MET B 1 404 ? -7.516 -34.812 -19.469 1 94.31 404 MET B O 1
ATOM 8084 N N . THR B 1 405 ? -7.93 -32.625 -19.219 1 95.25 405 THR B N 1
ATOM 8085 C CA . THR B 1 405 ? -7.016 -32.469 -18.094 1 95.25 405 THR B CA 1
ATOM 8086 C C . THR B 1 405 ? -7.582 -33.156 -16.859 1 95.25 405 THR B C 1
ATOM 8088 O O . THR B 1 405 ? -6.855 -33.844 -16.125 1 95.25 405 THR B O 1
ATOM 8091 N N . ALA B 1 406 ? -8.828 -33.062 -16.641 1 96.19 406 ALA B N 1
ATOM 8092 C CA . ALA B 1 406 ? -9.477 -33.531 -15.422 1 96.19 406 ALA B CA 1
ATOM 8093 C C . ALA B 1 406 ? -9.562 -35.062 -15.398 1 96.19 406 ALA B C 1
ATOM 8095 O O . ALA B 1 406 ? -9.406 -35.656 -14.352 1 96.19 406 ALA B O 1
ATOM 8096 N N . ILE B 1 407 ? -9.797 -35.688 -16.531 1 96.19 407 ILE B N 1
ATOM 8097 C CA . ILE B 1 407 ? -10.016 -37.125 -16.578 1 96.19 407 ILE B CA 1
ATOM 8098 C C . ILE B 1 407 ? -8.703 -37.875 -16.297 1 96.19 407 ILE B C 1
ATOM 8100 O O . ILE B 1 407 ? -8.703 -39.062 -15.938 1 96.19 407 ILE B O 1
ATOM 8104 N N . LEU B 1 408 ? -7.621 -37.188 -16.484 1 96.81 408 LEU B N 1
ATOM 8105 C CA . LEU B 1 408 ? -6.32 -37.812 -16.312 1 96.81 408 LEU B CA 1
ATOM 8106 C C . LEU B 1 408 ? -5.945 -37.906 -14.828 1 96.81 408 LEU B C 1
ATOM 8108 O O . LEU B 1 408 ? -4.957 -38.531 -14.461 1 96.81 408 LEU B O 1
ATOM 8112 N N . ASP B 1 409 ? -6.684 -37.219 -13.961 1 96.19 409 ASP B N 1
ATOM 8113 C CA . ASP B 1 409 ? -6.566 -37.406 -12.523 1 96.19 409 ASP B CA 1
ATOM 8114 C C . ASP B 1 409 ? -7.188 -38.719 -12.094 1 96.19 409 ASP B C 1
ATOM 8116 O O . ASP B 1 409 ? -8.406 -38.906 -12.148 1 96.19 409 AS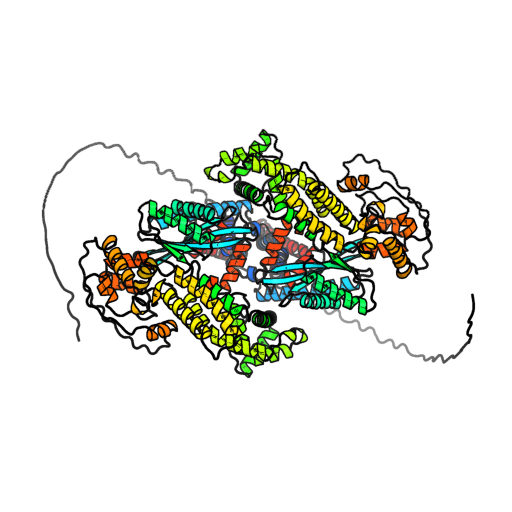P B O 1
ATOM 8120 N N . PRO B 1 410 ? -6.367 -39.625 -11.594 1 95.56 410 PRO B N 1
ATOM 8121 C CA . PRO B 1 410 ? -6.887 -40.938 -11.289 1 95.56 410 PRO B CA 1
ATOM 8122 C C . PRO B 1 410 ? -7.918 -40.938 -10.156 1 95.56 410 PRO B C 1
ATOM 8124 O O . PRO B 1 410 ? -8.656 -41.906 -9.984 1 95.56 410 PRO B O 1
ATOM 8127 N N . ARG B 1 411 ? -7.969 -39.906 -9.445 1 90.44 411 ARG B N 1
ATOM 8128 C CA . ARG B 1 411 ? -8.938 -39.781 -8.359 1 90.44 411 ARG B CA 1
ATOM 8129 C C . ARG B 1 411 ? -10.312 -39.406 -8.883 1 90.44 411 ARG B C 1
ATOM 8131 O O . ARG B 1 411 ? -11.336 -39.75 -8.297 1 90.44 411 ARG B O 1
ATOM 8138 N N . ILE B 1 412 ? -10.336 -38.688 -10.008 1 94 412 ILE B N 1
ATOM 8139 C CA . ILE B 1 412 ? -11.547 -38.031 -10.516 1 94 412 ILE B CA 1
ATOM 8140 C C . ILE B 1 412 ? -12.109 -38.844 -11.68 1 94 412 ILE B C 1
ATOM 8142 O O . ILE B 1 412 ? -13.227 -39.375 -11.594 1 94 412 ILE B O 1
ATOM 8146 N N . LYS B 1 413 ? -11.258 -39.062 -12.742 1 94.06 413 LYS B N 1
ATOM 8147 C CA . LYS B 1 413 ? -11.68 -39.75 -13.961 1 94.06 413 LYS B CA 1
ATOM 8148 C C . LYS B 1 413 ? -13.023 -39.25 -14.453 1 94.06 413 LYS B C 1
ATOM 8150 O O . LYS B 1 413 ? -13.242 -38.031 -14.516 1 94.06 413 LYS B O 1
ATOM 8155 N N . VAL B 1 414 ? -13.914 -40.062 -14.867 1 92.62 414 VAL B N 1
ATOM 8156 C CA . VAL B 1 414 ? -15.203 -39.625 -15.391 1 92.62 414 VAL B CA 1
ATOM 8157 C C . VAL B 1 414 ? -16.25 -39.656 -14.273 1 92.62 414 VAL B C 1
ATOM 8159 O O . VAL B 1 414 ? -17.203 -38.875 -14.297 1 92.62 414 VAL B O 1
ATOM 8162 N N . GLU B 1 415 ? -16.031 -40.281 -13.211 1 90.31 415 GLU B N 1
ATOM 8163 C CA . GLU B 1 415 ? -17.016 -40.562 -12.164 1 90.31 415 GLU B CA 1
ATOM 8164 C C . GLU B 1 415 ? -17.266 -39.344 -11.305 1 90.31 415 GLU B C 1
ATOM 8166 O O . GLU B 1 415 ? -18.406 -39.094 -10.898 1 90.31 415 GLU B O 1
ATOM 8171 N N . LEU B 1 416 ? -16.25 -38.594 -11 1 90.62 416 LEU B N 1
ATOM 8172 C CA . LEU B 1 416 ? -16.406 -37.469 -10.078 1 90.62 416 LEU B CA 1
ATOM 8173 C C . LEU B 1 416 ? -16.453 -36.156 -10.828 1 90.62 416 LEU B C 1
ATOM 8175 O O . LEU B 1 416 ? -16.375 -35.062 -10.227 1 90.62 416 LEU B O 1
ATOM 8179 N N . MET B 1 417 ? -16.594 -36.219 -12.141 1 92.19 417 MET B N 1
ATOM 8180 C CA . MET B 1 417 ? -16.703 -35.031 -12.977 1 92.19 417 MET B CA 1
ATOM 8181 C C . MET B 1 417 ? -18.062 -34.375 -12.82 1 92.19 417 MET B C 1
ATOM 8183 O O . MET B 1 417 ? -19.078 -35.062 -12.727 1 92.19 417 MET B O 1
ATOM 8187 N N . PRO B 1 418 ? -18.062 -33.031 -12.734 1 91.75 418 PRO B N 1
ATOM 8188 C CA . PRO B 1 418 ? -19.359 -32.375 -12.742 1 91.75 418 PRO B CA 1
ATOM 8189 C C . PRO B 1 418 ? -20.219 -32.75 -13.953 1 91.75 418 PRO B C 1
ATOM 8191 O O . PRO B 1 418 ? -19.688 -32.906 -15.055 1 91.75 418 PRO B O 1
ATOM 8194 N N . GLU B 1 419 ? -21.484 -32.656 -13.82 1 89.81 419 GLU B N 1
ATOM 8195 C CA . GLU B 1 419 ? -22.422 -33.125 -14.844 1 89.81 419 GLU B CA 1
ATOM 8196 C C . GLU B 1 419 ? -22.297 -32.25 -16.109 1 89.81 419 GLU B C 1
ATOM 8198 O O . GLU B 1 419 ? -22.391 -32.781 -17.219 1 89.81 419 GLU B O 1
ATOM 8203 N N . ASN B 1 420 ? -22.109 -31.047 -15.953 1 88.88 420 ASN B N 1
ATOM 8204 C CA . ASN B 1 420 ? -22.062 -30.125 -17.094 1 88.88 420 ASN B CA 1
ATOM 8205 C C . ASN B 1 420 ? -20.812 -30.344 -17.922 1 88.88 420 ASN B C 1
ATOM 8207 O O . ASN B 1 420 ? -20.766 -29.953 -19.094 1 88.88 420 ASN B O 1
ATOM 8211 N N . LEU B 1 421 ? -19.797 -30.859 -17.359 1 93.06 421 LEU B N 1
ATOM 8212 C CA . LEU B 1 421 ? -18.516 -31.094 -18.031 1 93.06 421 LEU B CA 1
ATOM 8213 C C . LEU B 1 421 ? -18.438 -32.531 -18.547 1 93.06 421 LEU B C 1
ATOM 8215 O O . LEU B 1 421 ? -17.656 -32.812 -19.469 1 93.06 421 LEU B O 1
ATOM 8219 N N . ASN B 1 422 ? -19.219 -33.406 -18.031 1 92.5 422 ASN B N 1
ATOM 8220 C CA . ASN B 1 422 ? -19.156 -34.812 -18.344 1 92.5 422 ASN B CA 1
ATOM 8221 C C . ASN B 1 422 ? -19.984 -35.156 -19.594 1 92.5 422 ASN B C 1
ATOM 8223 O O . ASN B 1 422 ? -20.938 -35.938 -19.516 1 92.5 422 ASN B O 1
ATOM 8227 N N . LEU B 1 423 ? -19.547 -34.719 -20.719 1 93.06 423 LEU B N 1
ATOM 8228 C CA . LEU B 1 423 ? -20.25 -34.938 -21.984 1 93.06 423 LEU B CA 1
ATOM 8229 C C . LEU B 1 423 ? -19.562 -36 -22.812 1 93.06 423 LEU B C 1
ATOM 8231 O O . LEU B 1 423 ? -18.328 -36.094 -22.844 1 93.06 423 LEU B O 1
ATOM 8235 N N . GLU B 1 424 ? -20.312 -36.75 -23.547 1 92.56 424 GLU B N 1
ATOM 8236 C CA . GLU B 1 424 ? -19.781 -37.812 -24.406 1 92.56 424 GLU B CA 1
ATOM 8237 C C . GLU B 1 424 ? -18.969 -37.219 -25.547 1 92.56 424 GLU B C 1
ATOM 8239 O O . GLU B 1 424 ? -17.984 -37.812 -26 1 92.56 424 GLU B O 1
ATOM 8244 N N . SER B 1 425 ? -19.391 -36.156 -25.969 1 94.75 425 SER B N 1
ATOM 8245 C CA . SER B 1 425 ? -18.656 -35.5 -27.047 1 94.75 425 SER B CA 1
ATOM 8246 C C . SER B 1 425 ? -17.234 -35.125 -26.609 1 94.75 425 SER B C 1
ATOM 8248 O O . SER B 1 425 ? -16.297 -35.219 -27.406 1 94.75 425 SER B O 1
ATOM 8250 N N . TYR B 1 426 ? -17.094 -34.75 -25.375 1 95.38 426 TYR B N 1
ATOM 8251 C CA . TYR B 1 426 ? -15.773 -34.406 -24.859 1 95.38 426 TYR B CA 1
ATOM 8252 C C . TYR B 1 426 ? -14.891 -35.656 -24.734 1 95.38 426 TYR B C 1
ATOM 8254 O O . TYR B 1 426 ? -13.688 -35.594 -25 1 95.38 426 TYR B O 1
ATOM 8262 N N . LEU B 1 427 ? -15.477 -36.75 -24.328 1 94.69 427 LEU B N 1
ATOM 8263 C CA . LEU B 1 427 ? -14.734 -38 -24.234 1 94.69 427 LEU B CA 1
ATOM 8264 C C . LEU B 1 427 ? -14.211 -38.438 -25.594 1 94.69 427 LEU B C 1
ATOM 8266 O O . LEU B 1 427 ? -13.062 -38.875 -25.719 1 94.69 427 LEU B O 1
ATOM 8270 N N . GLU B 1 428 ? -15.047 -38.312 -26.594 1 93.94 428 GLU B N 1
ATOM 8271 C CA . GLU B 1 428 ? -14.648 -38.656 -27.953 1 93.94 428 GLU B CA 1
ATOM 8272 C C . GLU B 1 428 ? -13.508 -37.75 -28.438 1 93.94 428 GLU B C 1
ATOM 8274 O O . GLU B 1 428 ? -12.57 -38.219 -29.078 1 93.94 428 GLU B O 1
ATOM 8279 N N . GLU B 1 429 ? -13.656 -36.562 -28.141 1 93.12 429 GLU B N 1
ATOM 8280 C CA . GLU B 1 429 ? -12.609 -35.625 -28.531 1 93.12 429 GLU B CA 1
ATOM 8281 C C . GLU B 1 429 ? -11.305 -35.906 -27.797 1 93.12 429 GLU B C 1
ATOM 8283 O O . GLU B 1 429 ? -10.219 -35.75 -28.359 1 93.12 429 GLU B O 1
ATOM 8288 N N . ALA B 1 430 ? -11.422 -36.25 -26.562 1 93.56 430 ALA B N 1
ATOM 8289 C CA . ALA B 1 430 ? -10.242 -36.625 -25.781 1 93.56 430 ALA B CA 1
ATOM 8290 C C . ALA B 1 430 ? -9.562 -37.875 -26.359 1 93.56 430 ALA B C 1
ATOM 8292 O O . ALA B 1 430 ? -8.336 -37.938 -26.438 1 93.56 430 ALA B O 1
ATOM 8293 N N . ARG B 1 431 ? -10.359 -38.781 -26.75 1 92.25 431 ARG B N 1
ATOM 8294 C CA . ARG B 1 431 ? -9.844 -40 -27.375 1 92.25 431 ARG B CA 1
ATOM 8295 C C . ARG B 1 431 ? -9.141 -39.688 -28.703 1 92.25 431 ARG B C 1
ATOM 8297 O O . ARG B 1 431 ? -8.07 -40.219 -28.984 1 92.25 431 ARG B O 1
ATOM 8304 N N . ASN B 1 432 ? -9.773 -38.875 -29.438 1 90.44 432 ASN B N 1
ATOM 8305 C CA . ASN B 1 432 ? -9.188 -38.469 -30.719 1 90.44 432 ASN B CA 1
ATOM 8306 C C . ASN B 1 432 ? -7.859 -37.75 -30.516 1 90.44 432 ASN B C 1
ATOM 8308 O O . ASN B 1 432 ? -6.902 -37.969 -31.25 1 90.44 432 ASN B O 1
ATOM 8312 N N . HIS B 1 433 ? -7.852 -36.938 -29.562 1 91.69 433 HIS B N 1
ATOM 8313 C CA . HIS B 1 433 ? -6.617 -36.219 -29.266 1 91.69 433 HIS B CA 1
ATOM 8314 C C . HIS B 1 433 ? -5.508 -37.156 -28.859 1 91.69 433 HIS B C 1
ATOM 8316 O O . HIS B 1 433 ? -4.367 -37.031 -29.297 1 91.69 433 HIS B O 1
ATOM 8322 N N . PHE B 1 434 ? -5.832 -38.094 -27.984 1 92.31 434 PHE B N 1
ATOM 8323 C CA . PHE B 1 434 ? -4.883 -39.094 -27.516 1 92.31 434 PHE B CA 1
ATOM 8324 C C . PHE B 1 434 ? -4.332 -39.906 -28.688 1 92.31 434 PHE B C 1
ATOM 8326 O O . PHE B 1 434 ? -3.117 -40.062 -28.828 1 92.31 434 PHE B O 1
ATOM 8333 N N . MET B 1 435 ? -5.191 -40.312 -29.594 1 88.56 435 MET B N 1
ATOM 8334 C CA . MET B 1 435 ? -4.816 -41.156 -30.734 1 88.56 435 MET B CA 1
ATOM 8335 C C . MET B 1 435 ? -3.975 -40.375 -31.734 1 88.56 435 MET B C 1
ATOM 8337 O O . MET B 1 435 ? -3.041 -40.906 -32.312 1 88.56 435 MET B O 1
ATOM 8341 N N . ASN B 1 436 ? -4.273 -39.156 -31.828 1 87.06 436 ASN B N 1
ATOM 8342 C CA . ASN B 1 436 ? -3.613 -38.344 -32.844 1 87.06 436 ASN B CA 1
ATOM 8343 C C . ASN B 1 436 ? -2.254 -37.844 -32.375 1 87.06 436 ASN B C 1
ATOM 8345 O O . ASN B 1 436 ? -1.339 -37.656 -33.156 1 87.06 436 ASN B O 1
ATOM 8349 N N . ASN B 1 437 ? -2.15 -37.688 -31.062 1 87.25 437 ASN B N 1
ATOM 8350 C CA . ASN B 1 437 ? -0.974 -36.969 -30.594 1 87.25 437 ASN B CA 1
ATOM 8351 C C . ASN B 1 437 ? -0.055 -37.875 -29.766 1 87.25 437 ASN B C 1
ATOM 8353 O O . ASN B 1 437 ? 1.132 -37.562 -29.609 1 87.25 437 ASN B O 1
ATOM 8357 N N . TYR B 1 438 ? -0.54 -38.875 -29.219 1 86.88 438 TYR B N 1
ATOM 8358 C CA . TYR B 1 438 ? 0.277 -39.656 -28.297 1 86.88 438 TYR B CA 1
ATOM 8359 C C . TYR B 1 438 ? 0.327 -41.125 -28.734 1 86.88 438 TYR B C 1
ATOM 8361 O O . TYR B 1 438 ? 0.954 -41.938 -28.078 1 86.88 438 TYR B O 1
ATOM 8369 N N . SER B 1 439 ? -0.344 -41.656 -29.812 1 68.69 439 SER B N 1
ATOM 8370 C CA . SER B 1 439 ? -0.465 -43.062 -30.172 1 68.69 439 SER B CA 1
ATOM 8371 C C . SER B 1 439 ? 0.739 -43.5 -30.984 1 68.69 439 SER B C 1
ATOM 8373 O O . SER B 1 439 ? 1.027 -44.719 -31.047 1 68.69 439 SER B O 1
ATOM 8375 N N . THR B 1 440 ? 1.397 -42.688 -31.719 1 57.59 440 THR B N 1
ATOM 8376 C CA . THR B 1 440 ? 2.256 -43.312 -32.719 1 57.59 440 THR B CA 1
ATOM 8377 C C . THR B 1 440 ? 3.352 -44.156 -32.062 1 57.59 440 THR B C 1
ATOM 8379 O O . THR B 1 440 ? 4.152 -44.781 -32.75 1 57.59 440 THR B O 1
ATOM 8382 N N . SER B 1 441 ? 3.863 -43.906 -30.859 1 46.06 441 SER B N 1
ATOM 8383 C CA . SER B 1 441 ? 5.059 -44.75 -30.766 1 46.06 441 SER B CA 1
ATOM 8384 C C . SER B 1 441 ? 4.695 -46.219 -30.516 1 46.06 441 SER B C 1
ATOM 8386 O O . SER B 1 441 ? 3.619 -46.5 -30 1 46.06 441 SER B O 1
ATOM 8388 N N . TYR B 1 442 ? 5.473 -47.219 -31.094 1 38.06 442 TYR B N 1
ATOM 8389 C CA . TYR B 1 442 ? 5.496 -48.656 -31.25 1 38.06 442 TYR B CA 1
ATOM 8390 C C . TYR B 1 442 ? 5.453 -49.344 -29.891 1 38.06 442 TYR B C 1
ATOM 8392 O O . TYR B 1 442 ? 6.395 -50.062 -29.516 1 38.06 442 TYR B O 1
ATOM 8400 N N . PHE B 1 443 ? 5.152 -48.688 -28.734 1 37.78 443 PHE B N 1
ATOM 8401 C CA . PHE B 1 443 ? 5.621 -49.469 -27.594 1 37.78 443 PHE B CA 1
ATOM 8402 C C . PHE B 1 443 ? 4.688 -50.656 -27.328 1 37.78 443 PHE B C 1
ATOM 8404 O O . PHE B 1 443 ? 3.502 -50.594 -27.656 1 37.78 443 PHE B O 1
ATOM 8411 N N . ALA B 1 444 ? 5.254 -51.844 -27.062 1 34.22 444 ALA B N 1
ATOM 8412 C CA . ALA B 1 444 ? 4.75 -53.156 -26.672 1 34.22 444 ALA B CA 1
ATOM 8413 C C . ALA B 1 444 ? 3.945 -53.062 -25.375 1 34.22 444 ALA B C 1
ATOM 8415 O O . ALA B 1 444 ? 4.344 -52.375 -24.438 1 34.22 444 ALA B O 1
ATOM 8416 N N . SER B 1 445 ? 2.686 -53.281 -25.281 1 34.44 445 SER B N 1
ATOM 8417 C CA . SER B 1 445 ? 1.655 -53.281 -24.234 1 34.44 445 SER B CA 1
ATOM 8418 C C . SER B 1 445 ? 2.031 -54.25 -23.109 1 34.44 445 SER B C 1
ATOM 8420 O O . SER B 1 445 ? 2.176 -55.438 -23.312 1 34.44 445 SER B O 1
ATOM 8422 N N . ILE B 1 446 ? 2.887 -53.938 -22.109 1 30.88 446 ILE B N 1
ATOM 8423 C CA . ILE B 1 446 ? 3.055 -54.875 -21 1 30.88 446 ILE B CA 1
ATOM 8424 C C . ILE B 1 446 ? 1.834 -54.812 -20.078 1 30.88 446 ILE B C 1
ATOM 8426 O O . ILE B 1 446 ? 1.432 -53.75 -19.641 1 30.88 446 ILE B O 1
ATOM 8430 N N . THR B 1 447 ? 0.937 -55.75 -19.969 1 30.64 447 THR B N 1
ATOM 8431 C CA . THR B 1 447 ? -0.26 -55.969 -19.172 1 30.64 447 THR B CA 1
ATOM 8432 C C . THR B 1 447 ? 0.093 -56.094 -17.688 1 30.64 447 THR B C 1
ATOM 8434 O O . THR B 1 447 ? 0.687 -57.094 -17.266 1 30.64 447 THR B O 1
ATOM 8437 N N . SER B 1 448 ? 0.675 -55.156 -16.875 1 29.25 448 SER B N 1
ATOM 8438 C CA . SER B 1 448 ? 0.877 -55.5 -15.477 1 29.25 448 SER B CA 1
ATOM 8439 C C . SER B 1 448 ? -0.431 -55.438 -14.695 1 29.25 448 SER B C 1
ATOM 8441 O O . SER B 1 448 ? -1.266 -54.562 -14.953 1 29.25 448 SER B O 1
ATOM 8443 N N . THR B 1 449 ? -0.992 -56.438 -13.992 1 28.5 449 THR B N 1
ATOM 8444 C CA . THR B 1 449 ? -2.123 -56.75 -13.125 1 28.5 449 THR B CA 1
ATOM 8445 C C . THR B 1 449 ? -2.031 -55.969 -11.82 1 28.5 449 THR B C 1
ATOM 8447 O O . THR B 1 449 ? -1.152 -56.25 -10.992 1 28.5 449 THR B O 1
ATOM 8450 N N . TYR B 1 450 ? -2.271 -54.719 -11.727 1 29.02 450 TYR B N 1
ATOM 8451 C CA . TYR B 1 450 ? -2.303 -54.031 -10.438 1 29.02 450 TYR B CA 1
ATOM 8452 C C . TYR B 1 450 ? -3.51 -54.469 -9.617 1 29.02 450 TYR B C 1
ATOM 8454 O O . TYR B 1 450 ? -4.641 -54.469 -10.117 1 29.02 450 TYR B O 1
ATOM 8462 N N . THR B 1 451 ? -3.41 -55.375 -8.633 1 27.08 451 THR B N 1
ATOM 8463 C CA . THR B 1 451 ? -4.371 -55.75 -7.605 1 27.08 451 THR B CA 1
ATOM 8464 C C . THR B 1 451 ? -4.668 -54.594 -6.668 1 27.08 451 THR B C 1
ATOM 8466 O O . THR B 1 451 ? -3.75 -54 -6.109 1 27.08 451 THR B O 1
ATOM 8469 N N . ALA B 1 452 ? -5.793 -53.906 -6.789 1 32.72 452 ALA B N 1
ATOM 8470 C CA . ALA B 1 452 ? -6.344 -52.875 -5.902 1 32.72 452 ALA B CA 1
ATOM 8471 C C . ALA B 1 452 ? -6.398 -53.375 -4.461 1 32.72 452 ALA B C 1
ATOM 8473 O O . ALA B 1 452 ? -7.094 -54.344 -4.16 1 32.72 452 ALA B O 1
ATOM 8474 N N . GLN B 1 453 ? -5.344 -53.375 -3.678 1 28.05 453 GLN B N 1
ATOM 8475 C CA . GLN B 1 453 ? -5.484 -53.656 -2.254 1 28.05 453 GLN B CA 1
ATOM 8476 C C . GLN B 1 453 ? -6.414 -52.656 -1.575 1 28.05 453 GLN B C 1
ATOM 8478 O O . GLN B 1 453 ? -6.23 -51.438 -1.693 1 28.05 453 GLN B O 1
ATOM 8483 N N . GLU B 1 454 ? -7.656 -53.031 -1.321 1 30.62 454 GLU B N 1
ATOM 8484 C CA . GLU B 1 454 ? -8.672 -52.375 -0.49 1 30.62 454 GLU B CA 1
ATOM 8485 C C . GLU B 1 454 ? -8.125 -52.062 0.895 1 30.62 454 GLU B C 1
ATOM 8487 O O . GLU B 1 454 ? -7.859 -52.938 1.696 1 30.62 454 GLU B O 1
ATOM 8492 N N . MET B 1 455 ? -7.117 -51.188 1.086 1 28.69 455 MET B N 1
ATOM 8493 C CA . MET B 1 455 ? -6.754 -50.938 2.479 1 28.69 455 MET B CA 1
ATOM 8494 C C . MET B 1 455 ? -7.906 -50.281 3.227 1 28.69 455 MET B C 1
ATOM 8496 O O . MET B 1 455 ? -8.438 -49.25 2.775 1 28.69 455 MET B O 1
ATOM 8500 N N . ASP B 1 456 ? -8.641 -50.938 4.09 1 30.33 456 ASP B N 1
ATOM 8501 C CA . ASP B 1 456 ? -9.672 -50.656 5.09 1 30.33 456 ASP B CA 1
ATOM 8502 C C . ASP B 1 456 ? -9.195 -49.594 6.09 1 30.33 456 ASP B C 1
ATOM 8504 O O . ASP B 1 456 ? -9.156 -49.875 7.297 1 30.33 456 ASP B O 1
ATOM 8508 N N . ASP B 1 457 ? -8.172 -48.781 5.82 1 32.72 457 ASP B N 1
ATOM 8509 C CA . ASP B 1 457 ? -7.793 -48.094 7.043 1 32.72 457 ASP B CA 1
ATOM 8510 C C . ASP B 1 457 ? -8.914 -47.188 7.527 1 32.72 457 ASP B C 1
ATOM 8512 O O . ASP B 1 457 ? -9.586 -46.531 6.719 1 32.72 457 ASP B O 1
ATOM 8516 N N . GLY B 1 458 ? -9.594 -47.344 8.609 1 33.47 458 GLY B N 1
ATOM 8517 C CA . GLY B 1 458 ? -10.516 -46.719 9.531 1 33.47 458 GLY B CA 1
ATOM 8518 C C . GLY B 1 458 ? -10.297 -45.219 9.664 1 33.47 458 GLY B C 1
ATOM 8519 O O . GLY B 1 458 ? -10.82 -44.594 10.586 1 33.47 458 GLY B O 1
ATOM 8520 N N . GLY B 1 459 ? -9.172 -44.688 9.211 1 34.91 459 GLY B N 1
ATOM 8521 C CA . GLY B 1 459 ? -8.984 -43.312 9.656 1 34.91 459 GLY B CA 1
ATOM 8522 C C . GLY B 1 459 ? -9.992 -42.375 9.07 1 34.91 459 GLY B C 1
ATOM 8523 O O . GLY B 1 459 ? -10.758 -42.719 8.172 1 34.91 459 GLY B O 1
ATOM 8524 N N . SER B 1 460 ? -10.172 -41.156 9.617 1 40.78 460 SER B N 1
ATOM 8525 C CA . SER B 1 460 ? -11.008 -39.969 9.344 1 40.78 460 SER B CA 1
ATOM 8526 C C . SER B 1 460 ? -10.891 -39.531 7.891 1 40.78 460 SER B C 1
ATOM 8528 O O . SER B 1 460 ? -9.805 -39.188 7.434 1 40.78 460 SER B O 1
ATOM 8530 N N . ALA B 1 461 ? -11.641 -39.969 7.023 1 45.38 461 ALA B N 1
ATOM 8531 C CA . ALA B 1 461 ? -11.766 -39.625 5.609 1 45.38 461 ALA B CA 1
ATOM 8532 C C . ALA B 1 461 ? -11.742 -38.125 5.395 1 45.38 461 ALA B C 1
ATOM 8534 O O . ALA B 1 461 ? -12.422 -37.375 6.102 1 45.38 461 ALA B O 1
ATOM 8535 N N . SER B 1 462 ? -10.805 -37.562 4.691 1 56.66 462 SER B N 1
ATOM 8536 C CA . SER B 1 462 ? -10.719 -36.125 4.348 1 56.66 462 SER B CA 1
ATOM 8537 C C . SER B 1 462 ? -12.031 -35.625 3.748 1 56.66 462 SER B C 1
ATOM 8539 O O . SER B 1 462 ? -12.844 -36.438 3.281 1 56.66 462 SER B O 1
ATOM 8541 N N . PHE B 1 463 ? -12.453 -34.469 3.926 1 52.09 463 PHE B N 1
ATOM 8542 C CA . PHE B 1 463 ? -13.664 -33.875 3.373 1 52.09 463 PHE B CA 1
ATOM 8543 C C . PHE B 1 463 ? -13.781 -34.188 1.882 1 52.09 463 PHE B C 1
ATOM 8545 O O . PHE B 1 463 ? -14.875 -34.438 1.383 1 52.09 463 PHE B O 1
ATOM 8552 N N . ALA B 1 464 ? -12.703 -34.188 1.163 1 53.66 464 ALA B N 1
ATOM 8553 C CA . ALA B 1 464 ? -12.695 -34.531 -0.257 1 53.66 464 ALA B CA 1
ATOM 8554 C C . ALA B 1 464 ? -13.227 -35.969 -0.483 1 53.66 464 ALA B C 1
ATOM 8556 O O . ALA B 1 464 ? -14 -36.188 -1.409 1 53.66 464 ALA B O 1
ATOM 8557 N N . GLU B 1 465 ? -12.75 -36.875 0.364 1 56.19 465 GLU B N 1
ATOM 8558 C CA . GLU B 1 465 ? -13.203 -38.25 0.255 1 56.19 465 GLU B CA 1
ATOM 8559 C C . GLU B 1 465 ? -14.695 -38.375 0.53 1 56.19 465 GLU B C 1
ATOM 8561 O O . GLU B 1 465 ? -15.391 -39.156 -0.106 1 56.19 465 GLU B O 1
ATOM 8566 N N . GLU B 1 466 ? -15.125 -37.5 1.479 1 54.75 466 GLU B N 1
ATOM 8567 C CA . GLU B 1 466 ? -16.547 -37.469 1.786 1 54.75 466 GLU B CA 1
ATOM 8568 C C . GLU B 1 466 ? -17.375 -37.062 0.567 1 54.75 466 GLU B C 1
ATOM 8570 O O . GLU B 1 466 ? -18.391 -37.688 0.265 1 54.75 466 GLU B O 1
ATOM 8575 N N . ILE B 1 467 ? -16.906 -36.062 -0.099 1 55.06 467 ILE B N 1
ATOM 8576 C CA . ILE B 1 467 ? -17.594 -35.594 -1.304 1 55.06 467 ILE B CA 1
ATOM 8577 C C . ILE B 1 467 ? -17.578 -36.719 -2.355 1 55.06 467 ILE B C 1
ATOM 8579 O O . ILE B 1 467 ? -18.609 -37 -2.975 1 55.06 467 ILE B O 1
ATOM 8583 N N . ALA B 1 468 ? -16.375 -37.344 -2.59 1 54.78 468 ALA B N 1
ATOM 8584 C CA . ALA B 1 468 ? -16.188 -38.375 -3.615 1 54.78 468 ALA B CA 1
ATOM 8585 C C . ALA B 1 468 ? -17.125 -39.562 -3.379 1 54.78 468 ALA B C 1
ATOM 8587 O O . ALA B 1 468 ? -17.703 -40.094 -4.324 1 54.78 468 ALA B O 1
ATOM 8588 N N . ARG B 1 469 ? -17.141 -40.062 -2.15 1 49 469 ARG B N 1
ATOM 8589 C CA . ARG B 1 469 ? -17.984 -41.219 -1.81 1 49 469 ARG B CA 1
ATOM 8590 C C . ARG B 1 469 ? -19.438 -40.938 -2.188 1 49 469 ARG B C 1
ATOM 8592 O O . ARG B 1 469 ? -20.141 -41.844 -2.656 1 49 469 ARG B O 1
ATOM 8599 N N . LYS B 1 470 ? -19.812 -39.75 -2.033 1 46.84 470 LYS B N 1
ATOM 8600 C CA . LYS B 1 470 ? -21.188 -39.406 -2.387 1 46.84 470 LYS B CA 1
ATOM 8601 C C . LYS B 1 470 ? -21.406 -39.5 -3.895 1 46.84 470 LYS B C 1
ATOM 8603 O O . LYS B 1 470 ? -22.5 -39.781 -4.352 1 46.84 470 LYS B O 1
ATOM 8608 N N . LYS B 1 471 ? -20.297 -39.375 -4.668 1 48.31 471 LYS B N 1
ATOM 8609 C CA . LYS B 1 471 ? -20.438 -39.281 -6.121 1 48.31 471 LYS B CA 1
ATOM 8610 C C . LYS B 1 471 ? -20.156 -40.625 -6.793 1 48.31 471 LYS B C 1
ATOM 8612 O O . LYS B 1 471 ? -20.688 -40.906 -7.871 1 48.31 471 LYS B O 1
ATOM 8617 N N . ARG B 1 472 ? -19.203 -41.688 -6.562 1 49.22 472 ARG B N 1
ATOM 8618 C CA . ARG B 1 472 ? -18.641 -42.875 -7.23 1 49.22 472 ARG B CA 1
ATOM 8619 C C . ARG B 1 472 ? -19.719 -43.906 -7.504 1 49.22 472 ARG B C 1
ATOM 8621 O O . ARG B 1 472 ? -19.422 -45 -7.988 1 49.22 472 ARG B O 1
ATOM 8628 N N . ARG B 1 473 ? -20.844 -43.938 -7.93 1 35.66 473 ARG B N 1
ATOM 8629 C CA . ARG B 1 473 ? -21.562 -45.188 -8.148 1 35.66 473 ARG B CA 1
ATOM 8630 C C . ARG B 1 473 ? -21.094 -45.875 -9.422 1 35.66 473 ARG B C 1
ATOM 8632 O O . ARG B 1 473 ? -21.203 -47.094 -9.555 1 35.66 473 ARG B O 1
ATOM 8639 N N . ALA B 1 474 ? -20.859 -45.438 -10.734 1 35.66 474 ALA B N 1
ATOM 8640 C CA . ALA B 1 474 ? -21.391 -46.188 -11.859 1 35.66 474 ALA B CA 1
ATOM 8641 C C . ALA B 1 474 ? -20.344 -47.188 -12.391 1 35.66 474 ALA B C 1
ATOM 8643 O O . ALA B 1 474 ? -20.438 -48.375 -12.133 1 35.66 474 ALA B O 1
ATOM 8644 N N . SER B 1 475 ? -19.672 -47 -14.016 1 35.22 475 SER B N 1
ATOM 8645 C CA . SER B 1 475 ? -19.828 -47.75 -15.258 1 35.22 475 SER B CA 1
ATOM 8646 C C . SER B 1 475 ? -18.547 -48.469 -15.625 1 35.22 475 SER B C 1
ATOM 8648 O O . SER B 1 475 ? -17.469 -47.875 -15.703 1 35.22 475 SER B O 1
ATOM 8650 N N . MET B 1 476 ? -18.359 -49.75 -15.531 1 33.03 476 MET B N 1
ATOM 8651 C CA . MET B 1 476 ? -17.188 -50.531 -15.867 1 33.03 476 MET B CA 1
ATOM 8652 C C . MET B 1 476 ? -17.234 -50.969 -17.328 1 33.03 476 MET B C 1
ATOM 8654 O O . MET B 1 476 ? -18.109 -51.75 -17.719 1 33.03 476 MET B O 1
ATOM 8658 N N . ASN B 1 477 ? -16.828 -50.25 -18.531 1 32.5 477 ASN B N 1
ATOM 8659 C CA . ASN B 1 477 ? -16.828 -50.781 -19.875 1 32.5 477 ASN B CA 1
ATOM 8660 C C . ASN B 1 477 ? -15.477 -51.375 -20.25 1 32.5 477 ASN B C 1
ATOM 8662 O O . ASN B 1 477 ? -14.453 -51 -19.672 1 32.5 477 ASN B O 1
ATOM 8666 N N . SER B 1 478 ? -15.203 -52.469 -21.172 1 36.78 478 SER B N 1
ATOM 8667 C CA . SER B 1 478 ? -14.18 -53.312 -21.766 1 36.78 478 SER B CA 1
ATOM 8668 C C . SER B 1 478 ? -13.336 -52.531 -22.781 1 36.78 478 SER B C 1
ATOM 8670 O O . SER B 1 478 ? -12.508 -53.125 -23.469 1 36.78 478 SER B O 1
ATOM 8672 N N . ALA B 1 479 ? -12.711 -51.375 -22.844 1 48.28 479 ALA B N 1
ATOM 8673 C CA . ALA B 1 479 ? -12.281 -50.562 -23.984 1 48.28 479 ALA B CA 1
ATOM 8674 C C . ALA B 1 479 ? -10.797 -50.75 -24.266 1 48.28 479 ALA B C 1
ATOM 8676 O O . ALA B 1 479 ? -10.023 -51.094 -23.359 1 48.28 479 ALA B O 1
ATOM 8677 N N . THR B 1 480 ? -10.227 -50.938 -25.75 1 61.41 480 THR B N 1
ATOM 8678 C CA . THR B 1 480 ? -9.008 -51.281 -26.469 1 61.41 480 THR B CA 1
ATOM 8679 C C . THR B 1 480 ? -7.945 -50.188 -26.266 1 61.41 480 THR B C 1
ATOM 8681 O O . THR B 1 480 ? -6.746 -50.5 -26.281 1 61.41 480 THR B O 1
ATOM 8684 N N . ASP B 1 481 ? -8.016 -49.062 -26.344 1 81.12 481 ASP B N 1
ATOM 8685 C CA . ASP B 1 481 ? -6.934 -48.094 -26.203 1 81.12 481 ASP B CA 1
ATOM 8686 C C . ASP B 1 481 ? -6.641 -47.812 -24.719 1 81.12 481 ASP B C 1
ATOM 8688 O O . ASP B 1 481 ? -7.449 -48.125 -23.859 1 81.12 481 ASP B O 1
ATOM 8692 N N . GLU B 1 482 ? -5.473 -47.438 -24.469 1 90.06 482 GLU B N 1
ATOM 8693 C CA . GLU B 1 482 ? -5.004 -47.219 -23.109 1 90.06 482 GLU B CA 1
ATOM 8694 C C . GLU B 1 482 ? -5.949 -46.312 -22.328 1 90.06 482 GLU B C 1
ATOM 8696 O O . GLU B 1 482 ? -6.184 -46.531 -21.141 1 90.06 482 GLU B O 1
ATOM 8701 N N . LEU B 1 483 ? -6.48 -45.281 -23.031 1 93 483 LEU B N 1
ATOM 8702 C CA . LEU B 1 483 ? -7.371 -44.344 -22.359 1 93 483 LEU B CA 1
ATOM 8703 C C . LEU B 1 483 ? -8.656 -45.062 -21.922 1 93 483 LEU B C 1
ATOM 8705 O O . LEU B 1 483 ? -9.109 -44.875 -20.781 1 93 483 LEU B O 1
ATOM 8709 N N . THR B 1 484 ? -9.203 -45.781 -22.797 1 89.88 484 THR B N 1
ATOM 8710 C CA . THR B 1 484 ? -10.422 -46.531 -22.469 1 89.88 484 THR B CA 1
ATOM 8711 C C . THR B 1 484 ? -10.18 -47.5 -21.328 1 89.88 484 THR B C 1
ATOM 8713 O O . THR B 1 484 ? -11.023 -47.656 -20.453 1 89.88 484 THR B O 1
ATOM 8716 N N . GLN B 1 485 ? -9.055 -48.156 -21.422 1 90.88 485 GLN B N 1
ATOM 8717 C CA . GLN B 1 485 ? -8.695 -49.094 -20.359 1 90.88 485 GLN B CA 1
ATOM 8718 C C . GLN B 1 485 ? -8.562 -48.375 -19.031 1 90.88 485 GLN B C 1
ATOM 8720 O O . GLN B 1 485 ? -9.094 -48.844 -18.016 1 90.88 485 GLN B O 1
ATOM 8725 N N . TYR B 1 486 ? -7.816 -47.312 -19.094 1 94.88 486 TYR B N 1
ATOM 8726 C CA . TYR B 1 486 ? -7.613 -46.5 -17.906 1 94.88 486 TYR B CA 1
ATOM 8727 C C . TYR B 1 486 ? -8.945 -46.062 -17.312 1 94.88 486 TYR B C 1
ATOM 8729 O O . TYR B 1 486 ? -9.148 -46.125 -16.094 1 94.88 486 TYR B O 1
ATOM 8737 N N . LEU B 1 487 ? -9.859 -45.594 -18.125 1 94.44 487 LEU B N 1
ATOM 8738 C CA . LEU B 1 487 ? -11.125 -45.031 -17.688 1 94.44 487 LEU B CA 1
ATOM 8739 C C . LEU B 1 487 ? -12.07 -46.156 -17.219 1 94.44 487 LEU B C 1
ATOM 8741 O O . LEU B 1 487 ? -13.039 -45.875 -16.5 1 94.44 487 LEU B O 1
ATOM 8745 N N . SER B 1 488 ? -11.797 -47.375 -17.609 1 90.44 488 SER B N 1
ATOM 8746 C CA . SER B 1 488 ? -12.656 -48.5 -17.234 1 90.44 488 SER B CA 1
ATOM 8747 C C . SER B 1 488 ? -12.359 -48.969 -15.82 1 90.44 488 SER B C 1
ATOM 8749 O O . SER B 1 488 ? -13.203 -49.594 -15.18 1 90.44 488 SER B O 1
ATOM 8751 N N . GLU B 1 489 ? -11.219 -48.688 -15.352 1 91.31 489 GLU B N 1
ATOM 8752 C CA . GLU B 1 489 ? -10.852 -49.031 -13.984 1 91.31 489 GLU B CA 1
ATOM 8753 C C . GLU B 1 489 ? -11.445 -48.031 -12.984 1 91.31 489 GLU B C 1
ATOM 8755 O O . GLU B 1 489 ? -11.594 -46.844 -13.289 1 91.31 489 GLU B O 1
ATOM 8760 N N . PRO B 1 490 ? -11.719 -48.469 -11.789 1 90.5 490 PRO B N 1
ATOM 8761 C CA . PRO B 1 490 ? -12.281 -47.562 -10.781 1 90.5 490 PRO B CA 1
ATOM 8762 C C . PRO B 1 490 ? -11.312 -46.469 -10.367 1 90.5 490 PRO B C 1
ATOM 8764 O O . PRO B 1 490 ? -10.094 -46.688 -10.391 1 90.5 490 PRO B O 1
ATOM 8767 N N . PRO B 1 491 ? -11.836 -45.375 -9.898 1 91.62 491 PRO B N 1
ATOM 8768 C CA . PRO B 1 491 ? -10.984 -44.25 -9.484 1 91.62 491 PRO B CA 1
ATOM 8769 C C . PRO B 1 491 ? -10.188 -44.562 -8.219 1 91.62 491 PRO B C 1
ATOM 8771 O O . PRO B 1 491 ? -10.648 -45.344 -7.367 1 91.62 491 PRO B O 1
ATOM 8774 N N . ALA B 1 492 ? -9.008 -43.938 -8.125 1 92.06 492 ALA B N 1
ATOM 8775 C CA . ALA B 1 492 ? -8.188 -44.031 -6.922 1 92.06 492 ALA B CA 1
ATOM 8776 C C . ALA B 1 492 ? -8.781 -43.219 -5.781 1 92.06 492 ALA B C 1
ATOM 8778 O O . ALA B 1 492 ? -9.57 -42.312 -6.016 1 92.06 492 ALA B O 1
ATOM 8779 N N . PRO B 1 493 ? -8.453 -43.531 -4.516 1 89.31 493 PRO 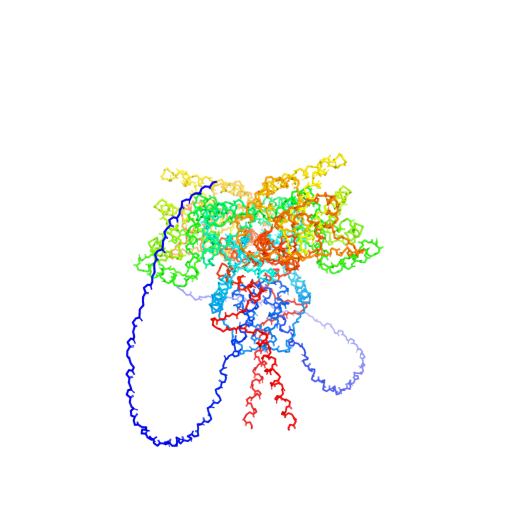B N 1
ATOM 8780 C CA . PRO B 1 493 ? -8.914 -42.75 -3.381 1 89.31 493 PRO B CA 1
ATOM 8781 C C . PRO B 1 493 ? -8.453 -41.281 -3.459 1 89.31 493 PRO B C 1
ATOM 8783 O O . PRO B 1 493 ? -7.387 -41 -4.016 1 89.31 493 PRO B O 1
ATOM 8786 N N . ILE B 1 494 ? -9.133 -40.406 -2.764 1 86.38 494 ILE B N 1
ATOM 8787 C CA . ILE B 1 494 ? -8.922 -38.969 -2.877 1 86.38 494 ILE B CA 1
ATOM 8788 C C . ILE B 1 494 ? -7.566 -38.625 -2.281 1 86.38 494 ILE B C 1
ATOM 8790 O O . ILE B 1 494 ? -6.922 -37.656 -2.727 1 86.38 494 ILE B O 1
ATOM 8794 N N . HIS B 1 495 ? -7.031 -39.312 -1.367 1 85.94 495 HIS B N 1
ATOM 8795 C CA . HIS B 1 495 ? -5.781 -39 -0.688 1 85.94 495 HIS B CA 1
ATOM 8796 C C . HIS B 1 495 ? -4.578 -39.469 -1.492 1 85.94 495 HIS B C 1
ATOM 8798 O O . HIS B 1 495 ? -3.434 -39.188 -1.125 1 85.94 495 HIS B O 1
ATOM 8804 N N . THR B 1 496 ? -4.852 -40.094 -2.672 1 90.69 496 THR B N 1
ATOM 8805 C CA . THR B 1 496 ? -3.785 -40.625 -3.502 1 90.69 496 THR B CA 1
ATOM 8806 C C . THR B 1 496 ? -2.916 -39.531 -4.078 1 90.69 496 THR B C 1
ATOM 8808 O O . THR B 1 496 ? -3.428 -38.469 -4.488 1 90.69 496 THR B O 1
ATOM 8811 N N . ASP B 1 497 ? -1.621 -39.781 -4.043 1 92.5 497 ASP B N 1
ATOM 8812 C CA . ASP B 1 497 ? -0.706 -38.906 -4.75 1 92.5 497 ASP B CA 1
ATOM 8813 C C . ASP B 1 497 ? -0.759 -39.156 -6.258 1 92.5 497 ASP B C 1
ATOM 8815 O O . ASP B 1 497 ? -0.247 -40.156 -6.746 1 92.5 497 ASP B O 1
ATOM 8819 N N . VAL B 1 498 ? -1.255 -38.219 -6.961 1 95.38 498 VAL B N 1
ATOM 8820 C CA . VAL B 1 498 ? -1.556 -38.375 -8.383 1 95.38 498 VAL B CA 1
ATOM 8821 C C . VAL B 1 498 ? -0.267 -38.625 -9.164 1 95.38 498 VAL B C 1
ATOM 8823 O O . VAL B 1 498 ? -0.23 -39.469 -10.055 1 95.38 498 VAL B O 1
ATOM 8826 N N . LEU B 1 499 ? 0.78 -37.938 -8.883 1 96.12 499 LEU B N 1
ATOM 8827 C CA . LEU B 1 499 ? 2.031 -38.062 -9.625 1 96.12 499 LEU B CA 1
ATOM 8828 C C . LEU B 1 499 ? 2.699 -39.406 -9.32 1 96.12 499 LEU B C 1
ATOM 8830 O O . LEU B 1 499 ? 3.227 -40.062 -10.227 1 96.12 499 LEU B O 1
ATOM 8834 N N . GLU B 1 500 ? 2.654 -39.812 -8.07 1 95.44 500 GLU B N 1
ATOM 8835 C CA . GLU B 1 500 ? 3.189 -41.125 -7.723 1 95.44 500 GLU B CA 1
ATOM 8836 C C . GLU B 1 500 ? 2.4 -42.219 -8.398 1 95.44 500 GLU B C 1
ATOM 8838 O O . GLU B 1 500 ? 2.975 -43.25 -8.805 1 95.44 500 GLU B O 1
ATOM 8843 N N . TRP B 1 501 ? 1.145 -42.062 -8.445 1 96.38 501 TRP B N 1
ATOM 8844 C CA . TRP B 1 501 ? 0.296 -43.062 -9.094 1 96.38 501 TRP B CA 1
ATOM 8845 C C . TRP B 1 501 ? 0.693 -43.25 -10.555 1 96.38 501 TRP B C 1
ATOM 8847 O O . TRP B 1 501 ? 0.853 -44.375 -11.023 1 96.38 501 TRP B O 1
ATOM 8857 N N . TRP B 1 502 ? 0.857 -42.219 -11.289 1 96.69 502 TRP B N 1
ATOM 8858 C CA . TRP B 1 502 ? 1.217 -42.281 -12.703 1 96.69 502 TRP B CA 1
ATOM 8859 C C . TRP B 1 502 ? 2.631 -42.812 -12.883 1 96.69 502 TRP B C 1
ATOM 8861 O O . TRP B 1 502 ? 2.912 -43.531 -13.844 1 96.69 502 TRP B O 1
ATOM 8871 N N . LYS B 1 503 ? 3.537 -42.406 -12 1 95.69 503 LYS B N 1
ATOM 8872 C CA . LYS B 1 503 ? 4.891 -42.969 -12.039 1 95.69 503 LYS B CA 1
ATOM 8873 C C . LYS B 1 503 ? 4.863 -44.5 -12 1 95.69 503 LYS B C 1
ATOM 8875 O O . LYS B 1 503 ? 5.527 -45.156 -12.797 1 95.69 503 LYS B O 1
ATOM 8880 N N . VAL B 1 504 ? 4.027 -45.062 -11.156 1 95.56 504 VAL B N 1
ATOM 8881 C CA . VAL B 1 504 ? 3.93 -46.5 -10.953 1 95.56 504 VAL B CA 1
ATOM 8882 C C . VAL B 1 504 ? 3.213 -47.125 -12.141 1 95.56 504 VAL B C 1
ATOM 8884 O O . VAL B 1 504 ? 3.582 -48.219 -12.578 1 95.56 504 VAL B O 1
ATOM 8887 N N . ASN B 1 505 ? 2.215 -46.469 -12.672 1 95.12 505 ASN B N 1
ATOM 8888 C CA . ASN B 1 505 ? 1.377 -47.062 -13.719 1 95.12 505 ASN B CA 1
ATOM 8889 C C . ASN B 1 505 ? 1.872 -46.656 -15.109 1 95.12 505 ASN B C 1
ATOM 8891 O O . ASN B 1 505 ? 1.194 -46.938 -16.109 1 95.12 505 ASN B O 1
ATOM 8895 N N . SER B 1 506 ? 3.021 -46.094 -15.164 1 92.75 506 SER B N 1
ATOM 8896 C CA . SER B 1 506 ? 3.574 -45.656 -16.438 1 92.75 506 SER B CA 1
ATOM 8897 C C . SER B 1 506 ? 3.877 -46.844 -17.344 1 92.75 506 SER B C 1
ATOM 8899 O O . SER B 1 506 ? 3.85 -46.75 -18.562 1 92.75 506 SER B O 1
ATOM 8901 N N . THR B 1 507 ? 4.207 -47.938 -16.797 1 90.94 507 THR B N 1
ATOM 8902 C CA . THR B 1 507 ? 4.508 -49.156 -17.562 1 90.94 507 THR B CA 1
ATOM 8903 C C . THR B 1 507 ? 3.23 -49.75 -18.141 1 90.94 507 THR B C 1
ATOM 8905 O O . THR B 1 507 ? 3.24 -50.312 -19.234 1 90.94 507 THR B O 1
ATOM 8908 N N . ARG B 1 508 ? 2.195 -49.594 -17.391 1 91.44 508 ARG B N 1
ATOM 8909 C CA . ARG B 1 508 ? 0.902 -50.125 -17.812 1 91.44 508 ARG B CA 1
ATOM 8910 C C . ARG B 1 508 ? 0.297 -49.25 -18.922 1 91.44 508 ARG B C 1
ATOM 8912 O O . ARG B 1 508 ? -0.352 -49.781 -19.844 1 91.44 508 ARG B O 1
ATOM 8919 N N . TYR B 1 509 ? 0.486 -47.969 -18.703 1 93 509 TYR B N 1
ATOM 8920 C CA . TYR B 1 509 ? -0.049 -47 -19.672 1 93 509 TYR B CA 1
ATOM 8921 C C . TYR B 1 509 ? 1.052 -46.094 -20.219 1 93 509 TYR B C 1
ATOM 8923 O O . TYR B 1 509 ? 1.027 -44.875 -20 1 93 509 TYR B O 1
ATOM 8931 N N . PRO B 1 510 ? 1.902 -46.594 -21.016 1 91.38 510 PRO B N 1
ATOM 8932 C CA . PRO B 1 510 ? 3.088 -45.844 -21.406 1 91.38 510 PRO B CA 1
ATOM 8933 C C . PRO B 1 510 ? 2.742 -44.594 -22.234 1 91.38 510 PRO B C 1
ATOM 8935 O O . PRO B 1 510 ? 3.326 -43.531 -22.031 1 91.38 510 PRO B O 1
ATOM 8938 N N . ARG B 1 511 ? 1.783 -44.719 -23.156 1 92.44 511 ARG B N 1
ATOM 8939 C CA . ARG B 1 511 ? 1.432 -43.594 -24.016 1 92.44 511 ARG B CA 1
ATOM 8940 C C . ARG B 1 511 ? 0.536 -42.594 -23.281 1 92.44 511 ARG B C 1
ATOM 8942 O O . ARG B 1 511 ? 0.701 -41.406 -23.422 1 92.44 511 ARG B O 1
ATOM 8949 N N . LEU B 1 512 ? -0.339 -43.125 -22.547 1 95 512 LEU B N 1
ATOM 8950 C CA . LEU B 1 512 ? -1.242 -42.281 -21.781 1 95 512 LEU B CA 1
ATOM 8951 C C . LEU B 1 512 ? -0.484 -41.5 -20.719 1 95 512 LEU B C 1
ATOM 8953 O O . LEU B 1 512 ? -0.861 -40.375 -20.375 1 95 512 LEU B O 1
ATOM 8957 N N . SER B 1 513 ? 0.573 -42.125 -20.25 1 95.19 513 SER B N 1
ATOM 8958 C CA . SER B 1 513 ? 1.384 -41.438 -19.234 1 95.19 513 SER B CA 1
ATOM 8959 C C . SER B 1 513 ? 2.061 -40.188 -19.797 1 95.19 513 SER B C 1
ATOM 8961 O O . SER B 1 513 ? 2.256 -39.219 -19.078 1 95.19 513 SER B O 1
ATOM 8963 N N . LEU B 1 514 ? 2.414 -40.219 -21.078 1 93.56 514 LEU B N 1
ATOM 8964 C CA . LEU B 1 514 ? 2.988 -39.031 -21.719 1 93.56 514 LEU B CA 1
ATOM 8965 C C . LEU B 1 514 ? 1.969 -37.906 -21.781 1 93.56 514 LEU B C 1
ATOM 8967 O O . LEU B 1 514 ? 2.305 -36.75 -21.531 1 93.56 514 LEU B O 1
ATOM 8971 N N . MET B 1 515 ? 0.775 -38.281 -22.109 1 94.69 515 MET B N 1
ATOM 8972 C CA . MET B 1 515 ? -0.298 -37.281 -22.141 1 94.69 515 MET B CA 1
ATOM 8973 C C . MET B 1 515 ? -0.57 -36.75 -20.734 1 94.69 515 MET B C 1
ATOM 8975 O O . MET B 1 515 ? -0.775 -35.531 -20.562 1 94.69 515 MET B O 1
ATOM 8979 N N . ALA B 1 516 ? -0.588 -37.656 -19.75 1 96.44 516 ALA B N 1
ATOM 8980 C CA . ALA B 1 516 ? -0.835 -37.25 -18.375 1 96.44 516 ALA B CA 1
ATOM 8981 C C . ALA B 1 516 ? 0.232 -36.281 -17.891 1 96.44 516 ALA B C 1
ATOM 8983 O O . ALA B 1 516 ? -0.078 -35.312 -17.188 1 96.44 516 ALA B O 1
ATOM 8984 N N . ARG B 1 517 ? 1.44 -36.531 -18.234 1 95.5 517 ARG B N 1
ATOM 8985 C CA . ARG B 1 517 ? 2.543 -35.656 -17.828 1 95.5 517 ARG B CA 1
ATOM 8986 C C . ARG B 1 517 ? 2.359 -34.25 -18.375 1 95.5 517 ARG B C 1
ATOM 8988 O O . ARG B 1 517 ? 2.633 -33.25 -17.672 1 95.5 517 ARG B O 1
ATOM 8995 N N . ASP B 1 518 ? 1.889 -34.125 -19.547 1 95 518 ASP B N 1
ATOM 8996 C CA . ASP B 1 518 ? 1.674 -32.844 -20.188 1 95 518 ASP B CA 1
ATOM 8997 C C . ASP B 1 518 ? 0.473 -32.125 -19.594 1 95 518 ASP B C 1
ATOM 8999 O O . ASP B 1 518 ? 0.577 -30.953 -19.203 1 95 518 ASP B O 1
ATOM 9003 N N . PHE B 1 519 ? -0.614 -32.812 -19.422 1 96 519 PHE B N 1
ATOM 9004 C CA . PHE B 1 519 ? -1.879 -32.156 -19.078 1 96 519 PHE B CA 1
ATOM 9005 C C . PHE B 1 519 ? -1.981 -31.938 -17.578 1 96 519 PHE B C 1
ATOM 9007 O O . PHE B 1 519 ? -2.617 -30.984 -17.125 1 96 519 PHE B O 1
ATOM 9014 N N . LEU B 1 520 ? -1.363 -32.781 -16.781 1 96.19 520 LEU B N 1
ATOM 9015 C CA . LEU B 1 520 ? -1.437 -32.625 -15.328 1 96.19 520 LEU B CA 1
ATOM 9016 C C . LEU B 1 520 ? -0.568 -31.469 -14.852 1 96.19 520 LEU B C 1
ATOM 9018 O O . LEU B 1 520 ? -0.68 -31.016 -13.703 1 96.19 520 LEU B O 1
ATOM 9022 N N . SER B 1 521 ? 0.281 -30.938 -15.75 1 95.81 521 SER B N 1
ATOM 9023 C CA . SER B 1 521 ? 1.086 -29.766 -15.414 1 95.81 521 SER B CA 1
ATOM 9024 C C . SER B 1 521 ? 0.245 -28.484 -15.43 1 95.81 521 SER B C 1
ATOM 9026 O O . SER B 1 521 ? 0.671 -27.453 -14.922 1 95.81 521 SER B O 1
ATOM 9028 N N . VAL B 1 522 ? -0.973 -28.547 -15.969 1 96.38 522 VAL B N 1
ATOM 9029 C CA . VAL B 1 522 ? -1.879 -27.406 -16.031 1 96.38 522 VAL B CA 1
ATOM 9030 C C . VAL B 1 522 ? -2.289 -27 -14.617 1 96.38 522 VAL B C 1
ATOM 9032 O O . VAL B 1 522 ? -2.672 -27.844 -13.805 1 96.38 522 VAL B O 1
ATOM 9035 N N . GLN B 1 523 ? -2.176 -25.688 -14.352 1 95.88 523 GLN B N 1
ATOM 9036 C CA . GLN B 1 523 ? -2.479 -25.188 -13.016 1 95.88 523 GLN B CA 1
ATOM 9037 C C . GLN B 1 523 ? -3.924 -24.703 -12.914 1 95.88 523 GLN B C 1
ATOM 9039 O O . GLN B 1 523 ? -4.441 -24.078 -13.844 1 95.88 523 GLN B O 1
ATOM 9044 N N . SER B 1 524 ? -4.504 -25.047 -11.789 1 95.5 524 SER B N 1
ATOM 9045 C CA . SER B 1 524 ? -5.883 -24.625 -11.57 1 95.5 524 SER B CA 1
ATOM 9046 C C . SER B 1 524 ? -5.941 -23.25 -10.914 1 95.5 524 SER B C 1
ATOM 9048 O O . SER B 1 524 ? -6.996 -22.609 -10.883 1 95.5 524 SER B O 1
ATOM 9050 N N . THR B 1 525 ? -4.859 -22.797 -10.383 1 95.56 525 THR B N 1
ATOM 9051 C CA . THR B 1 525 ? -4.77 -21.516 -9.703 1 95.56 525 THR B CA 1
ATOM 9052 C C . THR B 1 525 ? -3.568 -20.719 -10.211 1 95.56 525 THR B C 1
ATOM 9054 O O . THR B 1 525 ? -2.541 -21.297 -10.57 1 95.56 525 THR B O 1
ATOM 9057 N N . ALA B 1 526 ? -3.686 -19.422 -10.25 1 93.06 526 ALA B N 1
ATOM 9058 C CA . ALA B 1 526 ? -2.627 -18.547 -10.758 1 93.06 526 ALA B CA 1
ATOM 9059 C C . ALA B 1 526 ? -1.566 -18.297 -9.695 1 93.06 526 ALA B C 1
ATOM 9061 O O . ALA B 1 526 ? -0.421 -17.969 -10.016 1 93.06 526 ALA B O 1
ATOM 9062 N N . ALA B 1 527 ? -1.999 -18.406 -8.477 1 92.06 527 ALA B N 1
ATOM 9063 C CA . ALA B 1 527 ? -1.132 -18.266 -7.309 1 92.06 527 ALA B CA 1
ATOM 9064 C C . ALA B 1 527 ? -1.473 -19.312 -6.246 1 92.06 527 ALA B C 1
ATOM 9066 O O . ALA B 1 527 ? -2.521 -19.953 -6.312 1 92.06 527 ALA B O 1
ATOM 9067 N N . SER B 1 528 ? -0.536 -19.484 -5.297 1 92.81 528 SER B N 1
ATOM 9068 C CA . SER B 1 528 ? -0.811 -20.438 -4.23 1 92.81 528 SER B CA 1
ATOM 9069 C C . SER B 1 528 ? -2.09 -20.078 -3.48 1 92.81 528 SER B C 1
ATOM 9071 O O . SER B 1 528 ? -2.287 -18.922 -3.102 1 92.81 528 SER B O 1
ATOM 9073 N N . PRO B 1 529 ? -2.941 -21.062 -3.289 1 93.75 529 PRO B N 1
ATOM 9074 C CA . PRO B 1 529 ? -4.168 -20.781 -2.539 1 93.75 529 PRO B CA 1
ATOM 9075 C C . PRO B 1 529 ? -3.896 -20.141 -1.177 1 93.75 529 PRO B C 1
ATOM 9077 O O . PRO B 1 529 ? -4.637 -19.266 -0.745 1 93.75 529 PRO B O 1
ATOM 9080 N N . GLU B 1 530 ? -2.846 -20.531 -0.542 1 92.06 530 GLU B N 1
ATOM 9081 C CA . GLU B 1 530 ? -2.486 -19.969 0.757 1 92.06 530 GLU B CA 1
ATOM 9082 C C . GLU B 1 530 ? -2.229 -18.469 0.658 1 92.06 530 GLU B C 1
ATOM 9084 O O . GLU B 1 530 ? -2.572 -17.719 1.57 1 92.06 530 GLU B O 1
ATOM 9089 N N . ASP B 1 531 ? -1.625 -18.094 -0.387 1 91.69 531 ASP B N 1
ATOM 9090 C CA . ASP B 1 531 ? -1.318 -16.688 -0.591 1 91.69 531 ASP B CA 1
ATOM 9091 C C . ASP B 1 531 ? -2.586 -15.875 -0.869 1 91.69 531 ASP B C 1
ATOM 9093 O O . ASP B 1 531 ? -2.643 -14.68 -0.589 1 91.69 531 ASP B O 1
ATOM 9097 N N . ILE B 1 532 ? -3.566 -16.531 -1.395 1 92.19 532 ILE B N 1
ATOM 9098 C CA . ILE B 1 532 ? -4.801 -15.852 -1.772 1 92.19 532 ILE B CA 1
ATOM 9099 C C . ILE B 1 532 ? -5.73 -15.766 -0.565 1 92.19 532 ILE B C 1
ATOM 9101 O O . ILE B 1 532 ? -6.305 -14.711 -0.294 1 92.19 532 ILE B O 1
ATOM 9105 N N . PHE B 1 533 ? -5.809 -16.828 0.269 1 93.06 533 PHE B N 1
ATOM 9106 C CA . PHE B 1 533 ? -6.867 -16.938 1.267 1 93.06 533 PHE B CA 1
ATOM 9107 C C . PHE B 1 533 ? -6.348 -16.562 2.648 1 93.06 533 PHE B C 1
ATOM 9109 O O . PHE B 1 533 ? -7.125 -16.219 3.539 1 93.06 533 PHE B O 1
ATOM 9116 N N . CYS B 1 534 ? -5.02 -16.641 2.832 1 91.62 534 CYS B N 1
ATOM 9117 C CA . CYS B 1 534 ? -4.52 -16.562 4.199 1 91.62 534 CYS B CA 1
ATOM 9118 C C . CYS B 1 534 ? -3.713 -15.289 4.418 1 91.62 534 CYS B C 1
ATOM 9120 O O . CYS B 1 534 ? -3.438 -14.555 3.471 1 91.62 534 CYS B O 1
ATOM 9122 N N . SER B 1 535 ? -3.332 -15.055 5.664 1 90 535 SER B N 1
ATOM 9123 C CA . SER B 1 535 ? -2.617 -13.852 6.082 1 90 535 SER B CA 1
ATOM 9124 C C . SER B 1 535 ? -1.225 -13.797 5.461 1 90 535 SER B C 1
ATOM 9126 O O . SER B 1 535 ? -0.642 -12.719 5.328 1 90 535 SER B O 1
ATOM 9128 N N . LYS B 1 536 ? -0.768 -14.938 5.098 1 88.44 536 LYS B N 1
ATOM 9129 C CA . LYS B 1 536 ? 0.521 -14.977 4.414 1 88.44 536 LYS B CA 1
ATOM 9130 C C . LYS B 1 536 ? 0.501 -14.109 3.158 1 88.44 536 LYS B C 1
ATOM 9132 O O . LYS B 1 536 ? 1.493 -13.453 2.834 1 88.44 536 LYS B O 1
ATOM 9137 N N . GLY B 1 537 ? -0.594 -14.164 2.498 1 91.38 537 GLY B N 1
ATOM 9138 C CA . GLY B 1 537 ? -0.744 -13.344 1.308 1 91.38 537 GLY B CA 1
ATOM 9139 C C . GLY B 1 537 ? -0.679 -11.859 1.597 1 91.38 537 GLY B C 1
ATOM 9140 O O . GLY B 1 537 ? -0.151 -11.086 0.793 1 91.38 537 GLY B O 1
ATOM 9141 N N . GLU B 1 538 ? -1.175 -11.461 2.705 1 90 538 GLU B N 1
ATOM 9142 C CA . GLU B 1 538 ? -1.126 -10.07 3.129 1 90 538 GLU B CA 1
ATOM 9143 C C . GLU B 1 538 ? 0.312 -9.609 3.363 1 90 538 GLU B C 1
ATOM 9145 O O . GLU B 1 538 ? 0.676 -8.484 3.016 1 90 538 GLU B O 1
ATOM 9150 N N . GLU B 1 539 ? 1.055 -10.43 3.91 1 90.19 539 GLU B N 1
ATOM 9151 C CA . GLU B 1 539 ? 2.463 -10.141 4.16 1 90.19 539 GLU B CA 1
ATOM 9152 C C . GLU B 1 539 ? 3.242 -10.023 2.852 1 90.19 539 GLU B C 1
ATOM 9154 O O . GLU B 1 539 ? 4.109 -9.164 2.715 1 90.19 539 GLU B O 1
ATOM 9159 N N . ILE B 1 540 ? 2.939 -10.883 1.921 1 92.38 540 ILE B N 1
ATOM 9160 C CA . ILE B 1 540 ? 3.58 -10.844 0.611 1 92.38 540 ILE B CA 1
ATOM 9161 C C . ILE B 1 540 ? 3.238 -9.531 -0.09 1 92.38 540 ILE B C 1
ATOM 9163 O O . ILE B 1 540 ? 4.113 -8.875 -0.658 1 92.38 540 ILE B O 1
ATOM 9167 N N . ASP B 1 541 ? 1.997 -9.156 0.011 1 91.88 541 ASP B N 1
ATOM 9168 C CA . ASP B 1 541 ? 1.545 -7.918 -0.605 1 91.88 541 ASP B CA 1
ATOM 9169 C C . ASP B 1 541 ? 2.256 -6.711 0.005 1 91.88 541 ASP B C 1
ATOM 9171 O O . ASP B 1 541 ? 2.633 -5.777 -0.709 1 91.88 541 ASP B O 1
ATOM 9175 N N . ARG B 1 542 ? 2.389 -6.715 1.289 1 93.25 542 ARG B N 1
ATOM 9176 C CA . ARG B 1 542 ? 3.09 -5.645 1.989 1 93.25 542 ARG B CA 1
ATOM 9177 C C . ARG B 1 542 ? 4.52 -5.5 1.477 1 93.25 542 ARG B C 1
ATOM 9179 O O . ARG B 1 542 ? 4.969 -4.391 1.185 1 93.25 542 ARG B O 1
ATOM 9186 N N . GLN B 1 543 ? 5.18 -6.586 1.313 1 92.25 543 GLN B N 1
ATOM 9187 C CA . GLN B 1 543 ? 6.57 -6.586 0.876 1 92.25 543 GLN B CA 1
ATOM 9188 C C . GLN B 1 543 ? 6.695 -6.102 -0.566 1 92.25 543 GLN B C 1
ATOM 9190 O O . GLN B 1 543 ? 7.527 -5.246 -0.87 1 92.25 543 GLN B O 1
ATOM 9195 N N . ARG B 1 544 ? 5.871 -6.641 -1.418 1 93.88 544 ARG B N 1
ATOM 9196 C CA . ARG B 1 544 ? 5.93 -6.297 -2.836 1 93.88 544 ARG B CA 1
ATOM 9197 C C . ARG B 1 544 ? 5.57 -4.828 -3.059 1 93.88 544 ARG B C 1
ATOM 9199 O O . ARG B 1 544 ? 6.164 -4.164 -3.908 1 93.88 544 ARG B O 1
ATOM 9206 N N . PHE B 1 545 ? 4.668 -4.344 -2.299 1 93.25 545 PHE B N 1
ATOM 9207 C CA . PHE B 1 545 ? 4.145 -2.992 -2.459 1 93.25 545 PHE B CA 1
ATOM 9208 C C . PHE B 1 545 ? 5.234 -1.958 -2.203 1 93.25 545 PHE B C 1
ATOM 9210 O O . PHE B 1 545 ? 5.262 -0.908 -2.85 1 93.25 545 PHE B O 1
ATOM 9217 N N . SER B 1 546 ? 6.094 -2.279 -1.376 1 92.69 546 SER B N 1
ATOM 9218 C CA . SER B 1 546 ? 6.977 -1.268 -0.803 1 92.69 546 SER B CA 1
ATOM 9219 C C . SER B 1 546 ? 8.32 -1.228 -1.526 1 92.69 546 SER B C 1
ATOM 9221 O O . SER B 1 546 ? 9.18 -0.405 -1.206 1 92.69 546 SER B O 1
ATOM 9223 N N . ILE B 1 547 ? 8.578 -2.055 -2.512 1 94.5 547 ILE B N 1
ATOM 9224 C CA . ILE B 1 547 ? 9.852 -2.094 -3.223 1 94.5 547 ILE B CA 1
ATOM 9225 C C . ILE B 1 547 ? 9.852 -1.05 -4.336 1 94.5 547 ILE B C 1
ATOM 9227 O O . ILE B 1 547 ? 8.93 -1.004 -5.152 1 94.5 547 ILE B O 1
ATOM 9231 N N . PRO B 1 548 ? 10.898 -0.245 -4.41 1 92.5 548 PRO B N 1
ATOM 9232 C CA . PRO B 1 548 ? 10.977 0.73 -5.5 1 92.5 548 PRO B CA 1
ATOM 9233 C C . PRO B 1 548 ? 11.18 0.076 -6.867 1 92.5 548 PRO B C 1
ATOM 9235 O O . PRO B 1 548 ? 11.766 -1.007 -6.957 1 92.5 548 PRO B O 1
ATOM 9238 N N . PHE B 1 549 ? 10.844 0.783 -7.902 1 93.12 549 PHE B N 1
ATOM 9239 C CA . PHE B 1 549 ? 10.859 0.319 -9.281 1 93.12 549 PHE B CA 1
ATOM 9240 C C . PHE B 1 549 ? 12.227 -0.243 -9.648 1 93.12 549 PHE B C 1
ATOM 9242 O O . PHE B 1 549 ? 12.328 -1.323 -10.234 1 93.12 549 PHE B O 1
ATOM 9249 N N . GLU B 1 550 ? 13.281 0.371 -9.258 1 90 550 GLU B N 1
ATOM 9250 C CA . GLU B 1 550 ? 14.641 0.034 -9.672 1 90 550 GLU B CA 1
ATOM 9251 C C . GLU B 1 550 ? 15.078 -1.308 -9.094 1 90 550 GLU B C 1
ATOM 9253 O O . GLU B 1 550 ? 16 -1.941 -9.609 1 90 550 GLU B O 1
ATOM 9258 N N . ASN B 1 551 ? 14.352 -1.735 -8.016 1 93.5 551 ASN B N 1
ATOM 9259 C CA . ASN B 1 551 ? 14.789 -2.943 -7.324 1 93.5 551 ASN B CA 1
ATOM 9260 C C . ASN B 1 551 ? 13.781 -4.078 -7.484 1 93.5 551 ASN B C 1
ATOM 9262 O O . ASN B 1 551 ? 14.086 -5.234 -7.207 1 93.5 551 ASN B O 1
ATOM 9266 N N . THR B 1 552 ? 12.617 -3.895 -7.953 1 95.94 552 THR B N 1
ATOM 9267 C CA . THR B 1 552 ? 11.492 -4.82 -7.859 1 95.94 552 THR B CA 1
ATOM 9268 C C . THR B 1 552 ? 11.789 -6.109 -8.617 1 95.94 552 THR B C 1
ATOM 9270 O O . THR B 1 552 ? 11.766 -7.199 -8.039 1 95.94 552 THR B O 1
ATOM 9273 N N . GLN B 1 553 ? 12.148 -6.008 -9.883 1 96.56 553 GLN B N 1
ATOM 9274 C CA . GLN B 1 553 ? 12.367 -7.191 -10.711 1 96.56 553 GLN B CA 1
ATOM 9275 C C . GLN B 1 553 ? 13.539 -8.016 -10.195 1 96.56 553 GLN B C 1
ATOM 9277 O O . GLN B 1 553 ? 13.406 -9.219 -9.953 1 96.56 553 GLN B O 1
ATOM 9282 N N . THR B 1 554 ? 14.648 -7.34 -9.938 1 96.25 554 THR B N 1
ATOM 9283 C CA . THR B 1 554 ? 15.883 -8.016 -9.547 1 96.25 554 THR B CA 1
ATOM 9284 C C . THR B 1 554 ? 15.719 -8.703 -8.195 1 96.25 554 THR B C 1
ATOM 9286 O O . THR B 1 554 ? 16.047 -9.875 -8.039 1 96.25 554 THR B O 1
ATOM 9289 N N . LEU B 1 555 ? 15.156 -7.984 -7.254 1 96.56 555 LEU B N 1
ATOM 9290 C CA . LEU B 1 555 ? 15.039 -8.492 -5.891 1 96.56 555 LEU B CA 1
ATOM 9291 C C . LEU B 1 555 ? 14.062 -9.656 -5.82 1 96.56 555 LEU B C 1
ATOM 9293 O O . LEU B 1 555 ? 14.352 -10.688 -5.199 1 96.56 555 LEU B O 1
ATOM 9297 N N . LEU B 1 556 ? 12.961 -9.562 -6.441 1 97.62 556 LEU B N 1
ATOM 9298 C CA . LEU B 1 556 ? 11.906 -10.57 -6.32 1 97.62 556 LEU B CA 1
ATOM 9299 C C . LEU B 1 556 ? 12.266 -11.82 -7.117 1 97.62 556 LEU B C 1
ATOM 9301 O O . LEU B 1 556 ? 11.953 -12.938 -6.699 1 97.62 556 LEU B O 1
ATOM 9305 N N . CYS B 1 557 ? 12.891 -11.617 -8.289 1 98.19 557 CYS B N 1
ATOM 9306 C CA . CYS B 1 557 ? 13.336 -12.773 -9.062 1 98.19 557 CYS B CA 1
ATOM 9307 C C . CYS B 1 557 ? 14.391 -13.562 -8.305 1 98.19 557 CYS B C 1
ATOM 9309 O O . CYS B 1 557 ? 14.273 -14.781 -8.148 1 98.19 557 CYS B O 1
ATOM 9311 N N . ILE B 1 558 ? 15.406 -12.875 -7.801 1 97.81 558 ILE B N 1
ATOM 9312 C CA . ILE B 1 558 ? 16.484 -13.547 -7.07 1 97.81 558 ILE B CA 1
ATOM 9313 C C . ILE B 1 558 ? 15.906 -14.281 -5.863 1 97.81 558 ILE B C 1
ATOM 9315 O O . ILE B 1 558 ? 16.281 -15.422 -5.59 1 97.81 558 ILE B O 1
ATOM 9319 N N . LYS B 1 559 ? 15.023 -13.586 -5.148 1 97.19 559 LYS B N 1
ATOM 9320 C CA . LYS B 1 559 ? 14.391 -14.203 -3.984 1 97.19 559 LYS B CA 1
ATOM 9321 C C . LYS B 1 559 ? 13.688 -15.5 -4.363 1 97.19 559 LYS B C 1
ATOM 9323 O O . LYS B 1 559 ? 13.875 -16.531 -3.709 1 97.19 559 LYS B O 1
ATOM 9328 N N . SER B 1 560 ? 12.859 -15.453 -5.391 1 97.38 560 SER B N 1
ATOM 9329 C CA . SER B 1 560 ? 12.094 -16.625 -5.816 1 97.38 560 SER B CA 1
ATOM 9330 C C . SER B 1 560 ? 13.008 -17.75 -6.262 1 97.38 560 SER B C 1
ATOM 9332 O O . SER B 1 560 ? 12.781 -18.922 -5.922 1 97.38 560 SER B O 1
ATOM 9334 N N . TRP B 1 561 ? 14.07 -17.438 -7.047 1 98 561 TRP B N 1
ATOM 9335 C CA . TRP B 1 561 ? 15.008 -18.438 -7.547 1 98 561 TRP B CA 1
ATOM 9336 C C . TRP B 1 561 ? 15.797 -19.062 -6.402 1 98 561 TRP B C 1
ATOM 9338 O O . TRP B 1 561 ? 15.961 -20.297 -6.355 1 98 561 TRP B O 1
ATOM 9348 N N . MET B 1 562 ? 16.188 -18.219 -5.477 1 95.56 562 MET B N 1
ATOM 9349 C CA . MET B 1 562 ? 16.906 -18.719 -4.309 1 95.56 562 MET B CA 1
ATOM 9350 C C . MET B 1 562 ? 16.047 -19.688 -3.504 1 95.56 562 MET B C 1
ATOM 9352 O O . MET B 1 562 ? 16.516 -20.75 -3.094 1 95.56 562 MET B O 1
ATOM 9356 N N . LEU B 1 563 ? 14.852 -19.344 -3.262 1 94.25 563 LEU B N 1
ATOM 9357 C CA . LEU B 1 563 ? 13.93 -20.188 -2.488 1 94.25 563 LEU B CA 1
ATOM 9358 C C . LEU B 1 563 ? 13.562 -21.438 -3.26 1 94.25 563 LEU B C 1
ATOM 9360 O O . LEU B 1 563 ? 13.195 -22.453 -2.66 1 94.25 563 LEU B O 1
ATOM 9364 N N . GLY B 1 564 ? 13.656 -21.344 -4.617 1 93.81 564 GLY B N 1
ATOM 9365 C CA . GLY B 1 564 ? 13.367 -22.5 -5.461 1 93.81 564 GLY B CA 1
ATOM 9366 C C . GLY B 1 564 ? 14.539 -23.453 -5.574 1 93.81 564 GLY B C 1
ATOM 9367 O O . GLY B 1 564 ? 14.438 -24.484 -6.246 1 93.81 564 GLY B O 1
ATOM 9368 N N . GLY B 1 565 ? 15.633 -23.125 -4.98 1 92.62 565 GLY B N 1
ATOM 9369 C CA . GLY B 1 565 ? 16.766 -24.047 -4.93 1 92.62 565 GLY B CA 1
ATOM 9370 C C . GLY B 1 565 ? 17.844 -23.703 -5.93 1 92.62 565 GLY B C 1
ATOM 9371 O O . GLY B 1 565 ? 18.844 -24.406 -6.035 1 92.62 565 GLY B O 1
ATOM 9372 N N . ILE B 1 566 ? 17.688 -22.625 -6.676 1 94.94 566 ILE B N 1
ATOM 9373 C CA . ILE B 1 566 ? 18.734 -22.203 -7.609 1 94.94 566 ILE B CA 1
ATOM 9374 C C . ILE B 1 566 ? 19.859 -21.5 -6.848 1 94.94 566 ILE B C 1
ATOM 9376 O O . ILE B 1 566 ? 19.594 -20.609 -6.031 1 94.94 566 ILE B O 1
ATOM 9380 N N . LYS B 1 567 ? 21.016 -21.891 -7.117 1 93.75 567 LYS B N 1
ATOM 9381 C CA . LYS B 1 567 ? 22.156 -21.359 -6.398 1 93.75 567 LYS B CA 1
ATOM 9382 C C . LYS B 1 567 ? 22.453 -19.922 -6.82 1 93.75 567 LYS B C 1
ATOM 9384 O O . LYS B 1 567 ? 22.328 -19.578 -7.996 1 93.75 567 LYS B O 1
ATOM 9389 N N . VAL B 1 568 ? 22.875 -19.125 -5.867 1 94.81 568 VAL B N 1
ATOM 9390 C CA . VAL B 1 568 ? 23.203 -17.734 -6.141 1 94.81 568 VAL B CA 1
ATOM 9391 C C . VAL B 1 568 ? 24.594 -17.656 -6.789 1 94.81 568 VAL B C 1
ATOM 9393 O O . VAL B 1 568 ? 25.562 -18.203 -6.27 1 94.81 568 VAL B O 1
ATOM 9396 N N . LYS B 1 569 ? 24.625 -16.938 -7.906 1 93.38 569 LYS B N 1
ATOM 9397 C CA . LYS B 1 569 ? 25.859 -16.812 -8.656 1 93.38 569 LYS B CA 1
ATOM 9398 C C . LYS B 1 569 ? 26.156 -15.359 -9 1 93.38 569 LYS B C 1
ATOM 9400 O O . LYS B 1 569 ? 25.234 -14.586 -9.289 1 93.38 569 LYS B O 1
ATOM 9405 N N . HIS B 1 570 ? 27.328 -14.984 -8.844 1 93.25 570 HIS B N 1
ATOM 9406 C CA . HIS B 1 570 ? 27.859 -13.734 -9.375 1 93.25 570 HIS B CA 1
ATOM 9407 C C . HIS B 1 570 ? 28.828 -13.992 -10.531 1 93.25 570 HIS B C 1
ATOM 9409 O O . HIS B 1 570 ? 29.984 -14.336 -10.312 1 93.25 570 HIS B O 1
ATOM 9415 N N . LYS B 1 571 ? 28.328 -13.812 -11.68 1 91.12 571 LYS B N 1
ATOM 9416 C CA . LYS B 1 571 ? 29.062 -14.234 -12.875 1 91.12 571 LYS B CA 1
ATOM 9417 C C . LYS B 1 571 ? 29.25 -15.75 -12.891 1 91.12 571 LYS B C 1
ATOM 9419 O O . LYS B 1 571 ? 28.281 -16.5 -12.789 1 91.12 571 LYS B O 1
ATOM 9424 N N . LEU B 1 572 ? 30.469 -16.234 -12.711 1 87.38 572 LEU B N 1
ATOM 9425 C CA . LEU B 1 572 ? 30.688 -17.672 -12.797 1 87.38 572 LEU B CA 1
ATOM 9426 C C . LEU B 1 572 ? 30.922 -18.266 -11.414 1 87.38 572 LEU B C 1
ATOM 9428 O O . LEU B 1 572 ? 30.969 -19.484 -11.258 1 87.38 572 LEU B O 1
ATOM 9432 N N . THR B 1 573 ? 30.812 -17.406 -10.414 1 90.06 573 THR B N 1
ATOM 9433 C CA . THR B 1 573 ? 31.156 -17.875 -9.078 1 90.06 573 THR B CA 1
ATOM 9434 C C . THR B 1 573 ? 29.891 -18.078 -8.25 1 90.06 573 THR B C 1
ATOM 9436 O O . THR B 1 573 ? 29.047 -17.188 -8.148 1 90.06 573 THR B O 1
ATOM 9439 N N . GLU B 1 574 ? 29.812 -19.234 -7.707 1 92.62 574 GLU B N 1
ATOM 9440 C CA . GLU B 1 574 ? 28.719 -19.516 -6.797 1 92.62 574 GLU B CA 1
ATOM 9441 C C . GLU B 1 574 ? 28.984 -18.953 -5.406 1 92.62 574 GLU B C 1
ATOM 9443 O O . GLU B 1 574 ? 30.109 -19.031 -4.902 1 92.62 574 GLU B O 1
ATOM 9448 N N . ILE B 1 575 ? 28 -18.297 -4.844 1 91.44 575 ILE B N 1
ATOM 9449 C CA . ILE B 1 575 ? 28.125 -17.734 -3.504 1 91.44 575 ILE B CA 1
ATOM 9450 C C . ILE B 1 575 ? 27.516 -18.688 -2.48 1 91.44 575 ILE B C 1
ATOM 9452 O O . ILE B 1 575 ? 26.297 -18.828 -2.416 1 91.44 575 ILE B O 1
ATOM 9456 N N . ASP B 1 576 ? 28.312 -19.281 -1.639 1 89.69 576 ASP B N 1
ATOM 9457 C CA . ASP B 1 576 ? 27.859 -20.219 -0.615 1 89.69 576 ASP B CA 1
ATOM 9458 C C . ASP B 1 576 ? 27.734 -19.547 0.744 1 89.69 576 ASP B C 1
ATOM 9460 O O . ASP B 1 576 ? 28.719 -19.391 1.464 1 89.69 576 ASP B O 1
ATOM 9464 N N . TYR B 1 577 ? 26.609 -19.344 1.121 1 87.88 577 TYR B N 1
ATOM 9465 C CA . TYR B 1 577 ? 26.359 -18.562 2.332 1 87.88 577 TYR B CA 1
ATOM 9466 C C . TYR B 1 577 ? 26.656 -19.391 3.578 1 87.88 577 TYR B C 1
ATOM 9468 O O . TYR B 1 577 ? 27.062 -18.844 4.605 1 87.88 577 TYR B O 1
ATOM 9476 N N . GLU B 1 578 ? 26.422 -20.672 3.561 1 84.31 578 GLU B N 1
ATOM 9477 C CA . GLU B 1 578 ? 26.781 -21.516 4.691 1 84.31 578 GLU B CA 1
ATOM 9478 C C . GLU B 1 578 ? 28.281 -21.516 4.945 1 84.31 578 GLU B C 1
ATOM 9480 O O . GLU B 1 578 ? 28.719 -21.453 6.094 1 84.31 578 GLU B O 1
ATOM 9485 N N . ARG B 1 579 ? 29.016 -21.562 3.912 1 84 579 ARG B N 1
ATOM 9486 C CA . ARG B 1 579 ? 30.469 -21.516 4.023 1 84 579 ARG B CA 1
ATOM 9487 C C . ARG B 1 579 ? 30.938 -20.156 4.535 1 84 579 ARG B C 1
ATOM 9489 O O . ARG B 1 579 ? 31.906 -20.078 5.293 1 84 579 ARG B O 1
ATOM 9496 N N . LEU B 1 580 ? 30.203 -19.109 4.125 1 84.19 580 LEU B N 1
ATOM 9497 C CA . LEU B 1 580 ? 30.562 -17.766 4.566 1 84.19 580 LEU B CA 1
ATOM 9498 C C . LEU B 1 580 ? 30.391 -17.641 6.078 1 84.19 580 LEU B C 1
ATOM 9500 O O . LEU B 1 580 ? 31.234 -17.031 6.75 1 84.19 580 LEU B O 1
ATOM 9504 N N . MET B 1 581 ? 29.406 -18.234 6.641 1 83.62 581 MET B N 1
ATOM 9505 C CA . MET B 1 581 ? 29.141 -18.156 8.07 1 83.62 581 MET B CA 1
ATOM 9506 C C . MET B 1 581 ? 30.141 -19 8.859 1 83.62 581 MET B C 1
ATOM 9508 O O . MET B 1 581 ? 30.562 -18.609 9.945 1 83.62 581 MET B O 1
ATOM 9512 N N . GLU B 1 582 ? 30.547 -20.078 8.305 1 80.62 582 GLU B N 1
ATOM 9513 C CA . GLU B 1 582 ? 31.516 -20.938 8.945 1 80.62 582 GLU B CA 1
ATOM 9514 C C . GLU B 1 582 ? 32.875 -20.266 9.039 1 80.62 582 GLU B C 1
ATOM 9516 O O . GLU B 1 582 ? 33.594 -20.422 10.039 1 80.62 582 GLU B O 1
ATOM 9521 N N . LEU B 1 583 ? 33.219 -19.594 8.039 1 75.5 583 LEU B N 1
ATOM 9522 C CA . LEU B 1 583 ? 34.5 -18.891 8.008 1 75.5 583 LEU B CA 1
ATOM 9523 C C . LEU B 1 583 ? 34.562 -17.797 9.07 1 75.5 583 LEU B C 1
ATOM 9525 O O . LEU B 1 583 ? 35.594 -17.578 9.703 1 75.5 583 LEU B O 1
ATOM 9529 N N . ALA B 1 584 ? 33.469 -17.188 9.305 1 71.81 584 ALA B N 1
ATOM 9530 C CA . ALA B 1 584 ? 33.375 -16.125 10.312 1 71.81 584 ALA B CA 1
ATOM 9531 C C . ALA B 1 584 ? 33.5 -16.703 11.719 1 71.81 584 ALA B C 1
ATOM 9533 O O . ALA B 1 584 ? 34.188 -16.125 12.578 1 71.81 584 ALA B O 1
ATOM 9534 N N . ALA B 1 585 ? 32.938 -17.828 11.945 1 71.31 585 ALA B N 1
ATOM 9535 C CA . ALA B 1 585 ? 33.031 -18.469 13.25 1 71.31 585 ALA B CA 1
ATOM 9536 C C . ALA B 1 585 ? 34.438 -18.969 13.547 1 71.31 585 ALA B C 1
ATOM 9538 O O . ALA B 1 585 ? 34.875 -18.906 14.695 1 71.31 585 ALA B O 1
ATOM 9539 N N . SER B 1 586 ? 35.156 -19.406 12.516 1 68 586 SER B N 1
ATOM 9540 C CA . SER B 1 586 ? 36.5 -19.922 12.695 1 68 586 SER B CA 1
ATOM 9541 C C . SER B 1 586 ? 37.5 -18.797 12.984 1 68 586 SER B C 1
ATOM 9543 O O . SER B 1 586 ? 38.406 -18.969 13.781 1 68 586 SER B O 1
ATOM 9545 N N . SER B 1 587 ? 37.25 -17.75 12.273 1 59.88 587 SER B N 1
ATOM 9546 C CA . SER B 1 587 ? 38.125 -16.625 12.492 1 59.88 587 SER B CA 1
ATOM 9547 C C . SER B 1 587 ? 37.969 -16.047 13.898 1 59.88 587 SER B C 1
ATOM 9549 O O . SER B 1 587 ? 38.938 -15.562 14.492 1 59.88 587 SER B O 1
ATOM 9551 N N . ALA B 1 588 ? 36.875 -16.234 14.469 1 57.44 588 ALA B N 1
ATOM 9552 C CA . ALA B 1 588 ? 36.594 -15.758 15.828 1 57.44 588 ALA B CA 1
ATOM 9553 C C . ALA B 1 588 ? 37.25 -16.672 16.859 1 57.44 588 ALA B C 1
ATOM 9555 O O . ALA B 1 588 ? 37.75 -16.203 17.891 1 57.44 588 ALA B O 1
ATOM 9556 N N . THR B 1 589 ? 37.219 -17.969 16.562 1 54.22 589 THR B N 1
ATOM 9557 C CA . THR B 1 589 ? 37.875 -18.938 17.453 1 54.22 589 THR B CA 1
ATOM 9558 C C . THR B 1 589 ? 39.375 -18.797 17.406 1 54.22 589 THR B C 1
ATOM 9560 O O . THR B 1 589 ? 40.062 -18.969 18.422 1 54.22 589 THR B O 1
ATOM 9563 N N . ASP B 1 590 ? 39.875 -18.578 16.297 1 52.34 590 ASP B N 1
ATOM 9564 C CA . ASP B 1 590 ? 41.344 -18.438 16.219 1 52.34 590 ASP B CA 1
ATOM 9565 C C . ASP B 1 590 ? 41.812 -17.172 16.938 1 52.34 590 ASP B C 1
ATOM 9567 O O . ASP B 1 590 ? 42.906 -17.156 17.516 1 52.34 590 ASP B O 1
ATOM 9571 N N . SER B 1 591 ? 40.969 -16.281 16.844 1 47.59 591 SER B N 1
ATOM 9572 C CA . SER B 1 591 ? 41.375 -15.078 17.562 1 47.59 591 SER B CA 1
ATOM 9573 C C . SER B 1 591 ? 41.219 -15.266 19.078 1 47.59 591 SER B C 1
ATOM 9575 O O . SER B 1 591 ? 41.969 -14.656 19.859 1 47.59 591 SER B O 1
ATOM 9577 N N . SER B 1 592 ? 40.312 -16.078 19.5 1 46.91 592 SER B N 1
ATOM 9578 C CA . SER B 1 592 ? 40.188 -16.375 20.922 1 46.91 592 SER B CA 1
ATOM 9579 C C . SER B 1 592 ? 41.25 -17.344 21.391 1 46.91 592 SER B C 1
ATOM 9581 O O . SER B 1 592 ? 41.719 -17.281 22.516 1 46.91 592 SER B O 1
ATOM 9583 N N . SER B 1 593 ? 41.625 -18.281 20.609 1 45.06 593 SER B N 1
ATOM 9584 C CA . SER B 1 593 ? 42.688 -19.203 21.031 1 45.06 593 SER B CA 1
ATOM 9585 C C . SER B 1 593 ? 44.031 -18.516 21.078 1 45.06 593 SER B C 1
ATOM 9587 O O . SER B 1 593 ? 44.938 -18.953 21.797 1 45.06 593 SER B O 1
ATOM 9589 N N . ARG B 1 594 ? 44.25 -17.562 20.328 1 44.44 594 ARG B N 1
ATOM 9590 C CA . ARG B 1 594 ? 45.531 -16.906 20.469 1 44.44 594 ARG B CA 1
ATOM 9591 C C . ARG B 1 594 ? 45.625 -16.109 21.766 1 44.44 594 ARG B C 1
ATOM 9593 O O . ARG B 1 594 ? 46.719 -15.914 22.312 1 44.44 594 ARG B O 1
ATOM 9600 N N . SER B 1 595 ? 44.469 -15.797 22.203 1 41.06 595 SER B N 1
ATOM 9601 C CA . SER B 1 595 ? 44.531 -15.078 23.469 1 41.06 595 SER B CA 1
ATOM 9602 C C . SER B 1 595 ? 44.75 -16.031 24.641 1 41.06 595 SER B C 1
ATOM 9604 O O . SER B 1 595 ? 45.219 -15.633 25.703 1 41.06 595 SER B O 1
ATOM 9606 N N . SER B 1 596 ? 44.312 -17.234 24.5 1 44.59 596 SER B N 1
ATOM 9607 C CA . SER B 1 596 ? 44.5 -18.172 25.609 1 44.59 596 SER B CA 1
ATOM 9608 C C . SER B 1 596 ? 45.938 -18.703 25.641 1 44.59 596 SER B C 1
ATOM 9610 O O . SER B 1 596 ? 46.406 -19.156 26.688 1 44.59 596 SER B O 1
ATOM 9612 N N . GLU B 1 597 ? 46.531 -18.891 24.625 1 38.41 597 GLU B N 1
ATOM 9613 C CA . GLU B 1 597 ? 47.875 -19.438 24.719 1 38.41 597 GLU B CA 1
ATOM 9614 C C . GLU B 1 597 ? 48.844 -18.391 25.234 1 38.41 597 GLU B C 1
ATOM 9616 O O . GLU B 1 597 ? 49.938 -18.734 25.75 1 38.41 597 GLU B O 1
ATOM 9621 N N . LYS B 1 598 ? 48.594 -17.203 25.203 1 37.19 598 LYS B N 1
ATOM 9622 C CA . LYS B 1 598 ? 49.531 -16.25 25.797 1 37.19 598 LYS B CA 1
ATOM 9623 C C . LYS B 1 598 ? 49.438 -16.25 27.312 1 37.19 598 LYS B C 1
ATOM 9625 O O . LYS B 1 598 ? 50.312 -15.711 28 1 37.19 598 LYS B O 1
ATOM 9630 N N . LYS B 1 599 ? 48.344 -16.734 27.828 1 36.66 599 LYS B N 1
ATOM 9631 C CA . LYS B 1 599 ? 48.344 -16.75 29.281 1 36.66 599 LYS B CA 1
ATOM 9632 C C . LYS B 1 599 ? 49.062 -17.969 29.828 1 36.66 599 LYS B C 1
ATOM 9634 O O . LYS B 1 599 ? 49.281 -18.094 31.031 1 36.66 599 LYS B O 1
ATOM 9639 N N . GLN B 1 600 ? 49.094 -18.984 29.031 1 28.94 600 GLN B N 1
ATOM 9640 C CA . GLN B 1 600 ? 49.812 -20.109 29.625 1 28.94 600 GLN B CA 1
ATOM 9641 C C . GLN B 1 600 ? 51.312 -19.953 29.484 1 28.94 600 GLN B C 1
ATOM 9643 O O . GLN B 1 600 ? 52.062 -20.75 30.047 1 28.94 600 GLN B O 1
ATOM 9648 N N . LYS B 1 601 ? 51.656 -18.922 28.719 1 25.27 601 LYS B N 1
ATOM 9649 C CA . LYS B 1 601 ? 53.125 -18.828 28.891 1 25.27 601 LYS B CA 1
ATOM 9650 C C . LYS B 1 601 ? 53.469 -17.797 29.953 1 25.27 601 LYS B C 1
ATOM 9652 O O . LYS B 1 601 ? 52.938 -16.688 29.984 1 25.27 601 LYS B O 1
#

Foldseek 3Di:
DDDDDPDDDDDDDDDDDDDDDDDDDDDDPDPPPPDPPPPPPPPPPPPPDVLLVLVQVVVLVVCLQLLHQLCVQVDDVNVVVVCVVPVPRDYDDSVVSLVLLVLLLVQLLVVVLVVLVPADAAKEWFWDWDAFLVRWIKIWIKIWFQGPLLDIAIATNFIDTQDPPNALVSVLVVVVVSCVVSVNLQRYAEYEYAPDPRVVSSVVVSQVVSVVVVGHHYYYAYALLNLLQVLVVLLCVVLVVLLVLLLLLLVLLQVDVVLVVQLQVVCVVVVLDHDDPPDDSDPFQRNSLSSLSCCQSSVPSSQVSCVVPCVSHPPVSRDDPVSSVVSNVVNVLCVLVVLLLVCLQPDPQDFLQLSQLSLLVVLVSLVCQLPDPPDDPVSNVSSVSSNVSSVVNVVRCQDLLSVLLNLLQLQCHLQSHDPSNNDPVSVVVSVVCLCVPQVPDPDDQDADDPDPPPPPPPDDQRVSQVSSVVGFPDDQDDDDALSNVSSNDGGDGPPDDRSVVLSVCCSNHVRVSSVNSRSRRYDNRSDNSCLRRHCVVVSVSVSLRHNDPSCNTSSNSVNSCVVSPRFRDSNPDTDDSVVSVVVVVVVVVVVVVVVVVVVVD/DDDDDDDDDDDDDDDDDDDDDDDDDDDPPDPPPPDPPPPPPPPPPPPPPVLLVLVQVVVLVVCLQLLHQLCVQVDDVVVVVVCVVPVPRDYDDSVVSLVLLVLLLVQLLVVVLVVLVPADAAKEWFWDWDAFLVRWIKIWIKIWFQGPLLDIAIATQFIDTQDPPNALVSVLVVVVVSCVVSVNLQRYAEYEYAPDPRVVSSVVVSQVVSVVVVGHHYYYAYALLNLLQVLVVLLCVVLVVLLVLLLLLLVLLQVDVVLVVQLQVVCVVVVLDHDDPPDDSDPFQRNSLSSLSCCQRSVPSSQVSCVVPVVSHPVVSRDDPVSSVVSNVVNVLCVLVVLLLVCLQPDPQDFLQLSQLSLLVVLVSLVCQLPDPPDDPSSNVSSVSSNVSSVVNVVRCQDLLSLLLNLLQLQRHLQSHDPSNNDPVSVVVSVVCLCVPQVPDPDDQDADDPDPPPPPPPDDQRVSQVSSVVGFDDDQDPDDALSNVSSNDGGDGPPDDRSVVLSVCCSNHVRSSSVNSRSRRYDNRSDRSCLRRHCVVVSVSVSLRHNDPSCNTSSNSVNSCVVSPRFRDSNPDTDDSVVSVVVVVVVVVVVVVVVVVVVVD

InterPro domains:
  IPR008906 HAT, C-terminal dimerisation domain [PF05699] (482-562)
  IPR012337 Ribonuclease H-like superfamily [SSF53098] (111-562)
  IPR025525 hAT-like transposase, RNase-H fold [PF14372] (359-424)
  IPR052035 Zinc finger BED domain-containing [PTHR46481] (8-562)